Protein AF-0000000074481005 (afdb_homodimer)

Organism: Cyberlindnera jadinii (strain ATCC 18201 / CBS 1600 / BCRC 20928 / JCM 3617 / NBRC 0987 / NRRL Y-1542) (NCBI:txid983966)

Sequence (1136 aa):
MDEEALGSPLLGPAGFHESPSRRSLWDWLNGPPVPSDDPPRVTNTLLVPLELFPSQLKMRYPYRIRALFLCAYIVIWFMMNYAIMYPHLIRGPHLDDERIVTLSCTGDGYFWRGKNQACGLLGRDCVPERGEEVIIKCPALCDRGWSYAARPVGTEMVKYRQGDSYPCSSAVHGGVLSPFSGGCVKIKFTGVGLSFESKKGPHGTNWSVGFPSFFPSSFVFEPLNESISGCHDPRFIILILNILLGAPVMYLAGGLVGYWTSLVAGFWTILLVLDPPFIVNSDEDTAQLISNGFAKFLPLCFVLHVLWTAGCKRTLTDGSPLAKLLLWYPLFWVGSANVITFDRIPIDRMRIDDIKQMPGSVLAIIVVIPLIIACVALQAFQIWKAGKLIKYAKAYVTIIVGLAVLSTLPNLGLRIHHYMIGMLLVPGTGTRGITAYPLQGLLLGLLLSGVARWDFASVVETEVSLLRGEAGTSSAPPPGFQFNGTHVLWDVPEHPPSNLPGYSLIVNDVEFWVGEDTSFNVERFLKHADVVFFRVALSALHGDDRGDYTRAATIINGTWIPPEDGVSMDEEALGSPLLGPAGFHESPSRRSLWDWLNGPPVPSDDPPRVTNTLLVPLELFPSQLKMRYPYRIRALFLCAYIVIWFMMNYAIMYPHLIRGPHLDDERIVTLSCTGDGYFWRGKNQACGLLGRDCVPERGEEVIIKCPALCDRGWSYAARPVGTEMVKYRQGDSYPCSSAVHGGVLSPFSGGCVKIKFTGVGLSFESKKGPHGTNWSVGFPSFFPSSFVFEPLNESISGCHDPRFIILILNILLGAPVMYLAGGLVGYWTSLVAGFWTILLVLDPPFIVNSDEDTAQLISNGFAKFLPLCFVLHVLWTAGCKRTLTDGSPLAKLLLWYPLFWVGSANVITFDRIPIDRMRIDDIKQMPGSVLAIIVVIPLIIACVALQAFQIWKAGKLIKYAKAYVTIIVGLAVLSTLPNLGLRIHHYMIGMLLVPGTGTRGITAYPLQGLLLGLLLSGVARWDFASVVETEVSLLRGEAGTSSAPPPGFQFNGTHVLWDVPEHPPSNLPGYSLIVNDVEFWVGEDTSFNVERFLKHADVVFFRVALSALHGDDRGDYTRAATIINGTWIPPEDGVS

pLDDT: mean 86.88, std 14.2, range [22.5, 98.75]

Foldseek 3Di:
DPPPPPPPPDPPDDPPPPPPPPQPPVNLLLFDPDFDFDFDDDPDPVCVCLQCVLVVVPVVDDPVVVVVVVVVLVVVLVVVLCVVCCVPQPVHKDFPSHHAAEAELQRCCPQHPDFFCRCHAVSVNRADDAFDKGKYAYAAQQLFVAACAFGDFFQDGHGGQGADPHPQSVCQQQVVAPNHWTFMWMKGKHFKDAWADWDGGPPPRGIHDTHRGIDGIDIDTDDDPGDMPNRTQCLVVLLVSLLVSLLCCLQNPALVRSLVSLLVSLLCSLCSHQAHQDDHRDNVSSVVSVVLSVVQVVVVVVLSVVLCVLASVLAGGVHGSCLRNVAQSVLLSLQSNCVPHVVVQQADQPDPVSCVRTPCNVVSCVPVVVVVVVLLVVLLVSCSSNSCNVVLVVVVVVVVVVQVVVCPDPQKHFGQALLNVLSSCSSSLRGNYSSSRNSNSNSSSNNSNCCSRPNPDDRIHGPVVVSVPYADPFDDFFADFDDDQFKTFGDDDPDDDPQFQWKWKDKSRRTHDIDNDRMDGCVVRVVSGQKMWMKMWTHGNDDSDTHWIFRIWMHGNRDTDDRDDDTD/DDPPDDPPPPPPDDPPPPPPPPQPPVNLLLFDPDFDFDFDDDPDPVCVCLQCVLVVVPVVDDPVVVVVVVVVLVVVLVVVLCVVCCVPQPVHKDFPSHHAAEAELQRCCPQHPDFFCRCHAVSVNRADDAFDKGKYAYAAQSLFVAACAFGDFFQDGHRGQQADPHPQSVCQQQVVAHNHWTFMWMKGKHFKDAWADWDGGPPPRGIHDTHRGIDGIDIDTDDDPGDMPNRTQCLVVLLVSLLVSLLCCLQNPALVRSLVSLLVSLLCSLCSHQAHQDDHRHNVSSVVSVVLSVVQVVVVVVLSVVLCVLASVLAGGVHGSCLRNPAQSVLLSLQSNCVPHVVVQQADQPDPVSCVNTPNNVVSCVPVVVVVVVLLVVLLVSCSSNSCNVVLVVVVVVVVVVQVVVCPDPQKHFGQALLNVLSSCSSSLRGNYSSSRNSNSNSSSNNSNCCSRPNPDDRIDGPVVVSVPYADPFDDFFADFDDDQFKTFGDDDPDDDPQFQWKWKDKSRRTHDIDNDRMDGCVVRVVSGQKMWMKMWTHGNDDSDTHWIFRIWMHGNRDTRDRDDDTD

Structure (mmCIF, N/CA/C/O backbone):
data_AF-0000000074481005-model_v1
#
loop_
_entity.id
_entity.type
_entity.pdbx_description
1 polymer 'LCCL domain-containing protein'
#
loop_
_atom_site.group_PDB
_atom_site.id
_atom_site.type_symbol
_atom_site.label_atom_id
_atom_site.label_alt_id
_atom_site.label_comp_id
_atom_site.label_asym_id
_atom_site.label_entity_id
_atom_site.label_seq_id
_atom_site.pdbx_PDB_ins_code
_atom_site.Cartn_x
_atom_site.Cartn_y
_atom_site.Cartn_z
_atom_site.occupancy
_atom_site.B_iso_or_equiv
_atom_site.auth_seq_id
_atom_site.auth_comp_id
_atom_site.auth_asym_id
_atom_site.auth_atom_id
_atom_site.pdbx_PDB_model_num
ATOM 1 N N . MET A 1 1 ? 30.438 71.25 71.938 1 22.83 1 MET A N 1
ATOM 2 C CA . MET A 1 1 ? 30.578 69.812 72.25 1 22.83 1 MET A CA 1
ATOM 3 C C . MET A 1 1 ? 29.297 69.062 71.938 1 22.83 1 MET A C 1
ATOM 5 O O . MET A 1 1 ? 28.938 68.125 72.625 1 22.83 1 MET A O 1
ATOM 9 N N . ASP A 1 2 ? 28.453 69.625 71.125 1 22.5 2 ASP A N 1
ATOM 10 C CA . ASP A 1 2 ? 27.062 69.438 70.75 1 22.5 2 ASP A CA 1
ATOM 11 C C . ASP A 1 2 ? 26.891 68.125 70 1 22.5 2 ASP A C 1
ATOM 13 O O . ASP A 1 2 ? 27.281 67.938 68.875 1 22.5 2 ASP A O 1
ATOM 17 N N . GLU A 1 3 ? 27.203 66.938 70.75 1 24.73 3 GLU A N 1
ATOM 18 C CA . GLU A 1 3 ? 27.375 65.562 70.312 1 24.73 3 GLU A CA 1
ATOM 19 C C . GLU A 1 3 ? 26.062 64.938 69.875 1 24.73 3 GLU A C 1
ATOM 21 O O . GLU A 1 3 ? 25.297 64.375 70.625 1 24.73 3 GLU A O 1
ATOM 26 N N . GLU A 1 4 ? 25.141 65.812 69.312 1 26.94 4 GLU A N 1
ATOM 27 C CA . GLU A 1 4 ? 23.859 65.188 68.938 1 26.94 4 GLU A CA 1
ATOM 28 C C . GLU A 1 4 ? 24.047 64 68.062 1 26.94 4 GLU A C 1
ATOM 30 O O . GLU A 1 4 ? 24.641 64.062 67 1 26.94 4 GLU A O 1
ATOM 35 N N . ALA A 1 5 ? 24.156 62.812 68.75 1 30.05 5 ALA A N 1
ATOM 36 C CA . ALA A 1 5 ? 24.328 61.406 68.5 1 30.05 5 ALA A CA 1
ATOM 37 C C . ALA A 1 5 ? 23.25 60.875 67.562 1 30.05 5 ALA A C 1
ATOM 39 O O . ALA A 1 5 ? 22.078 60.875 67.875 1 30.05 5 ALA A O 1
ATOM 40 N N . LEU A 1 6 ? 23.359 61.375 66.25 1 30.19 6 LEU A N 1
ATOM 41 C CA . LEU A 1 6 ? 22.516 60.969 65.125 1 30.19 6 LEU A CA 1
ATOM 42 C C . LEU A 1 6 ? 22.297 59.469 65.125 1 30.19 6 LEU A C 1
ATOM 44 O O . LEU A 1 6 ? 23.25 58.688 65 1 30.19 6 LEU A O 1
ATOM 48 N N . GLY A 1 7 ? 21.438 58.969 66.062 1 26.94 7 GLY A N 1
ATOM 49 C CA . GLY A 1 7 ? 21.109 57.562 66.188 1 26.94 7 GLY A CA 1
ATOM 50 C C . GLY A 1 7 ? 20.781 56.906 64.812 1 26.94 7 GLY A C 1
ATOM 51 O O . GLY A 1 7 ? 19.922 57.375 64.062 1 26.94 7 GLY A O 1
ATOM 52 N N . SER A 1 8 ? 21.812 56.406 64.125 1 29.06 8 SER A N 1
ATOM 53 C CA . SER A 1 8 ? 21.688 55.719 62.844 1 29.06 8 SER A CA 1
ATOM 54 C C . SER A 1 8 ? 20.641 54.594 62.906 1 29.06 8 SER A C 1
ATOM 56 O O . SER A 1 8 ? 20.656 53.812 63.844 1 29.06 8 SER A O 1
ATOM 58 N N . PRO A 1 9 ? 19.391 54.938 62.469 1 31.3 9 PRO A N 1
ATOM 59 C CA . PRO A 1 9 ? 18.375 53.875 62.594 1 31.3 9 PRO A CA 1
ATOM 60 C C . PRO A 1 9 ? 18.906 52.5 62.125 1 31.3 9 PRO A C 1
ATOM 62 O O . PRO A 1 9 ? 19.766 52.438 61.25 1 31.3 9 PRO A O 1
ATOM 65 N N . LEU A 1 10 ? 19.156 51.594 63.094 1 28.83 10 LEU A N 1
ATOM 66 C CA . LEU A 1 10 ? 19.516 50.188 62.906 1 28.83 10 LEU A CA 1
ATOM 67 C C . LEU A 1 10 ? 18.719 49.562 61.781 1 28.83 10 LEU A C 1
ATOM 69 O O . LEU A 1 10 ? 17.5 49.688 61.719 1 28.83 10 LEU A O 1
ATOM 73 N N . LEU A 1 11 ? 19.297 49.562 60.562 1 30.3 11 LEU A N 1
ATOM 74 C CA . LEU A 1 11 ? 18.797 48.812 59.406 1 30.3 11 LEU A CA 1
ATOM 75 C C . LEU A 1 11 ? 18.25 47.438 59.875 1 30.3 11 LEU A C 1
ATOM 77 O O . LEU A 1 11 ? 18.922 46.688 60.562 1 30.3 11 LEU A O 1
ATOM 81 N N . GLY A 1 12 ? 16.953 47.375 60.25 1 31.55 12 GLY A N 1
ATOM 82 C CA . GLY A 1 12 ? 16.281 46.125 60.594 1 31.55 12 GLY A CA 1
ATOM 83 C C . GLY A 1 12 ? 16.766 44.938 59.781 1 31.55 12 GLY A C 1
ATOM 84 O O . GLY A 1 12 ? 17.375 45.125 58.719 1 31.55 12 GLY A O 1
ATOM 85 N N . PRO A 1 13 ? 16.969 43.781 60.531 1 30.89 13 PRO A N 1
ATOM 86 C CA . PRO A 1 13 ? 17.547 42.562 59.938 1 30.89 13 PRO A CA 1
ATOM 87 C C . PRO A 1 13 ? 17.031 42.281 58.531 1 30.89 13 PRO A C 1
ATOM 89 O O . PRO A 1 13 ? 15.953 42.75 58.156 1 30.89 13 PRO A O 1
ATOM 92 N N . ALA A 1 14 ? 17.953 42 57.625 1 33.97 14 ALA A N 1
ATOM 93 C CA . ALA A 1 14 ? 17.859 41.438 56.281 1 33.97 14 ALA A CA 1
ATOM 94 C C . ALA A 1 14 ? 16.734 40.406 56.188 1 33.97 14 ALA A C 1
ATOM 96 O O . ALA A 1 14 ? 16.5 39.656 57.125 1 33.97 14 ALA A O 1
ATOM 97 N N . GLY A 1 15 ? 15.648 40.781 55.5 1 31.42 15 GLY A N 1
ATOM 98 C CA . GLY A 1 15 ? 14.547 39.906 55.156 1 31.42 15 GLY A CA 1
ATOM 99 C C . GLY A 1 15 ? 14.961 38.469 55 1 31.42 15 GLY A C 1
ATOM 100 O O . GLY A 1 15 ? 16.094 38.188 54.594 1 31.42 15 GLY A O 1
ATOM 101 N N . PHE A 1 16 ? 14.523 37.562 55.938 1 31.83 16 PHE A N 1
ATOM 102 C CA . PHE A 1 16 ? 14.578 36.125 55.875 1 31.83 16 PHE A CA 1
ATOM 103 C C . PHE A 1 16 ? 14.531 35.625 54.438 1 31.83 16 PHE A C 1
ATOM 105 O O . PHE A 1 16 ? 13.734 36.094 53.625 1 31.83 16 PHE A O 1
ATOM 112 N N . HIS A 1 17 ? 15.719 35.312 53.906 1 34.19 17 HIS A N 1
ATOM 113 C CA . HIS A 1 17 ? 15.758 34.438 52.719 1 34.19 17 HIS A CA 1
ATOM 114 C C . HIS A 1 17 ? 14.594 33.438 52.75 1 34.19 17 HIS A C 1
ATOM 116 O O . HIS A 1 17 ? 14.391 32.719 53.719 1 34.19 17 HIS A O 1
ATOM 122 N N . GLU A 1 18 ? 13.398 33.875 52.312 1 35.38 18 GLU A N 1
ATOM 123 C CA . GLU A 1 18 ? 12.344 32.906 52.094 1 35.38 18 GLU A CA 1
ATOM 124 C C . GLU A 1 18 ? 12.93 31.516 51.75 1 35.38 18 GLU A C 1
ATOM 126 O O . GLU A 1 18 ? 13.836 31.422 50.938 1 35.38 18 GLU A O 1
ATOM 131 N N . SER A 1 19 ? 13.07 30.672 52.719 1 39.81 19 SER A N 1
ATOM 132 C CA . SER A 1 19 ? 13.391 29.266 52.531 1 39.81 19 SER A CA 1
ATOM 133 C C . SER A 1 19 ? 12.938 28.781 51.156 1 39.81 19 SER A C 1
ATOM 135 O O . SER A 1 19 ? 11.898 29.219 50.656 1 39.81 19 SER A O 1
ATOM 137 N N . PRO A 1 20 ? 13.891 28.406 50.281 1 43.69 20 PRO A N 1
ATOM 138 C CA . PRO A 1 20 ? 13.414 27.766 49.062 1 43.69 20 PRO A CA 1
ATOM 139 C C . PRO A 1 20 ? 12.172 26.891 49.312 1 43.69 20 PRO A C 1
ATOM 141 O O . PRO A 1 20 ? 12.227 25.938 50.062 1 43.69 20 PRO A O 1
ATOM 144 N N . SER A 1 21 ? 11.094 27.375 49.656 1 46.38 21 SER A N 1
ATOM 145 C CA . SER A 1 21 ? 9.828 26.656 49.781 1 46.38 21 SER A CA 1
ATOM 146 C C . SER A 1 21 ? 9.828 25.406 48.875 1 46.38 21 SER A C 1
ATOM 148 O O . SER A 1 21 ? 10.297 25.453 47.75 1 46.38 21 SER A O 1
ATOM 150 N N . ARG A 1 22 ? 9.867 24.25 49.438 1 52.44 22 ARG A N 1
ATOM 151 C CA . ARG A 1 22 ? 9.719 22.906 48.844 1 52.44 22 ARG A CA 1
ATOM 152 C C . ARG A 1 22 ? 8.727 22.922 47.688 1 52.44 22 ARG A C 1
ATOM 154 O O . ARG A 1 22 ? 7.52 23.016 47.906 1 52.44 22 ARG A O 1
ATOM 161 N N . ARG A 1 23 ? 9.133 23.344 46.656 1 63.97 23 ARG A N 1
ATOM 162 C CA . ARG A 1 23 ? 8.305 23.281 45.469 1 63.97 23 ARG A CA 1
ATOM 163 C C . ARG A 1 23 ? 7.637 21.906 45.344 1 63.97 23 ARG A C 1
ATOM 165 O O . ARG A 1 23 ? 8.281 20.875 45.531 1 63.97 23 ARG A O 1
ATOM 172 N N . SER A 1 24 ? 6.398 21.812 45.438 1 75.75 24 SER A N 1
ATOM 173 C CA . SER A 1 24 ? 5.629 20.594 45.219 1 75.75 24 SER A CA 1
ATOM 174 C C . SER A 1 24 ? 6.062 19.891 43.938 1 75.75 24 SER A C 1
ATOM 176 O O . SER A 1 24 ? 6.672 20.5 43.062 1 75.75 24 SER A O 1
ATOM 178 N N . LEU A 1 25 ? 6.238 18.656 43.938 1 76.44 25 LEU A N 1
ATOM 179 C CA . LEU A 1 25 ? 6.527 17.859 42.75 1 76.44 25 LEU A CA 1
ATOM 180 C C . LEU A 1 25 ? 5.82 18.406 41.531 1 76.44 25 LEU A C 1
ATOM 182 O O . LEU A 1 25 ? 6.383 18.422 40.438 1 76.44 25 LEU A O 1
ATOM 186 N N . TRP A 1 26 ? 4.688 18.906 41.781 1 78.12 26 TRP A N 1
ATOM 187 C CA . TRP A 1 26 ? 3.906 19.469 40.688 1 78.12 26 TRP A CA 1
ATOM 188 C C . TRP A 1 26 ? 4.531 20.75 40.156 1 78.12 26 TRP A C 1
ATOM 190 O O . TRP A 1 26 ? 4.582 20.984 38.969 1 78.12 26 TRP A O 1
ATOM 200 N N . ASP A 1 27 ? 5.016 21.547 41.094 1 81.19 27 ASP A N 1
ATOM 201 C CA . ASP A 1 27 ? 5.648 22.797 40.688 1 81.19 27 ASP A CA 1
ATOM 202 C C . ASP A 1 27 ? 6.965 22.547 39.969 1 81.19 27 ASP A C 1
ATOM 204 O O . ASP A 1 27 ? 7.309 23.281 39.031 1 81.19 27 ASP A O 1
ATOM 208 N N . TRP A 1 28 ? 7.523 21.5 40.438 1 83.31 28 TRP A N 1
ATOM 209 C CA . TRP A 1 28 ? 8.773 21.172 39.781 1 83.31 28 TRP A CA 1
ATOM 210 C C . TRP A 1 28 ? 8.508 20.656 38.344 1 83.31 28 TRP A C 1
ATOM 212 O O . TRP A 1 28 ? 9.234 21.016 37.406 1 83.31 28 TRP A O 1
ATOM 222 N N . LEU A 1 29 ? 7.523 19.922 38.188 1 83.62 29 LEU A N 1
ATOM 223 C CA . LEU A 1 29 ? 7.195 19.344 36.875 1 83.62 29 LEU A CA 1
ATOM 224 C C . LEU A 1 29 ? 6.777 20.438 35.906 1 83.62 29 LEU A C 1
ATOM 226 O O . LEU A 1 29 ? 6.922 20.281 34.688 1 83.62 29 LEU A O 1
ATOM 230 N N . ASN A 1 30 ? 6.34 21.5 36.438 1 84.38 30 ASN A N 1
ATOM 231 C CA . ASN A 1 30 ? 5.883 22.594 35.594 1 84.38 30 ASN A CA 1
ATOM 232 C C . ASN A 1 30 ? 7.051 23.422 35.062 1 84.38 30 ASN A C 1
ATOM 234 O O . ASN A 1 30 ? 6.871 24.266 34.156 1 84.38 30 ASN A O 1
ATOM 238 N N . GLY A 1 31 ? 8.188 23.219 35.469 1 83.44 31 GLY A N 1
ATOM 239 C CA . GLY A 1 31 ? 9.359 23.906 34.969 1 83.44 31 GLY A CA 1
ATOM 240 C C . GLY A 1 31 ? 9.992 24.859 35.969 1 83.44 31 GLY A C 1
ATOM 241 O O . GLY A 1 31 ? 9.5 25 37.094 1 83.44 31 GLY A O 1
ATOM 242 N N . PRO A 1 32 ? 11.062 25.406 35.625 1 87.5 32 PRO A N 1
ATOM 243 C CA . PRO A 1 32 ? 11.719 26.406 36.469 1 87.5 32 PRO A CA 1
ATOM 244 C C . PRO A 1 32 ? 10.906 27.688 36.625 1 87.5 32 PRO A C 1
ATOM 246 O O . PRO A 1 32 ? 10.016 27.953 35.812 1 87.5 32 PRO A O 1
ATOM 249 N N . PRO A 1 33 ? 11.094 28.375 37.594 1 86.06 33 PRO A N 1
ATOM 250 C CA . PRO A 1 33 ? 10.344 29.625 37.781 1 86.06 33 PRO A CA 1
ATOM 251 C C . PRO A 1 33 ? 10.461 30.578 36.594 1 86.06 33 PRO A C 1
ATOM 253 O O . PRO A 1 33 ? 9.492 31.266 36.25 1 86.06 33 PRO A O 1
ATOM 256 N N . VAL A 1 34 ? 11.625 30.547 35.906 1 91.25 34 VAL A N 1
ATOM 257 C CA . VAL A 1 34 ? 11.797 31.344 34.719 1 91.25 34 VAL A CA 1
ATOM 258 C C . VAL A 1 34 ? 12.164 30.453 33.531 1 91.25 34 VAL A C 1
ATOM 260 O O . VAL A 1 34 ? 13.32 30.078 33.375 1 91.25 34 VAL A O 1
ATOM 263 N N . PRO A 1 35 ? 11.18 30.125 32.781 1 91.31 35 PRO A N 1
ATOM 264 C CA . PRO A 1 35 ? 11.445 29.266 31.625 1 91.31 35 PRO A CA 1
ATOM 265 C C . PRO A 1 35 ? 12.383 29.922 30.609 1 91.31 35 PRO A C 1
ATOM 267 O O . PRO A 1 35 ? 12.336 31.141 30.406 1 91.31 35 PRO A O 1
ATOM 270 N N . SER A 1 36 ? 13.328 29.156 30.125 1 91.38 36 SER A N 1
ATOM 271 C CA . SER A 1 36 ? 14.289 29.641 29.141 1 91.38 36 SER A CA 1
ATOM 272 C C . SER A 1 36 ? 14.398 28.703 27.953 1 91.38 36 SER A C 1
ATOM 274 O O . SER A 1 36 ? 14.469 27.484 28.125 1 91.38 36 SER A O 1
ATOM 276 N N . ASP A 1 37 ? 14.234 29.141 26.75 1 92.56 37 ASP A N 1
ATOM 277 C CA . ASP A 1 37 ? 14.375 28.406 25.5 1 92.56 37 ASP A CA 1
ATOM 278 C C . ASP A 1 37 ? 15.156 29.219 24.469 1 92.56 37 ASP A C 1
ATOM 280 O O . ASP A 1 37 ? 14.578 29.734 23.516 1 92.56 37 ASP A O 1
ATOM 284 N N . ASP A 1 38 ? 16.469 29.203 24.641 1 90.19 38 ASP A N 1
ATOM 285 C CA . ASP A 1 38 ? 17.297 30.078 23.828 1 90.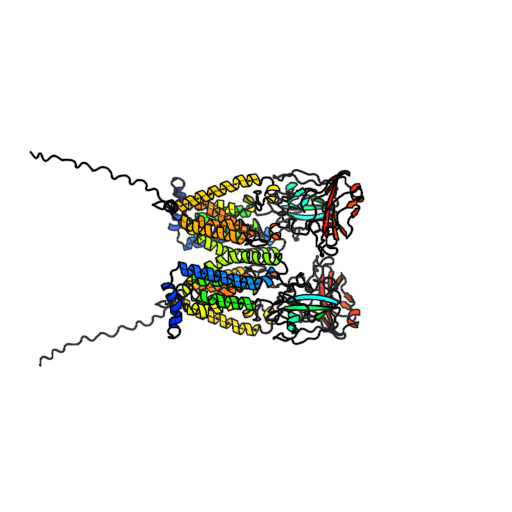19 38 ASP A CA 1
ATOM 286 C C . ASP A 1 38 ? 18.031 29.281 22.734 1 90.19 38 ASP A C 1
ATOM 288 O O . ASP A 1 38 ? 18.391 28.125 22.953 1 90.19 38 ASP A O 1
ATOM 292 N N . PRO A 1 39 ? 18.156 29.906 21.641 1 91.06 39 PRO A N 1
ATOM 293 C CA . PRO A 1 39 ? 18.938 29.266 20.578 1 91.06 39 PRO A CA 1
ATOM 294 C C . PRO A 1 39 ? 20.422 29.172 20.922 1 91.06 39 PRO A C 1
ATOM 296 O O . PRO A 1 39 ? 20.906 29.891 21.781 1 91.06 39 PRO A O 1
ATOM 299 N N . PRO A 1 40 ? 21 28.25 20.281 1 91 40 PRO A N 1
ATOM 300 C CA . PRO A 1 40 ? 22.438 28.125 20.547 1 91 40 PRO A CA 1
ATOM 301 C C . PRO A 1 40 ? 23.219 29.375 20.156 1 91 40 PRO A C 1
ATOM 303 O O . PRO A 1 40 ? 22.906 30.016 19.156 1 91 40 PRO A O 1
ATOM 306 N N . ARG A 1 41 ? 24.234 29.812 21.031 1 87.75 41 ARG A N 1
ATOM 307 C CA . ARG A 1 41 ? 25.078 30.984 20.781 1 87.75 41 ARG A CA 1
ATOM 308 C C . ARG A 1 41 ? 26.5 30.562 20.453 1 87.75 41 ARG A C 1
ATOM 310 O O . ARG A 1 41 ? 27.109 29.766 21.172 1 87.75 41 ARG A O 1
ATOM 317 N N . VAL A 1 42 ? 26.812 30.969 19.281 1 89.81 42 VAL A N 1
ATOM 318 C CA . VAL A 1 42 ? 28.188 30.688 18.859 1 89.81 42 VAL A CA 1
ATOM 319 C C . VAL A 1 42 ? 29.109 31.797 19.375 1 89.81 42 VAL A C 1
ATOM 321 O O . VAL A 1 42 ? 28.969 32.969 19.016 1 89.81 42 VAL A O 1
ATOM 324 N N . THR A 1 43 ? 30.016 31.422 20.359 1 88.62 43 THR A N 1
ATOM 325 C CA . THR A 1 43 ? 30.875 32.438 20.969 1 88.62 43 THR A CA 1
ATOM 326 C C . THR A 1 43 ? 32.281 32.344 20.391 1 88.62 43 THR A C 1
ATOM 328 O O . THR A 1 43 ? 33.062 33.281 20.516 1 88.62 43 THR A O 1
ATOM 331 N N . ASN A 1 44 ? 32.562 31.266 19.719 1 89.81 44 ASN A N 1
ATOM 332 C CA . ASN A 1 44 ? 33.906 31.125 19.156 1 89.81 44 ASN A CA 1
ATOM 333 C C . ASN A 1 44 ? 34.156 32.156 18.047 1 89.81 44 ASN A C 1
ATOM 335 O O . ASN A 1 44 ? 33.375 32.25 17.109 1 89.81 44 ASN A O 1
ATOM 339 N N . THR A 1 45 ? 35.219 32.875 18.109 1 91 45 THR A N 1
ATOM 340 C CA . THR A 1 45 ? 35.531 34 17.219 1 91 45 THR A CA 1
ATOM 341 C C . THR A 1 45 ? 35.719 33.5 15.789 1 91 45 THR A C 1
ATOM 343 O O . THR A 1 45 ? 35.406 34.219 14.836 1 91 45 THR A O 1
ATOM 346 N N . LEU A 1 46 ? 36.125 32.281 15.617 1 92.38 46 LEU A N 1
ATOM 347 C CA . LEU A 1 46 ? 36.344 31.75 14.281 1 92.38 46 LEU A CA 1
ATOM 348 C C . LEU A 1 46 ? 35.031 31.359 13.625 1 92.38 46 LEU A C 1
ATOM 350 O O . LEU A 1 46 ? 34.906 31.406 12.398 1 92.38 46 LEU A O 1
ATOM 354 N N . LEU A 1 47 ? 34.031 31.047 14.391 1 93.44 47 LEU A N 1
ATOM 355 C CA . LEU A 1 47 ? 32.781 30.516 13.859 1 93.44 47 LEU A CA 1
ATOM 356 C C . LEU A 1 47 ? 31.719 31.609 13.75 1 93.44 47 LEU A C 1
ATOM 358 O O . LEU A 1 47 ? 30.719 31.453 13.047 1 93.44 47 LEU A O 1
ATOM 362 N N . VAL A 1 48 ? 31.938 32.719 14.352 1 93.62 48 VAL A N 1
ATOM 363 C CA . VAL A 1 48 ? 30.953 33.781 14.398 1 93.62 48 VAL A CA 1
ATOM 364 C C . VAL A 1 48 ? 30.719 34.344 13 1 93.62 48 VAL A C 1
ATOM 366 O O . VAL A 1 48 ? 29.578 34.531 12.57 1 93.62 48 VAL A O 1
ATOM 369 N N . PRO A 1 49 ? 31.859 34.531 12.25 1 94.12 49 PRO A N 1
ATOM 370 C CA . PRO A 1 49 ? 31.609 35.031 10.891 1 94.12 49 PRO A CA 1
ATOM 371 C C . PRO A 1 49 ? 30.812 34.031 10.039 1 94.12 49 PRO A C 1
ATOM 373 O O . PRO A 1 49 ? 30.016 34.438 9.195 1 94.12 49 PRO A O 1
ATOM 376 N N . LEU A 1 50 ? 31.031 32.812 10.227 1 94.81 50 LEU A N 1
ATOM 377 C CA . LEU A 1 50 ? 30.297 31.797 9.492 1 94.81 50 LEU A CA 1
ATOM 378 C C . LEU A 1 50 ? 28.844 31.766 9.914 1 94.81 50 LEU A C 1
ATOM 380 O O . LEU A 1 50 ? 27.969 31.453 9.102 1 94.81 50 LEU A O 1
ATOM 384 N N . GLU A 1 51 ? 28.625 32.062 11.148 1 95.19 51 GLU A N 1
ATOM 385 C CA . GLU A 1 51 ? 27.266 32.094 11.688 1 95.19 51 GLU A CA 1
ATOM 386 C C . GLU A 1 51 ? 26.469 33.25 11.102 1 95.19 51 GLU A C 1
ATOM 388 O O . GLU A 1 51 ? 25.266 33.156 10.867 1 95.19 51 GLU A O 1
ATOM 393 N N . LEU A 1 52 ? 27.125 34.375 10.805 1 94.31 52 LEU A N 1
ATOM 394 C CA . LEU A 1 52 ? 26.453 35.594 10.383 1 94.31 52 LEU A CA 1
ATOM 395 C C . LEU A 1 52 ? 26.406 35.719 8.859 1 94.31 52 LEU A C 1
ATOM 397 O O . LEU A 1 52 ? 25.672 36.531 8.312 1 94.31 52 LEU A O 1
ATOM 401 N N . PHE A 1 53 ? 27.109 34.812 8.195 1 94.88 53 PHE A N 1
ATOM 402 C CA . PHE A 1 53 ? 27.281 34.906 6.746 1 94.88 53 PHE A CA 1
ATOM 403 C C . PHE A 1 53 ? 25.938 34.812 6.031 1 94.88 53 PHE A C 1
ATOM 405 O O . PHE A 1 53 ? 25.641 35.594 5.145 1 94.88 53 PHE A O 1
ATOM 412 N N . PRO A 1 54 ? 25.062 33.875 6.324 1 94.62 54 PRO A N 1
ATOM 413 C CA . PRO A 1 54 ? 23.781 33.781 5.629 1 94.62 54 PRO A CA 1
ATOM 414 C C . PRO A 1 54 ? 22.922 35.031 5.797 1 94.62 54 PRO A C 1
ATOM 416 O O . PRO A 1 54 ? 22.25 35.469 4.859 1 94.62 54 PRO A O 1
ATOM 419 N N . SER A 1 55 ? 23 35.594 7.008 1 93.06 55 SER A N 1
ATOM 420 C CA . SER A 1 55 ? 22.234 36.812 7.254 1 93.06 55 SER A CA 1
ATOM 421 C C . SER A 1 55 ? 22.797 38 6.445 1 93.06 55 SER A C 1
ATOM 423 O O . SER A 1 55 ? 22.047 38.844 5.984 1 93.06 55 SER A O 1
ATOM 425 N N . GLN A 1 56 ? 24.062 38 6.285 1 94.25 56 GLN A N 1
ATOM 426 C CA . GLN A 1 56 ? 24.703 39.062 5.484 1 94.25 56 GLN A CA 1
ATOM 427 C C . GLN A 1 56 ? 24.312 38.938 4.012 1 94.25 56 GLN A C 1
ATOM 429 O O . GLN A 1 56 ? 24.078 39.938 3.338 1 94.25 56 GLN A O 1
ATOM 434 N N . LEU A 1 57 ? 24.219 37.781 3.559 1 93.31 57 LEU A N 1
ATOM 435 C CA . LEU A 1 57 ? 23.812 37.531 2.174 1 93.31 57 LEU A CA 1
ATOM 436 C C . LEU A 1 57 ? 22.359 37.938 1.947 1 93.31 57 LEU A C 1
ATOM 438 O O . LEU A 1 57 ? 22.016 38.438 0.883 1 93.31 57 LEU A O 1
ATOM 442 N N . LYS A 1 58 ? 21.547 37.719 2.924 1 91.75 58 LYS A N 1
ATOM 443 C CA . LYS A 1 58 ? 20.141 38.094 2.846 1 91.75 58 LYS A CA 1
ATOM 444 C C . LYS A 1 58 ? 19.969 39.594 2.789 1 91.75 58 LYS A C 1
ATOM 446 O O . LYS A 1 58 ? 19.047 40.094 2.148 1 91.75 58 LYS A O 1
ATOM 451 N N . MET A 1 59 ? 20.891 40.25 3.465 1 92.81 59 MET A N 1
ATOM 452 C CA . MET A 1 59 ? 20.828 41.719 3.488 1 92.81 59 MET A CA 1
ATOM 453 C C . MET A 1 59 ? 21.391 42.312 2.205 1 92.81 59 MET A C 1
ATOM 455 O O . MET A 1 59 ? 20.953 43.375 1.754 1 92.81 59 MET A O 1
ATOM 459 N N . ARG A 1 60 ? 22.234 41.594 1.608 1 93.88 60 ARG A N 1
ATOM 460 C CA . ARG A 1 60 ? 22.938 42.125 0.435 1 93.88 60 ARG A CA 1
ATOM 461 C C . ARG A 1 60 ? 22.109 41.938 -0.827 1 93.88 60 ARG A C 1
ATOM 463 O O . ARG A 1 60 ? 22.125 42.781 -1.727 1 93.88 60 ARG A O 1
ATOM 470 N N . TYR A 1 61 ? 21.406 40.781 -0.971 1 94.81 61 TYR A N 1
ATOM 471 C CA . TYR A 1 61 ? 20.688 40.469 -2.193 1 94.81 61 TYR A CA 1
ATOM 472 C C . TYR A 1 61 ? 19.188 40.406 -1.931 1 94.81 61 TYR A C 1
ATOM 474 O O . TYR A 1 61 ? 18.734 39.812 -0.949 1 94.81 61 TYR A O 1
ATOM 482 N N . PRO A 1 62 ? 18.5 41 -2.852 1 94.94 62 PRO A N 1
ATOM 483 C CA . PRO A 1 62 ? 17.047 40.969 -2.682 1 94.94 62 PRO A CA 1
ATOM 484 C C . PRO A 1 62 ? 16.469 39.562 -2.85 1 94.94 62 PRO A C 1
ATOM 486 O O . PRO A 1 62 ? 17.125 38.688 -3.402 1 94.94 62 PRO A O 1
ATOM 489 N N . TYR A 1 63 ? 15.289 39.375 -2.375 1 92.69 63 TYR A N 1
ATOM 490 C CA . TYR A 1 63 ? 14.617 38.094 -2.32 1 92.69 63 TYR A CA 1
ATOM 491 C C . TYR A 1 63 ? 14.469 37.5 -3.715 1 92.69 63 TYR A C 1
ATOM 493 O O . TYR A 1 63 ? 14.648 36.281 -3.906 1 92.69 63 TYR A O 1
ATOM 501 N N . ARG A 1 64 ? 14.125 38.25 -4.781 1 94.5 64 ARG A N 1
ATOM 502 C CA . ARG A 1 64 ? 13.883 37.75 -6.133 1 94.5 64 ARG A CA 1
ATOM 503 C C . ARG A 1 64 ? 15.133 37.125 -6.723 1 94.5 64 ARG A C 1
ATOM 505 O O . ARG A 1 64 ? 15.062 36.062 -7.355 1 94.5 64 ARG A O 1
ATOM 512 N N . ILE A 1 65 ? 16.219 37.719 -6.461 1 95.5 65 ILE A N 1
ATOM 513 C CA . ILE A 1 65 ? 17.484 37.219 -6.988 1 95.5 65 ILE A CA 1
ATOM 514 C C . ILE A 1 65 ? 17.859 35.938 -6.25 1 95.5 65 ILE A C 1
ATOM 516 O O . ILE A 1 65 ? 18.297 34.969 -6.871 1 95.5 65 ILE A O 1
ATOM 520 N N . ARG A 1 66 ? 17.734 35.938 -4.98 1 94.69 66 ARG A N 1
ATOM 521 C CA . ARG A 1 66 ? 18.047 34.75 -4.191 1 94.69 66 ARG A CA 1
ATOM 522 C C . ARG A 1 66 ? 17.172 33.594 -4.602 1 94.69 66 ARG A C 1
ATOM 524 O O . ARG A 1 66 ? 17.656 32.469 -4.715 1 94.69 66 ARG A O 1
ATOM 531 N N . ALA A 1 67 ? 15.898 33.906 -4.832 1 95.06 67 ALA A N 1
ATOM 532 C CA . ALA A 1 67 ? 14.961 32.875 -5.234 1 95.06 67 ALA A CA 1
ATOM 533 C C . ALA A 1 67 ? 15.312 32.312 -6.609 1 95.06 67 ALA A C 1
ATOM 535 O O . ALA A 1 67 ? 15.242 31.109 -6.832 1 95.06 67 ALA A O 1
ATOM 536 N N . LEU A 1 68 ? 15.648 33.188 -7.543 1 96.44 68 LEU A N 1
ATOM 537 C CA . LEU A 1 68 ? 16.047 32.75 -8.883 1 96.44 68 LEU A CA 1
ATOM 538 C C . LEU A 1 68 ? 17.312 31.891 -8.828 1 96.44 68 LEU A C 1
ATOM 540 O O . LEU A 1 68 ? 17.406 30.891 -9.539 1 96.44 68 LEU A O 1
ATOM 544 N N . PHE A 1 69 ? 18.203 32.312 -8.031 1 96.12 69 PHE A N 1
ATOM 545 C CA . PHE A 1 69 ? 19.438 31.531 -7.875 1 96.12 69 PHE A CA 1
ATOM 546 C C . PHE A 1 69 ? 19.141 30.172 -7.277 1 96.12 69 PHE A C 1
ATOM 548 O O . PHE A 1 69 ? 19.719 29.156 -7.711 1 96.12 69 PHE A O 1
ATOM 555 N N . LEU A 1 70 ? 18.328 30.141 -6.246 1 96.62 70 LEU A N 1
ATOM 556 C CA . LEU A 1 70 ? 17.969 28.875 -5.633 1 96.62 70 LEU A CA 1
ATOM 557 C C . LEU A 1 70 ? 17.281 27.953 -6.645 1 96.62 70 LEU A C 1
ATOM 559 O O . LEU A 1 70 ? 17.594 26.766 -6.715 1 96.62 70 LEU A O 1
ATOM 563 N N . CYS A 1 71 ? 16.375 28.484 -7.445 1 96.25 71 CYS A N 1
ATOM 564 C CA . CYS A 1 71 ? 15.68 27.688 -8.461 1 96.25 71 CYS A CA 1
ATOM 565 C C . CYS A 1 71 ? 16.656 27.125 -9.477 1 96.25 71 CYS A C 1
ATOM 567 O O . CYS A 1 71 ? 16.609 25.938 -9.812 1 96.25 71 CYS A O 1
ATOM 569 N N . ALA A 1 72 ? 17.531 27.969 -9.953 1 97.62 72 ALA A N 1
ATOM 570 C CA . ALA A 1 72 ? 18.562 27.516 -10.898 1 97.62 72 ALA A CA 1
ATOM 571 C C . ALA A 1 72 ? 19.438 26.438 -10.281 1 97.62 72 ALA A C 1
ATOM 573 O O . ALA A 1 72 ? 19.766 25.453 -10.938 1 97.62 72 ALA A O 1
ATOM 574 N N . TYR A 1 73 ? 19.797 26.641 -9.008 1 97.81 73 TYR A N 1
ATOM 575 C CA . TYR A 1 73 ? 20.641 25.688 -8.289 1 97.81 73 TYR A CA 1
ATOM 576 C C . TYR A 1 73 ? 19.938 24.328 -8.18 1 97.81 73 TYR A C 1
ATOM 578 O O . TYR A 1 73 ? 20.547 23.281 -8.422 1 97.81 73 TYR A O 1
ATOM 586 N N . ILE A 1 74 ? 18.672 24.344 -7.855 1 97.19 74 ILE A N 1
ATOM 587 C CA . ILE A 1 74 ? 17.891 23.109 -7.688 1 97.19 74 ILE A CA 1
ATOM 588 C C . ILE A 1 74 ? 17.75 22.406 -9.031 1 97.19 74 ILE A C 1
ATOM 590 O O . ILE A 1 74 ? 17.812 21.172 -9.109 1 97.19 74 ILE A O 1
ATOM 594 N N . VAL A 1 75 ? 17.578 23.156 -10.094 1 97.06 75 VAL A N 1
ATOM 595 C CA . VAL A 1 75 ? 17.453 22.578 -11.43 1 97.06 75 VAL A CA 1
ATOM 596 C C . VAL A 1 75 ? 18.766 21.891 -11.828 1 97.06 75 VAL A C 1
ATOM 598 O O . VAL A 1 75 ? 18.766 20.781 -12.344 1 97.06 75 VAL A O 1
ATOM 601 N N . ILE A 1 76 ? 19.844 22.547 -11.539 1 98.06 76 ILE A N 1
ATOM 602 C CA . ILE A 1 76 ? 21.156 21.969 -11.836 1 98.06 76 ILE A CA 1
ATOM 603 C C . ILE A 1 76 ? 21.375 20.719 -11 1 98.06 76 ILE A C 1
ATOM 605 O O . ILE A 1 76 ? 21.859 19.703 -11.5 1 98.06 76 ILE A O 1
ATOM 609 N N . TRP A 1 77 ? 21.016 20.844 -9.703 1 98.12 77 TRP A N 1
ATOM 610 C CA . TRP A 1 77 ? 21.078 19.688 -8.805 1 98.12 77 TRP A CA 1
ATOM 611 C C . TRP A 1 77 ? 20.266 18.531 -9.352 1 98.12 77 TRP A C 1
ATOM 613 O O . TRP A 1 77 ? 20.75 17.391 -9.414 1 98.12 77 TRP A O 1
ATOM 623 N N . PHE A 1 78 ? 19.125 18.781 -9.875 1 96.44 78 PHE A N 1
ATOM 624 C CA . PHE A 1 78 ? 18.25 17.766 -10.438 1 96.44 78 PHE A CA 1
ATOM 625 C C . PHE A 1 78 ? 18.859 17.172 -11.711 1 96.44 78 PHE A C 1
ATOM 627 O O . PHE A 1 78 ? 18.844 15.961 -11.898 1 96.44 78 PHE A O 1
ATOM 634 N N . MET A 1 79 ? 19.422 18 -12.539 1 97.06 79 MET A N 1
ATOM 635 C CA . MET A 1 79 ? 19.984 17.562 -13.812 1 97.06 79 MET A CA 1
ATOM 636 C C . MET A 1 79 ? 21.219 16.688 -13.578 1 97.06 79 MET A C 1
ATOM 638 O O . MET A 1 79 ? 21.469 15.742 -14.32 1 97.06 79 MET A O 1
ATOM 642 N N . MET A 1 80 ? 21.938 17 -12.586 1 97.31 80 MET A N 1
ATOM 643 C CA . MET A 1 80 ? 23.109 16.188 -12.258 1 97.31 80 MET A CA 1
ATOM 644 C C . MET A 1 80 ? 22.703 14.789 -11.797 1 97.31 80 MET A C 1
ATOM 646 O O . MET A 1 80 ? 23.25 13.789 -12.25 1 97.31 80 MET A O 1
ATOM 650 N N . ASN A 1 81 ? 21.75 14.75 -10.906 1 96.75 81 ASN A N 1
ATOM 651 C CA . ASN A 1 81 ? 21.219 13.453 -10.484 1 96.75 81 ASN A CA 1
ATOM 652 C C . ASN A 1 81 ? 20.656 12.664 -11.656 1 96.75 81 ASN A C 1
ATOM 654 O O . ASN A 1 81 ? 20.891 11.461 -11.781 1 96.75 81 ASN A O 1
ATOM 658 N N . TYR A 1 82 ? 19.938 13.383 -12.562 1 94.25 82 TYR A N 1
ATOM 659 C CA . TYR A 1 82 ? 19.312 12.742 -13.719 1 94.25 82 TYR A CA 1
ATOM 660 C C . TYR A 1 82 ? 20.375 12.148 -14.648 1 94.25 82 TYR A C 1
ATOM 662 O O . TYR A 1 82 ? 20.219 11.023 -15.133 1 94.25 82 TYR A O 1
ATOM 670 N N . ALA A 1 83 ? 21.406 12.836 -14.812 1 94.94 83 ALA A N 1
ATOM 671 C CA . ALA A 1 83 ? 22.469 12.398 -15.711 1 94.94 83 ALA A CA 1
ATOM 672 C C . ALA A 1 83 ? 23.141 11.133 -15.188 1 94.94 83 ALA A C 1
ATOM 674 O O . ALA A 1 83 ? 23.484 10.234 -15.969 1 94.94 83 ALA A O 1
ATOM 675 N N . ILE A 1 84 ? 23.281 11.039 -13.945 1 93 84 ILE A N 1
ATOM 676 C CA . ILE A 1 84 ? 23.953 9.891 -13.344 1 93 84 ILE A CA 1
ATOM 677 C C . ILE A 1 84 ? 23 8.703 -13.297 1 93 84 ILE A C 1
ATOM 679 O O . ILE A 1 84 ? 23.406 7.559 -13.492 1 93 84 ILE A O 1
ATOM 683 N N . MET A 1 85 ? 21.75 8.953 -13.102 1 91.62 85 MET A N 1
ATOM 684 C CA . MET A 1 85 ? 20.781 7.891 -12.898 1 91.62 85 MET A CA 1
ATOM 685 C C . MET A 1 85 ? 20.266 7.355 -14.234 1 91.62 85 MET A C 1
ATOM 687 O O . MET A 1 85 ? 19.812 6.219 -14.32 1 91.62 85 MET A O 1
ATOM 691 N N . TYR A 1 86 ? 20.359 8.102 -15.281 1 89.5 86 TYR A N 1
ATOM 692 C CA . TYR A 1 86 ? 19.781 7.762 -16.578 1 89.5 86 TYR A CA 1
ATOM 693 C C . TYR A 1 86 ? 20.328 6.43 -17.078 1 89.5 86 TYR A C 1
ATOM 695 O O . TYR A 1 86 ? 19.547 5.516 -17.391 1 89.5 86 TYR A O 1
ATOM 703 N N . PRO A 1 87 ? 21.625 6.191 -17.094 1 86.06 87 PRO A N 1
ATOM 704 C CA . PRO A 1 87 ? 22.125 4.918 -17.625 1 86.06 87 PRO A CA 1
ATOM 705 C C . PRO A 1 87 ? 21.797 3.74 -16.703 1 86.06 87 PRO A C 1
ATOM 707 O O . PRO A 1 87 ? 21.75 2.594 -17.156 1 86.06 87 PRO A O 1
ATOM 710 N N . HIS A 1 88 ? 21.547 4.098 -15.5 1 83.19 88 HIS A N 1
ATOM 711 C CA . HIS A 1 88 ? 21.344 3.027 -14.531 1 83.19 88 HIS A CA 1
ATOM 712 C C . HIS A 1 88 ? 19.859 2.678 -14.406 1 83.19 88 HIS A C 1
ATOM 714 O O . HIS A 1 88 ? 19.5 1.499 -14.367 1 83.19 88 HIS A O 1
ATOM 720 N N . LEU A 1 89 ? 19.047 3.646 -14.336 1 84.31 89 LEU A N 1
ATOM 721 C CA . LEU A 1 89 ? 17.641 3.41 -14.023 1 84.31 89 LEU A CA 1
ATOM 722 C C . LEU A 1 89 ? 16.797 3.381 -15.297 1 84.31 89 LEU A C 1
ATOM 724 O O . LEU A 1 89 ? 15.883 2.564 -15.414 1 84.31 89 LEU A O 1
ATOM 728 N N . ILE A 1 90 ? 17.094 4.172 -16.281 1 84.75 90 ILE A N 1
ATOM 729 C CA . ILE A 1 90 ? 16.234 4.309 -17.453 1 84.75 90 ILE A CA 1
ATOM 730 C C . ILE A 1 90 ? 16.734 3.385 -18.562 1 84.75 90 ILE A C 1
ATOM 732 O O . ILE A 1 90 ? 15.984 2.529 -19.047 1 84.75 90 ILE A O 1
ATOM 736 N N . ARG A 1 91 ? 17.922 3.393 -18.906 1 85.69 91 ARG A N 1
ATOM 737 C CA . ARG A 1 91 ? 18.453 2.516 -19.938 1 85.69 91 ARG A CA 1
ATOM 738 C C . ARG A 1 91 ? 18.766 1.13 -19.391 1 85.69 91 ARG A C 1
ATOM 740 O O . ARG A 1 91 ? 18.438 0.117 -20.016 1 85.69 91 ARG A O 1
ATOM 747 N N . GLY A 1 92 ? 19.281 1.106 -18.188 1 85.06 92 GLY A N 1
ATOM 748 C CA . GLY A 1 92 ? 19.672 -0.151 -17.562 1 85.06 92 GLY A CA 1
ATOM 749 C C . GLY A 1 92 ? 20.906 -0.765 -18.172 1 85.06 92 GLY A C 1
ATOM 750 O O . GLY A 1 92 ? 21.406 -0.297 -19.203 1 85.06 92 GLY A O 1
ATOM 751 N N . PRO A 1 93 ? 21.344 -1.771 -17.516 1 88 93 PRO A N 1
ATOM 752 C CA . PRO A 1 93 ? 22.5 -2.48 -18.062 1 88 93 PRO A CA 1
ATOM 753 C C . PRO A 1 93 ? 22.172 -3.236 -19.344 1 88 93 PRO A C 1
ATOM 755 O O . PRO A 1 93 ? 21.109 -3.859 -19.453 1 88 93 PRO A O 1
ATOM 758 N N . HIS A 1 94 ? 23.078 -3.061 -20.328 1 88.44 94 HIS A N 1
ATOM 759 C CA . HIS A 1 94 ? 22.797 -3.727 -21.594 1 88.44 94 HIS A CA 1
ATOM 760 C C . HIS A 1 94 ? 24.078 -4.215 -22.25 1 88.44 94 HIS A C 1
ATOM 762 O O . HIS A 1 94 ? 25.141 -3.621 -22.078 1 88.44 94 HIS A O 1
ATOM 768 N N . LEU A 1 95 ? 23.953 -5.43 -22.828 1 86.81 95 LEU A N 1
ATOM 769 C CA . LEU A 1 95 ? 24.969 -6.023 -23.688 1 86.81 95 LEU A CA 1
ATOM 770 C C . LEU A 1 95 ? 24.484 -6.07 -25.141 1 86.81 95 LEU A C 1
ATOM 772 O O . LEU A 1 95 ? 23.516 -6.773 -25.453 1 86.81 95 LEU A O 1
ATOM 776 N N . ASP A 1 96 ? 25.141 -5.582 -26.078 1 81.88 96 ASP A N 1
ATOM 777 C CA . ASP A 1 96 ? 24.766 -5.594 -27.484 1 81.88 96 ASP A CA 1
ATOM 778 C C . ASP A 1 96 ? 23.281 -5.312 -27.656 1 81.88 96 ASP A C 1
ATOM 780 O O . ASP A 1 96 ? 22.578 -6.059 -28.344 1 81.88 96 ASP A O 1
ATOM 784 N N . ASP A 1 97 ? 22.625 -4.469 -26.922 1 78 97 ASP A N 1
ATOM 785 C CA . ASP A 1 97 ? 21.25 -3.967 -27.047 1 78 97 ASP A CA 1
ATOM 786 C C . ASP A 1 97 ? 20.281 -4.816 -26.219 1 78 97 ASP A C 1
ATOM 788 O O . ASP A 1 97 ? 19.078 -4.574 -26.234 1 78 97 ASP A O 1
ATOM 792 N N . GLU A 1 98 ? 20.766 -5.938 -25.656 1 81.19 98 GLU A N 1
ATOM 793 C CA . GLU A 1 98 ? 19.906 -6.73 -24.781 1 81.19 98 GLU A CA 1
ATOM 794 C C . GLU A 1 98 ? 20.109 -6.34 -23.328 1 81.19 98 GLU A C 1
ATOM 796 O O . GLU A 1 98 ? 21.25 -6.164 -22.875 1 81.19 98 GLU A O 1
ATOM 801 N N . ARG A 1 99 ? 19.062 -6.277 -22.703 1 84.5 99 ARG A N 1
ATOM 802 C CA . ARG A 1 99 ? 19.109 -5.859 -21.297 1 84.5 99 ARG A CA 1
ATOM 803 C C . ARG A 1 99 ? 19.516 -7.02 -20.406 1 84.5 99 ARG A C 1
ATOM 805 O O . ARG A 1 99 ? 19.094 -8.156 -20.609 1 84.5 99 ARG A O 1
ATOM 812 N N . ILE A 1 100 ? 20.391 -6.676 -19.5 1 89.94 100 ILE A N 1
ATOM 813 C CA . ILE A 1 100 ? 20.844 -7.641 -18.5 1 89.94 100 ILE A CA 1
ATOM 814 C C . ILE A 1 100 ? 19.953 -7.555 -17.266 1 89.94 100 ILE A C 1
ATOM 816 O O . ILE A 1 100 ? 19.562 -6.461 -16.844 1 89.94 100 ILE A O 1
ATOM 820 N N . VAL A 1 101 ? 19.672 -8.695 -16.656 1 89.62 101 VAL A N 1
ATOM 821 C CA . VAL A 1 101 ? 18.781 -8.75 -15.516 1 89.62 101 VAL A CA 1
ATOM 822 C C . VAL A 1 101 ? 19.516 -8.305 -14.258 1 89.62 101 VAL A C 1
ATOM 824 O O . VAL A 1 101 ? 20.656 -8.727 -14.016 1 89.62 101 VAL A O 1
ATOM 827 N N . THR A 1 102 ? 18.875 -7.402 -13.578 1 92 102 THR A N 1
ATOM 828 C CA . THR A 1 102 ? 19.391 -6.98 -12.281 1 92 102 THR A CA 1
ATOM 829 C C . THR A 1 102 ? 18.719 -7.754 -11.148 1 92 102 THR A C 1
ATOM 831 O O . THR A 1 102 ? 17.5 -7.875 -11.117 1 92 102 THR A O 1
ATOM 834 N N . LEU A 1 103 ? 19.547 -8.281 -10.234 1 89.94 103 LEU A N 1
ATOM 835 C CA . LEU A 1 103 ? 19.016 -9.047 -9.117 1 89.94 103 LEU A CA 1
ATOM 836 C C . LEU A 1 103 ? 19.219 -8.305 -7.801 1 89.94 103 LEU A C 1
ATOM 838 O O . LEU A 1 103 ? 20.078 -7.426 -7.711 1 89.94 103 LEU A O 1
ATOM 842 N N . SER A 1 104 ? 18.344 -8.664 -6.883 1 89 104 SER A N 1
ATOM 843 C CA . SER A 1 104 ? 18.562 -8.188 -5.52 1 89 104 SER A CA 1
ATOM 844 C C . SER A 1 104 ? 19.641 -9.023 -4.816 1 89 104 SER A C 1
ATOM 846 O O . SER A 1 104 ? 20.125 -10.008 -5.363 1 89 104 SER A O 1
ATOM 848 N N . CYS A 1 105 ? 19.938 -8.594 -3.641 1 85.25 105 CYS A N 1
ATOM 849 C CA . CYS A 1 105 ? 20.953 -9.305 -2.881 1 85.25 105 CYS A CA 1
ATOM 850 C C . CYS A 1 105 ? 20.484 -10.719 -2.537 1 85.25 105 CYS A C 1
ATOM 852 O O . CYS A 1 105 ? 21.297 -11.625 -2.355 1 85.25 105 CYS A O 1
ATOM 854 N N . THR A 1 106 ? 19.109 -10.898 -2.537 1 80.31 106 THR A N 1
ATOM 855 C CA . THR A 1 106 ? 18.562 -12.203 -2.199 1 80.31 106 THR A CA 1
ATOM 856 C C . THR A 1 106 ? 18.109 -12.938 -3.457 1 80.31 106 THR A C 1
ATOM 858 O O . THR A 1 106 ? 17.516 -14.023 -3.373 1 80.31 106 THR A O 1
ATOM 861 N N . GLY A 1 107 ? 18.438 -12.391 -4.578 1 76.81 107 GLY A N 1
ATOM 862 C CA . GLY A 1 107 ? 18.219 -13.062 -5.848 1 76.81 107 GLY A CA 1
ATOM 863 C C . GLY A 1 107 ? 16.766 -13.031 -6.293 1 76.81 107 GLY A C 1
ATOM 864 O O . GLY A 1 107 ? 16.453 -13.367 -7.434 1 76.81 107 GLY A O 1
ATOM 865 N N . ASP A 1 108 ? 15.734 -12.633 -5.586 1 71.81 108 ASP A N 1
ATOM 866 C CA . ASP A 1 108 ? 14.328 -12.445 -5.918 1 71.81 108 ASP A CA 1
ATOM 867 C C . ASP A 1 108 ? 13.719 -13.727 -6.48 1 71.81 108 ASP A C 1
ATOM 869 O O . ASP A 1 108 ? 12.852 -13.68 -7.352 1 71.81 108 ASP A O 1
ATOM 873 N N . GLY A 1 109 ? 14.336 -14.828 -6.16 1 75.75 109 GLY A N 1
ATOM 874 C CA . GLY A 1 109 ? 13.812 -16.094 -6.633 1 75.75 109 GLY A CA 1
ATOM 875 C C . GLY A 1 109 ? 14.016 -16.312 -8.125 1 75.75 109 GLY A C 1
ATOM 876 O O . GLY A 1 109 ? 13.289 -17.078 -8.75 1 75.75 109 GLY A O 1
ATOM 877 N N . TYR A 1 110 ? 14.961 -15.641 -8.688 1 79.5 110 TYR A N 1
ATOM 878 C CA . TYR A 1 110 ? 15.164 -15.711 -10.125 1 79.5 110 TYR A CA 1
ATOM 879 C C . TYR A 1 110 ? 15.672 -17.078 -10.539 1 79.5 110 TYR A C 1
ATOM 881 O O . TYR A 1 110 ? 15.156 -17.688 -11.492 1 79.5 110 TYR A O 1
ATOM 889 N N . PHE A 1 111 ? 16.578 -17.578 -9.852 1 80.5 111 PHE A N 1
ATOM 890 C CA . PHE A 1 111 ? 17.125 -18.891 -10.188 1 80.5 111 PHE A CA 1
ATOM 891 C C . PHE A 1 111 ? 16.5 -19.969 -9.297 1 80.5 111 PHE A C 1
ATOM 893 O O . PHE A 1 111 ? 16.234 -21.078 -9.758 1 80.5 111 PHE A O 1
ATOM 900 N N . TRP A 1 112 ? 16.328 -19.625 -8.109 1 81.38 112 TRP A N 1
ATOM 901 C CA . TRP A 1 112 ? 15.711 -20.5 -7.125 1 81.38 112 TRP A CA 1
ATOM 902 C C . TRP A 1 112 ? 14.555 -19.812 -6.418 1 81.38 112 TRP A C 1
ATOM 904 O O . TRP A 1 112 ? 14.766 -18.875 -5.637 1 81.38 112 TRP A O 1
ATOM 914 N N . ARG A 1 113 ? 13.383 -20.172 -6.605 1 79.25 113 ARG A N 1
ATOM 915 C CA . ARG A 1 113 ? 12.148 -19.453 -6.309 1 79.25 113 ARG A CA 1
ATOM 916 C C . ARG A 1 113 ? 11.938 -19.328 -4.805 1 79.25 113 ARG A C 1
ATOM 918 O O . ARG A 1 113 ? 11.305 -18.375 -4.344 1 79.25 113 ARG A O 1
ATOM 925 N N . GLY A 1 114 ? 12.453 -20.266 -3.984 1 78.94 114 GLY A N 1
ATOM 926 C CA . GLY A 1 114 ? 12.203 -20.172 -2.555 1 78.94 114 GLY A CA 1
ATOM 927 C C . GLY A 1 114 ? 12.68 -21.391 -1.779 1 78.94 114 GLY A C 1
ATOM 928 O O . GLY A 1 114 ? 13.594 -22.094 -2.215 1 78.94 114 GLY A O 1
ATOM 929 N N . LYS A 1 115 ? 11.992 -21.406 -0.58 1 81.44 115 LYS A N 1
ATOM 930 C CA . LYS A 1 115 ? 12.391 -22.516 0.285 1 81.44 115 LYS A CA 1
ATOM 931 C C . LYS A 1 115 ? 11.398 -23.656 0.196 1 81.44 115 LYS A C 1
ATOM 933 O O . LYS A 1 115 ? 10.289 -23.5 -0.321 1 81.44 115 LYS A O 1
ATOM 938 N N . ASN A 1 116 ? 11.828 -24.781 0.612 1 87.56 116 ASN A N 1
ATOM 939 C CA . ASN A 1 116 ? 10.992 -25.969 0.757 1 87.56 116 ASN A CA 1
ATOM 940 C C . ASN A 1 116 ? 10.375 -26.391 -0.573 1 87.56 116 ASN A C 1
ATOM 942 O O . ASN A 1 116 ? 11.086 -26.75 -1.511 1 87.56 116 ASN A O 1
ATOM 946 N N . GLN A 1 117 ? 9.062 -26.156 -0.739 1 85.5 117 GLN A N 1
ATOM 947 C CA . GLN A 1 117 ? 8.375 -26.703 -1.901 1 85.5 117 GLN A CA 1
ATOM 948 C C . GLN A 1 117 ? 8.289 -25.672 -3.029 1 85.5 117 GLN A C 1
ATOM 950 O O . GLN A 1 117 ? 7.723 -25.953 -4.086 1 85.5 117 GLN A O 1
ATOM 955 N N . ALA A 1 118 ? 8.906 -24.625 -2.91 1 83.5 118 ALA A N 1
ATOM 956 C CA . ALA A 1 118 ? 8.734 -23.516 -3.85 1 83.5 118 ALA A CA 1
ATOM 957 C C . ALA A 1 118 ? 9.25 -23.891 -5.238 1 83.5 118 ALA A C 1
ATOM 959 O O . ALA A 1 118 ? 8.758 -23.375 -6.246 1 83.5 118 ALA A O 1
ATOM 960 N N . CYS A 1 119 ? 10.219 -24.766 -5.305 1 86.06 119 CYS A N 1
ATOM 961 C CA . CYS A 1 119 ? 10.805 -25.141 -6.586 1 86.06 119 CYS A CA 1
ATOM 962 C C . CYS A 1 119 ? 10.172 -26.422 -7.121 1 86.06 119 CYS A C 1
ATOM 964 O O . CYS A 1 119 ? 10.68 -27.031 -8.062 1 86.06 119 CYS A O 1
ATOM 966 N N . GLY A 1 120 ? 9.156 -26.875 -6.492 1 85.94 120 GLY A N 1
ATOM 967 C CA . GLY A 1 120 ? 8.453 -28.062 -6.957 1 85.94 120 GLY A CA 1
ATOM 968 C C . GLY A 1 120 ? 9.188 -29.359 -6.629 1 85.94 120 GLY A C 1
ATOM 969 O O . GLY A 1 120 ? 10.273 -29.328 -6.055 1 85.94 120 GLY A O 1
ATOM 970 N N . LEU A 1 121 ? 8.539 -30.406 -7.086 1 88.5 121 LEU A N 1
ATOM 971 C CA . LEU A 1 121 ? 9.102 -31.734 -6.82 1 88.5 121 LEU A CA 1
ATOM 972 C C . LEU A 1 121 ? 10.438 -31.906 -7.527 1 88.5 121 LEU A C 1
ATOM 974 O O . LEU A 1 121 ? 10.57 -31.562 -8.703 1 88.5 121 LEU A O 1
ATOM 978 N N . LEU A 1 122 ? 11.398 -32.312 -6.738 1 87.69 122 LEU A N 1
ATOM 979 C CA . LEU A 1 122 ? 12.742 -32.562 -7.238 1 87.69 122 LEU A CA 1
ATOM 980 C C . LEU A 1 122 ? 13.398 -31.297 -7.742 1 87.69 122 LEU A C 1
ATOM 982 O O . LEU A 1 122 ? 14.359 -31.344 -8.516 1 87.69 122 LEU A O 1
ATOM 986 N N . GLY A 1 123 ? 12.766 -30.141 -7.414 1 86.44 123 GLY A N 1
ATOM 987 C CA . GLY A 1 123 ? 13.32 -28.875 -7.844 1 86.44 123 GLY A CA 1
ATOM 988 C C . GLY A 1 123 ? 13.164 -28.625 -9.328 1 86.44 123 GLY A C 1
ATOM 989 O O . GLY A 1 123 ? 13.945 -27.875 -9.922 1 86.44 123 GLY A O 1
ATOM 990 N N . ARG A 1 124 ? 12.234 -29.141 -9.883 1 82.81 124 ARG A N 1
ATOM 991 C CA . ARG A 1 124 ? 12.078 -29.125 -11.336 1 82.81 124 ARG A CA 1
ATOM 992 C C . ARG A 1 124 ? 11.859 -27.703 -11.844 1 82.81 124 ARG A C 1
ATOM 994 O O . ARG A 1 124 ? 12.242 -27.375 -12.969 1 82.81 124 ARG A O 1
ATOM 1001 N N . ASP A 1 125 ? 11.352 -26.938 -11.055 1 80.75 125 ASP A N 1
ATOM 1002 C CA . ASP A 1 125 ? 10.984 -25.594 -11.508 1 80.75 125 ASP A CA 1
ATOM 1003 C C . ASP A 1 125 ? 12.164 -24.625 -11.352 1 80.75 125 ASP A C 1
ATOM 1005 O O . ASP A 1 125 ? 12.109 -23.484 -11.836 1 80.75 125 ASP A O 1
ATOM 1009 N N . CYS A 1 126 ? 13.203 -25.047 -10.727 1 83.25 126 CYS A N 1
ATOM 1010 C CA . CYS A 1 126 ? 14.266 -24.109 -10.406 1 83.25 126 CYS A CA 1
ATOM 1011 C C . CYS A 1 126 ? 15.602 -24.594 -10.953 1 83.25 126 CYS A C 1
ATOM 1013 O O . CYS A 1 126 ? 16.594 -23.859 -10.922 1 83.25 126 CYS A O 1
ATOM 1015 N N . VAL A 1 127 ? 15.773 -25.719 -11.414 1 78.44 127 VAL A N 1
ATOM 1016 C CA . VAL A 1 127 ? 17.062 -26.281 -11.828 1 78.44 127 VAL A CA 1
ATOM 1017 C C . VAL A 1 127 ? 17.375 -25.828 -13.258 1 78.44 127 VAL A C 1
ATOM 1019 O O . VAL A 1 127 ? 16.703 -26.219 -14.203 1 78.44 127 VAL A O 1
ATOM 1022 N N . PRO A 1 128 ? 18.422 -25.016 -13.352 1 78.94 128 PRO A N 1
ATOM 1023 C CA . PRO A 1 128 ? 18.844 -24.609 -14.703 1 78.94 128 PRO A CA 1
ATOM 1024 C C . PRO A 1 128 ? 19.578 -25.719 -15.453 1 78.94 128 PRO A C 1
ATOM 1026 O O . PRO A 1 128 ? 20 -26.703 -14.844 1 78.94 128 PRO A O 1
ATOM 1029 N N . GLU A 1 129 ? 19.719 -25.516 -16.766 1 79.75 129 GLU A N 1
ATOM 1030 C CA . GLU A 1 129 ? 20.469 -26.469 -17.562 1 79.75 129 GLU A CA 1
ATOM 1031 C C . GLU A 1 129 ? 21.953 -26.391 -17.281 1 79.75 129 GLU A C 1
ATOM 1033 O O . GLU A 1 129 ? 22.5 -25.297 -17.109 1 79.75 129 GLU A O 1
ATOM 1038 N N . ARG A 1 130 ? 22.547 -27.562 -17.266 1 81.06 130 ARG A N 1
ATOM 1039 C CA . ARG A 1 130 ? 23.984 -27.609 -17.062 1 81.06 130 ARG A CA 1
ATOM 1040 C C . ARG A 1 130 ? 24.719 -26.875 -18.188 1 81.06 130 ARG A C 1
ATOM 1042 O O . ARG A 1 130 ? 24.422 -27.094 -19.359 1 81.06 130 ARG A O 1
ATOM 1049 N N . GLY A 1 131 ? 25.562 -25.953 -17.781 1 82.38 131 GLY A N 1
ATOM 1050 C CA . GLY A 1 131 ? 26.359 -25.234 -18.766 1 82.38 131 GLY A CA 1
ATOM 1051 C C . GLY A 1 131 ? 25.75 -23.906 -19.172 1 82.38 131 GLY A C 1
ATOM 1052 O O . GLY A 1 131 ? 26.391 -23.125 -19.875 1 82.38 131 GLY A O 1
ATOM 1053 N N . GLU A 1 132 ? 24.609 -23.688 -18.734 1 87.69 132 GLU A N 1
ATOM 1054 C CA . GLU A 1 132 ? 23.953 -22.422 -19.047 1 87.69 132 GLU A CA 1
ATOM 1055 C C . GLU A 1 132 ? 24.672 -21.25 -18.406 1 87.69 132 GLU A C 1
ATOM 1057 O O . GLU A 1 132 ? 25.094 -21.328 -17.25 1 87.69 132 GLU A O 1
ATOM 1062 N N . GLU A 1 133 ? 24.953 -20.234 -19.281 1 88.25 133 GLU A N 1
ATOM 1063 C CA . GLU A 1 133 ? 25.609 -19.031 -18.797 1 88.25 133 GLU A CA 1
ATOM 1064 C C . GLU A 1 133 ? 24.656 -17.844 -18.781 1 88.25 133 GLU A C 1
ATOM 1066 O O . GLU A 1 133 ? 23.891 -17.641 -19.734 1 88.25 133 GLU A O 1
ATOM 1071 N N . VAL A 1 134 ? 24.672 -17.125 -17.656 1 88.38 134 VAL A N 1
ATOM 1072 C CA . VAL A 1 134 ? 23.797 -15.969 -17.516 1 88.38 134 VAL A CA 1
ATOM 1073 C C . VAL A 1 134 ? 24.578 -14.805 -16.922 1 88.38 134 VAL A C 1
ATOM 1075 O O . VAL A 1 134 ? 25.391 -15 -16 1 88.38 134 VAL A O 1
ATOM 1078 N N . ILE A 1 135 ? 24.438 -13.656 -17.469 1 91.94 135 ILE A N 1
ATOM 1079 C CA . ILE A 1 135 ? 25.047 -12.445 -16.922 1 91.94 135 ILE A CA 1
ATOM 1080 C C . ILE A 1 135 ? 24 -11.68 -16.109 1 91.94 135 ILE A C 1
ATOM 1082 O O . ILE A 1 135 ? 22.891 -11.438 -16.578 1 91.94 135 ILE A O 1
ATOM 1086 N N . ILE A 1 136 ? 24.359 -11.359 -14.859 1 91.62 136 ILE A N 1
ATOM 1087 C CA . ILE A 1 136 ? 23.438 -10.633 -13.992 1 91.62 136 ILE A CA 1
ATOM 1088 C C . ILE A 1 136 ? 24.141 -9.406 -13.414 1 91.62 136 ILE A C 1
ATOM 1090 O O . ILE A 1 136 ? 25.375 -9.367 -13.328 1 91.62 136 ILE A O 1
ATOM 1094 N N . LYS A 1 137 ? 23.375 -8.43 -13.141 1 93.5 137 LYS A N 1
ATOM 1095 C CA . LYS A 1 137 ? 23.875 -7.266 -12.414 1 93.5 137 LYS A CA 1
ATOM 1096 C C . LYS A 1 137 ? 23.5 -7.34 -10.93 1 93.5 137 LYS A C 1
ATOM 1098 O O . LYS A 1 137 ? 22.359 -7.637 -10.594 1 93.5 137 LYS A O 1
ATOM 1103 N N . CYS A 1 138 ? 24.469 -7.102 -10.078 1 91.19 138 CYS A N 1
ATOM 1104 C CA . CYS A 1 138 ? 24.266 -7.125 -8.633 1 91.19 138 CYS A CA 1
ATOM 1105 C C . CYS A 1 138 ? 24.391 -5.73 -8.039 1 91.19 138 CYS A C 1
ATOM 1107 O O . CYS A 1 138 ? 25.281 -4.973 -8.414 1 91.19 138 CYS A O 1
ATOM 1109 N N . PRO A 1 139 ? 23.547 -5.395 -7.156 1 91.38 139 PRO A N 1
ATOM 1110 C CA . PRO A 1 139 ? 23.641 -4.09 -6.504 1 91.38 139 PRO A CA 1
ATOM 1111 C C . PRO A 1 139 ? 24.75 -4.027 -5.453 1 91.38 139 PRO A C 1
ATOM 1113 O O . PRO A 1 139 ? 25.359 -5.051 -5.129 1 91.38 139 PRO A O 1
ATOM 1116 N N . ALA A 1 140 ? 24.953 -2.824 -5.027 1 91.06 140 ALA A N 1
ATOM 1117 C CA . ALA A 1 140 ? 25.875 -2.617 -3.92 1 91.06 140 ALA A CA 1
ATOM 1118 C C . ALA A 1 140 ? 25.281 -3.09 -2.6 1 91.06 140 ALA A C 1
ATOM 1120 O O . ALA A 1 140 ? 24.062 -3.295 -2.502 1 91.06 140 ALA A O 1
ATOM 1121 N N . LEU A 1 141 ? 26.094 -3.354 -1.604 1 88.62 141 LEU A N 1
ATOM 1122 C CA . LEU A 1 141 ? 25.734 -3.635 -0.222 1 88.62 141 LEU A CA 1
ATOM 1123 C C . LEU A 1 141 ? 25.203 -5.062 -0.078 1 88.62 141 LEU A C 1
ATOM 1125 O O . LEU A 1 141 ? 24.328 -5.324 0.738 1 88.62 141 LEU A O 1
ATOM 1129 N N . CYS A 1 142 ? 25.625 -5.926 -0.937 1 85.88 142 CYS A N 1
ATOM 1130 C CA . CYS A 1 142 ? 25.234 -7.328 -0.825 1 85.88 142 CYS A CA 1
ATOM 1131 C C . CYS A 1 142 ? 26.203 -8.086 0.084 1 85.88 142 CYS A C 1
ATOM 1133 O O . CYS A 1 142 ? 26.281 -9.312 0.008 1 85.88 142 CYS A O 1
ATOM 1135 N N . ASP A 1 143 ? 26.938 -7.371 0.832 1 81.31 143 ASP A N 1
ATOM 1136 C CA . ASP A 1 143 ? 27.859 -7.996 1.78 1 81.31 143 ASP A CA 1
ATOM 1137 C C . ASP A 1 143 ? 27.094 -8.594 2.965 1 81.31 143 ASP A C 1
ATOM 1139 O O . ASP A 1 143 ? 27.625 -9.438 3.686 1 81.31 143 ASP A O 1
ATOM 1143 N N . ARG A 1 144 ? 25.922 -8.039 3.209 1 67.31 144 ARG A N 1
ATOM 1144 C CA . ARG A 1 144 ? 25.078 -8.609 4.262 1 67.31 144 ARG A CA 1
ATOM 1145 C C . ARG A 1 144 ? 23.859 -9.305 3.67 1 67.31 144 ARG A C 1
ATOM 1147 O O . ARG A 1 144 ? 23.172 -8.727 2.826 1 67.31 144 ARG A O 1
ATOM 1154 N N . GLY A 1 145 ? 23.969 -10.438 3.359 1 57.56 145 GLY A N 1
ATOM 1155 C CA . GLY A 1 145 ? 22.844 -11.125 2.725 1 57.56 145 GLY A CA 1
ATOM 1156 C C . GLY A 1 145 ? 21.703 -11.422 3.678 1 57.56 145 GLY A C 1
ATOM 1157 O O . GLY A 1 145 ? 21.641 -12.5 4.262 1 57.56 145 GLY A O 1
ATOM 1158 N N . TRP A 1 146 ? 20.906 -10.242 4.152 1 58.12 146 TRP A N 1
ATOM 1159 C CA . TRP A 1 146 ? 19.875 -10.391 5.16 1 58.12 146 TRP A CA 1
ATOM 1160 C C . TRP A 1 146 ? 18.594 -10.984 4.551 1 58.12 146 TRP A C 1
ATOM 1162 O O . TRP A 1 146 ? 18.141 -10.531 3.494 1 58.12 146 TRP A O 1
ATOM 1172 N N . SER A 1 147 ? 18.422 -12.328 4.848 1 60.34 147 SER A N 1
ATOM 1173 C CA . SER A 1 147 ? 17.031 -12.75 4.637 1 60.34 147 SER A CA 1
ATOM 1174 C C . SER A 1 147 ? 16.188 -12.492 5.879 1 60.34 147 SER A C 1
ATOM 1176 O O . SER A 1 147 ? 16.641 -12.688 7.004 1 60.34 147 SER A O 1
ATOM 1178 N N . TYR A 1 148 ? 15.195 -11.766 5.785 1 59.81 148 TYR A N 1
ATOM 1179 C CA . TYR A 1 148 ? 14.305 -11.477 6.902 1 59.81 148 TYR A CA 1
ATOM 1180 C C . TYR A 1 148 ? 13.742 -12.766 7.492 1 59.81 148 TYR A C 1
ATOM 1182 O O . TYR A 1 148 ? 13.492 -12.852 8.695 1 59.81 148 TYR A O 1
ATOM 1190 N N . ALA A 1 149 ? 13.594 -13.727 6.672 1 61.88 149 ALA A N 1
ATOM 1191 C CA . ALA A 1 149 ? 13.078 -15.016 7.125 1 61.88 149 ALA A CA 1
ATOM 1192 C C . ALA A 1 149 ? 14.195 -16.047 7.215 1 61.88 149 ALA A C 1
ATOM 1194 O O . ALA A 1 149 ? 15.039 -16.141 6.32 1 61.88 149 ALA A O 1
ATOM 1195 N N . ALA A 1 150 ? 14.141 -16.688 8.375 1 68 150 ALA A N 1
ATOM 1196 C CA . ALA A 1 150 ? 15.117 -17.766 8.531 1 68 150 ALA A CA 1
ATOM 1197 C C . ALA A 1 150 ? 14.891 -18.859 7.5 1 68 150 ALA A C 1
ATOM 1199 O O . ALA A 1 150 ? 13.742 -19.219 7.211 1 68 150 ALA A O 1
ATOM 1200 N N . ARG A 1 151 ? 15.93 -19.312 6.828 1 72.19 151 ARG A N 1
ATOM 1201 C CA . ARG A 1 151 ? 15.883 -20.406 5.867 1 72.19 151 ARG A CA 1
ATOM 1202 C C . ARG A 1 151 ? 16.672 -21.609 6.367 1 72.19 151 ARG A C 1
ATOM 1204 O O . ARG A 1 151 ? 17.75 -21.453 6.945 1 72.19 151 ARG A O 1
ATOM 1211 N N . PRO A 1 152 ? 16.094 -22.781 6.25 1 72.31 152 PRO A N 1
ATOM 1212 C CA . PRO A 1 152 ? 16.828 -23.984 6.66 1 72.31 152 PRO A CA 1
ATOM 1213 C C . PRO A 1 152 ? 17.922 -24.359 5.676 1 72.31 152 PRO A C 1
ATOM 1215 O O . PRO A 1 152 ? 17.703 -24.359 4.461 1 72.31 152 PRO A O 1
ATOM 1218 N N . VAL A 1 153 ? 19.031 -24.547 6.16 1 72.62 153 VAL A N 1
ATOM 1219 C CA . VAL A 1 153 ? 20.156 -25.109 5.445 1 72.62 153 VAL A CA 1
ATOM 1220 C C . VAL A 1 153 ? 20.766 -26.25 6.254 1 72.62 153 VAL A C 1
ATOM 1222 O O . VAL A 1 153 ? 21.484 -26.031 7.227 1 72.62 153 VAL A O 1
ATOM 1225 N N . GLY A 1 154 ? 20.344 -27.391 5.801 1 73.25 154 GLY A N 1
ATOM 1226 C CA . GLY A 1 154 ? 20.719 -28.516 6.641 1 73.25 154 GLY A CA 1
ATOM 1227 C C . GLY A 1 154 ? 20.094 -28.469 8.023 1 73.25 154 GLY A C 1
ATOM 1228 O O . GLY A 1 154 ? 18.859 -28.391 8.148 1 73.25 154 GLY A O 1
ATOM 1229 N N . THR A 1 155 ? 20.906 -28.453 8.938 1 74.62 155 THR A N 1
ATOM 1230 C CA . THR A 1 155 ? 20.391 -28.422 10.305 1 74.62 155 THR A CA 1
ATOM 1231 C C . THR A 1 155 ? 20.312 -27 10.82 1 74.62 155 THR A C 1
ATOM 1233 O O . THR A 1 155 ? 19.672 -26.734 11.844 1 74.62 155 THR A O 1
ATOM 1236 N N . GLU A 1 156 ? 20.844 -26.172 10.062 1 72.12 156 GLU A N 1
ATOM 1237 C CA . GLU A 1 156 ? 20.953 -24.797 10.539 1 72.12 156 GLU A CA 1
ATOM 1238 C C . GLU A 1 156 ? 19.797 -23.953 10.016 1 72.12 156 GLU A C 1
ATOM 1240 O O . GLU A 1 156 ? 19.312 -24.172 8.898 1 72.12 156 GLU A O 1
ATOM 1245 N N . MET A 1 157 ? 19.25 -23.125 11.016 1 70 157 MET A N 1
ATOM 1246 C CA . MET A 1 157 ? 18.312 -22.078 10.609 1 70 157 MET A CA 1
ATOM 1247 C C . MET A 1 157 ? 19.031 -20.75 10.391 1 70 157 MET A C 1
ATOM 1249 O O . MET A 1 157 ? 19.516 -20.141 11.352 1 70 157 MET A O 1
ATOM 1253 N N . VAL A 1 158 ? 19.141 -20.375 9.188 1 64.19 158 VAL A N 1
ATOM 1254 C CA . VAL A 1 158 ? 20 -19.234 8.844 1 64.19 158 VAL A CA 1
ATOM 1255 C C . VAL A 1 158 ? 19.141 -18.031 8.469 1 64.19 158 VAL A C 1
ATOM 1257 O O . VAL A 1 158 ? 18.281 -18.125 7.578 1 64.19 158 VAL A O 1
ATOM 1260 N N . LYS A 1 159 ? 18.938 -16.969 9.32 1 57.19 159 LYS A N 1
ATOM 1261 C CA . LYS A 1 159 ? 18.266 -15.727 8.945 1 57.19 159 LYS A CA 1
ATOM 1262 C C . LYS A 1 159 ? 19.203 -14.805 8.164 1 57.19 159 LYS A C 1
ATOM 1264 O O . LYS A 1 159 ? 18.781 -14.133 7.227 1 57.19 159 LYS A O 1
ATOM 1269 N N . TYR A 1 160 ? 20.266 -14.414 8.891 1 49.12 160 TYR A N 1
ATOM 1270 C CA . TYR A 1 160 ? 21.172 -13.383 8.414 1 49.12 160 TYR A CA 1
ATOM 1271 C C . TYR A 1 160 ? 22.312 -13.992 7.605 1 49.12 160 TYR A C 1
ATOM 1273 O O . TYR A 1 160 ? 23.266 -13.297 7.219 1 49.12 160 TYR A O 1
ATOM 1281 N N . ARG A 1 161 ? 22.031 -15.07 7.297 1 46 161 ARG A N 1
ATOM 1282 C CA . ARG A 1 161 ? 23.297 -15.492 6.711 1 46 161 ARG A CA 1
ATOM 1283 C C . ARG A 1 161 ? 23.438 -14.992 5.281 1 46 161 ARG A C 1
ATOM 1285 O O . ARG A 1 161 ? 22.484 -15.047 4.5 1 46 161 ARG A O 1
ATOM 1292 N N . GLN A 1 162 ? 24.391 -14.18 4.941 1 43.09 162 GLN A N 1
ATOM 1293 C CA . GLN A 1 162 ? 24.938 -13.703 3.68 1 43.09 162 GLN A CA 1
ATOM 1294 C C . GLN A 1 162 ? 24.562 -14.625 2.525 1 43.09 162 GLN A C 1
ATOM 1296 O O . GLN A 1 162 ? 23.578 -15.375 2.619 1 43.09 162 GLN A O 1
ATOM 1301 N N . GLY A 1 163 ? 25.859 -15.172 1.818 1 41.06 163 GLY A N 1
ATOM 1302 C CA . GLY A 1 163 ? 26.469 -15.375 0.517 1 41.06 163 GLY A CA 1
ATOM 1303 C C . GLY A 1 163 ? 26.031 -16.656 -0.164 1 41.06 163 GLY A C 1
ATOM 1304 O O . GLY A 1 163 ? 26.359 -16.891 -1.328 1 41.06 163 GLY A O 1
ATOM 1305 N N . ASP A 1 164 ? 25.875 -17.75 0.321 1 54.22 164 ASP A N 1
ATOM 1306 C CA . ASP A 1 164 ? 26.453 -18.719 -0.607 1 54.22 164 ASP A CA 1
ATOM 1307 C C . ASP A 1 164 ? 25.391 -19.281 -1.546 1 54.22 164 ASP A C 1
ATOM 1309 O O . ASP A 1 164 ? 25.719 -19.938 -2.53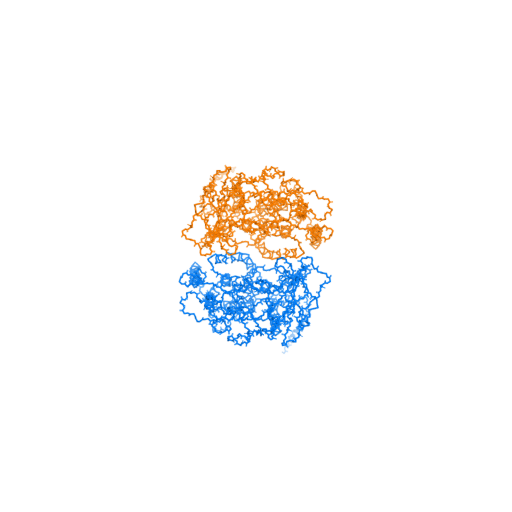5 1 54.22 164 ASP A O 1
ATOM 1313 N N . SER A 1 165 ? 24.047 -18.641 -1.026 1 71.44 165 SER A N 1
ATOM 1314 C CA . SER A 1 165 ? 23.188 -19.297 -1.994 1 71.44 165 SER A CA 1
ATOM 1315 C C . SER A 1 165 ? 22.547 -18.297 -2.947 1 71.44 165 SER A C 1
ATOM 1317 O O . SER A 1 165 ? 22.125 -18.656 -4.047 1 71.44 165 SER A O 1
ATOM 1319 N N . TYR A 1 166 ? 22.781 -17.016 -2.502 1 81.06 166 TYR A N 1
ATOM 1320 C CA . TYR A 1 166 ? 22.25 -16 -3.412 1 81.06 166 TYR A CA 1
ATOM 1321 C C . TYR A 1 166 ? 23.344 -15.5 -4.359 1 81.06 166 TYR A C 1
ATOM 1323 O O . TYR A 1 166 ? 24.453 -15.211 -3.934 1 81.06 166 TYR A O 1
ATOM 1331 N N . PRO A 1 167 ? 23.047 -15.414 -5.504 1 86 167 PRO A N 1
ATOM 1332 C CA . PRO A 1 167 ? 24.062 -15.133 -6.508 1 86 167 PRO A CA 1
ATOM 1333 C C . PRO A 1 167 ? 24.859 -13.859 -6.211 1 86 167 PRO A C 1
ATOM 1335 O O . PRO A 1 167 ? 26.078 -13.867 -6.238 1 86 167 PRO A O 1
ATOM 1338 N N . CYS A 1 168 ? 24.188 -12.789 -5.898 1 88.69 168 CYS A N 1
ATOM 1339 C CA . CYS A 1 168 ? 24.859 -11.516 -5.695 1 88.69 168 CYS A CA 1
ATOM 1340 C C . CYS A 1 168 ? 25.641 -11.516 -4.391 1 88.69 168 CYS A C 1
ATOM 1342 O O . CYS A 1 168 ? 26.766 -11.008 -4.332 1 88.69 168 CYS A O 1
ATOM 1344 N N . SER A 1 169 ? 25.094 -12.023 -3.34 1 86.88 169 SER A N 1
ATOM 1345 C CA . SER A 1 169 ? 25.812 -12.141 -2.076 1 86.88 169 SER A CA 1
ATOM 1346 C C . SER A 1 169 ? 27.016 -13.078 -2.209 1 86.88 169 SER A C 1
ATOM 1348 O O . SER A 1 169 ? 28.078 -12.828 -1.626 1 86.88 169 SER A O 1
ATOM 1350 N N . SER A 1 170 ? 26.828 -14.102 -2.977 1 85.38 170 SER A N 1
ATOM 1351 C CA . SER A 1 170 ? 27.906 -15.047 -3.215 1 85.38 170 SER A CA 1
ATOM 1352 C C . SER A 1 170 ? 29.047 -14.398 -4.004 1 85.38 170 SER A C 1
ATOM 1354 O O . SER A 1 170 ? 30.219 -14.719 -3.793 1 85.38 170 SER A O 1
ATOM 1356 N N . ALA A 1 171 ? 28.641 -13.594 -4.91 1 88.44 171 ALA A N 1
ATOM 1357 C CA . ALA A 1 171 ? 29.656 -12.914 -5.715 1 88.44 171 ALA A CA 1
ATOM 1358 C C . ALA A 1 171 ? 30.516 -12.008 -4.844 1 88.44 171 ALA A C 1
ATOM 1360 O O . ALA A 1 171 ? 31.734 -11.922 -5.051 1 88.44 171 ALA A O 1
ATOM 1361 N N . VAL A 1 172 ? 29.922 -11.344 -3.914 1 88.44 172 VAL A N 1
ATOM 1362 C CA . VAL A 1 172 ? 30.672 -10.484 -2.998 1 88.44 172 VAL A CA 1
ATOM 1363 C C . VAL A 1 172 ? 31.5 -11.344 -2.049 1 88.44 172 VAL A C 1
ATOM 1365 O O . VAL A 1 172 ? 32.688 -11.047 -1.806 1 88.44 172 VAL A O 1
ATOM 1368 N N . HIS A 1 173 ? 30.922 -12.375 -1.554 1 84.38 173 HIS A N 1
ATOM 1369 C CA . HIS A 1 173 ? 31.609 -13.297 -0.653 1 84.38 173 HIS A CA 1
ATOM 1370 C C . HIS A 1 173 ? 32.812 -13.953 -1.346 1 84.38 173 HIS A C 1
ATOM 1372 O O . HIS A 1 173 ? 33.844 -14.195 -0.718 1 84.38 173 HIS A O 1
ATOM 1378 N N . GLY A 1 174 ? 32.562 -14.266 -2.596 1 84.5 174 GLY A N 1
ATOM 1379 C CA . GLY A 1 174 ? 33.625 -14.898 -3.377 1 84.5 174 GLY A CA 1
ATOM 1380 C C . GLY A 1 174 ? 34.719 -13.922 -3.805 1 84.5 174 GLY A C 1
ATOM 1381 O O . GLY A 1 174 ? 35.75 -14.328 -4.355 1 84.5 174 GLY A O 1
ATOM 1382 N N . GLY A 1 175 ? 34.469 -12.656 -3.572 1 86.25 175 GLY A N 1
ATOM 1383 C CA . GLY A 1 175 ? 35.469 -11.648 -3.904 1 86.25 175 GLY A CA 1
ATOM 1384 C C . GLY A 1 175 ? 35.406 -11.211 -5.359 1 86.25 175 GLY A C 1
ATOM 1385 O O . GLY A 1 175 ? 36.312 -10.523 -5.84 1 86.25 175 GLY A O 1
ATOM 1386 N N . VAL A 1 176 ? 34.438 -11.648 -6.059 1 88.06 176 VAL A N 1
ATOM 1387 C CA . VAL A 1 176 ? 34.281 -11.32 -7.473 1 88.06 176 VAL A CA 1
ATOM 1388 C C . VAL A 1 176 ? 33.781 -9.891 -7.625 1 88.06 176 VAL A C 1
ATOM 1390 O O . VAL A 1 176 ? 34.156 -9.203 -8.586 1 88.06 176 VAL A O 1
ATOM 1393 N N . LEU A 1 177 ? 32.906 -9.477 -6.699 1 89.31 177 LEU A N 1
ATOM 1394 C CA . LEU A 1 177 ? 32.312 -8.148 -6.738 1 89.31 177 LEU A CA 1
ATOM 1395 C C . LEU A 1 177 ? 32.656 -7.371 -5.465 1 89.31 177 LEU A C 1
ATOM 1397 O O . LEU A 1 177 ? 32.812 -7.965 -4.398 1 89.31 177 LEU A O 1
ATOM 1401 N N . SER A 1 178 ? 32.719 -6.105 -5.664 1 89.56 178 SER A N 1
ATOM 1402 C CA . SER A 1 178 ? 32.844 -5.223 -4.512 1 89.56 178 SER A CA 1
ATOM 1403 C C . SER A 1 178 ? 31.484 -4.895 -3.914 1 89.56 178 SER A C 1
ATOM 1405 O O . SER A 1 178 ? 30.516 -4.652 -4.645 1 89.56 178 SER A O 1
ATOM 1407 N N . PRO A 1 179 ? 31.406 -4.949 -2.547 1 88.75 179 PRO A N 1
ATOM 1408 C CA . PRO A 1 179 ? 30.125 -4.578 -1.932 1 88.75 179 PRO A CA 1
ATOM 1409 C C . PRO A 1 179 ? 29.797 -3.098 -2.098 1 88.75 179 PRO A C 1
ATOM 1411 O O . PRO A 1 179 ? 28.656 -2.689 -1.898 1 88.75 179 PRO A O 1
ATOM 1414 N N . PHE A 1 180 ? 30.719 -2.238 -2.504 1 88.62 180 PHE A N 1
ATOM 1415 C CA . PHE A 1 180 ? 30.5 -0.799 -2.584 1 88.62 180 PHE A CA 1
ATOM 1416 C C . PHE A 1 180 ? 30.062 -0.394 -3.984 1 88.62 180 PHE A C 1
ATOM 1418 O O . PHE A 1 180 ? 29.266 0.537 -4.145 1 88.62 180 PHE A O 1
ATOM 1425 N N . SER A 1 181 ? 30.5 -1.139 -4.957 1 90.19 181 SER A N 1
ATOM 1426 C CA . SER A 1 181 ? 30.219 -0.715 -6.324 1 90.19 181 SER A CA 1
ATOM 1427 C C . SER A 1 181 ? 29.25 -1.677 -7.008 1 90.19 181 SER A C 1
ATOM 1429 O O . SER A 1 181 ? 28.672 -1.346 -8.039 1 90.19 181 SER A O 1
ATOM 1431 N N . GLY A 1 182 ? 29.062 -2.824 -6.371 1 90.75 182 GLY A N 1
ATOM 1432 C CA . GLY A 1 182 ? 28.312 -3.822 -7.113 1 90.75 182 GLY A CA 1
ATOM 1433 C C . GLY A 1 182 ? 28.938 -4.164 -8.453 1 90.75 182 GLY A C 1
ATOM 1434 O O . GLY A 1 182 ? 30.156 -4.152 -8.594 1 90.75 182 GLY A O 1
ATOM 1435 N N . GLY A 1 183 ? 28.109 -4.617 -9.43 1 92.25 183 GLY A N 1
ATOM 1436 C CA . GLY A 1 183 ? 28.656 -4.934 -10.734 1 92.25 183 GLY A CA 1
ATOM 1437 C C . GLY A 1 183 ? 27.953 -6.09 -11.422 1 92.25 183 GLY A C 1
ATOM 1438 O O . GLY A 1 183 ? 26.969 -6.617 -10.906 1 92.25 183 GLY A O 1
ATOM 1439 N N . CYS A 1 184 ? 28.484 -6.258 -12.68 1 93.12 184 CYS A N 1
ATOM 1440 C CA . CYS A 1 184 ? 27.953 -7.371 -13.461 1 93.12 184 CYS A CA 1
ATOM 1441 C C . CYS A 1 184 ? 28.859 -8.594 -13.328 1 93.12 184 CYS A C 1
ATOM 1443 O O . CYS A 1 184 ? 30.078 -8.469 -13.242 1 93.12 184 CYS A O 1
ATOM 1445 N N . VAL A 1 185 ? 28.219 -9.734 -13.219 1 92.38 185 VAL A N 1
ATOM 1446 C CA . VAL A 1 185 ? 28.969 -10.984 -13.117 1 92.38 185 VAL A CA 1
ATOM 1447 C C . VAL A 1 185 ? 28.359 -12.031 -14.047 1 92.38 185 VAL A C 1
ATOM 1449 O O . VAL A 1 185 ? 27.172 -11.977 -14.352 1 92.38 185 VAL A O 1
ATOM 1452 N N . LYS A 1 186 ? 29.188 -12.828 -14.484 1 92 186 LYS A N 1
ATOM 1453 C CA . LYS A 1 186 ? 28.766 -13.953 -15.312 1 92 186 LYS A CA 1
ATOM 1454 C C . LYS A 1 186 ? 28.734 -15.25 -14.508 1 92 186 LYS A C 1
ATOM 1456 O O . LYS A 1 186 ? 29.734 -15.625 -13.883 1 92 186 LYS A O 1
ATOM 1461 N N . ILE A 1 187 ? 27.578 -15.914 -14.492 1 90.31 187 ILE A N 1
ATOM 1462 C CA . ILE A 1 187 ? 27.375 -17.156 -13.758 1 90.31 187 ILE A CA 1
ATOM 1463 C C . ILE A 1 187 ? 27.25 -18.328 -14.734 1 90.31 187 ILE A C 1
ATOM 1465 O O . ILE A 1 187 ? 26.609 -18.203 -15.781 1 90.31 187 ILE A O 1
ATOM 1469 N N . LYS A 1 188 ? 27.953 -19.359 -14.414 1 88.75 188 LYS A N 1
ATOM 1470 C CA . LYS A 1 188 ? 27.844 -20.609 -15.156 1 88.75 188 LYS A CA 1
ATOM 1471 C C . LYS A 1 188 ? 27.328 -21.734 -14.258 1 88.75 188 LYS A C 1
ATOM 1473 O O . LYS A 1 188 ? 27.938 -22.047 -13.234 1 88.75 188 LYS A O 1
ATOM 1478 N N . PHE A 1 189 ? 26.266 -22.359 -14.664 1 88.12 189 PHE A N 1
ATOM 1479 C CA . PHE A 1 189 ? 25.703 -23.469 -13.891 1 88.12 189 PHE A CA 1
ATOM 1480 C C . PHE A 1 189 ? 26.438 -24.766 -14.195 1 88.12 189 PHE A C 1
ATOM 1482 O O . PHE A 1 189 ? 26.703 -25.078 -15.359 1 88.12 189 PHE A O 1
ATOM 1489 N N . THR A 1 190 ? 26.734 -25.516 -13.156 1 87.44 190 THR A N 1
ATOM 1490 C CA . THR A 1 190 ? 27.578 -26.703 -13.305 1 87.44 190 THR A CA 1
ATOM 1491 C C . THR A 1 190 ? 26.781 -27.969 -12.984 1 87.44 190 THR A C 1
ATOM 1493 O O . THR A 1 190 ? 27.328 -29.078 -13.047 1 87.44 190 THR A O 1
ATOM 1496 N N . GLY A 1 191 ? 25.531 -27.797 -12.633 1 84.44 191 GLY A N 1
ATOM 1497 C CA . GLY A 1 191 ? 24.719 -28.953 -12.352 1 84.44 191 GLY A CA 1
ATOM 1498 C C . GLY A 1 191 ? 24.781 -29.406 -10.906 1 84.44 191 GLY A C 1
ATOM 1499 O O . GLY A 1 191 ? 24.844 -28.578 -9.992 1 84.44 191 GLY A O 1
ATOM 1500 N N . VAL A 1 192 ? 24.812 -30.797 -10.664 1 85 192 VAL A N 1
ATOM 1501 C CA . VAL A 1 192 ? 24.719 -31.375 -9.328 1 85 192 VAL A CA 1
ATOM 1502 C C . VAL A 1 192 ? 26.047 -31.188 -8.602 1 85 192 VAL A C 1
ATOM 1504 O O . VAL A 1 192 ? 27.125 -31.406 -9.172 1 85 192 VAL A O 1
ATOM 1507 N N . GLY A 1 193 ? 25.953 -30.656 -7.391 1 84.62 193 GLY A N 1
ATOM 1508 C CA . GLY A 1 193 ? 27.094 -30.578 -6.492 1 84.62 193 GLY A CA 1
ATOM 1509 C C . GLY A 1 193 ? 27.047 -31.609 -5.383 1 84.62 193 GLY A C 1
ATOM 1510 O O . GLY A 1 193 ? 25.984 -31.906 -4.844 1 84.62 193 GLY A O 1
ATOM 1511 N N . LEU A 1 194 ? 28.188 -32.062 -5.012 1 84.62 194 LEU A N 1
ATOM 1512 C CA . LEU A 1 194 ? 28.234 -33.156 -4.047 1 84.62 194 LEU A CA 1
ATOM 1513 C C . LEU A 1 194 ? 28.562 -32.656 -2.648 1 84.62 194 LEU A C 1
ATOM 1515 O O . LEU A 1 194 ? 28.266 -33.312 -1.652 1 84.62 194 LEU A O 1
ATOM 1519 N N . SER A 1 195 ? 29.219 -31.641 -2.596 1 84.69 195 SER A N 1
ATOM 1520 C CA . SER A 1 195 ? 29.547 -31.016 -1.311 1 84.69 195 SER A CA 1
ATOM 1521 C C . SER A 1 195 ? 29.891 -29.547 -1.473 1 84.69 195 SER A C 1
ATOM 1523 O O . SER A 1 195 ? 30.453 -29.141 -2.494 1 84.69 195 SER A O 1
ATOM 1525 N N . PHE A 1 196 ? 29.562 -28.797 -0.427 1 83.5 196 PHE A N 1
ATOM 1526 C CA . PHE A 1 196 ? 29.844 -27.359 -0.4 1 83.5 196 PHE A CA 1
ATOM 1527 C C . PHE A 1 196 ? 30.562 -26.969 0.887 1 83.5 196 PHE A C 1
ATOM 1529 O O . PHE A 1 196 ? 29.938 -26.922 1.956 1 83.5 196 PHE A O 1
ATOM 1536 N N . GLU A 1 197 ? 31.688 -26.688 0.772 1 81.81 197 GLU A N 1
ATOM 1537 C CA . GLU A 1 197 ? 32.5 -26.391 1.949 1 81.81 197 GLU A CA 1
ATOM 1538 C C . GLU A 1 197 ? 32.344 -24.938 2.383 1 81.81 197 GLU A C 1
ATOM 1540 O O . GLU A 1 197 ? 32.156 -24.047 1.546 1 81.81 197 GLU A O 1
ATOM 1545 N N . SER A 1 198 ? 32.375 -24.766 3.715 1 82.31 198 SER A N 1
ATOM 1546 C CA . SER A 1 198 ? 32.344 -23.406 4.266 1 82.31 198 SER A CA 1
ATOM 1547 C C . SER A 1 198 ? 33.656 -22.656 3.996 1 82.31 198 SER A C 1
ATOM 1549 O O . SER A 1 198 ? 34.719 -23.219 4.141 1 82.31 198 SER A O 1
ATOM 1551 N N . LYS A 1 199 ? 33.5 -21.484 3.48 1 79.75 199 LYS A N 1
ATOM 1552 C CA . LYS A 1 199 ? 34.656 -20.625 3.203 1 79.75 199 LYS A CA 1
ATOM 1553 C C . LYS A 1 199 ? 34.438 -19.219 3.762 1 79.75 199 LYS A C 1
ATOM 1555 O O . LYS A 1 199 ? 33.312 -18.75 3.863 1 79.75 199 LYS A O 1
ATOM 1560 N N . LYS A 1 200 ? 35.5 -18.656 4.148 1 81.56 200 LYS A N 1
ATOM 1561 C CA . LYS A 1 200 ? 35.469 -17.266 4.598 1 81.56 200 LYS A CA 1
ATOM 1562 C C . LYS A 1 200 ? 35.594 -16.297 3.428 1 81.56 200 LYS A C 1
ATOM 1564 O O . LYS A 1 200 ? 36.469 -16.484 2.576 1 81.56 200 LYS A O 1
ATOM 1569 N N . GLY A 1 201 ? 34.75 -15.406 3.352 1 79.62 201 GLY A N 1
ATOM 1570 C CA . GLY A 1 201 ? 34.781 -14.453 2.256 1 79.62 201 GLY A CA 1
ATOM 1571 C C . GLY A 1 201 ? 35.469 -13.148 2.627 1 79.62 201 GLY A C 1
ATOM 1572 O O . GLY A 1 201 ? 35.719 -12.883 3.805 1 79.62 201 GLY A O 1
ATOM 1573 N N . PRO A 1 202 ? 35.812 -12.414 1.605 1 82.19 202 PRO A N 1
ATOM 1574 C CA . PRO A 1 202 ? 36.406 -11.094 1.834 1 82.19 202 PRO A CA 1
ATOM 1575 C C . PRO A 1 202 ? 35.344 -10.039 2.199 1 82.19 202 PRO A C 1
ATOM 1577 O O . PRO A 1 202 ? 34.156 -10.359 2.314 1 82.19 202 PRO A O 1
ATOM 1580 N N . HIS A 1 203 ? 35.812 -8.742 2.572 1 79.88 203 HIS A N 1
ATOM 1581 C CA . HIS A 1 203 ? 34.969 -7.57 2.783 1 79.88 203 HIS A CA 1
ATOM 1582 C C . HIS A 1 203 ? 34.094 -7.734 4.031 1 79.88 203 HIS A C 1
ATOM 1584 O O . HIS A 1 203 ? 32.938 -7.34 4.043 1 79.88 203 HIS A O 1
ATOM 1590 N N . GLY A 1 204 ? 34.594 -8.516 4.93 1 74.75 204 GLY A N 1
ATOM 1591 C CA . GLY A 1 204 ? 33.906 -8.648 6.191 1 74.75 204 GLY A CA 1
ATOM 1592 C C . GLY A 1 204 ? 32.719 -9.609 6.117 1 74.75 204 GLY A C 1
ATOM 1593 O O . GLY A 1 204 ? 31.844 -9.594 6.98 1 74.75 204 GLY A O 1
ATOM 1594 N N . THR A 1 205 ? 32.75 -10.312 4.906 1 77.12 205 THR A N 1
ATOM 1595 C CA . THR A 1 205 ? 31.703 -11.32 4.793 1 77.12 205 THR A CA 1
ATOM 1596 C C . THR A 1 205 ? 32.031 -12.555 5.621 1 77.12 205 THR A C 1
ATOM 1598 O O . THR A 1 205 ? 33.219 -12.891 5.785 1 77.12 205 THR A O 1
ATOM 1601 N N . ASN A 1 206 ? 31.5 -12.859 6.633 1 76.88 206 ASN A N 1
ATOM 1602 C CA . ASN A 1 206 ? 31.703 -13.969 7.555 1 76.88 206 ASN A CA 1
ATOM 1603 C C . ASN A 1 206 ? 31.75 -15.312 6.824 1 76.88 206 ASN A C 1
ATOM 1605 O O . ASN A 1 206 ? 31.984 -15.352 5.617 1 76.88 206 ASN A O 1
ATOM 1609 N N . TRP A 1 207 ? 31.766 -16.281 7.52 1 76.88 207 TRP A N 1
ATOM 1610 C CA . TRP A 1 207 ? 31.844 -17.641 6.98 1 76.88 207 TRP A CA 1
ATOM 1611 C C . TRP A 1 207 ? 30.516 -18.031 6.328 1 76.88 207 TRP A C 1
ATOM 1613 O O . TRP A 1 207 ? 29.453 -17.719 6.84 1 76.88 207 TRP A O 1
ATOM 1623 N N . SER A 1 208 ? 30.672 -18.672 5.172 1 78.81 208 SER A N 1
ATOM 1624 C CA . SER A 1 208 ? 29.5 -19.266 4.559 1 78.81 208 SER A CA 1
ATOM 1625 C C . SER A 1 208 ? 29.078 -20.547 5.285 1 78.81 208 SER A C 1
ATOM 1627 O O . SER A 1 208 ? 29.859 -21.109 6.062 1 78.81 208 SER A O 1
ATOM 1629 N N . VAL A 1 209 ? 27.828 -20.891 5.09 1 78.94 209 VAL A N 1
ATOM 1630 C CA . VAL A 1 209 ? 27.344 -22.109 5.711 1 78.94 209 VAL A CA 1
ATOM 1631 C C . VAL A 1 209 ? 27.672 -23.312 4.828 1 78.94 209 VAL A C 1
ATOM 1633 O O . VAL A 1 209 ? 27.344 -23.328 3.637 1 78.94 209 VAL A O 1
ATOM 1636 N N . GLY A 1 210 ? 28.344 -24.172 5.418 1 80.31 210 GLY A N 1
ATOM 1637 C CA . GLY A 1 210 ? 28.672 -25.391 4.691 1 80.31 210 GLY A CA 1
ATOM 1638 C C . GLY A 1 210 ? 27.484 -26.312 4.508 1 80.31 210 GLY A C 1
ATOM 1639 O O . GLY A 1 210 ? 26.578 -26.328 5.328 1 80.31 210 GLY A O 1
ATOM 1640 N N . PHE A 1 211 ? 27.547 -27.094 3.41 1 84.81 211 PHE A N 1
ATOM 1641 C CA . PHE A 1 211 ? 26.547 -28.109 3.105 1 84.81 211 PHE A CA 1
ATOM 1642 C C . PHE A 1 211 ? 27.219 -29.406 2.648 1 84.81 211 PHE A C 1
ATOM 1644 O O . PHE A 1 211 ? 27.516 -29.562 1.461 1 84.81 211 PHE A O 1
ATOM 1651 N N . PRO A 1 212 ? 27.344 -30.266 3.59 1 87.5 212 PRO A N 1
ATOM 1652 C CA . PRO A 1 212 ? 28.109 -31.484 3.307 1 87.5 212 PRO A CA 1
ATOM 1653 C C . PRO A 1 212 ? 27.266 -32.562 2.668 1 87.5 212 PRO A C 1
ATOM 1655 O O . PRO A 1 212 ? 27.312 -33.719 3.109 1 87.5 212 PRO A O 1
ATOM 1658 N N . SER A 1 213 ? 26.516 -32.25 1.678 1 90 213 SER A N 1
ATOM 1659 C CA . SER A 1 213 ? 25.688 -33.219 0.953 1 90 213 SER A CA 1
ATOM 1660 C C . SER A 1 213 ? 25.422 -32.75 -0.471 1 90 213 SER A C 1
ATOM 1662 O O . SER A 1 213 ? 25.906 -31.703 -0.891 1 90 213 SER A O 1
ATOM 1664 N N . PHE A 1 214 ? 24.734 -33.625 -1.226 1 87.56 214 PHE A N 1
ATOM 1665 C CA . PHE A 1 214 ? 24.5 -33.281 -2.625 1 87.56 214 PHE A CA 1
ATOM 1666 C C . PHE A 1 214 ? 23.359 -32.281 -2.754 1 87.56 214 PHE A C 1
ATOM 1668 O O . PHE A 1 214 ? 22.469 -32.219 -1.907 1 87.56 214 PHE A O 1
ATOM 1675 N N . PHE A 1 215 ? 23.453 -31.484 -3.707 1 87.56 215 PHE A N 1
ATOM 1676 C CA . PHE A 1 215 ? 22.422 -30.531 -4.105 1 87.56 215 PHE A CA 1
ATOM 1677 C C . PHE A 1 215 ? 22.312 -30.469 -5.621 1 87.56 215 PHE A C 1
ATOM 1679 O O . PHE A 1 215 ? 23.312 -30.5 -6.332 1 87.56 215 PHE A O 1
ATOM 1686 N N . PRO A 1 216 ? 21.172 -30.344 -6.137 1 85.5 216 PRO A N 1
ATOM 1687 C CA . PRO A 1 216 ? 20.938 -30.547 -7.57 1 85.5 216 PRO A CA 1
ATOM 1688 C C . PRO A 1 216 ? 21.453 -29.391 -8.422 1 85.5 216 PRO A C 1
ATOM 1690 O O . PRO A 1 216 ? 21.562 -29.516 -9.641 1 85.5 216 PRO A O 1
ATOM 1693 N N . SER A 1 217 ? 21.672 -28.328 -7.934 1 84.94 217 SER A N 1
ATOM 1694 C CA . SER A 1 217 ? 22.125 -27.188 -8.719 1 84.94 217 SER A CA 1
ATOM 1695 C C . SER A 1 217 ? 23.328 -26.516 -8.07 1 84.94 217 SER A C 1
ATOM 1697 O O . SER A 1 217 ? 23.391 -26.391 -6.848 1 84.94 217 SER A O 1
ATOM 1699 N N . SER A 1 218 ? 24.266 -26.188 -8.891 1 84.19 218 SER A N 1
ATOM 1700 C CA . SER A 1 218 ? 25.453 -25.453 -8.477 1 84.19 218 SER A CA 1
ATOM 1701 C C . SER A 1 218 ? 25.922 -24.5 -9.57 1 84.19 218 SER A C 1
ATOM 1703 O O . SER A 1 218 ? 25.531 -24.641 -10.734 1 84.19 218 SER A O 1
ATOM 1705 N N . PHE A 1 219 ? 26.609 -23.422 -9.141 1 85.81 219 PHE A N 1
ATOM 1706 C CA . PHE A 1 219 ? 27.094 -22.469 -10.141 1 85.81 219 PHE A CA 1
ATOM 1707 C C . PHE A 1 219 ? 28.469 -21.938 -9.758 1 85.81 219 PHE A C 1
ATOM 1709 O O . PHE A 1 219 ? 28.875 -22.031 -8.594 1 85.81 219 PHE A O 1
ATOM 1716 N N . VAL A 1 220 ? 29.172 -21.516 -10.781 1 86.69 220 VAL A N 1
ATOM 1717 C CA . VAL A 1 220 ? 30.484 -20.891 -10.609 1 86.69 220 VAL A CA 1
ATOM 1718 C C . VAL A 1 220 ? 30.516 -19.547 -11.336 1 86.69 220 VAL A C 1
ATOM 1720 O O . VAL A 1 220 ? 29.719 -19.297 -12.242 1 86.69 220 VAL A O 1
ATOM 1723 N N . PHE A 1 221 ? 31.453 -18.703 -10.812 1 89.75 221 PHE A N 1
ATOM 1724 C CA . PHE A 1 221 ? 31.594 -17.391 -11.453 1 89.75 221 PHE A CA 1
ATOM 1725 C C . PHE A 1 221 ? 32.688 -17.438 -12.523 1 89.75 221 PHE A C 1
ATOM 1727 O O . PHE A 1 221 ? 33.75 -18 -12.297 1 89.75 221 PHE A O 1
ATOM 1734 N N . GLU A 1 222 ? 32.281 -16.891 -13.656 1 88.81 222 GLU A N 1
ATOM 1735 C CA . GLU A 1 222 ? 33.219 -16.812 -14.758 1 88.81 222 GLU A CA 1
ATOM 1736 C C . GLU A 1 222 ? 33.656 -15.383 -15.016 1 88.81 222 GLU A C 1
ATOM 1738 O O . GLU A 1 222 ? 32.906 -14.438 -14.719 1 88.81 222 GLU A O 1
ATOM 1743 N N . PRO A 1 223 ? 34.938 -15.242 -15.516 1 85.75 223 PRO A N 1
ATOM 1744 C CA . PRO A 1 223 ? 35.375 -13.883 -15.852 1 85.75 223 PRO A CA 1
ATOM 1745 C C . PRO A 1 223 ? 34.531 -13.234 -16.938 1 85.75 223 PRO A C 1
ATOM 1747 O O . PRO A 1 223 ? 34.094 -13.906 -17.875 1 85.75 223 PRO A O 1
ATOM 1750 N N . LEU A 1 224 ? 34.156 -11.992 -16.641 1 86.69 224 LEU A N 1
ATOM 1751 C CA . LEU A 1 224 ? 33.344 -11.219 -17.578 1 86.69 224 LEU A CA 1
ATOM 1752 C C . LEU A 1 224 ? 34.25 -10.539 -18.609 1 86.69 224 LEU A C 1
ATOM 1754 O O . LEU A 1 224 ? 35.031 -9.664 -18.281 1 86.69 224 LEU A O 1
ATOM 1758 N N . ASN A 1 225 ? 34.281 -10.961 -19.953 1 80.5 225 ASN A N 1
ATOM 1759 C CA . ASN A 1 225 ? 35.094 -10.398 -21.016 1 80.5 225 ASN A CA 1
ATOM 1760 C C . ASN A 1 225 ? 34.312 -9.406 -21.859 1 80.5 225 ASN A C 1
ATOM 1762 O O . ASN A 1 225 ? 34.875 -8.633 -22.625 1 80.5 225 ASN A O 1
ATOM 1766 N N . GLU A 1 226 ? 33.062 -9.312 -21.656 1 78 226 GLU A N 1
ATOM 1767 C CA . GLU A 1 226 ? 32.188 -8.453 -22.453 1 78 226 GLU A CA 1
ATOM 1768 C C . GLU A 1 226 ? 32.125 -7.039 -21.875 1 78 226 GLU A C 1
ATOM 1770 O O . GLU A 1 226 ? 32.281 -6.852 -20.672 1 78 226 GLU A O 1
ATOM 1775 N N . SER A 1 227 ? 32.188 -6.125 -22.781 1 81.94 227 SER A N 1
ATOM 1776 C CA . SER A 1 227 ? 32 -4.738 -22.359 1 81.94 227 SER A CA 1
ATOM 1777 C C . SER A 1 227 ? 30.531 -4.422 -22.094 1 81.94 227 SER A C 1
ATOM 1779 O O . SER A 1 227 ? 29.734 -4.32 -23.031 1 81.94 227 SER A O 1
ATOM 1781 N N . ILE A 1 228 ? 30.188 -4.457 -20.844 1 85.5 228 ILE A N 1
ATOM 1782 C CA . ILE A 1 228 ? 28.812 -4.195 -20.453 1 85.5 228 ILE A CA 1
ATOM 1783 C C . ILE A 1 228 ? 28.688 -2.766 -19.938 1 85.5 228 ILE A C 1
ATOM 1785 O O . ILE A 1 228 ? 29.531 -2.291 -19.188 1 85.5 228 ILE A O 1
ATOM 1789 N N . SER A 1 229 ? 27.703 -2.111 -20.484 1 85.81 229 SER A N 1
ATOM 1790 C CA . SER A 1 229 ? 27.438 -0.758 -20 1 85.81 229 SER A CA 1
ATOM 1791 C C . SER A 1 229 ? 26.438 -0.768 -18.844 1 85.81 229 SER A C 1
ATOM 1793 O O . SER A 1 229 ? 25.531 -1.593 -18.812 1 85.81 229 SER A O 1
ATOM 1795 N N . GLY A 1 230 ? 26.641 0.138 -17.859 1 86.31 230 GLY A N 1
ATOM 1796 C CA . GLY A 1 230 ? 25.672 0.331 -16.781 1 86.31 230 GLY A CA 1
ATOM 1797 C C . GLY A 1 230 ? 25.797 -0.691 -15.672 1 86.31 230 GLY A C 1
ATOM 1798 O O . GLY A 1 230 ? 24.828 -0.999 -14.984 1 86.31 230 GLY A O 1
ATOM 1799 N N . CYS A 1 231 ? 26.938 -1.26 -15.438 1 88.25 231 CYS A N 1
ATOM 1800 C CA . CYS A 1 231 ? 27.109 -2.33 -14.461 1 88.25 231 CYS A CA 1
ATOM 1801 C C . CYS A 1 231 ? 27.344 -1.765 -13.07 1 88.25 231 CYS A C 1
ATOM 1803 O O . CYS A 1 231 ? 27.078 -2.43 -12.07 1 88.25 231 CYS A O 1
ATOM 1805 N N . HIS A 1 232 ? 27.812 -0.583 -13.031 1 87.5 232 HIS A N 1
ATOM 1806 C CA . HIS A 1 232 ? 28.125 -0.005 -11.734 1 87.5 232 HIS A CA 1
ATOM 1807 C C . HIS A 1 232 ? 26.875 0.514 -11.031 1 87.5 232 HIS A C 1
ATOM 1809 O O . HIS A 1 232 ? 26 1.083 -11.672 1 87.5 232 HIS A O 1
ATOM 1815 N N . ASP A 1 233 ? 26.844 0.25 -9.688 1 90.5 233 ASP A N 1
ATOM 1816 C CA . ASP A 1 233 ? 25.75 0.775 -8.875 1 90.5 233 ASP A CA 1
ATOM 1817 C C . ASP A 1 233 ? 26.047 2.201 -8.414 1 90.5 233 ASP A C 1
ATOM 1819 O O . ASP A 1 233 ? 27.047 2.443 -7.715 1 90.5 233 ASP A O 1
ATOM 1823 N N . PRO A 1 234 ? 25.234 3.141 -8.758 1 91.38 234 PRO A N 1
ATOM 1824 C CA . PRO A 1 234 ? 25.516 4.551 -8.484 1 91.38 234 PRO A CA 1
ATOM 1825 C C . PRO A 1 234 ? 25.062 4.984 -7.09 1 91.38 234 PRO A C 1
ATOM 1827 O O . PRO A 1 234 ? 25.078 6.176 -6.777 1 91.38 234 PRO A O 1
ATOM 1830 N N . ARG A 1 235 ? 24.703 4.16 -6.188 1 91.88 235 ARG A N 1
ATOM 1831 C CA . ARG A 1 235 ? 24.062 4.5 -4.918 1 91.88 235 ARG A CA 1
ATOM 1832 C C . ARG A 1 235 ? 24.953 5.422 -4.09 1 91.88 235 ARG A C 1
ATOM 1834 O O . ARG A 1 235 ? 24.5 6.449 -3.59 1 91.88 235 ARG A O 1
ATOM 1841 N N . PHE A 1 236 ? 26.266 5.18 -4.004 1 93.56 236 PHE A N 1
ATOM 1842 C CA . PHE A 1 236 ? 27.156 5.973 -3.152 1 93.56 236 PHE A CA 1
ATOM 1843 C C . PHE A 1 236 ? 27.5 7.301 -3.816 1 93.56 236 PHE A C 1
ATOM 1845 O O . PHE A 1 236 ? 27.656 8.32 -3.141 1 93.56 236 PHE A O 1
ATOM 1852 N N . ILE A 1 237 ? 27.562 7.285 -5.09 1 94.56 237 ILE A N 1
ATOM 1853 C CA . ILE A 1 237 ? 27.859 8.516 -5.82 1 94.56 237 ILE A CA 1
ATOM 1854 C C . ILE A 1 237 ? 26.688 9.492 -5.664 1 94.56 237 ILE A C 1
ATOM 1856 O O . ILE A 1 237 ? 26.906 10.672 -5.367 1 94.56 237 ILE A O 1
ATOM 1860 N N . ILE A 1 238 ? 25.531 8.992 -5.801 1 96.06 238 ILE A N 1
ATOM 1861 C CA . ILE A 1 238 ? 24.328 9.828 -5.691 1 96.06 238 ILE A CA 1
ATOM 1862 C C . ILE A 1 238 ? 24.172 10.297 -4.246 1 96.06 238 ILE A C 1
ATOM 1864 O O . ILE A 1 238 ? 23.812 11.453 -3.998 1 96.06 238 ILE A O 1
ATOM 1868 N N . LEU A 1 239 ? 24.391 9.414 -3.299 1 96.81 239 LEU A N 1
ATOM 1869 C CA . LEU A 1 239 ? 24.281 9.781 -1.89 1 96.81 239 LEU A CA 1
ATOM 1870 C C . LEU A 1 239 ? 25.25 10.906 -1.552 1 96.81 239 LEU A C 1
ATOM 1872 O O . LEU A 1 239 ? 24.844 11.93 -0.98 1 96.81 239 LEU A O 1
ATOM 1876 N N . ILE A 1 240 ? 26.531 10.773 -1.982 1 97.31 240 ILE A N 1
ATOM 1877 C CA . ILE A 1 240 ? 27.562 11.758 -1.685 1 97.31 240 ILE A CA 1
ATOM 1878 C C . ILE A 1 240 ? 27.234 13.07 -2.402 1 97.31 240 ILE A C 1
ATOM 1880 O O . ILE A 1 240 ? 27.359 14.148 -1.82 1 97.31 240 ILE A O 1
ATOM 1884 N N . LEU A 1 241 ? 26.781 12.945 -3.607 1 97.88 241 LEU A N 1
ATOM 1885 C CA . LEU A 1 241 ? 26.406 14.125 -4.383 1 97.88 241 LEU A CA 1
ATOM 1886 C C . LEU A 1 241 ? 25.297 14.898 -3.695 1 97.88 241 LEU A C 1
ATOM 1888 O O . LEU A 1 241 ? 25.375 16.125 -3.537 1 97.88 241 LEU A O 1
ATOM 1892 N N . ASN A 1 242 ? 24.266 14.219 -3.27 1 98.44 242 ASN A N 1
ATOM 1893 C CA . ASN A 1 242 ? 23.141 14.883 -2.639 1 98.44 242 ASN A CA 1
ATOM 1894 C C . ASN A 1 242 ? 23.5 15.438 -1.264 1 98.44 242 ASN A C 1
ATOM 1896 O O . ASN A 1 242 ? 22.969 16.469 -0.847 1 98.44 242 ASN A O 1
ATOM 1900 N N . ILE A 1 243 ? 24.406 14.773 -0.549 1 98.25 243 ILE A N 1
ATOM 1901 C CA . ILE A 1 243 ? 24.906 15.305 0.718 1 98.25 243 ILE A CA 1
ATOM 1902 C C . ILE A 1 243 ? 25.641 16.609 0.477 1 98.25 243 ILE A C 1
ATOM 1904 O O . ILE A 1 243 ? 25.391 17.609 1.159 1 98.25 243 ILE A O 1
ATOM 1908 N N . LEU A 1 244 ? 26.438 16.656 -0.535 1 98.44 244 LEU A N 1
ATOM 1909 C CA . LEU A 1 244 ? 27.281 17.812 -0.808 1 98.44 244 LEU A CA 1
ATOM 1910 C C . LEU A 1 244 ? 26.438 18.969 -1.353 1 98.44 244 LEU A C 1
ATOM 1912 O O . LEU A 1 244 ? 26.625 20.125 -0.953 1 98.44 244 LEU A O 1
ATOM 1916 N N . LEU A 1 245 ? 25.547 18.641 -2.184 1 98.38 245 LEU A N 1
ATOM 1917 C CA . LEU A 1 245 ? 24.781 19.703 -2.842 1 98.38 245 LEU A CA 1
ATOM 1918 C C . LEU A 1 245 ? 23.656 20.203 -1.943 1 98.38 245 LEU A C 1
ATOM 1920 O O . LEU A 1 245 ? 23.156 21.312 -2.127 1 98.38 245 LEU A O 1
ATOM 1924 N N . GLY A 1 246 ? 23.219 19.438 -0.978 1 98.44 246 GLY A N 1
ATOM 1925 C CA . GLY A 1 246 ? 22.188 19.891 -0.054 1 98.44 246 GLY A CA 1
ATOM 1926 C C . GLY A 1 246 ? 22.734 20.766 1.058 1 98.44 246 GLY A C 1
ATOM 1927 O O . GLY A 1 246 ? 22 21.562 1.638 1 98.44 246 GLY A O 1
ATOM 1928 N N . ALA A 1 247 ? 24 20.734 1.313 1 98.31 247 ALA A N 1
ATOM 1929 C CA . ALA A 1 247 ? 24.641 21.438 2.422 1 98.31 247 ALA A CA 1
ATOM 1930 C C . ALA A 1 247 ? 24.516 22.953 2.248 1 98.31 247 ALA A C 1
ATOM 1932 O O . ALA A 1 247 ? 24.109 23.656 3.172 1 98.31 247 ALA A O 1
ATOM 1933 N N . PRO A 1 248 ? 24.75 23.469 1.053 1 97.38 248 PRO A N 1
ATOM 1934 C CA . PRO A 1 248 ? 24.641 24.922 0.889 1 97.38 248 PRO A CA 1
ATOM 1935 C C . PRO A 1 248 ? 23.203 25.422 1.075 1 97.38 248 PRO A C 1
ATOM 1937 O O . PRO A 1 248 ? 22.984 26.531 1.573 1 97.38 248 PRO A O 1
ATOM 1940 N N . VAL A 1 249 ? 22.25 24.625 0.728 1 97.38 249 VAL A N 1
ATOM 1941 C CA . VAL A 1 249 ? 20.859 25.031 0.885 1 97.38 249 VAL A CA 1
ATOM 1942 C C . VAL A 1 249 ? 20.5 25.062 2.367 1 97.38 249 VAL A C 1
ATOM 1944 O O . VAL A 1 249 ? 19.875 26.016 2.84 1 97.38 249 VAL A O 1
ATOM 1947 N N . MET A 1 250 ? 20.953 24.078 3.102 1 97 250 MET A N 1
ATOM 1948 C CA . MET A 1 250 ? 20.672 24 4.535 1 97 250 MET A CA 1
ATOM 1949 C C . MET A 1 250 ? 21.375 25.141 5.273 1 97 250 MET A C 1
ATOM 1951 O O . MET A 1 250 ? 20.844 25.656 6.262 1 97 250 MET A O 1
ATOM 1955 N N . TYR A 1 251 ? 22.484 25.594 4.758 1 97.25 251 TYR A N 1
ATOM 1956 C CA . TYR A 1 251 ? 23.297 26.625 5.402 1 97.25 251 TYR A CA 1
ATOM 1957 C C . TYR A 1 251 ? 22.797 28.016 5.035 1 97.25 251 TYR A C 1
ATOM 1959 O O . TYR A 1 251 ? 22.594 28.859 5.914 1 97.25 251 TYR A O 1
ATOM 1967 N N . LEU A 1 252 ? 22.5 28.25 3.773 1 95.81 252 LEU A N 1
ATOM 1968 C CA . LEU A 1 252 ? 22.266 29.609 3.273 1 95.81 252 LEU A CA 1
ATOM 1969 C C . LEU A 1 252 ? 20.781 29.938 3.27 1 95.81 252 LEU A C 1
ATOM 1971 O O . LEU A 1 252 ? 20.406 31.109 3.395 1 95.81 252 LEU A O 1
ATOM 1975 N N . ALA A 1 253 ? 19.969 28.938 3.084 1 94 253 ALA A N 1
ATOM 1976 C CA . ALA A 1 253 ? 18.531 29.203 2.988 1 94 253 ALA A CA 1
ATOM 1977 C C . ALA A 1 253 ? 17.891 29.234 4.371 1 94 253 ALA A C 1
ATOM 1979 O O . ALA A 1 253 ? 18.531 28.875 5.367 1 94 253 ALA A O 1
ATOM 1980 N N . GLY A 1 254 ? 16.734 29.734 4.465 1 92.12 254 GLY A N 1
ATOM 1981 C CA . GLY A 1 254 ? 15.969 29.75 5.699 1 92.12 254 GLY A CA 1
ATOM 1982 C C . GLY A 1 254 ? 15.57 28.359 6.164 1 92.12 254 GLY A C 1
ATOM 1983 O O . GLY A 1 254 ? 15.734 27.375 5.43 1 92.12 254 GLY A O 1
ATOM 1984 N N . GLY A 1 255 ? 15.086 28.312 7.414 1 94.81 255 GLY A N 1
ATOM 1985 C CA . GLY A 1 255 ? 14.727 27.031 8.008 1 94.81 255 GLY A CA 1
ATOM 1986 C C . GLY A 1 255 ? 13.672 26.281 7.219 1 94.81 255 GLY A C 1
ATOM 1987 O O . GLY A 1 255 ? 13.773 25.062 7.035 1 94.81 255 GLY A O 1
ATOM 1988 N N . LEU A 1 256 ? 12.703 27.031 6.723 1 96.62 256 LEU A N 1
ATOM 1989 C CA . LEU A 1 256 ? 11.594 26.406 5.992 1 96.62 256 LEU A CA 1
ATOM 1990 C C . LEU A 1 256 ? 12.086 25.797 4.688 1 96.62 256 LEU A C 1
ATOM 1992 O O . LEU A 1 256 ? 11.766 24.641 4.379 1 96.62 256 LEU A O 1
ATOM 1996 N N . VAL A 1 257 ? 12.859 26.516 3.924 1 96.75 257 VAL A N 1
ATOM 1997 C CA . VAL A 1 257 ? 13.367 26.062 2.633 1 96.75 257 VAL A CA 1
ATOM 1998 C C . VAL A 1 257 ? 14.336 24.906 2.834 1 96.75 257 VAL A C 1
ATOM 2000 O O . VAL A 1 257 ? 14.297 23.906 2.102 1 96.75 257 VAL A O 1
ATOM 2003 N N . GLY A 1 258 ? 15.211 25.031 3.816 1 97.31 258 GLY A N 1
ATOM 2004 C CA . GLY A 1 258 ? 16.125 23.938 4.125 1 97.31 258 GLY A CA 1
ATOM 2005 C C . GLY A 1 258 ? 15.43 22.656 4.52 1 97.31 258 GLY A C 1
ATOM 2006 O O . GLY A 1 258 ? 15.82 21.578 4.094 1 97.31 258 GLY A O 1
ATOM 2007 N N . TYR A 1 259 ? 14.422 22.828 5.344 1 98.19 259 TYR A N 1
ATOM 2008 C CA . TYR A 1 259 ? 13.625 21.688 5.805 1 98.19 259 TYR A CA 1
ATOM 2009 C C . TYR A 1 259 ? 13.031 20.938 4.629 1 98.19 259 TYR A C 1
ATOM 2011 O O . TYR A 1 259 ? 13.266 19.734 4.469 1 98.19 259 TYR A O 1
ATOM 2019 N N . TRP A 1 260 ? 12.359 21.594 3.748 1 98.19 260 TRP A N 1
ATOM 2020 C CA . TRP A 1 260 ? 11.625 20.938 2.666 1 98.19 260 TRP A CA 1
ATOM 2021 C C . TRP A 1 260 ? 12.578 20.438 1.585 1 98.19 260 TRP A C 1
ATOM 2023 O O . TRP A 1 260 ? 12.383 19.359 1.034 1 98.19 260 TRP A O 1
ATOM 2033 N N . THR A 1 261 ? 13.594 21.156 1.26 1 98.06 261 THR A N 1
ATOM 2034 C CA . THR A 1 261 ? 14.547 20.719 0.241 1 98.06 261 THR A CA 1
ATOM 2035 C C . THR A 1 261 ? 15.266 19.453 0.681 1 98.06 261 THR A C 1
ATOM 2037 O O . THR A 1 261 ? 15.43 18.516 -0.108 1 98.06 261 THR A O 1
ATOM 2040 N N . SER A 1 262 ? 15.648 19.406 1.965 1 98.31 262 SER A N 1
ATOM 2041 C CA . SER A 1 262 ? 16.328 18.219 2.484 1 98.31 262 SER A CA 1
ATOM 2042 C C . SER A 1 262 ? 15.398 17.016 2.479 1 98.31 262 SER A C 1
ATOM 2044 O O . SER A 1 262 ? 15.82 15.914 2.117 1 98.31 262 SER A O 1
ATOM 2046 N N . LEU A 1 263 ? 14.195 17.25 2.844 1 98.69 263 LEU A N 1
ATOM 2047 C CA . LEU A 1 263 ? 13.25 16.156 2.947 1 98.69 263 LEU A CA 1
ATOM 2048 C C . LEU A 1 263 ? 12.906 15.602 1.566 1 98.69 263 LEU A C 1
ATOM 2050 O O . LEU A 1 263 ? 12.805 14.383 1.386 1 98.69 263 LEU A O 1
ATOM 2054 N N . VAL A 1 264 ? 12.727 16.5 0.555 1 98.19 264 VAL A N 1
ATOM 2055 C CA . VAL A 1 264 ? 12.422 16.062 -0.805 1 98.19 264 VAL A CA 1
ATOM 2056 C C . VAL A 1 264 ? 13.609 15.32 -1.394 1 98.19 264 VAL A C 1
ATOM 2058 O O . VAL A 1 264 ? 13.461 14.234 -1.952 1 98.19 264 VAL A O 1
ATOM 2061 N N . ALA A 1 265 ? 14.789 15.859 -1.204 1 98.19 265 ALA A N 1
ATOM 2062 C CA . ALA A 1 265 ? 16 15.211 -1.704 1 98.19 265 ALA A CA 1
ATOM 2063 C C . ALA A 1 265 ? 16.234 13.875 -1.007 1 98.19 265 ALA A C 1
ATOM 2065 O O . ALA A 1 265 ? 16.594 12.891 -1.65 1 98.19 265 ALA A O 1
ATOM 2066 N N . GLY A 1 266 ? 16.047 13.883 0.288 1 98.44 266 GLY A N 1
ATOM 2067 C CA . GLY A 1 266 ? 16.25 12.656 1.048 1 98.44 266 GLY A CA 1
ATOM 2068 C C . GLY A 1 266 ? 15.305 11.539 0.645 1 98.44 266 GLY A C 1
ATOM 2069 O O . GLY A 1 266 ? 15.734 10.406 0.429 1 98.44 266 GLY A O 1
ATOM 2070 N N . PHE A 1 267 ? 14.031 11.859 0.48 1 98.56 267 PHE A N 1
ATOM 2071 C CA . PHE A 1 267 ? 13.023 10.859 0.154 1 98.56 267 PHE A CA 1
ATOM 2072 C C . PHE A 1 267 ? 13.32 10.211 -1.193 1 98.56 267 PHE A C 1
ATOM 2074 O O . PHE A 1 267 ? 13.336 8.984 -1.307 1 98.56 267 PHE A O 1
ATOM 2081 N N . TRP A 1 268 ? 13.57 11.008 -2.17 1 97.94 268 TRP A N 1
ATOM 2082 C CA . TRP A 1 268 ? 13.758 10.484 -3.52 1 97.94 268 TRP A CA 1
ATOM 2083 C C . TRP A 1 268 ? 15.109 9.797 -3.652 1 97.94 268 TRP A C 1
ATOM 2085 O O . TRP A 1 268 ? 15.266 8.867 -4.453 1 97.94 268 TRP A O 1
ATOM 2095 N N . THR A 1 269 ? 16.109 10.234 -2.836 1 97.75 269 THR A N 1
ATOM 2096 C CA . THR A 1 269 ? 17.375 9.516 -2.805 1 97.75 269 THR A CA 1
ATOM 2097 C C . THR A 1 269 ? 17.188 8.102 -2.264 1 97.75 269 THR A C 1
ATOM 2099 O O . THR A 1 269 ? 17.75 7.145 -2.805 1 97.75 269 THR A O 1
ATOM 2102 N N . ILE A 1 270 ? 16.422 7.988 -1.227 1 97.69 270 ILE A N 1
ATOM 2103 C CA . ILE A 1 270 ? 16.188 6.684 -0.621 1 97.69 270 ILE A CA 1
ATOM 2104 C C . ILE A 1 270 ? 15.391 5.801 -1.587 1 97.69 270 ILE A C 1
ATOM 2106 O O . ILE A 1 270 ? 15.789 4.668 -1.864 1 97.69 270 ILE A O 1
ATOM 2110 N N . LEU A 1 271 ? 14.336 6.293 -2.16 1 97.44 271 LEU A N 1
ATOM 2111 C CA . LEU A 1 271 ? 13.391 5.512 -2.951 1 97.44 271 LEU A CA 1
ATOM 2112 C C . LEU A 1 271 ? 14.023 5.051 -4.258 1 97.44 271 LEU A C 1
ATOM 2114 O O . LEU A 1 271 ? 13.836 3.906 -4.676 1 97.44 271 LEU A O 1
ATOM 2118 N N . LEU A 1 272 ? 14.789 5.902 -4.867 1 95.31 272 LEU A N 1
ATOM 2119 C CA . LEU A 1 272 ? 15.258 5.598 -6.211 1 95.31 272 LEU A CA 1
ATOM 2120 C C . LEU A 1 272 ? 16.609 4.875 -6.164 1 95.31 272 LEU A C 1
ATOM 2122 O O . LEU A 1 272 ? 16.938 4.125 -7.082 1 95.31 272 LEU A O 1
ATOM 2126 N N . VAL A 1 273 ? 17.359 5.121 -5.055 1 93.06 273 VAL A N 1
ATOM 2127 C CA . VAL A 1 273 ? 18.734 4.695 -5.188 1 93.06 273 VAL A CA 1
ATOM 2128 C C . VAL A 1 273 ? 19.156 3.9 -3.953 1 93.06 273 VAL A C 1
ATOM 2130 O O . VAL A 1 273 ? 19.625 2.764 -4.066 1 93.06 273 VAL A O 1
ATOM 2133 N N . LEU A 1 274 ? 18.906 4.391 -2.781 1 94.06 274 LEU A N 1
ATOM 2134 C CA . LEU A 1 274 ? 19.5 3.854 -1.564 1 94.06 274 LEU A CA 1
ATOM 2135 C C . LEU A 1 274 ? 18.812 2.568 -1.135 1 94.06 274 LEU A C 1
ATOM 2137 O O . LEU A 1 274 ? 19.469 1.586 -0.782 1 94.06 274 LEU A O 1
ATOM 2141 N N . ASP A 1 275 ? 17.531 2.609 -1.159 1 93.75 275 ASP A N 1
ATOM 2142 C CA . ASP A 1 275 ? 16.75 1.463 -0.688 1 93.75 275 ASP A CA 1
ATOM 2143 C C . ASP A 1 275 ? 15.422 1.363 -1.421 1 93.75 275 ASP A C 1
ATOM 2145 O O . ASP A 1 275 ? 14.359 1.493 -0.808 1 93.75 275 ASP A O 1
ATOM 2149 N N . PRO A 1 276 ? 15.539 1.061 -2.703 1 93.75 276 PRO A N 1
ATOM 2150 C CA . PRO A 1 276 ? 14.289 0.944 -3.463 1 93.75 276 PRO A CA 1
ATOM 2151 C C . PRO A 1 276 ? 13.422 -0.218 -2.994 1 93.75 276 PRO A C 1
ATOM 2153 O O . PRO A 1 276 ? 13.938 -1.256 -2.576 1 93.75 276 PRO A O 1
ATOM 2156 N N . PRO A 1 277 ? 12.156 -0.063 -3.059 1 93.88 277 PRO A N 1
ATOM 2157 C CA . PRO A 1 277 ? 11.258 -1.114 -2.584 1 93.88 277 PRO A CA 1
ATOM 2158 C C . PRO A 1 277 ? 11.297 -2.367 -3.455 1 93.88 277 PRO A C 1
ATOM 2160 O O . PRO A 1 277 ? 10.961 -3.459 -2.988 1 93.88 277 PRO A O 1
ATOM 2163 N N . PHE A 1 278 ? 11.609 -2.215 -4.73 1 91 278 PHE A N 1
ATOM 2164 C CA . PHE A 1 278 ? 11.766 -3.363 -5.613 1 91 278 PHE A CA 1
ATOM 2165 C C . PHE A 1 278 ? 12.797 -3.078 -6.695 1 91 278 PHE A C 1
ATOM 2167 O O . PHE A 1 278 ? 13.18 -1.926 -6.91 1 91 278 PHE A O 1
ATOM 2174 N N . ILE A 1 279 ? 13.195 -4.117 -7.316 1 89.38 279 ILE A N 1
ATOM 2175 C CA . ILE A 1 279 ? 14.25 -4.012 -8.32 1 89.38 279 ILE A CA 1
ATOM 2176 C C . ILE A 1 279 ? 13.641 -3.674 -9.672 1 89.38 279 ILE A C 1
ATOM 2178 O O . ILE A 1 279 ? 12.547 -4.125 -10 1 89.38 279 ILE A O 1
ATOM 2182 N N . VAL A 1 280 ? 14.375 -2.887 -10.43 1 90.69 280 VAL A N 1
ATOM 2183 C CA . VAL A 1 280 ? 13.914 -2.422 -11.734 1 90.69 280 VAL A CA 1
ATOM 2184 C C . VAL A 1 280 ? 14.648 -3.17 -12.844 1 90.69 280 VAL A C 1
ATOM 2186 O O . VAL A 1 280 ? 15.883 -3.201 -12.867 1 90.69 280 VAL A O 1
ATOM 2189 N N . ASN A 1 281 ? 13.93 -3.793 -13.797 1 90.19 281 ASN A N 1
ATOM 2190 C CA . ASN A 1 281 ? 14.539 -4.527 -14.898 1 90.19 281 ASN A CA 1
ATOM 2191 C C . ASN A 1 281 ? 13.945 -4.109 -16.25 1 90.19 281 ASN A C 1
ATOM 2193 O O . ASN A 1 281 ? 14.391 -4.586 -17.297 1 90.19 281 ASN A O 1
ATOM 2197 N N . SER A 1 282 ? 12.945 -3.23 -16.219 1 88.12 282 SER A N 1
ATOM 2198 C CA . SER A 1 282 ? 12.281 -2.77 -17.438 1 88.12 282 SER A CA 1
ATOM 2199 C C . SER A 1 282 ? 11.828 -1.319 -17.312 1 88.12 282 SER A C 1
ATOM 2201 O O . SER A 1 282 ? 11.875 -0.747 -16.219 1 88.12 282 SER A O 1
ATOM 2203 N N . ASP A 1 283 ? 11.484 -0.773 -18.406 1 87.5 283 ASP A N 1
ATOM 2204 C CA . ASP A 1 283 ? 10.961 0.589 -18.375 1 87.5 283 ASP A CA 1
ATOM 2205 C C . ASP A 1 283 ? 9.656 0.667 -17.578 1 87.5 283 ASP A C 1
ATOM 2207 O O . ASP A 1 283 ? 9.375 1.682 -16.938 1 87.5 283 ASP A O 1
ATOM 2211 N N . GLU A 1 284 ? 8.953 -0.384 -17.656 1 88.25 284 GLU A N 1
ATOM 2212 C CA . GLU A 1 284 ? 7.715 -0.432 -16.891 1 88.25 284 GLU A CA 1
ATOM 2213 C C . GLU A 1 284 ? 7.992 -0.47 -15.398 1 88.25 284 GLU A C 1
ATOM 2215 O O . GLU A 1 284 ? 7.262 0.136 -14.609 1 88.25 284 GLU A O 1
ATOM 2220 N N . ASP A 1 285 ? 9.023 -1.141 -15.047 1 91.75 285 ASP A N 1
ATOM 2221 C CA . ASP A 1 285 ? 9.406 -1.193 -13.641 1 91.75 285 ASP A CA 1
ATOM 2222 C C . ASP A 1 285 ? 9.844 0.183 -13.141 1 91.75 285 ASP A C 1
ATOM 2224 O O . ASP A 1 285 ? 9.555 0.551 -12 1 91.75 285 ASP A O 1
ATOM 2228 N N . THR A 1 286 ? 10.555 0.814 -14.031 1 93.12 286 THR A N 1
ATOM 2229 C CA . THR A 1 286 ? 10.984 2.156 -13.664 1 93.12 286 THR A CA 1
ATOM 2230 C C . THR A 1 286 ? 9.789 3.07 -13.438 1 93.12 286 THR A C 1
ATOM 2232 O O . THR A 1 286 ? 9.734 3.803 -12.453 1 93.12 286 THR A O 1
ATOM 2235 N N . ALA A 1 287 ? 8.852 3.027 -14.367 1 94.12 287 ALA A N 1
ATOM 2236 C CA . ALA A 1 287 ? 7.633 3.818 -14.227 1 94.12 287 ALA A CA 1
ATOM 2237 C C . ALA A 1 287 ? 6.875 3.432 -12.961 1 94.12 287 ALA A C 1
ATOM 2239 O O . ALA A 1 287 ? 6.328 4.293 -12.273 1 94.12 287 ALA A O 1
ATOM 2240 N N . GLN A 1 288 ? 6.875 2.184 -12.711 1 95.19 288 GLN A N 1
ATOM 2241 C CA . GLN A 1 288 ? 6.195 1.707 -11.508 1 95.19 288 GLN A CA 1
ATOM 2242 C C . GLN A 1 288 ? 6.883 2.225 -10.25 1 95.19 288 GLN A C 1
ATOM 2244 O O . GLN A 1 288 ? 6.215 2.557 -9.266 1 95.19 288 GLN A O 1
ATOM 2249 N N . LEU A 1 289 ? 8.156 2.219 -10.234 1 96.06 289 LEU A N 1
ATOM 2250 C CA . LEU A 1 289 ? 8.906 2.732 -9.094 1 96.06 289 LEU A CA 1
ATOM 2251 C C . LEU A 1 289 ? 8.586 4.203 -8.852 1 96.06 289 LEU A C 1
ATOM 2253 O O . LEU A 1 289 ? 8.367 4.617 -7.707 1 96.06 289 LEU A O 1
ATOM 2257 N N . ILE A 1 290 ? 8.531 4.969 -9.906 1 95.81 290 ILE A N 1
ATOM 2258 C CA . ILE A 1 290 ? 8.211 6.391 -9.797 1 95.81 290 ILE A CA 1
ATOM 2259 C C . ILE A 1 290 ? 6.773 6.562 -9.32 1 95.81 290 ILE A C 1
ATOM 2261 O O . ILE A 1 290 ? 6.5 7.395 -8.453 1 95.81 290 ILE A O 1
ATOM 2265 N N . SER A 1 291 ? 5.867 5.77 -9.891 1 96.69 291 SER A N 1
ATOM 2266 C CA . SER A 1 291 ? 4.473 5.805 -9.453 1 96.69 291 SER A CA 1
ATOM 2267 C C . SER A 1 291 ? 4.355 5.473 -7.969 1 96.69 291 SER A C 1
ATOM 2269 O O . SER A 1 291 ? 3.658 6.168 -7.227 1 96.69 291 SER A O 1
ATOM 2271 N N . ASN A 1 292 ? 5.051 4.457 -7.594 1 96.81 292 ASN A N 1
ATOM 2272 C CA . ASN A 1 292 ? 5.082 4.062 -6.188 1 96.81 292 ASN A CA 1
ATOM 2273 C C . ASN A 1 292 ? 5.617 5.188 -5.305 1 96.81 292 ASN A C 1
ATOM 2275 O O . ASN A 1 292 ? 5.117 5.398 -4.195 1 96.81 292 ASN A O 1
ATOM 2279 N N . GLY A 1 293 ? 6.609 5.84 -5.754 1 97.69 293 GLY A N 1
ATOM 2280 C CA . GLY A 1 293 ? 7.172 6.969 -5.027 1 97.69 293 GLY A CA 1
ATOM 2281 C C . GLY A 1 293 ? 6.172 8.086 -4.797 1 97.69 293 GLY A C 1
ATOM 2282 O O . GLY A 1 293 ? 6.055 8.602 -3.684 1 97.69 293 GLY A O 1
ATOM 2283 N N . PHE A 1 294 ? 5.434 8.445 -5.797 1 97.25 294 PHE A N 1
ATOM 2284 C CA . PHE A 1 294 ? 4.477 9.539 -5.668 1 97.25 294 PHE A CA 1
ATOM 2285 C C . PHE A 1 294 ? 3.305 9.133 -4.781 1 97.25 294 PHE A C 1
ATOM 2287 O O . PHE A 1 294 ? 2.738 9.969 -4.074 1 97.25 294 PHE A O 1
ATOM 2294 N N . ALA A 1 295 ? 2.963 7.875 -4.797 1 97.38 295 ALA A N 1
ATOM 2295 C CA . ALA A 1 295 ? 1.898 7.379 -3.93 1 97.38 295 ALA A CA 1
ATOM 2296 C C . ALA A 1 295 ? 2.26 7.562 -2.459 1 97.38 295 ALA A C 1
ATOM 2298 O O . ALA A 1 295 ? 1.412 7.949 -1.648 1 97.38 295 ALA A O 1
ATOM 2299 N N . LYS A 1 296 ? 3.502 7.355 -2.117 1 98 296 LYS A N 1
ATOM 2300 C CA . LYS A 1 296 ? 3.977 7.461 -0.741 1 98 296 LYS A CA 1
ATOM 2301 C C . LYS A 1 296 ? 4.27 8.914 -0.37 1 98 296 LYS A C 1
ATOM 2303 O O . LYS A 1 296 ? 4.109 9.305 0.787 1 98 296 LYS A O 1
ATOM 2308 N N . PHE A 1 297 ? 4.719 9.602 -1.347 1 98.06 297 PHE A N 1
ATOM 2309 C CA . PHE A 1 297 ? 5.219 10.945 -1.111 1 98.06 297 PHE A CA 1
ATOM 2310 C C . PHE A 1 297 ? 4.078 11.891 -0.735 1 98.06 297 PHE A C 1
ATOM 2312 O O . PHE A 1 297 ? 4.242 12.758 0.125 1 98.06 297 PHE A O 1
ATOM 2319 N N . LEU A 1 298 ? 2.928 11.703 -1.318 1 97.44 298 LEU A N 1
ATOM 2320 C CA . LEU A 1 298 ? 1.81 12.609 -1.101 1 97.44 298 LEU A CA 1
ATOM 2321 C C . LEU A 1 298 ? 1.378 12.602 0.362 1 97.44 298 LEU A C 1
ATOM 2323 O O . LEU A 1 298 ? 1.421 13.633 1.033 1 97.44 298 LEU A O 1
ATOM 2327 N N . PRO A 1 299 ? 0.966 11.508 0.939 1 97.81 299 PRO A N 1
ATOM 2328 C CA . PRO A 1 299 ? 0.609 11.531 2.359 1 97.81 299 PRO A CA 1
ATOM 2329 C C . PRO A 1 299 ? 1.79 11.883 3.26 1 97.81 299 PRO A C 1
ATOM 2331 O O . PRO A 1 299 ? 1.605 12.5 4.312 1 97.81 299 PRO A O 1
ATOM 2334 N N . LEU A 1 300 ? 2.982 11.523 2.867 1 98.62 300 LEU A N 1
ATOM 2335 C CA . LEU A 1 300 ? 4.172 11.859 3.643 1 98.62 300 LEU A CA 1
ATOM 2336 C C . LEU A 1 300 ? 4.328 13.367 3.775 1 98.62 300 LEU A C 1
ATOM 2338 O O . LEU A 1 300 ? 4.703 13.867 4.836 1 98.62 300 LEU A O 1
ATOM 2342 N N . CYS A 1 301 ? 4.043 14.109 2.711 1 98.19 301 CYS A N 1
ATOM 2343 C CA . CYS A 1 301 ? 4.164 15.562 2.744 1 98.19 301 CYS A CA 1
ATOM 2344 C C . CYS A 1 301 ? 3.246 16.172 3.803 1 98.19 301 CYS A C 1
ATOM 2346 O O . CYS A 1 301 ? 3.607 17.141 4.461 1 98.19 301 CYS A O 1
ATOM 2348 N N . PHE A 1 302 ? 2.127 15.609 3.973 1 98.31 302 PHE A N 1
ATOM 2349 C CA . PHE A 1 302 ? 1.214 16.109 4.996 1 98.31 302 PHE A CA 1
ATOM 2350 C C . PHE A 1 302 ? 1.74 15.789 6.391 1 98.31 302 PHE A C 1
ATOM 2352 O O . PHE A 1 302 ? 1.625 16.609 7.305 1 98.31 302 PHE A O 1
ATOM 2359 N N . VAL A 1 303 ? 2.299 14.594 6.535 1 98.56 303 VAL A N 1
ATOM 2360 C CA . VAL A 1 303 ? 2.912 14.227 7.809 1 98.56 303 VAL A CA 1
ATOM 2361 C C . VAL A 1 303 ? 4.047 15.195 8.133 1 98.56 303 VAL A C 1
ATOM 2363 O O . VAL A 1 303 ? 4.121 15.719 9.242 1 98.56 303 VAL A O 1
ATOM 2366 N N . LEU A 1 304 ? 4.863 15.438 7.152 1 98.62 304 LEU A N 1
ATOM 2367 C CA . LEU A 1 304 ? 6.023 16.297 7.344 1 98.62 304 LEU A CA 1
ATOM 2368 C C . LEU A 1 304 ? 5.594 17.734 7.641 1 98.62 304 LEU A C 1
ATOM 2370 O O . LEU A 1 304 ? 6.258 18.438 8.398 1 98.62 304 LEU A O 1
ATOM 2374 N N . HIS A 1 305 ? 4.5 18.156 7.043 1 98.31 305 HIS A N 1
ATOM 2375 C CA . HIS A 1 305 ? 3.984 19.484 7.332 1 98.31 305 HIS A CA 1
ATOM 2376 C C . HIS A 1 305 ? 3.533 19.594 8.789 1 98.31 305 HIS A C 1
ATOM 2378 O O . HIS A 1 305 ? 3.801 20.609 9.445 1 98.31 305 HIS A O 1
ATOM 2384 N N . VAL A 1 306 ? 2.877 18.594 9.242 1 98.12 306 VAL A N 1
ATOM 2385 C CA . VAL A 1 306 ? 2.424 18.609 10.633 1 98.12 306 VAL A CA 1
ATOM 2386 C C . VAL A 1 306 ? 3.629 18.578 11.57 1 98.12 306 VAL A C 1
ATOM 2388 O O . VAL A 1 306 ? 3.643 19.281 12.586 1 98.12 306 VAL A O 1
ATOM 2391 N N . LEU A 1 307 ? 4.641 17.859 11.234 1 98.25 307 LEU A N 1
ATOM 2392 C CA . LEU A 1 307 ? 5.848 17.797 12.055 1 98.25 307 LEU A CA 1
ATOM 2393 C C . LEU A 1 307 ? 6.586 19.125 12.031 1 98.25 307 LEU A C 1
ATOM 2395 O O . LEU A 1 307 ? 7.195 19.531 13.031 1 98.25 307 LEU A O 1
ATOM 2399 N N . TRP A 1 308 ? 6.512 19.781 10.883 1 98.06 308 TRP A N 1
ATOM 2400 C CA . TRP A 1 308 ? 7.078 21.125 10.797 1 98.06 308 TRP A CA 1
ATOM 2401 C C . TRP A 1 308 ? 6.422 22.062 11.812 1 98.06 308 TRP A C 1
ATOM 2403 O O . TRP A 1 308 ? 7.109 22.719 12.586 1 98.06 308 TRP A O 1
ATOM 2413 N N . THR A 1 309 ? 5.078 22.047 11.867 1 96.69 309 THR A N 1
ATOM 2414 C CA . THR A 1 309 ? 4.332 22.969 12.719 1 96.69 309 THR A CA 1
ATOM 2415 C C . THR A 1 309 ? 4.406 22.547 14.18 1 96.69 309 THR A C 1
ATOM 2417 O O . THR A 1 309 ? 4.379 23.375 15.078 1 96.69 309 THR A O 1
ATOM 2420 N N . ALA A 1 310 ? 4.582 21.281 14.43 1 94.75 310 ALA A N 1
ATOM 2421 C CA . ALA A 1 310 ? 4.523 20.75 15.789 1 94.75 310 ALA A CA 1
ATOM 2422 C C . ALA A 1 310 ? 5.867 20.906 16.5 1 94.75 310 ALA A C 1
ATOM 2424 O O . ALA A 1 310 ? 5.926 20.953 17.719 1 94.75 310 ALA A O 1
ATOM 2425 N N . GLY A 1 311 ? 6.926 20.984 15.703 1 94.38 311 GLY A N 1
ATOM 2426 C CA . GLY A 1 311 ? 8.195 21.047 16.406 1 94.38 311 GLY A CA 1
ATOM 2427 C C . GLY A 1 311 ? 9.305 21.688 15.602 1 94.38 311 GLY A C 1
ATOM 2428 O O . GLY A 1 311 ? 9.953 22.641 16.078 1 94.38 311 GLY A O 1
ATOM 2429 N N . CYS A 1 312 ? 9.453 21.406 14.414 1 97.5 312 CYS A N 1
ATOM 2430 C CA . CYS A 1 312 ? 10.617 21.797 13.617 1 97.5 312 CYS A CA 1
ATOM 2431 C C . CYS A 1 312 ? 10.617 23.297 13.344 1 97.5 312 CYS A C 1
ATOM 2433 O O . CYS A 1 312 ? 11.68 23.906 13.211 1 97.5 312 CYS A O 1
ATOM 2435 N N . LYS A 1 313 ? 9.477 23.891 13.258 1 97.44 313 LYS A N 1
ATOM 2436 C CA . LYS A 1 313 ? 9.375 25.328 12.992 1 97.44 313 LYS A CA 1
ATOM 2437 C C . LYS A 1 313 ? 10.055 26.141 14.094 1 97.44 313 LYS A C 1
ATOM 2439 O O . LYS A 1 313 ? 10.805 27.062 13.805 1 97.44 313 LYS A O 1
ATOM 2444 N N . ARG A 1 314 ? 9.828 25.797 15.32 1 95.25 314 ARG A N 1
ATOM 2445 C CA . ARG A 1 314 ? 10.391 26.5 16.469 1 95.25 314 ARG A CA 1
ATOM 2446 C C . ARG A 1 314 ? 11.914 26.406 16.469 1 95.25 314 ARG A C 1
ATOM 2448 O O . ARG A 1 314 ? 12.602 27.375 16.828 1 95.25 314 ARG A O 1
ATOM 2455 N N . THR A 1 315 ? 12.398 25.266 16.078 1 96.5 315 THR A N 1
ATOM 2456 C CA . THR A 1 315 ? 13.828 25.016 16.109 1 96.5 315 THR A CA 1
ATOM 2457 C C . THR A 1 315 ? 14.539 25.688 14.945 1 96.5 315 THR A C 1
ATOM 2459 O O . THR A 1 315 ? 15.562 26.344 15.117 1 96.5 315 THR A O 1
ATOM 2462 N N . LEU A 1 316 ? 13.945 25.625 13.758 1 96.88 316 LEU A N 1
ATOM 2463 C CA . LEU A 1 316 ? 14.688 25.953 12.547 1 96.88 316 LEU A CA 1
ATOM 2464 C C . LEU A 1 316 ? 14.414 27.391 12.117 1 96.88 316 LEU A C 1
ATOM 2466 O O . LEU A 1 316 ? 15.18 27.969 11.344 1 96.88 316 LEU A O 1
ATOM 2470 N N . THR A 1 317 ? 13.281 27.938 12.555 1 94.62 317 THR A N 1
ATOM 2471 C CA . THR A 1 317 ? 13.016 29.328 12.211 1 94.62 317 THR A CA 1
ATOM 2472 C C . THR A 1 317 ? 13.93 30.25 13.008 1 94.62 317 THR A C 1
ATOM 2474 O O . THR A 1 317 ? 13.945 30.219 14.242 1 94.62 317 THR A O 1
ATOM 2477 N N . ASP A 1 318 ? 14.719 31.031 12.352 1 90.94 318 ASP A N 1
ATOM 2478 C CA . ASP A 1 318 ? 15.68 31.953 12.953 1 90.94 318 ASP A CA 1
ATOM 2479 C C . ASP A 1 318 ? 16.672 31.219 13.852 1 90.94 318 ASP A C 1
ATOM 2481 O O . ASP A 1 318 ? 17.031 31.703 14.914 1 90.94 318 ASP A O 1
ATOM 2485 N N . GLY A 1 319 ? 16.891 29.984 13.547 1 92.44 319 GLY A N 1
ATOM 2486 C CA . GLY A 1 319 ? 17.859 29.172 14.266 1 92.44 319 GLY A CA 1
ATOM 2487 C C . GLY A 1 319 ? 19.281 29.391 13.789 1 92.44 319 GLY A C 1
ATOM 2488 O O . GLY A 1 319 ? 19.516 30.125 12.828 1 92.44 319 GLY A O 1
ATOM 2489 N N . SER A 1 320 ? 20.25 28.766 14.445 1 94.69 320 SER A N 1
ATOM 2490 C CA . SER A 1 320 ? 21.656 28.875 14.109 1 94.69 320 SER A CA 1
ATOM 2491 C C . SER A 1 320 ? 21.984 28.156 12.797 1 94.69 320 SER A C 1
ATOM 2493 O O . SER A 1 320 ? 21.781 26.938 12.688 1 94.69 320 SER A O 1
ATOM 2495 N N . PRO A 1 321 ? 22.484 28.859 11.773 1 95.69 321 PRO A N 1
ATOM 2496 C CA . PRO A 1 321 ? 22.859 28.219 10.516 1 95.69 321 PRO A CA 1
ATOM 2497 C C . PRO A 1 321 ? 23.938 27.156 10.688 1 95.69 321 PRO A C 1
ATOM 2499 O O . PRO A 1 321 ? 23.906 26.125 10.008 1 95.69 321 PRO A O 1
ATOM 2502 N N . LEU A 1 322 ? 24.797 27.391 11.578 1 96.12 322 LEU A N 1
ATOM 2503 C CA . LEU A 1 322 ? 25.875 26.422 11.805 1 96.12 322 LEU A CA 1
ATOM 2504 C C . LEU A 1 322 ? 25.328 25.156 12.469 1 96.12 322 LEU A C 1
ATOM 2506 O O . LEU A 1 322 ? 25.766 24.047 12.148 1 96.12 322 LEU A O 1
ATOM 2510 N N . ALA A 1 323 ? 24.406 25.312 13.445 1 96.12 323 ALA A N 1
ATOM 2511 C CA . ALA A 1 323 ? 23.797 24.141 14.07 1 96.12 323 ALA A CA 1
ATOM 2512 C C . ALA A 1 323 ? 23 23.328 13.055 1 96.12 323 ALA A C 1
ATOM 2514 O O . ALA A 1 323 ? 22.984 22.094 13.109 1 96.12 323 ALA A O 1
ATOM 2515 N N . LYS A 1 324 ? 22.375 24.031 12.141 1 96.88 324 LYS A N 1
ATOM 2516 C CA . LYS A 1 324 ? 21.656 23.359 11.062 1 96.88 324 LYS A CA 1
ATOM 2517 C C . LYS A 1 324 ? 22.594 22.547 10.188 1 96.88 324 LYS A C 1
ATOM 2519 O O . LYS A 1 324 ? 22.328 21.375 9.898 1 96.88 324 LYS A O 1
ATOM 2524 N N . LEU A 1 325 ? 23.672 23.094 9.852 1 97.38 325 LEU A N 1
ATOM 2525 C CA . LEU A 1 325 ? 24.594 22.5 8.898 1 97.38 325 LEU A CA 1
ATOM 2526 C C . LEU A 1 325 ? 25.422 21.391 9.562 1 97.38 325 LEU A C 1
ATOM 2528 O O . LEU A 1 325 ? 25.641 20.328 8.969 1 97.38 325 LEU A O 1
ATOM 2532 N N . LEU A 1 326 ? 25.859 21.609 10.781 1 96.94 326 LEU A N 1
ATOM 2533 C CA . LEU A 1 326 ? 26.844 20.734 11.391 1 96.94 326 LEU A CA 1
ATOM 2534 C C . LEU A 1 326 ? 26.156 19.672 12.25 1 96.94 326 LEU A C 1
ATOM 2536 O O . LEU A 1 326 ? 26.734 18.609 12.508 1 96.94 326 LEU A O 1
ATOM 2540 N N . LEU A 1 327 ? 24.938 19.922 12.695 1 97.44 327 LEU A N 1
ATOM 2541 C CA . LEU A 1 327 ? 24.281 18.984 13.594 1 97.44 327 LEU A CA 1
ATOM 2542 C C . LEU A 1 327 ? 23.047 18.391 12.938 1 97.44 327 LEU A C 1
ATOM 2544 O O . LEU A 1 327 ? 22.953 17.172 12.734 1 97.44 327 LEU A O 1
ATOM 2548 N N . TRP A 1 328 ? 22.109 19.219 12.508 1 98.31 328 TRP A N 1
ATOM 2549 C CA . TRP A 1 328 ? 20.844 18.75 11.953 1 98.31 328 TRP A CA 1
ATOM 2550 C C . TRP A 1 328 ? 21.062 18 10.648 1 98.31 328 TRP A C 1
ATOM 2552 O O . TRP A 1 328 ? 20.562 16.875 10.477 1 98.31 328 TRP A O 1
ATOM 2562 N N . TYR A 1 329 ? 21.859 18.516 9.758 1 98.56 329 TYR A N 1
ATOM 2563 C CA . TYR A 1 329 ? 22 18.062 8.383 1 98.56 329 TYR A CA 1
ATOM 2564 C C . TYR A 1 329 ? 22.75 16.734 8.32 1 98.56 329 TYR A C 1
ATOM 2566 O O . TYR A 1 329 ? 22.281 15.773 7.707 1 98.56 329 TYR A O 1
ATOM 2574 N N . PRO A 1 330 ? 23.891 16.562 8.992 1 98.19 330 PRO A N 1
ATOM 2575 C CA . PRO A 1 330 ? 24.578 15.273 8.938 1 98.19 330 PRO A CA 1
ATOM 2576 C C . PRO A 1 330 ? 23.75 14.148 9.57 1 98.19 330 PRO A C 1
ATOM 2578 O O . PRO A 1 330 ? 23.734 13.031 9.047 1 98.19 330 PRO A O 1
ATOM 2581 N N . LEU A 1 331 ? 23.125 14.461 10.648 1 98.12 331 LEU A N 1
ATOM 2582 C CA . LEU A 1 331 ? 22.344 13.414 11.312 1 98.12 331 LEU A CA 1
ATOM 2583 C C . LEU A 1 331 ? 21.094 13.078 10.516 1 98.12 331 LEU A C 1
ATOM 2585 O O . LEU A 1 331 ? 20.609 11.945 10.562 1 98.12 331 LEU A O 1
ATOM 2589 N N . PHE A 1 332 ? 20.625 14.102 9.758 1 98.62 332 PHE A N 1
ATOM 2590 C CA . PHE A 1 332 ? 19.531 13.828 8.828 1 98.62 332 PHE A CA 1
ATOM 2591 C C . PHE A 1 332 ? 19.938 12.758 7.82 1 98.62 332 PHE A C 1
ATOM 2593 O O . PHE A 1 332 ? 19.172 11.82 7.566 1 98.62 332 PHE A O 1
ATOM 2600 N N . TRP A 1 333 ? 21.047 12.805 7.289 1 98.56 333 TRP A N 1
ATOM 2601 C CA . TRP A 1 333 ? 21.484 11.859 6.277 1 98.56 333 TRP A CA 1
ATOM 2602 C C . TRP A 1 333 ? 21.859 10.516 6.91 1 98.56 333 TRP A C 1
ATOM 2604 O O . TRP A 1 333 ? 21.703 9.469 6.289 1 98.56 333 TRP A O 1
ATOM 2614 N N . VAL A 1 334 ? 22.328 10.578 8.188 1 97.44 334 VAL A N 1
ATOM 2615 C CA . VAL A 1 334 ? 22.562 9.328 8.906 1 97.44 334 VAL A CA 1
ATOM 2616 C C . VAL A 1 334 ? 21.266 8.555 9.07 1 97.44 334 VAL A C 1
ATOM 2618 O O . VAL A 1 334 ? 21.219 7.34 8.875 1 97.44 334 VAL A O 1
ATOM 2621 N N . GLY A 1 335 ? 20.234 9.289 9.375 1 97.31 335 GLY A N 1
ATOM 2622 C CA . GLY A 1 335 ? 18.922 8.672 9.477 1 97.31 335 GLY A CA 1
ATOM 2623 C C . GLY A 1 335 ? 18.359 8.219 8.141 1 97.31 335 GLY A C 1
ATOM 2624 O O . GLY A 1 335 ? 17.75 7.156 8.039 1 97.31 335 GLY A O 1
ATOM 2625 N N . SER A 1 336 ? 18.609 9.016 7.129 1 97.88 336 SER A N 1
ATOM 2626 C CA . SER A 1 336 ? 18.109 8.703 5.789 1 97.88 336 SER A CA 1
ATOM 2627 C C . SER A 1 336 ? 18.812 7.48 5.211 1 97.88 336 SER A C 1
ATOM 2629 O O . SER A 1 336 ? 18.219 6.699 4.477 1 97.88 336 SER A O 1
ATOM 2631 N N . ALA A 1 337 ? 20.109 7.32 5.539 1 97.19 337 ALA A N 1
ATOM 2632 C CA . ALA A 1 337 ? 20.875 6.18 5.055 1 97.19 337 ALA A CA 1
ATOM 2633 C C . ALA A 1 337 ? 20.812 5.016 6.035 1 97.19 337 ALA A C 1
ATOM 2635 O O . ALA A 1 337 ? 21.828 4.398 6.355 1 97.19 337 ALA A O 1
ATOM 2636 N N . ASN A 1 338 ? 19.641 4.766 6.453 1 94.19 338 ASN A N 1
ATOM 2637 C CA . ASN A 1 338 ? 19.406 3.721 7.445 1 94.19 338 ASN A CA 1
ATOM 2638 C C . ASN A 1 338 ? 19.938 2.371 6.977 1 94.19 338 ASN A C 1
ATOM 2640 O O . ASN A 1 338 ? 20.438 1.579 7.781 1 94.19 338 ASN A O 1
ATOM 2644 N N . VAL A 1 339 ? 19.922 2.105 5.691 1 90.56 339 VAL A N 1
ATOM 2645 C CA . VAL A 1 339 ? 20.344 0.831 5.109 1 90.56 339 VAL A CA 1
ATOM 2646 C C . VAL A 1 339 ? 21.828 0.613 5.34 1 90.56 339 VAL A C 1
ATOM 2648 O O . VAL A 1 339 ? 22.281 -0.526 5.465 1 90.56 339 VAL A O 1
ATOM 2651 N N . ILE A 1 340 ? 22.578 1.738 5.473 1 90.75 340 ILE A N 1
ATOM 2652 C CA . ILE A 1 340 ? 24.016 1.674 5.641 1 90.75 340 ILE A CA 1
ATOM 2653 C C . ILE A 1 340 ? 24.375 1.851 7.113 1 90.75 340 ILE A C 1
ATOM 2655 O O . ILE A 1 340 ? 25.438 1.417 7.555 1 90.75 340 ILE A O 1
ATOM 2659 N N . THR A 1 341 ? 23.406 2.383 7.883 1 91.5 341 THR A N 1
ATOM 2660 C CA . THR A 1 341 ? 23.75 2.732 9.258 1 91.5 341 THR A CA 1
ATOM 2661 C C . THR A 1 341 ? 23.078 1.78 10.242 1 91.5 341 THR A C 1
ATOM 2663 O O . THR A 1 341 ? 23.625 0.717 10.555 1 91.5 341 THR A O 1
ATOM 2666 N N . PHE A 1 342 ? 21.812 1.98 10.531 1 88.19 342 PHE A N 1
ATOM 2667 C CA . PHE A 1 342 ? 21.172 1.307 11.648 1 88.19 342 PHE A CA 1
ATOM 2668 C C . PHE A 1 342 ? 20.688 -0.086 11.25 1 88.19 342 PHE A C 1
ATOM 2670 O O . PHE A 1 342 ? 20.578 -0.977 12.094 1 88.19 342 PHE A O 1
ATOM 2677 N N . ASP A 1 343 ? 20.406 -0.303 10.047 1 83.75 343 ASP A N 1
ATOM 2678 C CA . ASP A 1 343 ? 20 -1.621 9.578 1 83.75 343 ASP A CA 1
ATOM 2679 C C . ASP A 1 343 ? 21.125 -2.635 9.711 1 83.75 343 ASP A C 1
ATOM 2681 O O . ASP A 1 343 ? 20.891 -3.846 9.672 1 83.75 343 ASP A O 1
ATOM 2685 N N . ARG A 1 344 ? 22.234 -2.137 9.844 1 82.31 344 ARG A N 1
ATOM 2686 C CA . ARG A 1 344 ? 23.391 -3.027 9.938 1 82.31 344 ARG A CA 1
ATOM 2687 C C . ARG A 1 344 ? 23.625 -3.477 11.375 1 82.31 344 ARG A C 1
ATOM 2689 O O . ARG A 1 344 ? 24.438 -4.355 11.633 1 82.31 344 ARG A O 1
ATOM 2696 N N . ILE A 1 345 ? 22.828 -2.869 12.258 1 80.19 345 ILE A N 1
ATOM 2697 C CA . ILE A 1 345 ? 22.844 -3.312 13.641 1 80.19 345 ILE A CA 1
ATOM 2698 C C . ILE A 1 345 ? 21.922 -4.516 13.812 1 80.19 345 ILE A C 1
ATOM 2700 O O . ILE A 1 345 ? 20.781 -4.516 13.328 1 80.19 345 ILE A O 1
ATOM 2704 N N . PRO A 1 346 ? 22.391 -5.562 14.414 1 77.06 346 PRO A N 1
ATOM 2705 C CA . PRO A 1 346 ? 21.625 -6.805 14.5 1 77.06 346 PRO A CA 1
ATOM 2706 C C . PRO A 1 346 ? 20.422 -6.695 15.438 1 77.06 346 PRO A C 1
ATOM 2708 O O . PRO A 1 346 ? 20.359 -7.41 16.438 1 77.06 346 PRO A O 1
ATOM 2711 N N . ILE A 1 347 ? 19.609 -5.801 15.266 1 74.19 347 ILE A N 1
ATOM 2712 C CA . ILE A 1 347 ? 18.344 -5.656 15.977 1 74.19 347 ILE A CA 1
ATOM 2713 C C . ILE A 1 347 ? 17.188 -5.738 14.977 1 74.19 347 ILE A C 1
ATOM 2715 O O . ILE A 1 347 ? 17.094 -4.922 14.062 1 74.19 347 ILE A O 1
ATOM 2719 N N . ASP A 1 348 ? 16.438 -6.793 15.047 1 68.06 348 ASP A N 1
ATOM 2720 C CA . ASP A 1 348 ? 15.344 -6.992 14.109 1 68.06 348 ASP A CA 1
ATOM 2721 C C . ASP A 1 348 ? 14.008 -6.566 14.727 1 68.06 348 ASP A C 1
ATOM 2723 O O . ASP A 1 348 ? 13.781 -5.379 14.953 1 68.06 348 ASP A O 1
ATOM 2727 N N . ARG A 1 349 ? 13.18 -7.504 15.18 1 63.88 349 ARG A N 1
ATOM 2728 C CA . ARG A 1 349 ? 11.852 -7.211 15.703 1 63.88 349 ARG A CA 1
ATOM 2729 C C . ARG A 1 349 ? 11.867 -7.141 17.219 1 63.88 349 ARG A C 1
ATOM 2731 O O . ARG A 1 349 ? 10.82 -6.98 17.859 1 63.88 349 ARG A O 1
ATOM 2738 N N . MET A 1 350 ? 13.078 -7.148 17.734 1 63.78 350 MET A N 1
ATOM 2739 C CA . MET A 1 350 ? 13.266 -7.164 19.188 1 63.78 350 MET A CA 1
ATOM 2740 C C . MET A 1 350 ? 12.445 -8.281 19.828 1 63.78 350 MET A C 1
ATOM 2742 O O . MET A 1 350 ? 11.867 -8.102 20.891 1 63.78 350 MET A O 1
ATOM 2746 N N . ARG A 1 351 ? 12.242 -9.188 19.062 1 69.94 351 ARG A N 1
ATOM 2747 C CA . ARG A 1 351 ? 11.633 -10.391 19.625 1 69.94 351 ARG A CA 1
ATOM 2748 C C . ARG A 1 351 ? 12.695 -11.32 20.203 1 69.94 351 ARG A C 1
ATOM 2750 O O . ARG A 1 351 ? 13.836 -11.336 19.734 1 69.94 351 ARG A O 1
ATOM 2757 N N . ILE A 1 352 ? 12.164 -11.969 21.172 1 71.62 352 ILE A N 1
ATOM 2758 C CA . ILE A 1 352 ? 13.094 -12.82 21.906 1 71.62 352 ILE A CA 1
ATOM 2759 C C . ILE A 1 352 ? 13.688 -13.859 20.953 1 71.62 352 ILE A C 1
ATOM 2761 O O . ILE A 1 352 ? 14.891 -14.133 21 1 71.62 352 ILE A O 1
ATOM 2765 N N . ASP A 1 353 ? 12.883 -14.367 20.078 1 67.62 353 ASP A N 1
ATOM 2766 C CA . ASP A 1 353 ? 13.367 -15.398 19.156 1 67.62 353 ASP A CA 1
ATOM 2767 C C . ASP A 1 353 ? 14.391 -14.828 18.172 1 67.62 353 ASP A C 1
ATOM 2769 O O . ASP A 1 353 ? 15.359 -15.5 17.812 1 67.62 353 ASP A O 1
ATOM 2773 N N . ASP A 1 354 ? 14.219 -13.586 17.844 1 70.62 354 ASP A N 1
ATOM 2774 C CA . ASP A 1 354 ? 15.156 -12.93 16.938 1 70.62 354 ASP A CA 1
ATOM 2775 C C . ASP A 1 354 ? 16.484 -12.648 17.641 1 70.62 354 ASP A C 1
ATOM 2777 O O . ASP A 1 354 ? 17.547 -12.773 17.047 1 70.62 354 ASP A O 1
ATOM 2781 N N . ILE A 1 355 ? 16.406 -12.328 18.922 1 72 355 ILE A N 1
ATOM 2782 C CA . ILE A 1 355 ? 17.578 -11.961 19.688 1 72 355 ILE A CA 1
ATOM 2783 C C . ILE A 1 355 ? 18.469 -13.188 19.891 1 72 355 ILE A C 1
ATOM 2785 O O . ILE A 1 355 ? 19.703 -13.086 19.844 1 72 355 ILE A O 1
ATOM 2789 N N . LYS A 1 356 ? 17.797 -14.297 19.906 1 69.75 356 LYS A N 1
ATOM 2790 C CA . LYS A 1 356 ? 18.531 -15.531 20.109 1 69.75 356 LYS A CA 1
ATOM 2791 C C . LYS A 1 356 ? 19.188 -16.016 18.828 1 69.75 356 LYS A C 1
ATOM 2793 O O . LYS A 1 356 ? 20.25 -16.641 18.844 1 69.75 356 LYS A O 1
ATOM 2798 N N . GLN A 1 357 ? 18.594 -15.625 17.781 1 67.12 357 GLN A N 1
ATOM 2799 C CA . GLN A 1 357 ? 19.047 -16.188 16.5 1 67.12 357 GLN A CA 1
ATOM 2800 C C . GLN A 1 357 ? 20.109 -15.297 15.859 1 67.12 357 GLN A C 1
ATOM 2802 O O . GLN A 1 357 ? 20.828 -15.75 14.977 1 67.12 357 GLN A O 1
ATOM 2807 N N . MET A 1 358 ? 20.172 -14.086 16.312 1 68.25 358 MET A N 1
ATOM 2808 C CA . MET A 1 358 ? 21.109 -13.156 15.68 1 68.25 358 MET A CA 1
ATOM 2809 C C . MET A 1 358 ? 22.297 -12.867 16.594 1 68.25 358 MET A C 1
ATOM 2811 O O . MET A 1 358 ? 22.141 -12.25 17.641 1 68.25 358 MET A O 1
ATOM 2815 N N . PRO A 1 359 ? 23.406 -13.297 16.234 1 71.19 359 PRO A N 1
ATOM 2816 C CA . PRO A 1 359 ? 24.578 -12.992 17.062 1 71.19 359 PRO A CA 1
ATOM 2817 C C . PRO A 1 359 ? 24.844 -11.492 17.188 1 71.19 359 PRO A C 1
ATOM 2819 O O . PRO A 1 359 ? 24.688 -10.758 16.203 1 71.19 359 PRO A O 1
ATOM 2822 N N . GLY A 1 360 ? 25.062 -10.984 18.328 1 76 360 GLY A N 1
ATOM 2823 C CA . GLY A 1 360 ? 25.391 -9.586 18.562 1 76 360 GLY A CA 1
ATOM 2824 C C . GLY A 1 360 ? 24.172 -8.75 18.938 1 76 360 GLY A C 1
ATOM 2825 O O . GLY A 1 360 ? 24.297 -7.566 19.234 1 76 360 GLY A O 1
ATOM 2826 N N . SER A 1 361 ? 23.109 -9.367 18.875 1 77.88 361 SER A N 1
ATOM 2827 C CA . SER A 1 361 ? 21.859 -8.648 19.141 1 77.88 361 SER A CA 1
ATOM 2828 C C . SER A 1 361 ? 21.828 -8.117 20.562 1 77.88 361 SER A C 1
ATOM 2830 O O . SER A 1 361 ? 21.406 -6.98 20.797 1 77.88 361 SER A O 1
ATOM 2832 N N . VAL A 1 362 ? 22.375 -8.898 21.469 1 83.19 362 VAL A N 1
ATOM 2833 C CA . VAL A 1 362 ? 22.344 -8.5 22.875 1 83.19 362 VAL A CA 1
ATOM 2834 C C . VAL A 1 362 ? 23.25 -7.285 23.094 1 83.19 362 VAL A C 1
ATOM 2836 O O . VAL A 1 362 ? 22.859 -6.32 23.734 1 83.19 362 VAL A O 1
ATOM 2839 N N . LEU A 1 363 ? 24.375 -7.34 22.469 1 83.69 363 LEU A N 1
ATOM 2840 C CA . LEU A 1 363 ? 25.297 -6.211 22.562 1 83.69 363 LEU A CA 1
ATOM 2841 C C . LEU A 1 363 ? 24.688 -4.957 21.953 1 83.69 363 LEU A C 1
ATOM 2843 O O . LEU A 1 363 ? 24.812 -3.865 22.516 1 83.69 363 LEU A O 1
ATOM 2847 N N . ALA A 1 364 ? 24.125 -5.16 20.844 1 85.06 364 ALA A N 1
ATOM 2848 C CA . ALA A 1 364 ? 23.484 -4.031 20.172 1 85.06 364 ALA A CA 1
ATOM 2849 C C . ALA A 1 364 ? 22.391 -3.418 21.047 1 85.06 364 ALA A C 1
ATOM 2851 O O . ALA A 1 364 ? 22.297 -2.193 21.156 1 85.06 364 ALA A O 1
ATOM 2852 N N . ILE A 1 365 ? 21.75 -4.18 21.734 1 85.5 365 ILE A N 1
ATOM 2853 C CA . ILE A 1 365 ? 20.641 -3.719 22.578 1 85.5 365 ILE A CA 1
ATOM 2854 C C . ILE A 1 365 ? 21.188 -3 23.797 1 85.5 365 ILE A C 1
ATOM 2856 O O . ILE A 1 365 ? 20.672 -1.953 24.203 1 85.5 365 ILE A O 1
ATOM 2860 N N . ILE A 1 366 ? 22.234 -3.477 24.359 1 87.69 366 ILE A N 1
ATOM 2861 C CA . ILE A 1 366 ? 22.828 -2.924 25.578 1 87.69 366 ILE A CA 1
ATOM 2862 C C . ILE A 1 366 ? 23.406 -1.54 25.281 1 87.69 366 ILE A C 1
ATOM 2864 O O . ILE A 1 366 ? 23.422 -0.666 26.156 1 87.69 366 ILE A O 1
ATOM 2868 N N . VAL A 1 367 ? 23.672 -1.353 24.062 1 87.81 367 VAL A N 1
ATOM 2869 C CA . VAL A 1 367 ? 24.297 -0.081 23.703 1 87.81 367 VAL A CA 1
ATOM 2870 C C . VAL A 1 367 ? 23.219 0.893 23.203 1 87.81 367 VAL A C 1
ATOM 2872 O O . VAL A 1 367 ? 23.188 2.053 23.625 1 87.81 367 VAL A O 1
ATOM 2875 N N . VAL A 1 368 ? 22.391 0.439 22.438 1 85.75 368 VAL A N 1
ATOM 2876 C CA . VAL A 1 368 ? 21.453 1.307 21.75 1 85.75 368 VAL A CA 1
ATOM 2877 C C . VAL A 1 368 ? 20.375 1.785 22.719 1 85.75 368 VAL A C 1
ATOM 2879 O O . VAL A 1 368 ? 20.016 2.963 22.719 1 85.75 368 VAL A O 1
ATOM 2882 N N . ILE A 1 369 ? 19.969 1.017 23.594 1 86.5 369 ILE A N 1
ATOM 2883 C CA . ILE A 1 369 ? 18.859 1.36 24.469 1 86.5 369 ILE A CA 1
ATOM 2884 C C . ILE A 1 369 ? 19.281 2.447 25.453 1 86.5 369 ILE A C 1
ATOM 2886 O O . ILE A 1 369 ? 18.609 3.471 25.594 1 86.5 369 ILE A O 1
ATOM 2890 N N . PRO A 1 370 ? 20.406 2.301 26.094 1 91.06 370 PRO A N 1
ATOM 2891 C CA . PRO A 1 370 ? 20.828 3.385 26.984 1 91.06 370 PRO A CA 1
ATOM 2892 C C . PRO A 1 370 ? 21.094 4.691 26.234 1 91.06 370 PRO A C 1
ATOM 2894 O O . PRO A 1 370 ? 20.844 5.773 26.766 1 91.06 370 PRO A O 1
ATOM 2897 N N . LEU A 1 371 ? 21.516 4.555 25.031 1 90.12 371 LEU A N 1
ATOM 2898 C CA . LEU A 1 371 ? 21.734 5.754 24.234 1 90.12 371 LEU A CA 1
ATOM 2899 C C . LEU A 1 371 ? 20.406 6.465 23.938 1 90.12 371 LEU A C 1
ATOM 2901 O O . LEU A 1 371 ? 20.328 7.688 24.047 1 90.12 371 LEU A O 1
ATOM 2905 N N . ILE A 1 372 ? 19.453 5.77 23.672 1 88.44 372 ILE A N 1
ATOM 2906 C CA . ILE A 1 372 ? 18.125 6.332 23.406 1 88.44 372 ILE A CA 1
ATOM 2907 C C . ILE A 1 372 ? 17.578 6.965 24.672 1 88.44 372 ILE A C 1
ATOM 2909 O O . ILE A 1 372 ? 17.062 8.086 24.641 1 88.44 372 ILE A O 1
ATOM 2913 N N . ILE A 1 373 ? 17.781 6.328 25.781 1 91.31 373 ILE A N 1
ATOM 2914 C CA . ILE A 1 373 ? 17.281 6.824 27.062 1 91.31 373 ILE A CA 1
ATOM 2915 C C . ILE A 1 373 ? 18 8.125 27.422 1 91.31 373 ILE A C 1
ATOM 2917 O O . ILE A 1 373 ? 17.375 9.078 27.891 1 91.31 373 ILE A O 1
ATOM 2921 N N . ALA A 1 374 ? 19.234 8.086 27.109 1 93.81 374 ALA A N 1
ATOM 2922 C CA . ALA A 1 374 ? 20.016 9.289 27.391 1 93.81 374 ALA A CA 1
ATOM 2923 C C . ALA A 1 374 ? 19.547 10.461 26.531 1 93.81 374 ALA A C 1
ATOM 2925 O O . ALA A 1 374 ? 19.406 11.578 27.016 1 93.81 374 ALA A O 1
ATOM 2926 N N . CYS A 1 375 ? 19.281 10.219 25.281 1 92.75 375 CYS A N 1
ATOM 2927 C CA . CYS A 1 375 ? 18.812 11.266 24.375 1 92.75 375 CYS A CA 1
ATOM 2928 C C . CYS A 1 375 ? 17.438 11.773 24.797 1 92.75 375 CYS A C 1
ATOM 2930 O O . CYS A 1 375 ? 17.188 12.977 24.797 1 92.75 375 CYS A O 1
ATOM 2932 N N . VAL A 1 376 ? 16.609 10.922 25.234 1 91.81 376 VAL A N 1
ATOM 2933 C CA . VAL A 1 376 ? 15.258 11.281 25.672 1 91.81 376 VAL A CA 1
ATOM 2934 C C . VAL A 1 376 ? 15.328 12.086 26.969 1 91.81 376 VAL A C 1
ATOM 2936 O O . VAL A 1 376 ? 14.617 13.086 27.125 1 91.81 376 VAL A O 1
ATOM 2939 N N . ALA A 1 377 ? 16.219 11.727 27.844 1 93.31 377 ALA A N 1
ATOM 2940 C CA . ALA A 1 377 ? 16.375 12.43 29.109 1 93.31 377 ALA A CA 1
ATOM 2941 C C . ALA A 1 377 ? 16.906 13.844 28.891 1 93.31 377 ALA A C 1
ATOM 2943 O O . ALA A 1 377 ? 16.438 14.797 29.5 1 93.31 377 ALA A O 1
ATOM 2944 N N . LEU A 1 378 ? 17.828 13.875 28 1 93.69 378 LEU A N 1
ATOM 2945 C CA . LEU A 1 378 ? 18.406 15.18 27.688 1 93.69 378 LEU A CA 1
ATOM 2946 C C . LEU A 1 378 ? 17.359 16.109 27.078 1 93.69 378 LEU A C 1
ATOM 2948 O O . LEU A 1 378 ? 17.25 17.281 27.469 1 93.69 378 LEU A O 1
ATOM 2952 N N . GLN A 1 379 ? 16.609 15.602 26.188 1 93.62 379 GLN A N 1
ATOM 2953 C CA . GLN A 1 379 ? 15.586 16.422 25.531 1 93.62 379 GLN A CA 1
ATOM 2954 C C . GLN A 1 379 ? 14.445 16.75 26.5 1 93.62 379 GLN A C 1
ATOM 2956 O O . GLN A 1 379 ? 13.883 17.844 26.453 1 93.62 379 GLN A O 1
ATOM 2961 N N . ALA A 1 380 ? 14.148 15.844 27.359 1 93 380 ALA A N 1
ATOM 2962 C CA . ALA A 1 380 ? 13.133 16.078 28.391 1 93 380 ALA A CA 1
ATOM 2963 C C . ALA A 1 380 ? 13.555 17.203 29.328 1 93 380 ALA A C 1
ATOM 2965 O O . ALA A 1 380 ? 12.727 18.016 29.75 1 93 380 ALA A O 1
ATOM 2966 N N . PHE A 1 381 ? 14.789 17.234 29.562 1 93.25 381 PHE A N 1
ATOM 2967 C CA . PHE A 1 381 ? 15.32 18.281 30.406 1 93.25 381 PHE A CA 1
ATOM 2968 C C . PHE A 1 381 ? 15.195 19.641 29.734 1 93.25 381 PHE A C 1
ATOM 2970 O O . PHE A 1 381 ? 14.875 20.641 30.375 1 93.25 381 PHE A O 1
ATOM 2977 N N . GLN A 1 382 ? 15.422 19.672 28.469 1 93.5 382 GLN A N 1
ATOM 2978 C CA . GLN A 1 382 ? 15.281 20.922 27.734 1 93.5 382 GLN A CA 1
ATOM 2979 C C . GLN A 1 382 ? 13.828 21.375 27.672 1 93.5 382 GLN A C 1
ATOM 2981 O O . GLN A 1 382 ? 13.547 22.578 27.766 1 93.5 382 GLN A O 1
ATOM 2986 N N . ILE A 1 383 ? 12.945 20.516 27.547 1 93.94 383 ILE A N 1
ATOM 2987 C CA . ILE A 1 383 ? 11.523 20.828 27.516 1 93.94 383 ILE A CA 1
ATOM 2988 C C . ILE A 1 383 ? 11.078 21.312 28.906 1 93.94 383 ILE A C 1
ATOM 2990 O O . ILE A 1 383 ? 10.258 22.234 29.016 1 93.94 383 ILE A O 1
ATOM 2994 N N . TRP A 1 384 ? 11.656 20.688 29.922 1 93.69 384 TRP A N 1
ATOM 2995 C CA . TRP A 1 384 ? 11.391 21.125 31.297 1 93.69 384 TRP A CA 1
ATOM 2996 C C . TRP A 1 384 ? 11.875 22.547 31.516 1 93.69 384 TRP A C 1
ATOM 2998 O O . TRP A 1 384 ? 11.172 23.375 32.125 1 93.69 384 TRP A O 1
ATOM 3008 N N . LYS A 1 385 ? 13.047 22.828 31 1 93.06 385 LYS A N 1
ATOM 3009 C CA . LYS A 1 385 ? 13.609 24.172 31.109 1 93.06 385 LYS A CA 1
ATOM 3010 C C . LYS A 1 385 ? 12.734 25.203 30.406 1 93.06 385 LYS A C 1
ATOM 3012 O O . LYS A 1 385 ? 12.648 26.359 30.828 1 93.06 385 LYS A O 1
ATOM 3017 N N . ALA A 1 386 ? 12.07 24.766 29.359 1 92.44 386 ALA A N 1
ATOM 3018 C CA . ALA A 1 386 ? 11.203 25.641 28.594 1 92.44 386 ALA A CA 1
ATOM 3019 C C . ALA A 1 386 ? 9.828 25.766 29.25 1 92.44 386 ALA A C 1
ATOM 3021 O O . ALA A 1 386 ? 9.016 26.594 28.828 1 92.44 386 ALA A O 1
ATOM 3022 N N . GLY A 1 387 ? 9.484 24.953 30.219 1 90.38 387 GLY A N 1
ATOM 3023 C CA . GLY A 1 387 ? 8.227 25.016 30.953 1 90.38 387 GLY A CA 1
ATOM 3024 C C . GLY A 1 387 ? 7.082 24.328 30.234 1 90.38 387 GLY A C 1
ATOM 3025 O O . GLY A 1 387 ? 5.922 24.719 30.391 1 90.38 387 GLY A O 1
ATOM 3026 N N . LYS A 1 388 ? 7.402 23.469 29.406 1 91 388 LYS A N 1
ATOM 3027 C CA . LYS A 1 388 ? 6.367 22.828 28.594 1 91 388 LYS A CA 1
ATOM 3028 C C . LYS A 1 388 ? 6.277 21.344 28.891 1 91 388 LYS A C 1
ATOM 3030 O O . LYS A 1 388 ? 5.648 20.594 28.141 1 91 388 LYS A O 1
ATOM 3035 N N . LEU A 1 389 ? 6.793 20.875 29.906 1 92 389 LEU A N 1
ATOM 3036 C CA . LEU A 1 389 ? 6.938 19.438 30.188 1 92 389 LEU A CA 1
ATOM 3037 C C . LEU A 1 389 ? 5.578 18.797 30.406 1 92 389 LEU A C 1
ATOM 3039 O O . LEU A 1 389 ? 5.316 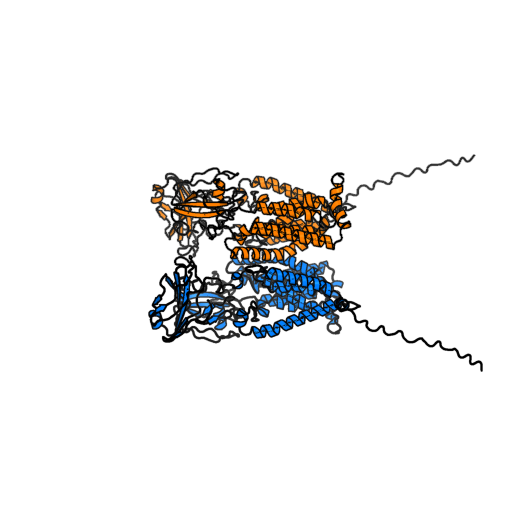17.703 29.906 1 92 389 LEU A O 1
ATOM 3043 N N . ILE A 1 390 ? 4.719 19.406 31.094 1 91.12 390 ILE A N 1
ATOM 3044 C CA . ILE A 1 390 ? 3.424 18.828 31.438 1 91.12 390 ILE A CA 1
ATOM 3045 C C . ILE A 1 390 ? 2.578 18.672 30.172 1 91.12 390 ILE A C 1
ATOM 3047 O O . ILE A 1 390 ? 1.907 17.641 30 1 91.12 390 ILE A O 1
ATOM 3051 N N . LYS A 1 391 ? 2.59 19.609 29.375 1 90.25 391 LYS A N 1
ATOM 3052 C CA . LYS A 1 391 ? 1.841 19.531 28.125 1 90.25 391 LYS A CA 1
ATOM 3053 C C . LYS A 1 391 ? 2.303 18.359 27.281 1 90.25 391 LYS A C 1
ATOM 3055 O O . LYS A 1 391 ? 1.48 17.594 26.766 1 90.25 391 LYS A O 1
ATOM 3060 N N . TYR A 1 392 ? 3.549 18.172 27.188 1 92.31 392 TYR A N 1
ATOM 3061 C CA . TYR A 1 392 ? 4.098 17.078 26.391 1 92.31 392 TYR A CA 1
ATOM 3062 C C . TYR A 1 392 ? 3.852 15.742 27.078 1 92.31 392 TYR A C 1
ATOM 3064 O O . TYR A 1 392 ? 3.564 14.742 26.422 1 92.31 392 TYR A O 1
ATOM 3072 N N . ALA A 1 393 ? 3.963 15.742 28.375 1 92.56 393 ALA A N 1
ATOM 3073 C CA . ALA A 1 393 ? 3.73 14.508 29.125 1 92.56 393 ALA A CA 1
ATOM 3074 C C . ALA A 1 393 ? 2.301 14.016 28.938 1 92.56 393 ALA A C 1
ATOM 3076 O O . ALA A 1 393 ? 2.074 12.812 28.75 1 92.56 393 ALA A O 1
ATOM 3077 N N . LYS A 1 394 ? 1.427 14.898 28.969 1 92.81 394 LYS A N 1
ATOM 3078 C CA . LYS A 1 394 ? 0.033 14.523 28.75 1 92.81 394 LYS A CA 1
ATOM 3079 C C . LYS A 1 394 ? -0.164 13.922 27.359 1 92.81 394 LYS A C 1
ATOM 3081 O O . LYS A 1 394 ? -0.853 12.914 27.203 1 92.81 394 LYS A O 1
ATOM 3086 N N . ALA A 1 395 ? 0.434 14.5 26.406 1 93.31 395 ALA A N 1
ATOM 3087 C CA . ALA A 1 395 ? 0.316 14.016 25.031 1 93.31 395 ALA A CA 1
ATOM 3088 C C . ALA A 1 395 ? 0.926 12.625 24.875 1 93.31 395 ALA A C 1
ATOM 3090 O O . ALA A 1 395 ? 0.309 11.727 24.297 1 93.31 395 ALA A O 1
ATOM 3091 N N . TYR A 1 396 ? 2.072 12.398 25.453 1 94.38 396 TYR A N 1
ATOM 3092 C CA . TYR A 1 396 ? 2.773 11.133 25.266 1 94.38 396 TYR A CA 1
ATOM 3093 C C . TYR A 1 396 ? 2.125 10.031 26.094 1 94.38 396 TYR A C 1
ATOM 3095 O O . TYR A 1 396 ? 2.111 8.867 25.688 1 94.38 396 TYR A O 1
ATOM 3103 N N . VAL A 1 397 ? 1.597 10.398 27.234 1 95.06 397 VAL A N 1
ATOM 3104 C CA . VAL A 1 397 ? 0.868 9.406 28.031 1 95.06 397 VAL A CA 1
ATOM 3105 C C . VAL A 1 397 ? -0.366 8.945 27.25 1 95.06 397 VAL A C 1
ATOM 3107 O O . VAL A 1 397 ? -0.683 7.75 27.234 1 95.06 397 VAL A O 1
ATOM 3110 N N . THR A 1 398 ? -1.031 9.891 26.625 1 94.31 398 THR A N 1
ATOM 3111 C CA . THR A 1 398 ? -2.193 9.539 25.812 1 94.31 398 THR A CA 1
ATOM 3112 C C . THR A 1 398 ? -1.8 8.609 24.688 1 94.31 398 THR A C 1
ATOM 3114 O O . THR A 1 398 ? -2.512 7.645 24.391 1 94.31 398 THR A O 1
ATOM 3117 N N . ILE A 1 399 ? -0.693 8.836 24.062 1 94.88 399 ILE A N 1
ATOM 3118 C CA . ILE A 1 399 ? -0.215 8.008 22.969 1 94.88 399 ILE A CA 1
ATOM 3119 C C . ILE A 1 399 ? 0.13 6.613 23.5 1 94.88 399 ILE A C 1
ATOM 3121 O O . ILE A 1 399 ? -0.22 5.605 22.875 1 94.88 399 ILE A O 1
ATOM 3125 N N . ILE A 1 400 ? 0.758 6.59 24.672 1 95.06 400 ILE A N 1
ATOM 3126 C CA . ILE A 1 400 ? 1.16 5.32 25.266 1 95.06 400 ILE A CA 1
ATOM 3127 C C . ILE A 1 400 ? -0.078 4.496 25.609 1 95.06 400 ILE A C 1
ATOM 3129 O O . ILE A 1 400 ? -0.124 3.293 25.344 1 95.06 400 ILE A O 1
ATOM 3133 N N . VAL A 1 401 ? -1.042 5.117 26.141 1 95.25 401 VAL A N 1
ATOM 3134 C CA . VAL A 1 401 ? -2.287 4.434 26.469 1 95.25 401 VAL A CA 1
ATOM 3135 C C . VAL A 1 401 ? -2.957 3.932 25.188 1 95.25 401 VAL A C 1
ATOM 3137 O O . VAL A 1 401 ? -3.457 2.805 25.141 1 95.25 401 VAL A O 1
ATOM 3140 N N . GLY A 1 402 ? -2.947 4.762 24.172 1 94.19 402 GLY A N 1
ATOM 3141 C CA . GLY A 1 402 ? -3.486 4.336 22.891 1 94.19 402 GLY A CA 1
ATOM 3142 C C . GLY A 1 402 ? -2.785 3.117 22.328 1 94.19 402 GLY A C 1
ATOM 3143 O O . GLY A 1 402 ? -3.434 2.193 21.844 1 94.19 402 GLY A O 1
ATOM 3144 N N . LEU A 1 403 ? -1.507 3.051 22.391 1 94.81 403 LEU A N 1
ATOM 3145 C CA . LEU A 1 403 ? -0.722 1.925 21.906 1 94.81 403 LEU A CA 1
ATOM 3146 C C . LEU A 1 403 ? -0.986 0.674 22.734 1 94.81 403 LEU A C 1
ATOM 3148 O O . LEU A 1 403 ? -1.021 -0.437 22.203 1 94.81 403 LEU A O 1
ATOM 3152 N N . ALA A 1 404 ? -1.203 0.884 24.031 1 95.44 404 ALA A N 1
ATOM 3153 C CA . ALA A 1 404 ? -1.514 -0.243 24.906 1 95.44 404 ALA A CA 1
ATOM 3154 C C . ALA A 1 404 ? -2.855 -0.87 24.531 1 95.44 404 ALA A C 1
ATOM 3156 O O . ALA A 1 404 ? -2.992 -2.096 24.516 1 95.44 404 ALA A O 1
ATOM 3157 N N . VAL A 1 405 ? -3.736 -0.021 24.188 1 93.75 405 VAL A N 1
ATOM 3158 C CA . VAL A 1 405 ? -5.051 -0.514 23.781 1 93.75 405 VAL A CA 1
ATOM 3159 C C . VAL A 1 405 ? -4.93 -1.288 22.469 1 93.75 405 VAL A C 1
ATOM 3161 O O . VAL A 1 405 ? -5.512 -2.365 22.328 1 93.75 405 VAL A O 1
ATOM 3164 N N . LEU A 1 406 ? -4.172 -0.8 21.562 1 94.25 406 LEU A N 1
ATOM 3165 C CA . LEU A 1 406 ? -3.986 -1.455 20.281 1 94.25 406 LEU A CA 1
ATOM 3166 C C . LEU A 1 406 ? -3.297 -2.805 20.438 1 94.25 406 LEU A C 1
ATOM 3168 O O . LEU A 1 406 ? -3.537 -3.732 19.672 1 94.25 406 LEU A O 1
ATOM 3172 N N . SER A 1 407 ? -2.488 -2.949 21.484 1 93.19 407 SER A N 1
ATOM 3173 C CA . SER A 1 407 ? -1.742 -4.18 21.719 1 93.19 407 SER A CA 1
ATOM 3174 C C . SER A 1 407 ? -2.664 -5.305 22.188 1 93.19 407 SER A C 1
ATOM 3176 O O . SER A 1 407 ? -2.283 -6.477 22.172 1 93.19 407 SER A O 1
ATOM 3178 N N . THR A 1 408 ? -3.932 -4.961 22.578 1 93.44 408 THR A N 1
ATOM 3179 C CA . THR A 1 408 ? -4.848 -5.961 23.109 1 93.44 408 THR A CA 1
ATOM 3180 C C . THR A 1 408 ? -5.73 -6.531 22 1 93.44 408 THR A C 1
ATOM 3182 O O . THR A 1 408 ? -6.492 -7.473 22.219 1 93.44 408 THR A O 1
ATOM 3185 N N . LEU A 1 409 ? -5.605 -6.055 20.828 1 91.62 409 LEU A N 1
ATOM 3186 C CA . LEU A 1 409 ? -6.434 -6.543 19.734 1 91.62 409 LEU A CA 1
ATOM 3187 C C . LEU A 1 409 ? -6.117 -7.996 19.406 1 91.62 409 LEU A C 1
ATOM 3189 O O . LEU A 1 409 ? -4.945 -8.375 19.328 1 91.62 409 LEU A O 1
ATOM 3193 N N . PRO A 1 410 ? -7.129 -8.719 19.219 1 89.69 410 PRO A N 1
ATOM 3194 C CA . PRO A 1 410 ? -6.902 -10.148 18.984 1 89.69 410 PRO A CA 1
ATOM 3195 C C . PRO A 1 410 ? -6.238 -10.43 17.641 1 89.69 410 PRO A C 1
ATOM 3197 O O . PRO A 1 410 ? -6.535 -9.766 16.656 1 89.69 410 PRO A O 1
ATOM 3200 N N . ASN A 1 411 ? -5.383 -11.359 17.625 1 89.25 411 ASN A N 1
ATOM 3201 C CA . ASN A 1 411 ? -4.707 -11.867 16.438 1 89.25 411 ASN A CA 1
ATOM 3202 C C . ASN A 1 411 ? -3.828 -10.797 15.789 1 89.25 411 ASN A C 1
ATOM 3204 O O . ASN A 1 411 ? -3.557 -10.852 14.586 1 89.25 411 ASN A O 1
ATOM 3208 N N . LEU A 1 412 ? -3.582 -9.75 16.531 1 93.12 412 LEU A N 1
ATOM 3209 C CA . LEU A 1 412 ? -2.717 -8.688 16.031 1 93.12 412 LEU A CA 1
ATOM 3210 C C . LEU A 1 412 ? -1.605 -8.383 17.031 1 93.12 412 LEU A C 1
ATOM 3212 O O . LEU A 1 412 ? -1.792 -8.547 18.25 1 93.12 412 LEU A O 1
ATOM 3216 N N . GLY A 1 413 ? -0.472 -8.086 16.531 1 90.56 413 GLY A N 1
ATOM 3217 C CA . GLY A 1 413 ? 0.662 -7.676 17.344 1 90.56 413 GLY A CA 1
ATOM 3218 C C . GLY A 1 413 ? 1.105 -6.25 17.062 1 90.56 413 GLY A C 1
ATOM 3219 O O . GLY A 1 413 ? 1.01 -5.766 15.938 1 90.56 413 GLY A O 1
ATOM 3220 N N . LEU A 1 414 ? 1.57 -5.699 18.109 1 90.94 414 LEU A N 1
ATOM 3221 C CA . LEU A 1 414 ? 2.047 -4.328 17.984 1 90.94 414 LEU A CA 1
ATOM 3222 C C . LEU A 1 414 ? 3.471 -4.289 17.438 1 90.94 414 LEU A C 1
ATOM 3224 O O . LEU A 1 414 ? 4.348 -5.008 17.922 1 90.94 414 LEU A O 1
ATOM 3228 N N . ARG A 1 415 ? 3.695 -3.57 16.391 1 88.19 415 ARG A N 1
ATOM 3229 C CA . ARG A 1 415 ? 5.02 -3.355 15.82 1 88.19 415 ARG A CA 1
ATOM 3230 C C . ARG A 1 415 ? 5.27 -1.873 15.555 1 88.19 415 ARG A C 1
ATOM 3232 O O . ARG A 1 415 ? 4.621 -1.273 14.695 1 88.19 415 ARG A O 1
ATOM 3239 N N . ILE A 1 416 ? 6.18 -1.383 16.25 1 89 416 ILE A N 1
ATOM 3240 C CA . ILE A 1 416 ? 6.523 0.024 16.078 1 89 416 ILE A CA 1
ATOM 3241 C C . ILE A 1 416 ? 7.68 0.157 15.094 1 89 416 ILE A C 1
ATOM 3243 O O . ILE A 1 416 ? 8.844 0.013 15.477 1 89 416 ILE A O 1
ATOM 3247 N N . HIS A 1 417 ? 7.43 0.444 13.93 1 90.88 417 HIS A N 1
ATOM 3248 C CA . HIS A 1 417 ? 8.43 0.646 12.883 1 90.88 417 HIS A CA 1
ATOM 3249 C C . HIS A 1 417 ? 9.234 1.918 13.133 1 90.88 417 HIS A C 1
ATOM 3251 O O . HIS A 1 417 ? 8.781 2.82 13.836 1 90.88 417 HIS A O 1
ATOM 3257 N N . HIS A 1 418 ? 10.367 2.027 12.625 1 90.94 418 HIS A N 1
ATOM 3258 C CA . HIS A 1 418 ? 11.25 3.158 12.891 1 90.94 418 HIS A CA 1
ATOM 3259 C C . HIS A 1 418 ? 10.664 4.453 12.344 1 90.94 418 HIS A C 1
ATOM 3261 O O . HIS A 1 418 ? 10.891 5.531 12.898 1 90.94 418 HIS A O 1
ATOM 3267 N N . TYR A 1 419 ? 9.898 4.438 11.25 1 95.69 419 TYR A N 1
ATOM 3268 C CA . TYR A 1 419 ? 9.297 5.676 10.766 1 95.69 419 TYR A CA 1
ATOM 3269 C C . TYR A 1 419 ? 8.305 6.234 11.789 1 95.69 419 TYR A C 1
ATOM 3271 O O . TYR A 1 419 ? 8.133 7.449 11.891 1 95.69 419 TYR A O 1
ATOM 3279 N N . MET A 1 420 ? 7.695 5.336 12.57 1 95.19 420 MET A N 1
ATOM 3280 C CA . MET A 1 420 ? 6.754 5.762 13.602 1 95.19 420 MET A CA 1
ATOM 3281 C C . MET A 1 420 ? 7.484 6.387 14.781 1 95.19 420 MET A C 1
ATOM 3283 O O . MET A 1 420 ? 6.98 7.32 15.406 1 95.19 420 MET A O 1
ATOM 3287 N N . ILE A 1 421 ? 8.672 5.855 15.047 1 92.19 421 ILE A N 1
ATOM 3288 C CA . ILE A 1 421 ? 9.492 6.445 16.094 1 92.19 421 ILE A CA 1
ATOM 3289 C C . ILE A 1 421 ? 9.828 7.891 15.742 1 92.19 421 ILE A C 1
ATOM 3291 O O . ILE A 1 421 ? 9.719 8.789 16.578 1 92.19 421 ILE A O 1
ATOM 3295 N N . GLY A 1 422 ? 10.18 8.039 14.492 1 94.62 422 GLY A N 1
ATOM 3296 C CA . GLY A 1 422 ? 10.43 9.398 14.031 1 94.62 422 GLY A CA 1
ATOM 3297 C C . GLY A 1 422 ? 9.219 10.305 14.148 1 94.62 422 GLY A C 1
ATOM 3298 O O . GLY A 1 422 ? 9.32 11.422 14.648 1 94.62 422 GLY A O 1
ATOM 3299 N N . MET A 1 423 ? 8.07 9.828 13.797 1 95.69 423 MET A N 1
ATOM 3300 C CA . MET A 1 423 ? 6.84 10.602 13.836 1 95.69 423 MET A CA 1
ATOM 3301 C C . MET A 1 423 ? 6.441 10.93 15.273 1 95.69 423 MET A C 1
ATOM 3303 O O . MET A 1 423 ? 5.953 12.023 15.555 1 95.69 423 MET A O 1
ATOM 3307 N N . LEU A 1 424 ? 6.688 10.039 16.188 1 94.44 424 LEU A N 1
ATOM 3308 C CA . LEU A 1 424 ? 6.262 10.172 17.578 1 94.44 424 LEU A CA 1
ATOM 3309 C C . LEU A 1 424 ? 7.191 11.109 18.344 1 94.44 424 LEU A C 1
ATOM 3311 O O . LEU A 1 424 ? 6.738 11.883 19.203 1 94.44 424 LEU A O 1
ATOM 3315 N N . LEU A 1 425 ? 8.461 11.117 17.984 1 95.06 425 LEU A N 1
ATOM 3316 C CA . LEU A 1 425 ? 9.422 11.781 18.859 1 95.06 425 LEU A CA 1
ATOM 3317 C C . LEU A 1 425 ? 9.789 13.156 18.328 1 95.06 425 LEU A C 1
ATOM 3319 O O . LEU A 1 425 ? 10.25 14.023 19.078 1 95.06 425 LEU A O 1
ATOM 3323 N N . VAL A 1 426 ? 9.555 13.453 17.078 1 97 426 VAL A N 1
ATOM 3324 C CA . VAL A 1 426 ? 9.945 14.734 16.484 1 97 426 VAL A CA 1
ATOM 3325 C C . VAL A 1 426 ? 9.203 15.867 17.188 1 97 426 VAL A C 1
ATOM 3327 O O . VAL A 1 426 ? 9.812 16.891 17.547 1 97 426 VAL A O 1
ATOM 3330 N N . PRO A 1 427 ? 7.902 15.82 17.422 1 95.5 427 PRO A N 1
ATOM 3331 C CA . PRO A 1 427 ? 7.227 16.906 18.141 1 95.5 427 PRO A CA 1
ATOM 3332 C C . PRO A 1 427 ? 7.844 17.203 19.5 1 95.5 427 PRO A C 1
ATOM 3334 O O . PRO A 1 427 ? 7.816 18.344 19.969 1 95.5 427 PRO A O 1
ATOM 3337 N N . GLY A 1 428 ? 8.414 16.219 20.141 1 94.31 428 GLY A N 1
ATOM 3338 C CA . GLY A 1 428 ? 9.055 16.375 21.438 1 94.31 428 GLY A CA 1
ATOM 3339 C C . GLY A 1 428 ? 10.367 17.125 21.359 1 94.31 428 GLY A C 1
ATOM 3340 O O . GLY A 1 428 ? 10.945 17.5 22.391 1 94.31 428 GLY A O 1
ATOM 3341 N N . THR A 1 429 ? 10.812 17.391 20.188 1 95.06 429 THR A N 1
ATOM 3342 C CA . THR A 1 429 ? 12.062 18.125 20 1 95.06 429 THR A CA 1
ATOM 3343 C C . THR A 1 429 ? 11.789 19.594 19.688 1 95.06 429 THR A C 1
ATOM 3345 O O . THR A 1 429 ? 12.688 20.312 19.219 1 95.06 429 THR A O 1
ATOM 3348 N N . GLY A 1 430 ? 10.609 20.094 19.906 1 94.19 430 GLY A N 1
ATOM 3349 C CA . GLY A 1 430 ? 10.211 21.438 19.547 1 94.19 430 GLY A CA 1
ATOM 3350 C C . GLY A 1 430 ? 10.766 22.5 20.469 1 94.19 430 GLY A C 1
ATOM 3351 O O . GLY A 1 430 ? 10 23.25 21.094 1 94.19 430 GLY A O 1
ATOM 3352 N N . THR A 1 431 ? 12.086 22.578 20.703 1 94.75 431 THR A N 1
ATOM 3353 C CA . THR A 1 431 ? 12.805 23.594 21.469 1 94.75 431 THR A CA 1
ATOM 3354 C C . THR A 1 431 ? 13.852 24.297 20.609 1 94.75 431 THR A C 1
ATOM 3356 O O . THR A 1 431 ? 14.109 23.875 19.469 1 94.75 431 THR A O 1
ATOM 3359 N N . ARG A 1 432 ? 14.391 25.359 21.078 1 95.19 432 ARG A N 1
ATOM 3360 C CA . ARG A 1 432 ? 15.367 26.141 20.312 1 95.19 432 ARG A CA 1
ATOM 3361 C C . ARG A 1 432 ? 16.797 25.734 20.688 1 95.19 432 ARG A C 1
ATOM 3363 O O . ARG A 1 432 ? 17.75 26.156 20.031 1 95.19 432 ARG A O 1
ATOM 3370 N N . GLY A 1 433 ? 16.891 24.828 21.609 1 93.12 433 GLY A N 1
ATOM 3371 C CA . GLY A 1 433 ? 18.188 24.438 22.125 1 93.12 433 GLY A CA 1
ATOM 3372 C C . GLY A 1 433 ? 18.984 23.578 21.141 1 93.12 433 GLY A C 1
ATOM 3373 O O . GLY A 1 433 ? 18.422 23.062 20.172 1 93.12 433 GLY A O 1
ATOM 3374 N N . ILE A 1 434 ? 20.234 23.344 21.453 1 94.12 434 ILE A N 1
ATOM 3375 C CA . ILE A 1 434 ? 21.172 22.688 20.562 1 94.12 434 ILE A CA 1
ATOM 3376 C C . ILE A 1 434 ? 20.828 21.219 20.438 1 94.12 434 ILE A C 1
ATOM 3378 O O . ILE A 1 434 ? 21.094 20.594 19.391 1 94.12 434 ILE A O 1
ATOM 3382 N N . THR A 1 435 ? 20.234 20.625 21.422 1 94.56 435 THR A N 1
ATOM 3383 C CA . THR A 1 435 ? 19.953 19.203 21.406 1 94.56 435 THR A CA 1
ATOM 3384 C C . THR A 1 435 ? 18.844 18.875 20.406 1 94.56 435 THR A C 1
ATOM 3386 O O . THR A 1 435 ? 18.766 17.75 19.906 1 94.56 435 THR A O 1
ATOM 3389 N N . ALA A 1 436 ? 18.047 19.812 20.031 1 96.75 436 ALA A N 1
ATOM 3390 C CA . ALA A 1 436 ? 16.938 19.594 19.125 1 96.75 436 ALA A CA 1
ATOM 3391 C C . ALA A 1 436 ? 17.422 19.359 17.703 1 96.75 436 ALA A C 1
ATOM 3393 O O . ALA A 1 436 ? 16.828 18.578 16.953 1 96.75 436 ALA A O 1
ATOM 3394 N N . TYR A 1 437 ? 18.562 19.938 17.344 1 97.31 437 TYR A N 1
ATOM 3395 C CA . TYR A 1 437 ? 19.047 19.906 15.977 1 97.31 437 TYR A CA 1
ATOM 3396 C C . TYR A 1 437 ? 19.453 18.484 15.562 1 97.31 437 TYR A C 1
ATOM 3398 O O . TYR A 1 437 ? 18.906 17.938 14.602 1 97.31 437 TYR A O 1
ATOM 3406 N N . PRO A 1 438 ? 20.297 17.797 16.328 1 97.12 438 PRO A N 1
ATOM 3407 C CA . PRO A 1 438 ? 20.672 16.453 15.922 1 97.12 438 PRO A CA 1
ATOM 3408 C C . PRO A 1 438 ? 19.516 15.461 16.031 1 97.12 438 PRO A C 1
ATOM 3410 O O . PRO A 1 438 ? 19.375 14.578 15.18 1 97.12 438 PRO A O 1
ATOM 3413 N N . LEU A 1 439 ? 18.688 15.648 17 1 97.44 439 LEU A N 1
ATOM 3414 C CA . LEU A 1 439 ? 17.578 14.711 17.188 1 97.44 439 LEU A CA 1
ATOM 3415 C C . LEU A 1 439 ? 16.547 14.844 16.078 1 97.44 439 LEU A C 1
ATOM 3417 O O . LEU A 1 439 ? 16.078 13.836 15.547 1 97.44 439 LEU A O 1
ATOM 3421 N N . GLN A 1 440 ? 16.234 16.047 15.727 1 97.88 440 GLN A N 1
ATOM 3422 C CA . GLN A 1 440 ? 15.273 16.266 14.641 1 97.88 440 GLN A CA 1
ATOM 3423 C C . GLN A 1 440 ? 15.797 15.688 13.328 1 97.88 440 GLN A C 1
ATOM 3425 O O . GLN A 1 440 ? 15.07 14.984 12.625 1 97.88 440 GLN A O 1
ATOM 3430 N N . GLY A 1 441 ? 17.031 16.016 13.023 1 98.38 441 GLY A N 1
ATOM 3431 C CA . GLY A 1 441 ? 17.609 15.508 11.789 1 98.38 441 GLY A CA 1
ATOM 3432 C C . GLY A 1 441 ? 17.578 13.992 11.703 1 98.38 441 GLY A C 1
ATOM 3433 O O . GLY A 1 441 ? 17.125 13.43 10.711 1 98.38 441 GLY A O 1
ATOM 3434 N N . LEU A 1 442 ? 18.016 13.375 12.75 1 97.88 442 LEU A N 1
ATOM 3435 C CA . LEU A 1 442 ? 18.094 11.922 12.789 1 97.88 442 LEU A CA 1
ATOM 3436 C C . LEU A 1 442 ? 16.703 11.297 12.664 1 97.88 442 LEU A C 1
ATOM 3438 O O . LEU A 1 442 ? 16.5 10.375 11.875 1 97.88 442 LEU A O 1
ATOM 3442 N N . LEU A 1 443 ? 15.781 11.805 13.398 1 98 443 LEU A N 1
ATOM 3443 C CA . LEU A 1 443 ? 14.438 11.242 13.453 1 98 443 LEU A CA 1
ATOM 3444 C C . LEU A 1 443 ? 13.711 11.438 12.133 1 98 443 LEU A C 1
ATOM 3446 O O . LEU A 1 443 ? 12.984 10.547 11.68 1 98 443 LEU A O 1
ATOM 3450 N N . LEU A 1 444 ? 13.875 12.586 11.5 1 98.75 444 LEU A N 1
ATOM 3451 C CA . LEU A 1 444 ? 13.25 12.836 10.203 1 98.75 444 LEU A CA 1
ATOM 3452 C C . LEU A 1 444 ? 13.844 11.922 9.133 1 98.75 444 LEU A C 1
ATOM 3454 O O . LEU A 1 444 ? 13.125 11.43 8.266 1 98.75 444 LEU A O 1
ATOM 3458 N N . GLY A 1 445 ? 15.164 11.734 9.227 1 98.62 445 GLY A N 1
ATOM 3459 C CA . GLY A 1 445 ? 15.781 10.789 8.312 1 98.62 445 GLY A CA 1
ATOM 3460 C C . GLY A 1 445 ? 15.234 9.383 8.445 1 98.62 445 GLY A C 1
ATOM 3461 O O . GLY A 1 445 ? 14.945 8.719 7.445 1 98.62 445 GLY A O 1
ATOM 3462 N N . LEU A 1 446 ? 15.055 8.977 9.656 1 97.38 446 LEU A N 1
ATOM 3463 C CA . LEU A 1 44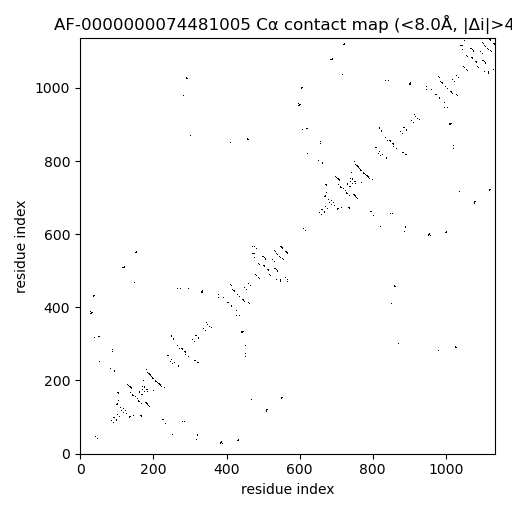6 ? 14.516 7.648 9.922 1 97.38 446 LEU A CA 1
ATOM 3464 C C . LEU A 1 446 ? 13.078 7.535 9.422 1 97.38 446 LEU A C 1
ATOM 3466 O O . LEU A 1 446 ? 12.672 6.488 8.914 1 97.38 446 LEU A O 1
ATOM 3470 N N . LEU A 1 447 ? 12.359 8.578 9.617 1 98.31 447 LEU A N 1
ATOM 3471 C CA . LEU A 1 447 ? 10.984 8.625 9.133 1 98.31 447 LEU A CA 1
ATOM 3472 C C . LEU A 1 447 ? 10.938 8.445 7.617 1 98.31 447 LEU A C 1
ATOM 3474 O O . LEU A 1 447 ? 10.164 7.637 7.102 1 98.31 447 LEU A O 1
ATOM 3478 N N . LEU A 1 448 ? 11.797 9.148 6.938 1 98.62 448 LEU A N 1
ATOM 3479 C CA . LEU A 1 448 ? 11.828 9.07 5.48 1 98.62 448 LEU A CA 1
ATOM 3480 C C . LEU A 1 448 ? 12.234 7.68 5.016 1 98.62 448 LEU A C 1
ATOM 3482 O O . LEU A 1 448 ? 11.648 7.137 4.074 1 98.62 448 LEU A O 1
ATOM 3486 N N . SER A 1 449 ? 13.234 7.137 5.648 1 97.88 449 SER A N 1
ATOM 3487 C CA . SER A 1 449 ? 13.734 5.828 5.254 1 97.88 449 SER A CA 1
ATOM 3488 C C . SER A 1 449 ? 12.656 4.758 5.391 1 97.88 449 SER A C 1
ATOM 3490 O O . SER A 1 449 ? 12.508 3.902 4.516 1 97.88 449 SER A O 1
ATOM 3492 N N . GLY A 1 450 ? 11.93 4.848 6.457 1 97 450 GLY A N 1
ATOM 3493 C CA . GLY A 1 450 ? 10.867 3.879 6.684 1 97 450 GLY A CA 1
ATOM 3494 C C . GLY A 1 450 ? 9.742 3.98 5.672 1 97 450 GLY A C 1
ATOM 3495 O O . GLY A 1 450 ? 9.312 2.971 5.109 1 97 450 GLY A O 1
ATOM 3496 N N . VAL A 1 451 ? 9.281 5.148 5.398 1 98.06 451 VAL A N 1
ATOM 3497 C CA . VAL A 1 451 ? 8.141 5.348 4.508 1 98.06 451 VAL A CA 1
ATOM 3498 C C . VAL A 1 451 ? 8.555 5.055 3.068 1 98.06 451 VAL A C 1
ATOM 3500 O O . VAL A 1 451 ? 7.801 4.445 2.309 1 98.06 451 VAL A O 1
ATOM 3503 N N . ALA A 1 452 ? 9.766 5.422 2.711 1 98.06 452 ALA A N 1
ATOM 3504 C CA . ALA A 1 452 ? 10.227 5.23 1.34 1 98.06 452 ALA A CA 1
ATOM 3505 C C . ALA A 1 452 ? 10.367 3.744 1.012 1 98.06 452 ALA A C 1
ATOM 3507 O O . ALA A 1 452 ? 10.008 3.311 -0.087 1 98.06 452 ALA A O 1
ATOM 3508 N N . ARG A 1 453 ? 10.797 2.994 1.936 1 95.25 453 ARG A N 1
ATOM 3509 C CA . ARG A 1 453 ? 11.039 1.578 1.682 1 95.25 453 ARG A CA 1
ATOM 3510 C C . ARG A 1 453 ? 9.781 0.753 1.916 1 95.25 453 ARG A C 1
ATOM 3512 O O . ARG A 1 453 ? 9.43 -0.105 1.103 1 95.25 453 ARG A O 1
ATOM 3519 N N . TRP A 1 454 ? 9.078 1.063 2.986 1 93.38 454 TRP A N 1
ATOM 3520 C CA . TRP A 1 454 ? 8.047 0.128 3.43 1 93.38 454 TRP A CA 1
ATOM 3521 C C . TRP A 1 454 ? 6.672 0.787 3.422 1 93.38 454 TRP A C 1
ATOM 3523 O O . TRP A 1 454 ? 5.695 0.202 3.893 1 93.38 454 TRP A O 1
ATOM 3533 N N . ASP A 1 455 ? 6.57 2.006 2.92 1 96.38 455 ASP A N 1
ATOM 3534 C CA . ASP A 1 455 ? 5.297 2.721 2.955 1 96.38 455 ASP A CA 1
ATOM 3535 C C . ASP A 1 455 ? 4.793 2.875 4.387 1 96.38 455 ASP A C 1
ATOM 3537 O O . ASP A 1 455 ? 5.566 2.74 5.34 1 96.38 455 ASP A O 1
ATOM 3541 N N . PHE A 1 456 ? 3.633 3.311 4.562 1 97.06 456 PHE A N 1
ATOM 3542 C CA . PHE A 1 456 ? 3.049 3.463 5.891 1 97.06 456 PHE A CA 1
ATOM 3543 C C . PHE A 1 456 ? 2.553 2.123 6.422 1 97.06 456 PHE A C 1
ATOM 3545 O O . PHE A 1 456 ? 1.349 1.922 6.586 1 97.06 456 PHE A O 1
ATOM 3552 N N . ALA A 1 457 ? 3.541 1.293 6.797 1 94.56 457 ALA A N 1
ATOM 3553 C CA . ALA A 1 457 ? 3.205 -0.015 7.355 1 94.56 457 ALA A CA 1
ATOM 3554 C C . ALA A 1 457 ? 2.361 0.128 8.617 1 94.56 457 ALA A C 1
ATOM 3556 O O . ALA A 1 457 ? 2.531 1.08 9.383 1 94.56 457 ALA A O 1
ATOM 3557 N N . SER A 1 458 ? 1.549 -0.836 8.867 1 95.75 458 SER A N 1
ATOM 3558 C CA . SER A 1 458 ? 0.581 -0.76 9.961 1 95.75 458 SER A CA 1
ATOM 3559 C C . SER A 1 458 ? 1.268 -0.863 11.32 1 95.75 458 SER A C 1
ATOM 3561 O O . SER A 1 458 ? 2.293 -1.535 11.453 1 95.75 458 SER A O 1
ATOM 3563 N N . VAL A 1 459 ? 0.68 -0.215 12.312 1 94.94 459 VAL A N 1
ATOM 3564 C CA . VAL A 1 459 ? 1.173 -0.26 13.68 1 94.94 459 VAL A CA 1
ATOM 3565 C C . VAL A 1 459 ? 0.825 -1.606 14.312 1 94.94 459 VAL A C 1
ATOM 3567 O O . VAL A 1 459 ? 1.49 -2.051 15.25 1 94.94 459 VAL A O 1
ATOM 3570 N N . VAL A 1 460 ? -0.235 -2.213 13.766 1 95.19 460 VAL A N 1
ATOM 3571 C CA . VAL A 1 460 ? -0.645 -3.539 14.211 1 95.19 460 VAL A CA 1
ATOM 3572 C C . VAL A 1 460 ? -0.573 -4.52 13.039 1 95.19 460 VAL A C 1
ATOM 3574 O O . VAL A 1 460 ? -1.123 -4.262 11.969 1 95.19 460 VAL A O 1
ATOM 3577 N N . GLU A 1 461 ? 0.137 -5.566 13.195 1 92.06 461 GLU A N 1
ATOM 3578 C CA . GLU A 1 461 ? 0.323 -6.535 12.117 1 92.06 461 GLU A CA 1
ATOM 3579 C C . GLU A 1 461 ? -0.114 -7.934 12.547 1 92.06 461 GLU A C 1
ATOM 3581 O O . GLU A 1 461 ? -0.118 -8.25 13.742 1 92.06 461 GLU A O 1
ATOM 3586 N N . THR A 1 462 ? -0.494 -8.719 11.617 1 90.81 462 THR A N 1
ATOM 3587 C CA . THR A 1 462 ? -0.885 -10.102 11.867 1 90.81 462 THR A CA 1
ATOM 3588 C C . THR A 1 462 ? 0.335 -10.953 12.203 1 90.81 462 THR A C 1
ATOM 3590 O O . THR A 1 462 ? 1.47 -10.555 11.922 1 90.81 462 THR A O 1
ATOM 3593 N N . GLU A 1 463 ? 0.104 -12.031 12.703 1 82.81 463 GLU A N 1
ATOM 3594 C CA . GLU A 1 463 ? 1.189 -12.945 13.047 1 82.81 463 GLU A CA 1
ATOM 3595 C C . GLU A 1 463 ? 1.92 -13.43 11.797 1 82.81 463 GLU A C 1
ATOM 3597 O O . GLU A 1 463 ? 3.143 -13.586 11.805 1 82.81 463 GLU A O 1
ATOM 3602 N N . VAL A 1 464 ? 1.134 -13.633 10.75 1 80.19 464 VAL A N 1
ATOM 3603 C CA . VAL A 1 464 ? 1.73 -14.094 9.5 1 80.19 464 VAL A CA 1
ATOM 3604 C C . VAL A 1 464 ? 2.662 -13.016 8.945 1 80.19 464 VAL A C 1
ATOM 3606 O O . VAL A 1 464 ? 3.762 -13.32 8.477 1 80.19 464 VAL A O 1
ATOM 3609 N N . SER A 1 465 ? 2.238 -11.852 9.055 1 78.62 465 SER A N 1
ATOM 3610 C CA . SER A 1 465 ? 3.055 -10.742 8.57 1 78.62 465 SER A CA 1
ATOM 3611 C C . SER A 1 465 ? 4.285 -10.539 9.445 1 78.62 465 SER A C 1
ATOM 3613 O O . SER A 1 465 ? 5.352 -10.172 8.945 1 78.62 465 SER A O 1
ATOM 3615 N N . LEU A 1 466 ? 4.121 -10.852 10.68 1 75.88 466 LEU A N 1
ATOM 3616 C CA . LEU A 1 466 ? 5.227 -10.664 11.617 1 75.88 466 LEU A CA 1
ATOM 3617 C C . LEU A 1 466 ? 6.312 -11.711 11.391 1 75.88 466 LEU A C 1
ATOM 3619 O O . LEU A 1 466 ? 7.496 -11.438 11.617 1 75.88 466 LEU A O 1
ATOM 3623 N N . LEU A 1 467 ? 5.844 -12.812 10.914 1 73.25 467 LEU A N 1
ATOM 3624 C CA . LEU A 1 467 ? 6.797 -13.891 10.68 1 73.25 467 LEU A CA 1
ATOM 3625 C C . LEU A 1 467 ? 7.539 -13.688 9.367 1 73.25 467 LEU A C 1
ATOM 3627 O O . LEU A 1 467 ? 8.625 -14.242 9.172 1 73.25 467 LEU A O 1
ATOM 3631 N N . ARG A 1 468 ? 7.105 -12.797 8.531 1 68.88 468 ARG A N 1
ATOM 3632 C CA . ARG A 1 468 ? 7.75 -12.438 7.273 1 68.88 468 ARG A CA 1
ATOM 3633 C C . ARG A 1 468 ? 8.203 -13.68 6.516 1 68.88 468 ARG A C 1
ATOM 3635 O O . ARG A 1 468 ? 9.344 -13.758 6.059 1 68.88 468 ARG A O 1
ATOM 3642 N N . GLY A 1 469 ? 7.367 -14.75 6.492 1 67.88 469 GLY A N 1
ATOM 3643 C CA . GLY A 1 469 ? 7.688 -15.945 5.734 1 67.88 469 GLY A CA 1
ATOM 3644 C C . GLY A 1 469 ? 8.32 -17.031 6.578 1 67.88 469 GLY A C 1
ATOM 3645 O O . GLY A 1 469 ? 8.594 -18.125 6.086 1 67.88 469 GLY A O 1
ATOM 3646 N N . GLU A 1 470 ? 8.609 -16.703 7.805 1 76.38 470 GLU A N 1
ATOM 3647 C CA . GLU A 1 470 ? 9.125 -17.734 8.703 1 76.38 470 GLU A CA 1
ATOM 3648 C C . GLU A 1 470 ? 8.055 -18.766 9.039 1 76.38 470 GLU A C 1
ATOM 3650 O O . GLU A 1 470 ? 6.859 -18.484 8.922 1 76.38 470 GLU A O 1
ATOM 3655 N N . ALA A 1 471 ? 8.555 -19.906 9.352 1 79.12 471 ALA A N 1
ATOM 3656 C CA . ALA A 1 471 ? 7.633 -21 9.688 1 79.12 471 ALA A CA 1
ATOM 3657 C C . ALA A 1 471 ? 6.953 -20.734 11.031 1 79.12 471 ALA A C 1
ATOM 3659 O O . ALA A 1 471 ? 7.438 -19.938 11.836 1 79.12 471 ALA A O 1
ATOM 3660 N N . GLY A 1 472 ? 5.758 -21.375 11.227 1 77.06 472 GLY A N 1
ATOM 3661 C CA . GLY A 1 472 ? 5.129 -21.312 12.531 1 77.06 472 GLY A CA 1
ATOM 3662 C C . GLY A 1 472 ? 3.637 -21.031 12.461 1 77.06 472 GLY A C 1
ATOM 3663 O O . GLY A 1 472 ? 2.936 -21.125 13.477 1 77.06 472 GLY A O 1
ATOM 3664 N N . THR A 1 473 ? 3.203 -20.734 11.305 1 78.25 473 THR A N 1
ATOM 3665 C CA . THR A 1 473 ? 1.793 -20.375 11.227 1 78.25 473 THR A CA 1
ATOM 3666 C C . THR A 1 473 ? 0.99 -21.469 10.539 1 78.25 473 THR A C 1
ATOM 3668 O O . THR A 1 473 ? -0.242 -21.453 10.547 1 78.25 473 THR A O 1
ATOM 3671 N N . SER A 1 474 ? 1.687 -22.406 9.945 1 84.38 474 SER A N 1
ATOM 3672 C CA . SER A 1 474 ? 1.001 -23.484 9.25 1 84.38 474 SER A CA 1
ATOM 3673 C C . SER A 1 474 ? 0.829 -24.703 10.156 1 84.38 474 SER A C 1
ATOM 3675 O O . SER A 1 474 ? 1.171 -24.656 11.344 1 84.38 474 SER A O 1
ATOM 3677 N N . SER A 1 475 ? 0.216 -25.719 9.641 1 89.06 475 SER A N 1
ATOM 3678 C CA . SER A 1 475 ? -0.013 -26.938 10.414 1 89.06 475 SER A CA 1
ATOM 3679 C C . SER A 1 475 ? 1.303 -27.562 10.875 1 89.06 475 SER A C 1
ATOM 3681 O O . SER A 1 475 ? 2.289 -27.562 10.141 1 89.06 475 SER A O 1
ATOM 3683 N N . ALA A 1 476 ? 1.22 -28.031 12.125 1 92.19 476 ALA A N 1
ATOM 3684 C CA . ALA A 1 476 ? 2.408 -28.641 12.719 1 92.19 476 ALA A CA 1
ATOM 3685 C C . ALA A 1 476 ? 2.812 -29.906 11.961 1 92.19 476 ALA A C 1
ATOM 3687 O O . ALA A 1 476 ? 1.96 -30.609 11.422 1 92.19 476 ALA A O 1
ATOM 3688 N N . PRO A 1 477 ? 4.125 -30.109 11.969 1 94.56 477 PRO A N 1
ATOM 3689 C CA . PRO A 1 477 ? 4.602 -31.312 11.305 1 94.56 477 PRO A CA 1
ATOM 3690 C C . PRO A 1 477 ? 4.172 -32.594 12.016 1 94.56 477 PRO A C 1
ATOM 3692 O O . PRO A 1 477 ? 3.752 -32.562 13.18 1 94.56 477 PRO A O 1
ATOM 3695 N N . PRO A 1 478 ? 4.223 -33.719 11.297 1 93.56 478 PRO A N 1
ATOM 3696 C CA . PRO A 1 478 ? 3.871 -35 11.938 1 93.56 478 PRO A CA 1
ATOM 3697 C C . PRO A 1 478 ? 4.828 -35.375 13.07 1 93.56 478 PRO A C 1
ATOM 3699 O O . PRO A 1 478 ? 6.035 -35.125 12.969 1 93.56 478 PRO A O 1
ATOM 3702 N N . PRO A 1 479 ? 4.184 -36 14.086 1 91.88 479 PRO A N 1
ATOM 3703 C CA . PRO A 1 479 ? 5.031 -36.406 15.211 1 91.88 479 PRO A CA 1
ATOM 3704 C C . PRO A 1 479 ? 5.777 -37.719 14.945 1 91.88 479 PRO A C 1
ATOM 3706 O O . PRO A 1 479 ? 5.465 -38.438 13.992 1 91.88 479 PRO A O 1
ATOM 3709 N N . GLY A 1 480 ? 6.836 -37.938 15.695 1 90.56 480 GLY A N 1
ATOM 3710 C CA . GLY A 1 480 ? 7.516 -39.25 15.727 1 90.56 480 GLY A CA 1
ATOM 3711 C C . GLY A 1 480 ? 8.414 -39.469 14.531 1 90.56 480 GLY A C 1
ATOM 3712 O O . GLY A 1 480 ? 8.43 -40.562 13.953 1 90.56 480 GLY A O 1
ATOM 3713 N N . PHE A 1 481 ? 9.117 -38.5 14.055 1 93.19 481 PHE A N 1
ATOM 3714 C CA . PHE A 1 481 ? 10.047 -38.625 12.938 1 93.19 481 PHE A CA 1
ATOM 3715 C C . PHE A 1 481 ? 11.242 -39.469 13.336 1 93.19 481 PHE A C 1
ATOM 3717 O O . PHE A 1 481 ? 12.039 -39.062 14.188 1 93.19 481 PHE A O 1
ATOM 3724 N N . GLN A 1 482 ? 11.336 -40.75 12.727 1 94.75 482 GLN A N 1
ATOM 3725 C CA . GLN A 1 482 ? 12.352 -41.688 13.125 1 94.75 482 GLN A CA 1
ATOM 3726 C C . GLN A 1 482 ? 12.961 -42.406 11.914 1 94.75 482 GLN A C 1
ATOM 3728 O O . GLN A 1 482 ? 12.523 -42.188 10.781 1 94.75 482 GLN A O 1
ATOM 3733 N N . PHE A 1 483 ? 14.07 -43.125 12.18 1 94.75 483 PHE A N 1
ATOM 3734 C CA . PHE A 1 483 ? 14.805 -43.875 11.164 1 94.75 483 PHE A CA 1
ATOM 3735 C C . PHE A 1 483 ? 15.031 -45.312 11.602 1 94.75 483 PHE A C 1
ATOM 3737 O O . PHE A 1 483 ? 15.469 -45.562 12.727 1 94.75 483 PHE A O 1
ATOM 3744 N N . ASN A 1 484 ? 14.656 -46.281 10.703 1 92.06 484 ASN A N 1
ATOM 3745 C CA . ASN A 1 484 ? 14.805 -47.688 11.062 1 92.06 484 ASN A CA 1
ATOM 3746 C C . ASN A 1 484 ? 15.938 -48.344 10.281 1 92.06 484 ASN A C 1
ATOM 3748 O O . ASN A 1 484 ? 15.977 -49.594 10.148 1 92.06 484 ASN A O 1
ATOM 3752 N N . GLY A 1 485 ? 16.781 -47.656 9.602 1 89.56 485 GLY A N 1
ATOM 3753 C CA . GLY A 1 485 ? 17.922 -48.219 8.883 1 89.56 485 GLY A CA 1
ATOM 3754 C C . GLY A 1 485 ? 17.812 -48.062 7.375 1 89.56 485 GLY A C 1
ATOM 3755 O O . GLY A 1 485 ? 18.812 -47.781 6.707 1 89.56 485 GLY A O 1
ATOM 3756 N N . THR A 1 486 ? 16.547 -48.281 6.938 1 91.38 486 THR A N 1
ATOM 3757 C CA . THR A 1 486 ? 16.359 -48.156 5.5 1 91.38 486 THR A CA 1
ATOM 3758 C C . THR A 1 486 ? 15.281 -47.125 5.184 1 91.38 486 THR A C 1
ATOM 3760 O O . THR A 1 486 ? 15.289 -46.5 4.113 1 91.38 486 THR A O 1
ATOM 3763 N N . HIS A 1 487 ? 14.406 -47.031 6.176 1 94.88 487 HIS A N 1
ATOM 3764 C CA . HIS A 1 487 ? 13.273 -46.125 5.953 1 94.88 487 HIS A CA 1
ATOM 3765 C C . HIS A 1 487 ? 13.211 -45.031 7.023 1 94.88 487 HIS A C 1
ATOM 3767 O O . HIS A 1 487 ? 13.57 -45.281 8.18 1 94.88 487 HIS A O 1
ATOM 3773 N N . VAL A 1 488 ? 12.883 -43.844 6.543 1 95.31 488 VAL A N 1
ATOM 3774 C CA . VAL A 1 488 ? 12.445 -42.844 7.496 1 95.31 488 VAL A CA 1
ATOM 3775 C C . VAL A 1 488 ? 10.938 -42.938 7.711 1 95.31 488 VAL A C 1
ATOM 3777 O O . VAL A 1 488 ? 10.188 -43.188 6.762 1 95.31 488 VAL A O 1
ATOM 3780 N N . LEU A 1 489 ? 10.516 -42.812 8.992 1 96.12 489 LEU A N 1
ATOM 3781 C CA . LEU A 1 489 ? 9.109 -43 9.352 1 96.12 489 LEU A CA 1
ATOM 3782 C C . LEU A 1 489 ? 8.609 -41.844 10.211 1 96.12 489 LEU A C 1
ATOM 3784 O O . LEU A 1 489 ? 9.398 -41.188 10.898 1 96.12 489 LEU A O 1
ATOM 3788 N N . TRP A 1 490 ? 7.328 -41.531 10.148 1 95.62 490 TRP A N 1
ATOM 3789 C CA . TRP A 1 490 ? 6.652 -40.562 10.984 1 95.62 490 TRP A CA 1
ATOM 3790 C C . TRP A 1 490 ? 5.266 -41.062 11.391 1 95.62 490 TRP A C 1
ATOM 3792 O O . TRP A 1 490 ? 4.727 -41.969 10.781 1 95.62 490 TRP A O 1
ATOM 3802 N N . ASP A 1 491 ? 4.73 -40.438 12.406 1 94 491 ASP A N 1
ATOM 3803 C CA . ASP A 1 491 ? 3.436 -40.844 12.938 1 94 491 ASP A CA 1
ATOM 3804 C C . ASP A 1 491 ? 2.305 -40 12.344 1 94 491 ASP A C 1
ATOM 3806 O O . ASP A 1 491 ? 2.518 -38.875 11.93 1 94 491 ASP A O 1
ATOM 3810 N N . VAL A 1 492 ? 1.164 -40.688 12.273 1 92.62 492 VAL A N 1
ATOM 3811 C CA . VAL A 1 492 ? -0.039 -39.969 11.867 1 92.62 492 VAL A CA 1
ATOM 3812 C C . VAL A 1 492 ? -0.5 -39.062 13 1 92.62 492 VAL A C 1
ATOM 3814 O O . VAL A 1 492 ? -0.605 -39.469 14.148 1 92.62 492 VAL A O 1
ATOM 3817 N N . PRO A 1 493 ? -0.66 -37.844 12.648 1 91.69 493 PRO A N 1
ATOM 3818 C CA . PRO A 1 493 ? -1.145 -36.938 13.688 1 91.69 493 PRO A CA 1
ATOM 3819 C C . PRO A 1 493 ? -2.516 -37.344 14.227 1 91.69 493 PRO A C 1
ATOM 3821 O O . PRO A 1 493 ? -3.322 -37.938 13.5 1 91.69 493 PRO A O 1
ATOM 3824 N N . GLU A 1 494 ? -2.801 -36.938 15.367 1 86.69 494 GLU A N 1
ATOM 3825 C CA . GLU A 1 494 ? -4.066 -37.25 16.016 1 86.69 494 GLU A CA 1
ATOM 3826 C C . GLU A 1 494 ? -5.242 -36.594 15.312 1 86.69 494 GLU A C 1
ATOM 3828 O O . GLU A 1 494 ? -6.289 -37.219 15.109 1 86.69 494 GLU A O 1
ATOM 3833 N N . HIS A 1 495 ? -5.086 -35.375 14.906 1 84.56 495 HIS A N 1
ATOM 3834 C CA . HIS A 1 495 ? -6.121 -34.594 14.219 1 84.56 495 HIS A CA 1
ATOM 3835 C C . HIS A 1 495 ? -5.59 -34 12.93 1 84.56 495 HIS A C 1
ATOM 3837 O O . HIS A 1 495 ? -5.254 -32.812 12.883 1 84.56 495 HIS A O 1
ATOM 3843 N N . PRO A 1 496 ? -5.566 -34.812 11.945 1 82.62 496 PRO A N 1
ATOM 3844 C CA . PRO A 1 496 ? -5.07 -34.25 10.688 1 82.62 496 PRO A CA 1
ATOM 3845 C C . PRO A 1 496 ? -6.043 -33.281 10.055 1 82.62 496 PRO A C 1
ATOM 3847 O O . PRO A 1 496 ? -7.254 -33.531 10.031 1 82.62 496 PRO A O 1
ATOM 3850 N N . PRO A 1 497 ? -5.461 -32.156 9.711 1 84.62 497 PRO A N 1
ATOM 3851 C CA . PRO A 1 497 ? -6.34 -31.234 9 1 84.62 497 PRO A CA 1
ATOM 3852 C C . PRO A 1 497 ? -6.922 -31.828 7.723 1 84.62 497 PRO A C 1
ATOM 3854 O O . PRO A 1 497 ? -6.227 -32.562 7.004 1 84.62 497 PRO A O 1
ATOM 3857 N N . SER A 1 498 ? -8.156 -31.5 7.418 1 79.19 498 SER A N 1
ATOM 3858 C CA . SER A 1 498 ? -8.867 -32.062 6.277 1 79.19 498 SER A CA 1
ATOM 3859 C C . SER A 1 498 ? -8.25 -31.625 4.957 1 79.19 498 SER A C 1
ATOM 3861 O O . SER A 1 498 ? -8.305 -32.344 3.965 1 79.19 498 SER A O 1
ATOM 3863 N N . ASN A 1 499 ? -7.543 -30.531 4.992 1 80.81 499 ASN A N 1
ATOM 3864 C CA . ASN A 1 499 ? -6.992 -29.984 3.75 1 80.81 499 ASN A CA 1
ATOM 3865 C C . ASN A 1 499 ? -5.59 -30.531 3.482 1 80.81 499 ASN A C 1
ATOM 3867 O O . ASN A 1 499 ? -5.027 -30.297 2.412 1 80.81 499 ASN A O 1
ATOM 3871 N N . LEU A 1 500 ? -5.004 -31.266 4.469 1 91.31 500 LEU A N 1
ATOM 3872 C CA . LEU A 1 500 ? -3.652 -31.797 4.324 1 91.31 500 LEU A CA 1
ATOM 3873 C C . LEU A 1 500 ? -3.611 -33.281 4.684 1 91.31 500 LEU A C 1
ATOM 3875 O O . LEU A 1 500 ? -2.971 -33.656 5.664 1 91.31 500 LEU A O 1
ATOM 3879 N N . PRO A 1 501 ? -4.109 -34.031 3.805 1 88.75 501 PRO A N 1
ATOM 3880 C CA . PRO A 1 501 ? -4.188 -35.469 4.113 1 88.75 501 PRO A CA 1
ATOM 3881 C C . PRO A 1 501 ? -2.871 -36.188 3.852 1 88.75 501 PRO A C 1
ATOM 3883 O O . PRO A 1 501 ? -2.674 -37.312 4.332 1 88.75 501 PRO A O 1
ATOM 3886 N N . GLY A 1 502 ? -2.014 -35.531 3.127 1 94.5 502 GLY A N 1
ATOM 3887 C CA . GLY A 1 502 ? -0.781 -36.219 2.76 1 94.5 502 GLY A CA 1
ATOM 3888 C C . GLY A 1 502 ? 0.436 -35.688 3.492 1 94.5 502 GLY A C 1
ATOM 3889 O O . GLY A 1 502 ? 0.304 -35 4.516 1 94.5 502 GLY A O 1
ATOM 3890 N N . TYR A 1 503 ? 1.626 -36.25 2.965 1 95.56 503 TYR A N 1
ATOM 3891 C CA . TYR A 1 503 ? 2.906 -35.875 3.549 1 95.56 503 TYR A CA 1
ATOM 3892 C C . TYR A 1 503 ? 3.895 -35.438 2.467 1 95.56 503 TYR A C 1
ATOM 3894 O O . TYR A 1 503 ? 3.807 -35.906 1.326 1 95.56 503 TYR A O 1
ATOM 3902 N N . SER A 1 504 ? 4.742 -34.5 2.846 1 96.06 504 SER A N 1
ATOM 3903 C CA . SER A 1 504 ? 5.828 -34.031 1.982 1 96.06 504 SER A CA 1
ATOM 3904 C C . SER A 1 504 ? 7.188 -34.281 2.631 1 96.06 504 SER A C 1
ATOM 3906 O O . SER A 1 504 ? 7.383 -33.969 3.809 1 96.06 504 SER A O 1
ATOM 3908 N N . LEU A 1 505 ? 8.055 -34.844 1.867 1 96.25 505 LEU A N 1
ATOM 3909 C CA . LEU A 1 505 ? 9.391 -35.156 2.369 1 96.25 505 LEU A CA 1
ATOM 3910 C C . LEU A 1 505 ? 10.445 -34.312 1.634 1 96.25 505 LEU A C 1
ATOM 3912 O O . LEU A 1 505 ? 10.492 -34.312 0.401 1 96.25 505 LEU A O 1
ATOM 3916 N N . ILE A 1 506 ? 11.211 -33.625 2.412 1 95.06 506 ILE A N 1
ATOM 3917 C CA . ILE A 1 506 ? 12.328 -32.875 1.878 1 95.06 506 ILE A CA 1
ATOM 3918 C C . ILE A 1 506 ? 13.641 -33.562 2.182 1 95.06 506 ILE A C 1
ATOM 3920 O O . ILE A 1 506 ? 13.875 -34 3.312 1 95.06 506 ILE A O 1
ATOM 3924 N N . VAL A 1 507 ? 14.367 -33.781 1.129 1 93.06 507 VAL A N 1
ATOM 3925 C CA . VAL A 1 507 ? 15.703 -34.344 1.244 1 93.06 507 VAL A CA 1
ATOM 3926 C C . VAL A 1 507 ? 16.75 -33.312 0.802 1 93.06 507 VAL A C 1
ATOM 3928 O O . VAL A 1 507 ? 16.734 -32.875 -0.341 1 93.06 507 VAL A O 1
ATOM 3931 N N . ASN A 1 508 ? 17.625 -33.062 1.662 1 90.31 508 ASN A N 1
ATOM 3932 C CA . ASN A 1 508 ? 18.672 -32.062 1.382 1 90.31 508 ASN A CA 1
ATOM 3933 C C . ASN A 1 508 ? 18.078 -30.766 0.831 1 90.31 508 ASN A C 1
ATOM 3935 O O . ASN A 1 508 ? 18.5 -30.297 -0.223 1 90.31 508 ASN A O 1
ATOM 3939 N N . ASP A 1 509 ? 17.031 -30.312 1.479 1 88.88 509 ASP A N 1
ATOM 3940 C CA . ASP A 1 509 ? 16.391 -29.016 1.287 1 88.88 509 ASP A CA 1
ATOM 3941 C C . ASP A 1 509 ? 15.672 -28.938 -0.057 1 88.88 509 ASP A C 1
ATOM 3943 O O . ASP A 1 509 ? 15.352 -27.859 -0.541 1 88.88 509 ASP A O 1
ATOM 3947 N N . VAL A 1 510 ? 15.453 -30.062 -0.704 1 90.44 510 VAL A N 1
ATOM 3948 C CA . VAL A 1 510 ? 14.656 -30.172 -1.919 1 90.44 510 VAL A CA 1
ATOM 3949 C C . VAL A 1 510 ? 13.492 -31.125 -1.689 1 90.44 510 VAL A C 1
ATOM 3951 O O . VAL A 1 510 ? 13.672 -32.219 -1.14 1 90.44 510 VAL A O 1
ATOM 3954 N N . GLU A 1 511 ? 12.312 -30.688 -2.1 1 93.06 511 GLU A N 1
ATOM 3955 C CA . GLU A 1 511 ? 11.156 -31.578 -1.959 1 93.06 511 GLU A CA 1
ATOM 3956 C C . GLU A 1 511 ? 11.258 -32.781 -2.898 1 93.06 511 GLU A C 1
ATOM 3958 O O . GLU A 1 511 ? 11.289 -32.594 -4.121 1 93.06 511 GLU A O 1
ATOM 3963 N N . PHE A 1 512 ? 11.242 -33.969 -2.307 1 93.12 512 PHE A N 1
ATOM 3964 C CA . PHE A 1 512 ? 11.523 -35.125 -3.113 1 93.12 512 PHE A CA 1
ATOM 3965 C C . PHE A 1 512 ? 10.266 -35.969 -3.301 1 93.12 512 PHE A C 1
ATOM 3967 O O . PHE A 1 512 ? 10.125 -36.688 -4.301 1 93.12 512 PHE A O 1
ATOM 3974 N N . TRP A 1 513 ? 9.422 -35.875 -2.287 1 94.69 513 TRP A N 1
ATOM 3975 C CA . TRP A 1 513 ? 8.297 -36.812 -2.342 1 94.69 513 TRP A CA 1
ATOM 3976 C C . TRP A 1 513 ? 7.066 -36.219 -1.677 1 94.69 513 TRP A C 1
ATOM 3978 O O . TRP A 1 513 ? 7.168 -35.562 -0.642 1 94.69 513 TRP A O 1
ATOM 3988 N N . VAL A 1 514 ? 5.902 -36.438 -2.316 1 95 514 VAL A N 1
ATOM 3989 C CA . VAL A 1 514 ? 4.578 -36.125 -1.78 1 95 514 VAL A CA 1
ATOM 3990 C C . VAL A 1 514 ? 3.67 -37.344 -1.909 1 95 514 VAL A C 1
ATOM 3992 O O . VAL A 1 514 ? 3.586 -37.969 -2.979 1 95 514 VAL A O 1
ATOM 3995 N N . GLY A 1 515 ? 3.078 -37.719 -0.811 1 93.94 515 GLY A N 1
ATOM 3996 C CA . GLY A 1 515 ? 2.215 -38.906 -0.854 1 93.94 515 GLY A CA 1
ATOM 3997 C C . GLY A 1 515 ? 1.489 -39.156 0.454 1 93.94 515 GLY A C 1
ATOM 3998 O O . GLY A 1 515 ? 1.552 -38.312 1.374 1 93.94 515 GLY A O 1
ATOM 3999 N N . GLU A 1 516 ? 0.817 -40.312 0.523 1 94.12 516 GLU A N 1
ATOM 4000 C CA . GLU A 1 516 ? 0.004 -40.656 1.688 1 94.12 516 GLU A CA 1
ATOM 4001 C C . GLU A 1 516 ? 0.73 -41.625 2.607 1 94.12 516 GLU A C 1
ATOM 4003 O O . GLU A 1 516 ? 0.324 -41.844 3.754 1 94.12 516 GLU A O 1
ATOM 4008 N N . ASP A 1 517 ? 1.82 -42.125 2.168 1 94.12 517 ASP A N 1
ATOM 4009 C CA . ASP A 1 517 ? 2.543 -43.125 2.949 1 94.12 517 ASP A CA 1
ATOM 4010 C C . ASP A 1 517 ? 3.219 -42.469 4.16 1 94.12 517 ASP A C 1
ATOM 4012 O O . ASP A 1 517 ? 3.623 -41.312 4.113 1 94.12 517 ASP A O 1
ATOM 4016 N N . THR A 1 518 ? 3.34 -43.312 5.195 1 95.06 518 THR A N 1
ATOM 4017 C CA . THR A 1 518 ? 3.941 -42.781 6.422 1 95.06 518 THR A CA 1
ATOM 4018 C C . THR A 1 518 ? 5.406 -43.219 6.523 1 95.06 518 THR A C 1
ATOM 4020 O O . THR A 1 518 ? 6.012 -43.094 7.59 1 95.06 518 THR A O 1
ATOM 4023 N N . SER A 1 519 ? 5.945 -43.75 5.438 1 94.69 519 SER A N 1
ATOM 4024 C CA . SER A 1 519 ? 7.352 -44.125 5.391 1 94.69 519 SER A CA 1
ATOM 4025 C C . SER A 1 519 ? 7.926 -43.969 3.986 1 94.69 519 SER A C 1
ATOM 4027 O O . SER A 1 519 ? 7.18 -43.969 3.004 1 94.69 519 SER A O 1
ATOM 4029 N N . PHE A 1 520 ? 9.195 -43.75 3.949 1 95.56 520 PHE A N 1
ATOM 4030 C CA . PHE A 1 520 ? 9.867 -43.562 2.668 1 95.56 520 PHE A CA 1
ATOM 4031 C C . PHE A 1 520 ? 11.242 -44.219 2.691 1 95.56 520 PHE A C 1
ATOM 4033 O O . PHE A 1 520 ? 11.992 -44.094 3.662 1 95.56 520 PHE A O 1
ATOM 4040 N N . ASN A 1 521 ? 11.516 -44.938 1.618 1 95.25 521 ASN A N 1
ATOM 4041 C CA . ASN A 1 521 ? 12.812 -45.625 1.486 1 95.25 521 ASN A CA 1
ATOM 4042 C C . ASN A 1 521 ? 13.914 -44.625 1.108 1 95.25 521 ASN A C 1
ATOM 4044 O O . ASN A 1 521 ? 13.844 -43.969 0.064 1 95.25 521 ASN A O 1
ATOM 4048 N N . VAL A 1 522 ? 14.961 -44.562 1.92 1 93.81 522 VAL A N 1
ATOM 4049 C CA . VAL A 1 522 ? 15.977 -43.562 1.697 1 93.81 522 VAL A CA 1
ATOM 4050 C C . VAL A 1 522 ? 17.312 -44.219 1.38 1 93.81 522 VAL A C 1
ATOM 4052 O O . VAL A 1 522 ? 18.359 -43.562 1.412 1 93.81 522 VAL A O 1
ATOM 4055 N N . GLU A 1 523 ? 17.422 -45.469 1.051 1 91.69 523 GLU A N 1
ATOM 4056 C CA . GLU A 1 523 ? 18.656 -46.188 0.799 1 91.69 523 GLU A CA 1
ATOM 4057 C C . GLU A 1 523 ? 19.438 -45.594 -0.365 1 91.69 523 GLU A C 1
ATOM 4059 O O . GLU A 1 523 ? 20.672 -45.531 -0.346 1 91.69 523 GLU A O 1
ATOM 4064 N N . ARG A 1 524 ? 18.75 -45.156 -1.298 1 90.69 524 ARG A N 1
ATOM 4065 C CA . ARG A 1 524 ? 19.391 -44.594 -2.484 1 90.69 524 ARG A CA 1
ATOM 4066 C C . ARG A 1 524 ? 20.203 -43.344 -2.135 1 90.69 524 ARG A C 1
ATOM 4068 O O . ARG A 1 524 ? 21.234 -43.094 -2.744 1 90.69 524 ARG A O 1
ATOM 4075 N N . PHE A 1 525 ? 19.766 -42.656 -1.203 1 91.31 525 PHE A N 1
ATOM 4076 C CA . PHE A 1 525 ? 20.453 -41.406 -0.824 1 91.31 525 PHE A CA 1
ATOM 4077 C C . PHE A 1 525 ? 21.672 -41.719 0.031 1 91.31 525 PHE A C 1
ATOM 4079 O O . PHE A 1 525 ? 22.703 -41.031 -0.09 1 91.31 525 PHE A O 1
ATOM 4086 N N . LEU A 1 526 ? 21.516 -42.719 0.804 1 90.19 526 LEU A N 1
ATOM 4087 C CA . LEU A 1 526 ? 22.594 -43.094 1.728 1 90.19 526 LEU A CA 1
ATOM 4088 C C . LEU A 1 526 ? 23.766 -43.688 0.979 1 90.19 526 LEU A C 1
ATOM 4090 O O . LEU A 1 526 ? 24.906 -43.625 1.462 1 90.19 526 LEU A O 1
ATOM 4094 N N . LYS A 1 527 ? 23.531 -44.188 -0.162 1 87.31 527 LYS A N 1
ATOM 4095 C CA . LYS A 1 527 ? 24.594 -44.75 -0.98 1 87.31 527 LYS A CA 1
ATOM 4096 C C . LYS A 1 527 ? 25.438 -43.656 -1.637 1 87.31 527 LYS A C 1
ATOM 4098 O O . LYS A 1 527 ? 26.609 -43.875 -1.92 1 87.31 527 LYS A O 1
ATOM 4103 N N . HIS A 1 528 ? 24.891 -42.562 -1.799 1 85.44 528 HIS A N 1
ATOM 4104 C CA . HIS A 1 528 ? 25.547 -41.531 -2.602 1 85.44 528 HIS A CA 1
ATOM 4105 C C . HIS A 1 528 ? 26.094 -40.406 -1.725 1 85.44 528 HIS A C 1
ATOM 4107 O O . HIS A 1 528 ? 26.859 -39.562 -2.191 1 85.44 528 HIS A O 1
ATOM 4113 N N . ALA A 1 529 ? 25.703 -40.312 -0.485 1 90.38 529 ALA A N 1
ATOM 4114 C CA . ALA A 1 529 ? 26.156 -39.25 0.394 1 90.38 529 ALA A CA 1
ATOM 4115 C C . ALA A 1 529 ? 26.297 -39.75 1.831 1 90.38 529 ALA A C 1
ATOM 4117 O O . ALA A 1 529 ? 25.5 -40.531 2.309 1 90.38 529 ALA A O 1
ATOM 4118 N N . ASP A 1 530 ? 27.312 -39.188 2.482 1 91.25 530 ASP A N 1
ATOM 4119 C CA . ASP A 1 530 ? 27.562 -39.594 3.869 1 91.25 530 ASP A CA 1
ATOM 4120 C C . ASP A 1 530 ? 26.625 -38.844 4.82 1 91.25 530 ASP A C 1
ATOM 4122 O O . ASP A 1 530 ? 26.328 -39.344 5.906 1 91.25 530 ASP A O 1
ATOM 4126 N N . VAL A 1 531 ? 26.297 -37.719 4.449 1 93.56 531 VAL A N 1
ATOM 4127 C CA . VAL A 1 531 ? 25.391 -36.906 5.262 1 93.56 531 VAL A CA 1
ATOM 4128 C C . VAL A 1 531 ? 24.141 -36.562 4.453 1 93.56 531 VAL A C 1
ATOM 4130 O O . VAL A 1 531 ? 24.234 -36.094 3.316 1 93.56 531 VAL A O 1
ATOM 4133 N N . VAL A 1 532 ? 23 -36.812 4.977 1 94.06 532 VAL A N 1
ATOM 4134 C CA . VAL A 1 532 ? 21.734 -36.5 4.316 1 94.06 532 VAL A CA 1
ATOM 4135 C C . VAL A 1 532 ? 20.766 -35.875 5.32 1 94.06 532 VAL A C 1
ATOM 4137 O O . VAL A 1 532 ? 20.672 -36.312 6.465 1 94.06 532 VAL A O 1
ATOM 4140 N N . PHE A 1 533 ? 20.141 -34.844 4.93 1 94.06 533 PHE A N 1
ATOM 4141 C CA . PHE A 1 533 ? 19.188 -34.125 5.77 1 94.06 533 PHE A CA 1
ATOM 4142 C C . PHE A 1 533 ? 17.766 -34.438 5.352 1 94.06 533 PHE A C 1
ATOM 4144 O O . PHE A 1 533 ? 17.453 -34.469 4.16 1 94.06 533 PHE A O 1
ATOM 4151 N N . PHE A 1 534 ? 16.891 -34.625 6.328 1 95.19 534 PHE A N 1
ATOM 4152 C CA . PHE A 1 534 ? 15.492 -34.938 6.051 1 95.19 534 PHE A CA 1
ATOM 4153 C C . PHE A 1 534 ? 14.57 -34 6.824 1 95.19 534 PHE A C 1
ATOM 4155 O O . PHE A 1 534 ? 14.82 -33.688 7.988 1 95.19 534 PHE A O 1
ATOM 4162 N N . ARG A 1 535 ? 13.562 -33.562 6.234 1 95.94 535 ARG A N 1
ATOM 4163 C CA . ARG A 1 535 ? 12.469 -32.812 6.855 1 95.94 535 ARG A CA 1
ATOM 4164 C C . ARG A 1 535 ? 11.117 -33.312 6.34 1 95.94 535 ARG A C 1
ATOM 4166 O O . ARG A 1 535 ? 10.992 -33.688 5.176 1 95.94 535 ARG A O 1
ATOM 4173 N N . VAL A 1 536 ? 10.117 -33.281 7.129 1 96.19 536 VAL A N 1
ATOM 4174 C CA . VAL A 1 536 ? 8.812 -33.781 6.734 1 96.19 536 VAL A CA 1
ATOM 4175 C C . VAL A 1 536 ? 7.719 -32.812 7.176 1 96.19 536 VAL A C 1
ATOM 4177 O O . VAL A 1 536 ? 7.879 -32.094 8.18 1 96.19 536 VAL A O 1
ATOM 4180 N N . ALA A 1 537 ? 6.688 -32.688 6.438 1 96.38 537 ALA A N 1
ATOM 4181 C CA . ALA A 1 537 ? 5.531 -31.828 6.719 1 96.38 537 ALA A CA 1
ATOM 4182 C C . ALA A 1 537 ? 4.242 -32.469 6.23 1 96.38 537 ALA A C 1
ATOM 4184 O O . ALA A 1 537 ? 4.277 -33.469 5.492 1 96.38 537 ALA A O 1
ATOM 4185 N N . LEU A 1 538 ? 3.133 -32 6.727 1 95.5 538 LEU A N 1
ATOM 4186 C CA . LEU A 1 538 ? 1.84 -32.375 6.152 1 95.5 538 LEU A CA 1
ATOM 4187 C C . LEU A 1 538 ? 1.633 -31.688 4.805 1 95.5 538 LEU A C 1
ATOM 4189 O O . LEU A 1 538 ? 2.15 -30.594 4.566 1 95.5 538 LEU A O 1
ATOM 4193 N N . SER A 1 539 ? 0.965 -32.406 3.904 1 94.44 539 SER A N 1
ATOM 4194 C CA . SER A 1 539 ? 0.826 -31.828 2.564 1 94.44 539 SER A CA 1
ATOM 4195 C C . SER A 1 539 ? -0.536 -32.156 1.964 1 94.44 539 SER A C 1
ATOM 4197 O O . SER A 1 539 ? -1.151 -33.156 2.326 1 94.44 539 SER A O 1
ATOM 4199 N N . ALA A 1 540 ? -0.949 -31.312 1.154 1 90.06 540 ALA A N 1
ATOM 4200 C CA . ALA A 1 540 ? -2.057 -31.656 0.267 1 90.06 540 ALA A CA 1
ATOM 4201 C C . ALA A 1 540 ? -1.608 -32.625 -0.818 1 90.06 540 ALA A C 1
ATOM 4203 O O . ALA A 1 540 ? -0.428 -32.688 -1.175 1 90.06 540 ALA A O 1
ATOM 4204 N N . LEU A 1 541 ? -2.535 -33.406 -1.166 1 84.12 541 LEU A N 1
ATOM 4205 C CA . LEU A 1 541 ? -2.176 -34.406 -2.188 1 84.12 541 LEU A CA 1
ATOM 4206 C C . LEU A 1 541 ? -2.125 -33.75 -3.566 1 84.12 541 LEU A C 1
ATOM 4208 O O . LEU A 1 541 ? -1.329 -34.156 -4.418 1 84.12 541 LEU A O 1
ATOM 4212 N N . HIS A 1 542 ? -3.045 -32.812 -3.672 1 77.31 542 HIS A N 1
ATOM 4213 C CA . HIS A 1 542 ? -3.076 -32.062 -4.914 1 77.31 542 HIS A CA 1
ATOM 4214 C C . HIS A 1 542 ? -2.938 -30.547 -4.641 1 77.31 542 HIS A C 1
ATOM 4216 O O . HIS A 1 542 ? -3.525 -30.031 -3.688 1 77.31 542 HIS A O 1
ATOM 4222 N N . GLY A 1 543 ? -1.878 -30 -5.254 1 75.19 543 GLY A N 1
ATOM 4223 C CA . GLY A 1 543 ? -1.667 -28.578 -5.043 1 75.19 543 GLY A CA 1
ATOM 4224 C C . GLY A 1 543 ? -0.355 -28.25 -4.352 1 75.19 543 GLY A C 1
ATOM 4225 O O . GLY A 1 543 ? 0.483 -29.141 -4.168 1 75.19 543 GLY A O 1
ATOM 4226 N N . ASP A 1 544 ? -0.19 -26.969 -3.957 1 80.44 544 ASP A N 1
ATOM 4227 C CA . ASP A 1 544 ? 1.101 -26.547 -3.43 1 80.44 544 ASP A CA 1
ATOM 4228 C C . ASP A 1 544 ? 1.003 -26.203 -1.942 1 80.44 544 ASP A C 1
ATOM 4230 O O . ASP A 1 544 ? 1.954 -25.688 -1.352 1 80.44 544 ASP A O 1
ATOM 4234 N N . ASP A 1 545 ? -0.087 -26.656 -1.324 1 86.5 545 ASP A N 1
ATOM 4235 C CA . ASP A 1 545 ? -0.262 -26.328 0.086 1 86.5 545 ASP A CA 1
ATOM 4236 C C . ASP A 1 545 ? 0.512 -27.297 0.978 1 86.5 545 ASP A C 1
ATOM 4238 O O . ASP A 1 545 ? 0.427 -28.516 0.802 1 86.5 545 ASP A O 1
ATOM 4242 N N . ARG A 1 546 ? 1.362 -26.734 1.818 1 92.31 546 ARG A N 1
ATOM 4243 C CA . ARG A 1 546 ? 2.141 -27.531 2.766 1 92.31 546 ARG A CA 1
ATOM 4244 C C . ARG A 1 546 ? 2.033 -26.953 4.176 1 92.31 546 ARG A C 1
ATOM 4246 O O . ARG A 1 546 ? 1.804 -25.766 4.348 1 92.31 546 ARG A O 1
ATOM 4253 N N . GLY A 1 547 ? 2.143 -27.844 5.086 1 91.88 547 GLY A N 1
ATOM 4254 C CA . GLY A 1 547 ? 2.312 -27.391 6.457 1 91.88 547 GLY A CA 1
ATOM 4255 C C . GLY A 1 547 ? 3.75 -27.031 6.797 1 91.88 547 GLY A C 1
ATOM 4256 O O . GLY A 1 547 ? 4.602 -26.953 5.91 1 91.88 547 GLY A O 1
ATOM 4257 N N . ASP A 1 548 ? 3.975 -26.812 8.086 1 92.38 548 ASP A N 1
ATOM 4258 C CA . ASP A 1 548 ? 5.336 -26.562 8.547 1 92.38 548 ASP A CA 1
ATOM 4259 C C . ASP A 1 548 ? 6.168 -27.844 8.547 1 92.38 548 ASP A C 1
ATOM 4261 O O . ASP A 1 548 ? 5.664 -28.906 8.891 1 92.38 548 ASP A O 1
ATOM 4265 N N . TYR A 1 549 ? 7.348 -27.656 8.211 1 93.75 549 TYR A N 1
ATOM 4266 C CA . TYR A 1 549 ? 8.25 -28.797 8.227 1 93.75 549 TYR A CA 1
ATOM 4267 C C . TYR A 1 549 ? 8.953 -28.922 9.578 1 93.75 549 TYR A C 1
ATOM 4269 O O . TYR A 1 549 ? 9.086 -27.938 10.305 1 93.75 549 TYR A O 1
ATOM 4277 N N . THR A 1 550 ? 9.352 -30.109 9.828 1 94.12 550 THR A N 1
ATOM 4278 C CA . THR A 1 550 ? 10.227 -30.312 10.977 1 94.12 550 THR A CA 1
ATOM 4279 C C . THR A 1 550 ? 11.586 -29.656 10.75 1 94.12 550 THR A C 1
ATOM 4281 O O . THR A 1 550 ? 11.93 -29.328 9.617 1 94.12 550 THR A O 1
ATOM 4284 N N . ARG A 1 551 ? 12.281 -29.516 11.875 1 92.94 551 ARG A N 1
ATOM 4285 C CA . ARG A 1 551 ? 13.695 -29.234 11.688 1 92.94 551 ARG A CA 1
ATOM 4286 C C . ARG A 1 551 ? 14.422 -30.406 11.055 1 92.94 551 ARG A C 1
ATOM 4288 O O . ARG A 1 551 ? 13.852 -31.5 10.922 1 92.94 551 ARG A O 1
ATOM 4295 N N . ALA A 1 552 ? 15.609 -30.125 10.625 1 93.12 552 ALA A N 1
ATOM 4296 C CA . ALA A 1 552 ? 16.312 -31.141 9.836 1 93.12 552 ALA A CA 1
ATOM 4297 C C . ALA A 1 552 ? 16.781 -32.281 10.711 1 93.12 552 ALA A C 1
ATOM 4299 O O . ALA A 1 552 ? 17.484 -32.094 11.703 1 93.12 552 ALA A O 1
ATOM 4300 N N . ALA A 1 553 ? 16.266 -33.469 10.359 1 95.56 553 ALA A N 1
ATOM 4301 C CA . ALA A 1 553 ? 16.891 -34.688 10.844 1 95.56 553 ALA A CA 1
ATOM 4302 C C . ALA A 1 553 ? 18.078 -35.062 9.977 1 95.56 553 ALA A C 1
ATOM 4304 O O . ALA A 1 553 ? 18.062 -34.875 8.758 1 95.56 553 ALA A O 1
ATOM 4305 N N . THR A 1 554 ? 19.109 -35.625 10.609 1 95.12 554 THR A N 1
ATOM 4306 C CA . THR A 1 554 ? 20.344 -35.875 9.859 1 95.12 554 THR A CA 1
ATOM 4307 C C . THR A 1 554 ? 20.797 -37.344 10.023 1 95.12 554 THR A C 1
ATOM 4309 O O . THR A 1 554 ? 20.703 -37.906 11.117 1 95.12 554 THR A O 1
ATOM 4312 N N . ILE A 1 555 ? 21.156 -37.906 8.93 1 94.75 555 ILE A N 1
ATOM 4313 C CA . ILE A 1 555 ? 21.859 -39.188 8.961 1 94.75 555 ILE A CA 1
ATOM 4314 C C . ILE A 1 555 ? 23.312 -38.969 8.578 1 94.75 555 ILE A C 1
ATOM 4316 O O . ILE A 1 555 ? 23.625 -38.5 7.484 1 94.75 555 ILE A O 1
ATOM 4320 N N . ILE A 1 556 ? 24.156 -39.25 9.523 1 93.94 556 ILE A N 1
ATOM 4321 C CA . ILE A 1 556 ? 25.594 -39.156 9.297 1 93.94 556 ILE A CA 1
ATOM 4322 C C . ILE A 1 556 ? 26.234 -40.531 9.32 1 93.94 556 ILE A C 1
ATOM 4324 O O . ILE A 1 556 ? 26.312 -41.156 10.375 1 93.94 556 ILE A O 1
ATOM 4328 N N . ASN A 1 557 ? 26.734 -40.938 8.234 1 91.38 557 ASN A N 1
ATOM 4329 C CA . ASN A 1 557 ? 27.375 -42.25 8.141 1 91.38 557 ASN A CA 1
ATOM 4330 C C . ASN A 1 557 ? 26.5 -43.344 8.742 1 91.38 557 ASN A C 1
ATOM 4332 O O . ASN A 1 557 ? 26.969 -44.156 9.547 1 91.38 557 ASN A O 1
ATOM 4336 N N . GLY A 1 558 ? 25.281 -43.188 8.516 1 87.56 558 GLY A N 1
ATOM 4337 C CA . GLY A 1 558 ? 24.344 -44.219 8.938 1 87.56 558 GLY A CA 1
ATOM 4338 C C . GLY A 1 558 ? 23.734 -43.938 10.305 1 87.56 558 GLY A C 1
ATOM 4339 O O . GLY A 1 558 ? 22.812 -44.625 10.727 1 87.56 558 GLY A O 1
ATOM 4340 N N . THR A 1 559 ? 24.172 -43 10.984 1 93.12 559 THR A N 1
ATOM 4341 C CA . THR A 1 559 ? 23.656 -42.688 12.312 1 93.12 559 THR A CA 1
ATOM 4342 C C . THR A 1 559 ? 22.578 -41.594 12.219 1 93.12 559 THR A C 1
ATOM 4344 O O . THR A 1 559 ? 22.766 -40.562 11.57 1 93.12 559 THR A O 1
ATOM 4347 N N . TRP A 1 560 ? 21.516 -41.938 12.938 1 94.75 560 TRP A N 1
ATOM 4348 C CA . TRP A 1 560 ? 20.359 -41.031 12.898 1 94.75 560 TRP A CA 1
ATOM 4349 C C . TRP A 1 560 ? 20.438 -39.969 14 1 94.75 560 TRP A C 1
ATOM 4351 O O . TRP A 1 560 ? 20.625 -40.312 15.172 1 94.75 560 TRP A O 1
ATOM 4361 N N . ILE A 1 561 ? 20.344 -38.719 13.711 1 94.88 561 ILE A N 1
ATOM 4362 C CA . ILE A 1 561 ? 20.203 -37.594 14.641 1 94.88 561 ILE A CA 1
ATOM 4363 C C . ILE A 1 561 ? 18.812 -37 14.508 1 94.88 561 ILE A C 1
ATOM 4365 O O . ILE A 1 561 ? 18.484 -36.375 13.484 1 94.88 561 ILE A O 1
ATOM 4369 N N . PRO A 1 562 ? 17.984 -37.125 15.484 1 93.75 562 PRO A N 1
ATOM 4370 C CA . PRO A 1 562 ? 16.625 -36.594 15.414 1 93.75 562 PRO A CA 1
ATOM 4371 C C . PRO A 1 562 ? 16.578 -35.062 15.25 1 93.75 562 PRO A C 1
ATOM 4373 O O . PRO A 1 562 ? 17.562 -34.406 15.578 1 93.75 562 PRO A O 1
ATOM 4376 N N . PRO A 1 563 ? 15.5 -34.594 14.656 1 93.69 563 PRO A N 1
ATOM 4377 C CA . PRO A 1 563 ? 15.383 -33.156 14.477 1 93.69 563 PRO A CA 1
ATOM 4378 C C . PRO A 1 563 ? 15.289 -32.375 15.797 1 93.69 563 PRO A C 1
ATOM 4380 O O . PRO A 1 563 ? 14.695 -32.875 16.75 1 93.69 563 PRO A O 1
ATOM 4383 N N . GLU A 1 564 ? 15.883 -31.188 15.883 1 89.88 564 GLU A N 1
ATOM 4384 C CA . GLU A 1 564 ? 15.734 -30.297 17.031 1 89.88 564 GLU A CA 1
ATOM 4385 C C . GLU A 1 564 ? 14.297 -29.781 17.156 1 89.88 564 GLU A C 1
ATOM 4387 O O . GLU A 1 564 ? 13.516 -29.891 16.203 1 89.88 564 GLU A O 1
ATOM 4392 N N . ASP A 1 565 ? 14.039 -29.25 18.25 1 87.44 565 ASP A N 1
ATOM 4393 C CA . ASP A 1 565 ? 12.703 -28.672 18.453 1 87.44 565 ASP A CA 1
ATOM 4394 C C . ASP A 1 565 ? 12.5 -27.453 17.562 1 87.44 565 ASP A C 1
ATOM 4396 O O . ASP A 1 565 ? 13.445 -26.703 17.297 1 87.44 565 ASP A O 1
ATOM 4400 N N . GLY A 1 566 ? 11.273 -27.328 17.094 1 87 566 GLY A N 1
ATOM 4401 C CA . GLY A 1 566 ? 10.945 -26.203 16.25 1 87 566 GLY A CA 1
ATOM 4402 C C . GLY A 1 566 ? 10.445 -26.594 14.875 1 87 566 GLY A C 1
ATOM 4403 O O . GLY A 1 566 ? 10.266 -27.781 14.594 1 87 566 GLY A O 1
ATOM 4404 N N . VAL A 1 567 ? 10.125 -25.562 14.102 1 90 567 VAL A N 1
ATOM 4405 C CA . VAL A 1 567 ? 9.578 -25.812 12.773 1 90 567 VAL A CA 1
ATOM 4406 C C . VAL A 1 567 ? 10.367 -25.016 11.734 1 90 567 VAL A C 1
ATOM 4408 O O . VAL A 1 567 ? 11.117 -24.094 12.078 1 90 567 VAL A O 1
ATOM 4411 N N . SER A 1 568 ? 10.242 -25.5 10.609 1 87.38 568 SER A N 1
ATOM 4412 C CA . SER A 1 568 ? 10.922 -24.828 9.508 1 87.38 568 SER A CA 1
ATOM 4413 C C . SER A 1 568 ? 10.008 -24.688 8.297 1 87.38 568 SER A C 1
ATOM 4415 O O . SER A 1 568 ? 9.047 -25.453 8.148 1 87.38 568 SER A O 1
ATOM 4417 N N . MET B 1 1 ? -36.344 96.75 14.75 1 25.45 1 MET B N 1
ATOM 4418 C CA . MET B 1 1 ? -36.781 95.438 14.266 1 25.45 1 MET B CA 1
ATOM 4419 C C . MET B 1 1 ? -35.844 94.875 13.211 1 25.45 1 MET B C 1
ATOM 4421 O O . MET B 1 1 ? -35.469 95.625 12.273 1 25.45 1 MET B O 1
ATOM 4425 N N . ASP B 1 2 ? -35 93.875 13.648 1 23.36 2 ASP B N 1
ATOM 4426 C CA . ASP B 1 2 ? -33.75 93.188 13.328 1 23.36 2 ASP B CA 1
ATOM 4427 C C . ASP B 1 2 ? -33.844 92.438 12 1 23.36 2 ASP B C 1
ATOM 4429 O O . ASP B 1 2 ? -34.656 91.562 11.852 1 23.36 2 ASP B O 1
ATOM 4433 N N . GLU B 1 3 ? -33.781 93.125 10.945 1 24.61 3 GLU B N 1
ATOM 4434 C CA . GLU B 1 3 ? -33.906 92.688 9.555 1 24.61 3 GLU B CA 1
ATOM 4435 C C . GLU B 1 3 ? -32.938 91.562 9.219 1 24.61 3 GLU B C 1
ATOM 4437 O O . GLU B 1 3 ? -32.781 91.188 8.055 1 24.61 3 GLU B O 1
ATOM 4442 N N . GLU B 1 4 ? -31.891 91.375 10.039 1 27.61 4 GLU B N 1
ATOM 4443 C CA . GLU B 1 4 ? -30.812 90.562 9.484 1 27.61 4 GLU B CA 1
ATOM 4444 C C . GLU B 1 4 ? -31.297 89.188 9.078 1 27.61 4 GLU B C 1
ATOM 4446 O O . GLU B 1 4 ? -31.609 88.375 9.93 1 27.61 4 GLU B O 1
ATOM 4451 N N . ALA B 1 5 ? -32.062 89.125 8.094 1 28.8 5 ALA B N 1
ATOM 4452 C CA . ALA B 1 5 ? -32.594 87.938 7.488 1 28.8 5 ALA B CA 1
ATOM 4453 C C . ALA B 1 5 ? -31.531 86.875 7.277 1 28.8 5 ALA B C 1
ATOM 4455 O O . ALA B 1 5 ? -30.344 87.188 7.121 1 28.8 5 ALA B O 1
ATOM 4456 N N . LEU B 1 6 ? -31.891 85.562 7.406 1 27.8 6 LEU B N 1
ATOM 4457 C CA . LEU B 1 6 ? -31.594 84.125 7.461 1 27.8 6 LEU B CA 1
ATOM 4458 C C . LEU B 1 6 ? -30.953 83.625 6.16 1 27.8 6 LEU B C 1
ATOM 4460 O O . LEU B 1 6 ? -31.656 83.375 5.184 1 27.8 6 LEU B O 1
ATOM 4464 N N . GLY B 1 7 ? -30.156 84.438 5.5 1 26.45 7 GLY B N 1
ATOM 4465 C CA . GLY B 1 7 ? -29.75 83.875 4.227 1 26.45 7 GLY B CA 1
ATOM 4466 C C . GLY B 1 7 ? -29.266 82.438 4.34 1 26.45 7 GLY B C 1
ATOM 4467 O O . GLY B 1 7 ? -28.375 82.125 5.145 1 26.45 7 GLY B O 1
ATOM 4468 N N . SER B 1 8 ? -30.172 81.5 4.172 1 28.08 8 SER B N 1
ATOM 4469 C CA . SER B 1 8 ? -29.875 80.062 4.215 1 28.08 8 SER B CA 1
ATOM 4470 C C . SER B 1 8 ? -28.719 79.688 3.289 1 28.08 8 SER B C 1
ATOM 4472 O O . SER B 1 8 ? -28.703 80.125 2.127 1 28.08 8 SER B O 1
ATOM 4474 N N . PRO B 1 9 ? -27.516 79.625 3.822 1 30.03 9 PRO B N 1
ATOM 4475 C CA . PRO B 1 9 ? -26.391 79.312 2.953 1 30.03 9 PRO B CA 1
ATOM 4476 C C . PRO B 1 9 ? -26.719 78.125 2.02 1 30.03 9 PRO B C 1
ATOM 4478 O O . PRO B 1 9 ? -27.484 77.25 2.391 1 30.03 9 PRO B O 1
ATOM 4481 N N . LEU B 1 10 ? -26.969 78.375 0.711 1 29.19 10 LEU B N 1
ATOM 4482 C CA . LEU B 1 10 ? -27.094 77.438 -0.377 1 29.19 10 LEU B CA 1
ATOM 4483 C C . LEU B 1 10 ? -2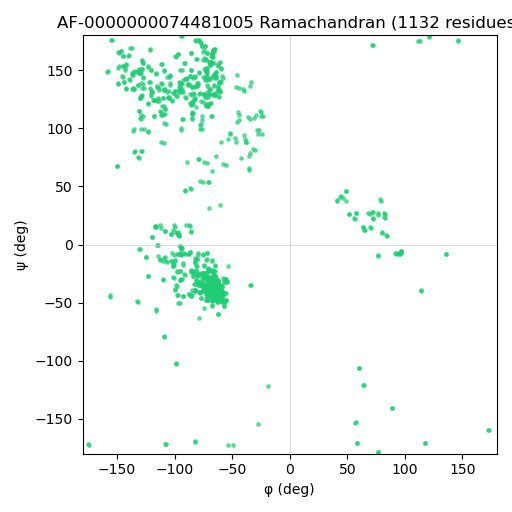6.078 76.312 -0.221 1 29.19 10 LEU B C 1
ATOM 4485 O O . LEU B 1 10 ? -24.875 76.562 -0.059 1 29.19 10 LEU B O 1
ATOM 4489 N N . LEU B 1 11 ? -26.516 75.25 0.473 1 29.78 11 LEU B N 1
ATOM 4490 C CA . LEU B 1 11 ? -25.75 74 0.516 1 29.78 11 LEU B CA 1
ATOM 4491 C C . LEU B 1 11 ? -25.109 73.688 -0.837 1 29.78 11 LEU B C 1
ATOM 4493 O O . LEU B 1 11 ? -25.797 73.75 -1.868 1 29.78 11 LEU B O 1
ATOM 4497 N N . GLY B 1 12 ? -23.906 74.188 -1.091 1 30.81 12 GLY B N 1
ATOM 4498 C CA . GLY B 1 12 ? -23.172 73.875 -2.297 1 30.81 12 GLY B CA 1
ATOM 4499 C C . GLY B 1 12 ? -23.438 72.438 -2.793 1 30.81 12 GLY B C 1
ATOM 4500 O O . GLY B 1 12 ? -23.953 71.625 -2.047 1 30.81 12 GLY B O 1
ATOM 4501 N N . PRO B 1 13 ? -23.562 72.375 -4.18 1 30.58 13 PRO B N 1
ATOM 4502 C CA . PRO B 1 13 ? -23.938 71.125 -4.832 1 30.58 13 PRO B CA 1
ATOM 4503 C C . PR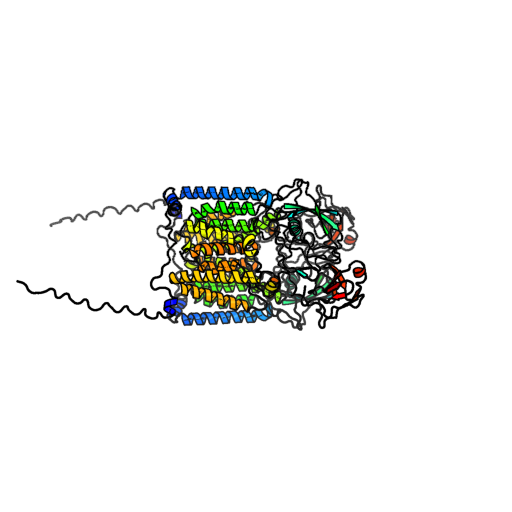O B 1 13 ? -23.25 69.938 -4.191 1 30.58 13 PRO B C 1
ATOM 4505 O O . PRO B 1 13 ? -22.219 70.062 -3.551 1 30.58 13 PRO B O 1
ATOM 4508 N N . ALA B 1 14 ? -24.062 68.875 -3.926 1 32.91 14 ALA B N 1
ATOM 4509 C CA . ALA B 1 14 ? -23.781 67.5 -3.541 1 32.91 14 ALA B CA 1
ATOM 4510 C C . ALA B 1 14 ? -22.516 67 -4.234 1 32.91 14 ALA B C 1
ATOM 4512 O O . ALA B 1 14 ? -22.25 67.312 -5.391 1 32.91 14 ALA B O 1
ATOM 4513 N N . GLY B 1 15 ? -21.438 66.812 -3.451 1 30.73 15 GLY B N 1
ATOM 4514 C CA . GLY B 1 15 ? -20.219 66.188 -3.883 1 30.73 15 GLY B CA 1
ATOM 4515 C C . GLY B 1 15 ? -20.453 65.125 -4.973 1 30.73 15 GLY B C 1
ATOM 4516 O O . GLY B 1 15 ? -21.484 64.5 -5.004 1 30.73 15 GLY B O 1
ATOM 4517 N N . PHE B 1 16 ? -20.031 65.438 -6.215 1 31.33 16 PHE B N 1
ATOM 4518 C CA . PHE B 1 16 ? -19.906 64.5 -7.324 1 31.33 16 PHE B CA 1
ATOM 4519 C C . PHE B 1 16 ? -19.672 63.094 -6.816 1 31.33 16 PHE B C 1
ATOM 4521 O O . PHE B 1 16 ? -18.859 62.875 -5.918 1 31.33 16 PHE B O 1
ATOM 4528 N N . HIS B 1 17 ? -20.781 62.312 -6.777 1 33.25 17 HIS B N 1
ATOM 4529 C CA . HIS B 1 17 ? -20.609 60.844 -6.75 1 33.25 17 HIS B CA 1
ATOM 4530 C C . HIS B 1 17 ? -19.344 60.438 -7.488 1 33.25 17 HIS B C 1
ATOM 4532 O O . HIS B 1 17 ? -19.141 60.812 -8.641 1 33.25 17 HIS B O 1
ATOM 4538 N N . GLU B 1 18 ? -18.172 60.531 -6.848 1 35.41 18 GLU B N 1
ATOM 4539 C CA . GLU B 1 18 ? -17 59.875 -7.434 1 35.41 18 GLU B CA 1
ATOM 4540 C C . GLU B 1 18 ? -17.406 58.719 -8.344 1 35.41 18 GLU B C 1
ATOM 4542 O O . GLU B 1 18 ? -18.266 57.906 -7.98 1 35.41 18 GLU B O 1
ATOM 4547 N N . SER B 1 19 ? -17.5 59 -9.602 1 39.41 19 SER B N 1
ATOM 4548 C CA . SER B 1 19 ? -17.641 57.938 -10.617 1 39.41 19 SER B CA 1
ATOM 4549 C C . SER B 1 19 ? -17.078 56.625 -10.133 1 39.41 19 SER B C 1
ATOM 4551 O O . SER B 1 19 ? -16.078 56.594 -9.414 1 39.41 19 SER B O 1
ATOM 4553 N N . PRO B 1 20 ? -17.953 55.625 -9.953 1 43.44 20 PRO B N 1
ATOM 4554 C CA . PRO B 1 20 ? -17.359 54.312 -9.68 1 43.44 20 PRO B CA 1
ATOM 4555 C C . PRO B 1 20 ? -16.047 54.094 -10.445 1 43.44 20 PRO B C 1
ATOM 4557 O O . PRO B 1 20 ? -16.031 54.094 -11.672 1 43.44 20 PRO B O 1
ATOM 4560 N N . SER B 1 21 ? -15.031 54.781 -10.234 1 45.94 21 SER B N 1
ATOM 4561 C CA . SER B 1 21 ? -13.711 54.562 -10.805 1 45.94 21 SER B CA 1
ATOM 4562 C C . SER B 1 21 ? -13.555 53.094 -11.242 1 45.94 21 SER B C 1
ATOM 4564 O O . SER B 1 21 ? -13.992 52.188 -10.555 1 45.94 21 SER B O 1
ATOM 4566 N N . ARG B 1 22 ? -13.492 52.812 -12.5 1 52.28 22 ARG B N 1
ATOM 4567 C CA . ARG B 1 22 ? -13.203 51.562 -13.195 1 52.28 22 ARG B CA 1
ATOM 4568 C C . ARG B 1 22 ? -12.172 50.75 -12.422 1 52.28 22 ARG B C 1
ATOM 4570 O O . ARG B 1 22 ? -10.977 51.094 -12.43 1 52.28 22 ARG B O 1
ATOM 4577 N N . ARG B 1 23 ? -12.555 50.188 -11.469 1 63.66 23 ARG B N 1
ATOM 4578 C CA . ARG B 1 23 ? -11.68 49.281 -10.742 1 63.66 23 ARG B CA 1
ATOM 4579 C C . ARG B 1 23 ? -10.898 48.375 -11.711 1 63.66 23 ARG B C 1
ATOM 4581 O O . ARG B 1 23 ? -11.461 47.875 -12.672 1 63.66 23 ARG B O 1
ATOM 4588 N N . SER B 1 24 ? -9.656 48.531 -11.828 1 75.5 24 SER B N 1
ATOM 4589 C CA . SER B 1 24 ? -8.781 47.656 -12.609 1 75.5 24 SER B CA 1
ATOM 4590 C C . SER B 1 24 ? -9.102 46.188 -12.375 1 75.5 24 SER B C 1
ATOM 4592 O O . SER B 1 24 ? -9.734 45.844 -11.375 1 75.5 24 SER B O 1
ATOM 4594 N N . LEU B 1 25 ? -9.188 45.406 -13.336 1 76.25 25 LEU B N 1
ATOM 4595 C CA . LEU B 1 25 ? -9.367 43.969 -13.234 1 76.25 25 LEU B CA 1
ATOM 4596 C C . LEU B 1 25 ? -8.656 43.406 -12 1 76.25 25 LEU B C 1
ATOM 4598 O O . LEU B 1 25 ? -9.18 42.531 -11.328 1 76.25 25 LEU B O 1
ATOM 4602 N N . TRP B 1 26 ? -7.59 44 -11.734 1 77.88 26 TRP B N 1
ATOM 4603 C CA . TRP B 1 26 ? -6.816 43.562 -10.578 1 77.88 26 TRP B CA 1
ATOM 4604 C C . TRP B 1 26 ? -7.527 43.906 -9.273 1 77.88 26 TRP B C 1
ATOM 4606 O O . TRP B 1 26 ? -7.551 43.125 -8.336 1 77.88 26 TRP B O 1
ATOM 4616 N N . ASP B 1 27 ? -8.109 45.094 -9.258 1 80.94 27 ASP B N 1
ATOM 4617 C CA . ASP B 1 27 ? -8.828 45.531 -8.062 1 80.94 27 ASP B CA 1
ATOM 4618 C C . ASP B 1 27 ? -10.086 44.688 -7.848 1 80.94 27 ASP B C 1
ATOM 4620 O O . ASP B 1 27 ? -10.461 44.375 -6.707 1 80.94 27 ASP B O 1
ATOM 4624 N N . TRP B 1 28 ? -10.578 44.344 -8.992 1 82.88 28 TRP B N 1
ATOM 4625 C CA . TRP B 1 28 ? -11.766 43.531 -8.883 1 82.88 28 TRP B CA 1
ATOM 4626 C C . TRP B 1 28 ? -11.414 42.125 -8.375 1 82.88 28 TRP B C 1
ATOM 4628 O O . TRP B 1 28 ? -12.125 41.562 -7.547 1 82.88 28 TRP B O 1
ATOM 4638 N N . LEU B 1 29 ? -10.359 41.625 -8.82 1 83.19 29 LEU B N 1
ATOM 4639 C CA . LEU B 1 29 ? -9.93 40.281 -8.438 1 83.19 29 LEU B CA 1
ATOM 4640 C C . LEU B 1 29 ? -9.562 40.25 -6.953 1 83.19 29 LEU B C 1
ATOM 4642 O O . LEU B 1 29 ? -9.648 39.188 -6.324 1 83.19 29 LEU B O 1
ATOM 4646 N N . ASN B 1 30 ? -9.242 41.312 -6.438 1 84.12 30 ASN B N 1
ATOM 4647 C CA . ASN B 1 30 ? -8.844 41.375 -5.039 1 84.12 30 ASN B CA 1
ATOM 4648 C C . ASN B 1 30 ? -10.055 41.375 -4.109 1 84.12 30 ASN B C 1
ATOM 4650 O O . ASN B 1 30 ? -9.906 41.219 -2.895 1 84.12 30 ASN B O 1
ATOM 4654 N N . GLY B 1 31 ? -11.188 41.5 -4.578 1 83.31 31 GLY B N 1
ATOM 4655 C CA . GLY B 1 31 ? -12.383 41.438 -3.762 1 83.31 31 GLY B CA 1
ATOM 4656 C C . GLY B 1 31 ? -13.125 42.75 -3.676 1 83.31 31 GLY B C 1
ATOM 4657 O O . GLY B 1 31 ? -12.695 43.75 -4.254 1 83.31 31 GLY B O 1
ATOM 4658 N N . PRO B 1 32 ? -14.227 42.75 -3.066 1 87.19 32 PRO B N 1
ATOM 4659 C CA . PRO B 1 32 ? -14.992 43.969 -2.863 1 87.19 32 PRO B CA 1
ATOM 4660 C C . PRO B 1 32 ? -14.297 44.938 -1.916 1 87.19 32 PRO B C 1
ATOM 4662 O O . PRO B 1 32 ? -13.391 44.562 -1.175 1 87.19 32 PRO B O 1
ATOM 4665 N N . PRO B 1 33 ? -14.578 46.125 -1.992 1 85.81 33 PRO B N 1
ATOM 4666 C CA . PRO B 1 33 ? -13.945 47.125 -1.125 1 85.81 33 PRO B CA 1
ATOM 4667 C C . PRO B 1 33 ? -14.086 46.781 0.358 1 85.81 33 PRO B C 1
ATOM 4669 O O . PRO B 1 33 ? -13.156 47.031 1.138 1 85.81 33 PRO B O 1
ATOM 4672 N N . VAL B 1 34 ? -15.211 46.125 0.712 1 91.06 34 VAL B N 1
ATOM 4673 C CA . VAL B 1 34 ? -15.391 45.688 2.09 1 91.06 34 VAL B CA 1
ATOM 4674 C C . VAL B 1 34 ? -15.633 44.188 2.119 1 91.06 34 VAL B C 1
ATOM 4676 O O . VAL B 1 34 ? -16.75 43.719 1.899 1 91.06 34 VAL B O 1
ATOM 4679 N N . PRO B 1 35 ? -14.586 43.469 2.373 1 91.19 35 PRO B N 1
ATOM 4680 C CA . PRO B 1 35 ? -14.734 42 2.424 1 91.19 35 PRO B CA 1
ATOM 4681 C C . PRO B 1 35 ? -15.68 41.531 3.533 1 91.19 35 PRO B C 1
ATOM 4683 O O . PRO B 1 35 ? -15.719 42.156 4.605 1 91.19 35 PRO B O 1
ATOM 4686 N N . SER B 1 36 ? -16.547 40.625 3.219 1 91.25 36 SER B N 1
ATOM 4687 C CA . SER B 1 36 ? -17.5 40.094 4.184 1 91.25 36 SER B CA 1
ATOM 4688 C C . SER B 1 36 ? -17.5 38.562 4.18 1 91.25 36 SER B C 1
ATOM 4690 O O . SER B 1 36 ? -17.484 37.938 3.119 1 91.25 36 SER B O 1
ATOM 4692 N N . ASP B 1 37 ? -17.312 37.906 5.281 1 92.5 37 ASP B N 1
ATOM 4693 C CA . ASP B 1 37 ? -17.344 36.469 5.488 1 92.5 37 ASP B CA 1
ATOM 4694 C C . ASP B 1 37 ? -18.156 36.125 6.738 1 92.5 37 ASP B C 1
ATOM 4696 O O . ASP B 1 37 ? -17.578 35.75 7.762 1 92.5 37 ASP B O 1
ATOM 4700 N N . ASP B 1 38 ? -19.469 36.125 6.566 1 90.06 38 ASP B N 1
ATOM 4701 C CA . ASP B 1 38 ? -20.328 35.969 7.73 1 90.06 38 ASP B CA 1
ATOM 4702 C C . ASP B 1 38 ? -20.953 34.562 7.758 1 90.06 38 ASP B C 1
ATOM 4704 O O . ASP B 1 38 ? -21.234 34 6.707 1 90.06 38 ASP B O 1
ATOM 4708 N N . PRO B 1 39 ? -21.078 34.094 8.945 1 91.06 39 PRO B N 1
ATOM 4709 C CA . PRO B 1 39 ? -21.766 32.812 9.078 1 91.06 39 PRO B CA 1
ATOM 4710 C C . PRO B 1 39 ? -23.25 32.906 8.742 1 91.06 39 PRO B C 1
ATOM 4712 O O . PRO B 1 39 ? -23.828 34 8.742 1 91.06 39 PRO B O 1
ATOM 4715 N N . PRO B 1 40 ? -23.734 31.781 8.398 1 91.06 40 PRO B N 1
ATOM 4716 C CA . PRO B 1 40 ? -25.156 31.797 8.078 1 91.06 40 PRO B CA 1
ATOM 4717 C C . PRO B 1 40 ? -26.031 32.219 9.266 1 91.06 40 PRO B C 1
ATOM 4719 O O . PRO B 1 40 ? -25.734 31.859 10.406 1 91.06 40 PRO B O 1
ATOM 4722 N N . ARG B 1 41 ? -27.109 33.062 9.023 1 87.94 41 ARG B N 1
ATOM 4723 C CA . ARG B 1 41 ? -28.031 33.531 10.055 1 87.94 41 ARG B CA 1
ATOM 4724 C C . ARG B 1 41 ? -29.406 32.906 9.875 1 87.94 41 ARG B C 1
ATOM 4726 O O . ARG B 1 41 ? -29.969 32.906 8.773 1 87.94 41 ARG B O 1
ATOM 4733 N N . VAL B 1 42 ? -29.719 32.219 10.914 1 89.88 42 VAL B N 1
ATOM 4734 C CA . VAL B 1 42 ? -31.047 31.609 10.898 1 89.88 42 VAL B CA 1
ATOM 4735 C C . VAL B 1 42 ? -32.062 32.625 11.398 1 89.88 42 VAL B C 1
ATOM 4737 O O . VAL B 1 42 ? -32 33.094 12.539 1 89.88 42 VAL B O 1
ATOM 4740 N N . THR B 1 43 ? -32.969 33.094 10.453 1 88.5 43 THR B N 1
ATOM 4741 C CA . THR B 1 43 ? -33.938 34.125 10.82 1 88.5 43 THR B CA 1
ATOM 4742 C C . THR B 1 43 ? -35.312 33.5 11.055 1 88.5 43 THR B C 1
ATOM 4744 O O . THR B 1 43 ? -36.156 34.125 11.688 1 88.5 43 THR B O 1
ATOM 4747 N N . ASN B 1 44 ? -35.5 32.281 10.633 1 89.81 44 ASN B N 1
ATOM 4748 C CA . ASN B 1 44 ? -36.781 31.656 10.836 1 89.81 44 ASN B CA 1
ATOM 4749 C C . ASN B 1 44 ? -37.062 31.422 12.312 1 89.81 44 ASN B C 1
ATOM 4751 O O . ASN B 1 44 ? -36.25 30.797 13.008 1 89.81 44 ASN B O 1
ATOM 4755 N N . THR B 1 45 ? -38.188 31.812 12.797 1 90.94 45 THR B N 1
ATOM 4756 C CA . THR B 1 45 ? -38.562 31.797 14.211 1 90.94 45 THR B CA 1
ATOM 4757 C C . THR B 1 45 ? -38.625 30.359 14.727 1 90.94 45 THR B C 1
ATOM 4759 O O . THR B 1 45 ? -38.375 30.094 15.898 1 90.94 45 THR B O 1
ATOM 4762 N N . LEU B 1 46 ? -38.938 29.438 13.875 1 92.38 46 LEU B N 1
ATOM 4763 C CA . LEU B 1 46 ? -39.062 28.047 14.289 1 92.38 46 LEU B CA 1
ATOM 4764 C C . LEU B 1 46 ? -37.719 27.391 14.438 1 92.38 46 LEU B C 1
ATOM 4766 O O . LEU B 1 46 ? -37.531 26.469 15.25 1 92.38 46 LEU B O 1
ATOM 4770 N N . LEU B 1 47 ? -36.719 27.891 13.758 1 93.44 47 LEU B N 1
ATOM 4771 C CA . LEU B 1 47 ? -35.406 27.25 13.727 1 93.44 47 LEU B CA 1
ATOM 4772 C C . LEU B 1 47 ? -34.438 27.922 14.688 1 93.44 47 LEU B C 1
ATOM 4774 O O . LEU B 1 47 ? -33.406 27.359 15.039 1 93.44 47 LEU B O 1
ATOM 4778 N N . VAL B 1 48 ? -34.75 29.062 15.164 1 93.56 48 VAL B N 1
ATOM 4779 C CA . VAL B 1 48 ? -33.844 29.844 16 1 93.56 48 VAL B CA 1
ATOM 4780 C C . VAL B 1 48 ? -33.625 29.125 17.328 1 93.56 48 VAL B C 1
ATOM 4782 O O . VAL B 1 48 ? -32.469 28.984 17.766 1 93.56 48 VAL B O 1
ATOM 4785 N N . PRO B 1 49 ? -34.719 28.562 17.891 1 94.12 49 PRO B N 1
ATOM 4786 C CA . PRO B 1 49 ? -34.469 27.812 19.125 1 94.12 49 PRO B CA 1
ATOM 4787 C C . PRO B 1 49 ? -33.562 26.609 18.922 1 94.12 49 PRO B C 1
ATOM 4789 O O . PRO B 1 49 ? -32.781 26.266 19.797 1 94.12 49 PRO B O 1
ATOM 4792 N N . LEU B 1 50 ? -33.688 25.984 17.859 1 94.88 50 LEU B N 1
ATOM 4793 C CA . LEU B 1 50 ? -32.875 24.828 17.547 1 94.88 50 LEU B CA 1
ATOM 4794 C C . LEU B 1 50 ? -31.422 25.25 17.312 1 94.88 50 LEU B C 1
ATOM 4796 O O . LEU B 1 50 ? -30.484 24.5 17.609 1 94.88 50 LEU B O 1
ATOM 4800 N N . GLU B 1 51 ? -31.281 26.422 16.766 1 95.19 51 GLU B N 1
ATOM 4801 C CA . GLU B 1 51 ? -29.953 26.969 16.516 1 95.19 51 GLU B CA 1
ATOM 4802 C C . GLU B 1 51 ? -29.234 27.312 17.812 1 95.19 51 GLU B C 1
ATOM 4804 O O . GLU B 1 51 ? -28.016 27.156 17.922 1 95.19 51 GLU B O 1
ATOM 4809 N N . LEU B 1 52 ? -29.969 27.719 18.844 1 94.25 52 LEU B N 1
ATOM 4810 C CA . LEU B 1 52 ? -29.375 28.203 20.094 1 94.25 52 LEU B CA 1
ATOM 4811 C C . LEU B 1 52 ? -29.281 27.078 21.125 1 94.25 52 LEU B C 1
ATOM 4813 O O . LEU B 1 52 ? -28.594 27.219 22.125 1 94.25 52 LEU B O 1
ATOM 4817 N N . PHE B 1 53 ? -29.875 25.938 20.828 1 94.88 53 PHE B N 1
ATOM 4818 C CA . PHE B 1 53 ? -30 24.859 21.797 1 94.88 53 PHE B CA 1
ATOM 4819 C C . PHE B 1 53 ? -28.625 24.344 22.203 1 94.88 53 PHE B C 1
ATOM 4821 O O . PHE B 1 53 ? -28.344 24.188 23.391 1 94.88 53 PHE B O 1
ATOM 4828 N N . PRO B 1 54 ? -27.703 24.078 21.328 1 94.56 54 PRO B N 1
ATOM 4829 C CA . PRO B 1 54 ? -26.375 23.578 21.75 1 94.56 54 PRO B CA 1
ATOM 4830 C C . PRO B 1 54 ? -25.641 24.562 22.656 1 94.56 54 PRO B C 1
ATOM 4832 O O . PRO B 1 54 ? -24.953 24.141 23.594 1 94.56 54 PRO B O 1
ATOM 4835 N N . SER B 1 55 ? -25.797 25.844 22.328 1 93.12 55 SER B N 1
ATOM 4836 C CA . SER B 1 55 ? -25.156 26.859 23.156 1 93.12 55 SER B CA 1
ATOM 4837 C C . SER B 1 55 ? -25.766 26.922 24.547 1 93.12 55 SER B C 1
ATOM 4839 O O . SER B 1 55 ? -25.078 27.156 25.547 1 93.12 55 SER B O 1
ATOM 4841 N N . GLN B 1 56 ? -27.031 26.703 24.609 1 94.25 56 GLN B N 1
ATOM 4842 C CA . GLN B 1 56 ? -27.719 26.672 25.906 1 94.25 56 GLN B CA 1
ATOM 4843 C C . GLN B 1 56 ? -27.266 25.484 26.734 1 94.25 56 GLN B C 1
ATOM 4845 O O . GLN B 1 56 ? -27.094 25.594 27.953 1 94.25 56 GLN B O 1
ATOM 4850 N N . LEU B 1 57 ? -27.062 24.422 26.125 1 93.31 57 LEU B N 1
ATOM 4851 C CA . LEU B 1 57 ? -26.609 23.219 26.828 1 93.31 57 LEU B CA 1
ATOM 4852 C C . LEU B 1 57 ? -25.172 23.406 27.344 1 93.31 57 LEU B C 1
ATOM 4854 O O . LEU B 1 57 ? -24.844 22.938 28.422 1 93.31 57 LEU B O 1
ATOM 4858 N N . LYS B 1 58 ? -24.375 24.094 26.594 1 91.81 58 LYS B N 1
ATOM 4859 C CA . LYS B 1 58 ? -23 24.375 26.969 1 91.81 58 LYS B CA 1
ATOM 4860 C C . LYS B 1 58 ? -22.938 25.281 28.203 1 91.81 58 LYS B C 1
ATOM 4862 O O . LYS B 1 58 ? -22.031 25.172 29.031 1 91.81 58 LYS B O 1
ATOM 4867 N N . MET B 1 59 ? -23.938 26.156 28.25 1 92.75 59 MET B N 1
ATOM 4868 C CA . MET B 1 59 ? -23.984 27.094 29.375 1 92.75 59 MET B CA 1
ATOM 4869 C C . MET B 1 59 ? -24.547 26.406 30.609 1 92.75 59 MET B C 1
ATOM 4871 O O . MET B 1 59 ? -24.188 26.766 31.734 1 92.75 59 MET B O 1
ATOM 4875 N N . ARG B 1 60 ? -25.328 25.438 30.406 1 93.88 60 ARG B N 1
ATOM 4876 C CA . ARG B 1 60 ? -26.016 24.781 31.516 1 93.88 60 ARG B CA 1
ATOM 4877 C C . ARG B 1 60 ? -25.125 23.75 32.188 1 93.88 60 ARG B C 1
ATOM 4879 O O . ARG B 1 60 ? -25.188 23.562 33.406 1 93.88 60 ARG B O 1
ATOM 4886 N N . TYR B 1 61 ? -24.344 23 31.422 1 94.81 61 TYR B N 1
ATOM 4887 C CA . TYR B 1 61 ? -23.547 21.891 31.953 1 94.81 61 TYR B CA 1
ATOM 4888 C C . TYR B 1 61 ? -22.047 22.188 31.797 1 94.81 61 TYR B C 1
ATOM 4890 O O . TYR B 1 61 ? -21.594 22.609 30.734 1 94.81 61 TYR B O 1
ATOM 4898 N N . PRO B 1 62 ? -21.375 21.891 32.875 1 94.88 62 PRO B N 1
ATOM 4899 C CA . PRO B 1 62 ? -19.938 22.125 32.812 1 94.88 62 PRO B CA 1
ATOM 4900 C C . PRO B 1 62 ? -19.234 21.172 31.828 1 94.88 62 PRO B C 1
ATOM 4902 O O . PRO B 1 62 ? -19.797 20.125 31.469 1 94.88 62 PRO B O 1
ATOM 4905 N N . TYR B 1 63 ? -18.078 21.516 31.438 1 92.62 63 TYR B N 1
ATOM 4906 C CA . TYR B 1 63 ? -17.297 20.812 30.422 1 92.62 63 TYR B CA 1
ATOM 4907 C C . TYR B 1 63 ? -17.047 19.359 30.828 1 92.62 63 TYR B C 1
ATOM 4909 O O . TYR B 1 63 ? -17.125 18.453 30 1 92.62 63 TYR B O 1
ATOM 4917 N N . ARG B 1 64 ? -16.734 19.031 32.094 1 94.5 64 ARG B N 1
ATOM 4918 C CA . ARG B 1 64 ? -16.391 17.688 32.562 1 94.5 64 ARG B CA 1
ATOM 4919 C C . ARG B 1 64 ? -17.562 16.734 32.406 1 94.5 64 ARG B C 1
ATOM 4921 O O . ARG B 1 64 ? -17.375 15.586 31.984 1 94.5 64 ARG B O 1
ATOM 4928 N N . ILE B 1 65 ? -18.703 17.203 32.656 1 95.5 65 ILE B N 1
ATOM 4929 C CA . ILE B 1 65 ? -19.906 16.375 32.531 1 95.5 65 ILE B CA 1
ATOM 4930 C C . ILE B 1 65 ? -20.203 16.125 31.078 1 95.5 65 ILE B C 1
ATOM 4932 O O . ILE B 1 65 ? -20.531 15 30.688 1 95.5 65 ILE B O 1
ATOM 4936 N N . ARG B 1 66 ? -20.125 17.141 30.297 1 94.62 66 ARG B N 1
ATOM 4937 C CA . ARG B 1 66 ? -20.375 17 28.875 1 94.62 66 ARG B CA 1
ATOM 4938 C C . ARG B 1 66 ? -19.391 16.016 28.25 1 94.62 66 ARG B C 1
ATOM 4940 O O . ARG B 1 66 ? -19.781 15.188 27.406 1 94.62 66 ARG B O 1
ATOM 4947 N N . ALA B 1 67 ? -18.141 16.141 28.688 1 95.06 67 ALA B N 1
ATOM 4948 C CA . ALA B 1 67 ? -17.109 15.258 28.172 1 95.06 67 ALA B CA 1
ATOM 4949 C C . ALA B 1 67 ? -17.359 13.812 28.594 1 95.06 67 ALA B C 1
ATOM 4951 O O . ALA B 1 67 ? -17.188 12.891 27.781 1 95.06 67 ALA B O 1
ATOM 4952 N N . LEU B 1 68 ? -17.734 13.586 29.828 1 96.44 68 LEU B N 1
ATOM 4953 C CA . LEU B 1 68 ? -18.031 12.242 30.312 1 96.44 68 LEU B CA 1
ATOM 4954 C C . LEU B 1 68 ? -19.234 11.656 29.578 1 96.44 68 LEU B C 1
ATOM 4956 O O . LEU B 1 68 ? -19.219 10.469 29.234 1 96.44 68 LEU B O 1
ATOM 4960 N N . PHE B 1 69 ? -20.172 12.469 29.359 1 96.19 69 PHE B N 1
ATOM 4961 C CA . PHE B 1 69 ? -21.344 12.016 28.609 1 96.19 69 PHE B CA 1
ATOM 4962 C C . PHE B 1 69 ? -20.969 11.648 27.188 1 96.19 69 PHE B C 1
ATOM 4964 O O . PHE B 1 69 ? -21.438 10.641 26.656 1 96.19 69 PHE B O 1
ATOM 4971 N N . LEU B 1 70 ? -20.203 12.5 26.547 1 96.62 70 LEU B N 1
ATOM 4972 C CA . LEU B 1 70 ? -19.75 12.219 25.188 1 96.62 70 LEU B CA 1
ATOM 4973 C C . LEU B 1 70 ? -18.969 10.914 25.125 1 96.62 70 LEU B C 1
ATOM 4975 O O . LEU B 1 70 ? -19.188 10.094 24.234 1 96.62 70 LEU B O 1
ATOM 4979 N N . CYS B 1 71 ? -18.062 10.688 26.078 1 96.25 71 CYS B N 1
ATOM 4980 C CA . CYS B 1 71 ? -17.266 9.461 26.125 1 96.25 71 CYS B CA 1
ATOM 4981 C C . CYS B 1 71 ? -18.172 8.242 26.297 1 96.25 71 CYS B C 1
ATOM 4983 O O . CYS B 1 71 ? -18 7.246 25.578 1 96.25 71 CYS B O 1
ATOM 4985 N N . ALA B 1 72 ? -19.094 8.328 27.203 1 97.56 72 ALA B N 1
ATOM 4986 C CA . ALA B 1 72 ? -20.031 7.234 27.406 1 97.56 72 ALA B CA 1
ATOM 4987 C C . ALA B 1 72 ? -20.844 6.973 26.141 1 97.56 72 ALA B C 1
ATOM 4989 O O . ALA B 1 72 ? -21.078 5.816 25.766 1 97.56 72 ALA B O 1
ATOM 4990 N N . TYR B 1 73 ? -21.266 8.055 25.5 1 97.81 73 TYR B N 1
ATOM 4991 C CA . TYR B 1 73 ? -22.047 7.949 24.266 1 97.81 73 TYR B CA 1
ATOM 4992 C C . TYR B 1 73 ? -21.25 7.254 23.172 1 97.81 73 TYR B C 1
ATOM 4994 O O . TYR B 1 73 ? -21.766 6.363 22.484 1 97.81 73 TYR B O 1
ATOM 5002 N N . ILE B 1 74 ? -20 7.609 23.031 1 97.25 74 ILE B N 1
ATOM 5003 C CA . ILE B 1 74 ? -19.141 7.039 22 1 97.25 74 ILE B CA 1
ATOM 5004 C C . ILE B 1 74 ? -18.891 5.562 22.297 1 97.25 74 ILE B C 1
ATOM 5006 O O . ILE B 1 74 ? -18.859 4.734 21.375 1 97.25 74 ILE B O 1
ATOM 5010 N N . VAL B 1 75 ? -18.75 5.215 23.547 1 97.06 75 VAL B N 1
ATOM 5011 C CA . VAL B 1 75 ? -18.531 3.828 23.938 1 97.06 75 VAL B CA 1
ATOM 5012 C C . VAL B 1 75 ? -19.766 2.994 23.594 1 97.06 75 VAL B C 1
ATOM 5014 O O . VAL B 1 75 ? -19.656 1.894 23.062 1 97.06 75 VAL B O 1
ATOM 5017 N N . ILE B 1 76 ? -20.906 3.537 23.891 1 98.06 76 ILE B N 1
ATOM 5018 C CA . ILE B 1 76 ? -22.156 2.844 23.578 1 98.06 76 ILE B CA 1
ATOM 5019 C C . ILE B 1 76 ? -22.297 2.693 22.062 1 98.06 76 ILE B C 1
ATOM 5021 O O . ILE B 1 76 ? -22.688 1.634 21.578 1 98.06 76 ILE B O 1
ATOM 5025 N N . TRP B 1 77 ? -21.984 3.809 21.375 1 98.12 77 TRP B N 1
ATOM 5026 C CA . TRP B 1 77 ? -22 3.791 19.906 1 98.12 77 TRP B CA 1
ATOM 5027 C C . TRP B 1 77 ? -21.078 2.699 19.375 1 98.12 77 TRP B C 1
ATOM 5029 O O . TRP B 1 77 ? -21.469 1.914 18.5 1 98.12 77 TRP B O 1
ATOM 5039 N N . PHE B 1 78 ? -19.953 2.551 19.938 1 96.44 78 PHE B N 1
ATOM 5040 C CA . PHE B 1 78 ? -18.969 1.546 19.531 1 96.44 78 PHE B CA 1
ATOM 5041 C C . PHE B 1 78 ? -19.484 0.143 19.844 1 96.44 78 PHE B C 1
ATOM 5043 O O . PHE B 1 78 ? -19.359 -0.763 19.016 1 96.44 78 PHE B O 1
ATOM 5050 N N . MET B 1 79 ? -20.078 -0.035 21 1 97 79 MET B N 1
ATOM 5051 C CA . MET B 1 79 ? -20.562 -1.346 21.422 1 97 79 MET B CA 1
ATOM 5052 C C . MET B 1 79 ? -21.734 -1.8 20.547 1 97 79 MET B C 1
ATOM 5054 O O . MET B 1 79 ? -21.875 -2.99 20.266 1 97 79 MET B O 1
ATOM 5058 N N . MET B 1 80 ? -22.5 -0.91 20.141 1 97.31 80 MET B N 1
ATOM 5059 C CA . MET B 1 80 ? -23.625 -1.25 19.266 1 97.31 80 MET B CA 1
ATOM 5060 C C . MET B 1 80 ? -23.109 -1.726 17.906 1 97.31 80 MET B C 1
ATOM 5062 O O . MET B 1 80 ? -23.578 -2.742 17.391 1 97.31 80 MET B O 1
ATOM 5066 N N . ASN B 1 81 ? -22.203 -0.983 17.344 1 96.69 81 ASN B N 1
ATOM 5067 C CA . ASN B 1 81 ? -21.594 -1.413 16.094 1 96.69 81 ASN B CA 1
ATOM 5068 C C . ASN B 1 81 ? -20.906 -2.773 16.234 1 96.69 81 ASN B C 1
ATOM 5070 O O . ASN B 1 81 ? -21.047 -3.635 15.367 1 96.69 81 ASN B O 1
ATOM 5074 N N . TYR B 1 82 ? -20.219 -2.973 17.375 1 94.19 82 TYR B N 1
ATOM 5075 C CA . TYR B 1 82 ? -19.5 -4.219 17.625 1 94.19 82 TYR B CA 1
ATOM 5076 C C . TYR B 1 82 ? -20.469 -5.395 17.719 1 94.19 82 TYR B C 1
ATOM 5078 O O . TYR B 1 82 ? -20.219 -6.461 17.141 1 94.19 82 TYR B O 1
ATOM 5086 N N . ALA B 1 83 ? -21.562 -5.188 18.312 1 94.94 83 ALA B N 1
ATOM 5087 C CA . ALA B 1 83 ? -22.547 -6.246 18.5 1 94.94 83 ALA B CA 1
ATOM 5088 C C . ALA B 1 83 ? -23.141 -6.68 17.156 1 94.94 83 ALA B C 1
ATOM 5090 O O . ALA B 1 83 ? -23.375 -7.871 16.938 1 94.94 83 ALA B O 1
ATOM 5091 N N . ILE B 1 84 ? -23.312 -5.781 16.312 1 93 84 ILE B N 1
ATOM 5092 C CA . ILE B 1 84 ? -23.906 -6.086 15.016 1 93 84 ILE B CA 1
ATOM 5093 C C . ILE B 1 84 ? -22.859 -6.711 14.094 1 93 84 ILE B C 1
ATOM 5095 O O . ILE B 1 84 ? -23.172 -7.609 13.312 1 93 84 ILE B O 1
ATOM 5099 N N . MET B 1 85 ? -21.656 -6.293 14.203 1 91.5 85 MET B N 1
ATOM 5100 C CA . MET B 1 85 ? -20.609 -6.723 13.281 1 91.5 85 MET B CA 1
ATOM 5101 C C . MET B 1 85 ? -20.016 -8.055 13.727 1 91.5 85 MET B C 1
ATOM 5103 O O . MET B 1 85 ? -19.453 -8.789 12.906 1 91.5 85 MET B O 1
ATOM 5107 N N . TYR B 1 86 ? -20.125 -8.406 14.953 1 89.44 86 TYR B N 1
ATOM 5108 C CA . TYR B 1 86 ? -19.453 -9.578 15.523 1 89.44 86 TYR B CA 1
ATOM 5109 C C . TYR B 1 86 ? -19.875 -10.844 14.789 1 89.44 86 TYR B C 1
ATOM 5111 O O . TYR B 1 86 ? -19.016 -11.586 14.289 1 89.44 86 TYR B O 1
ATOM 5119 N N . PRO B 1 87 ? -21.141 -11.109 14.57 1 85.94 87 PRO B N 1
ATOM 5120 C CA . PRO B 1 87 ? -21.516 -12.352 13.883 1 85.94 87 PRO B CA 1
ATOM 5121 C C . PRO B 1 87 ? -21.141 -12.344 12.406 1 85.94 87 PRO B C 1
ATOM 5123 O O . PRO B 1 87 ? -21 -13.406 11.797 1 85.94 87 PRO B O 1
ATOM 5126 N N . HIS B 1 88 ? -20.969 -11.156 11.93 1 83.12 88 HIS B N 1
ATOM 5127 C CA . HIS B 1 88 ? -20.719 -11.047 10.5 1 83.12 88 HIS B CA 1
ATOM 5128 C C . HIS B 1 88 ? -19.219 -11.055 10.203 1 83.12 88 HIS B C 1
ATOM 5130 O O . HIS B 1 88 ? -18.766 -11.727 9.273 1 83.12 88 HIS B O 1
ATOM 5136 N N . LEU B 1 89 ? -18.484 -10.336 10.953 1 84.19 89 LEU B N 1
ATOM 5137 C CA . LEU B 1 89 ? -17.078 -10.125 10.625 1 84.19 89 LEU B CA 1
ATOM 5138 C C . LEU B 1 89 ? -16.188 -11.062 11.43 1 84.19 89 LEU B C 1
ATOM 5140 O O . LEU B 1 89 ? -15.203 -11.594 10.906 1 84.19 89 LEU B O 1
ATOM 5144 N N . ILE B 1 90 ? -16.516 -11.375 12.648 1 84.69 90 ILE B N 1
ATOM 5145 C CA . ILE B 1 90 ? -15.617 -12.133 13.516 1 84.69 90 ILE B CA 1
ATOM 5146 C C . ILE B 1 90 ? -15.992 -13.617 13.477 1 84.69 90 ILE B C 1
ATOM 5148 O O . ILE B 1 90 ? -15.172 -14.461 13.133 1 84.69 90 ILE B O 1
ATOM 5152 N N . ARG B 1 91 ? -17.172 -13.969 13.656 1 85.56 91 ARG B N 1
ATOM 5153 C CA . ARG B 1 91 ? -17.594 -15.367 13.602 1 85.56 91 ARG B CA 1
ATOM 5154 C C . ARG B 1 91 ? -17.812 -15.812 12.164 1 85.56 91 ARG B C 1
ATOM 5156 O O . ARG B 1 91 ? -17.391 -16.906 11.773 1 85.56 91 ARG B O 1
ATOM 5163 N N . GLY B 1 92 ? -18.375 -14.93 11.375 1 85 92 GLY B N 1
ATOM 5164 C CA . GLY B 1 92 ? -18.688 -15.258 9.992 1 85 92 GLY B CA 1
ATOM 5165 C C . GLY B 1 92 ? -19.844 -16.203 9.844 1 85 92 GLY B C 1
ATOM 5166 O O . GLY B 1 92 ? -20.344 -16.75 10.836 1 85 92 GLY B O 1
ATOM 5167 N N . PRO B 1 93 ? -20.219 -16.359 8.633 1 87.88 93 PRO B N 1
ATOM 5168 C CA . PRO B 1 93 ? -21.297 -17.312 8.383 1 87.88 93 PRO B CA 1
ATOM 5169 C C . PRO B 1 93 ? -20.875 -18.766 8.609 1 87.88 93 PRO B C 1
ATOM 5171 O O . PRO B 1 93 ? -19.766 -19.141 8.219 1 87.88 93 PRO B O 1
ATOM 5174 N N . HIS B 1 94 ? -21.75 -19.484 9.328 1 88.38 94 HIS B N 1
ATOM 5175 C CA . HIS B 1 94 ? -21.375 -20.859 9.609 1 88.38 94 HIS B CA 1
ATOM 5176 C C . HIS B 1 94 ? -22.594 -21.781 9.594 1 88.38 94 HIS B C 1
ATOM 5178 O O . HIS B 1 94 ? -23.703 -21.344 9.898 1 88.38 94 HIS B O 1
ATOM 5184 N N . LEU B 1 95 ? -22.344 -22.969 9.008 1 86.62 95 LEU B N 1
ATOM 5185 C CA . LEU B 1 95 ? -23.281 -24.094 9.047 1 86.62 95 LEU B CA 1
ATOM 5186 C C . LEU B 1 95 ? -22.734 -25.203 9.93 1 86.62 95 LEU B C 1
ATOM 5188 O O . LEU B 1 95 ? -21.719 -25.812 9.617 1 86.62 95 LEU B O 1
ATOM 5192 N N . ASP B 1 96 ? -23.406 -25.688 10.883 1 81.69 96 ASP B N 1
ATOM 5193 C CA . ASP B 1 96 ? -22.984 -26.766 11.773 1 81.69 96 ASP B CA 1
ATOM 5194 C C . ASP B 1 96 ? -21.5 -26.609 12.156 1 81.69 96 ASP B C 1
ATOM 5196 O O . ASP B 1 96 ? -20.719 -27.562 12.023 1 81.69 96 ASP B O 1
ATOM 5200 N N . ASP B 1 97 ? -20.953 -25.469 12.383 1 77.94 97 ASP B N 1
ATOM 5201 C CA . ASP B 1 97 ? -19.625 -25.141 12.898 1 77.94 97 ASP B CA 1
ATOM 5202 C C . ASP B 1 97 ? -18.609 -24.953 11.758 1 77.94 97 ASP B C 1
ATOM 5204 O O . ASP B 1 97 ? -17.438 -24.719 12 1 77.94 97 ASP B O 1
ATOM 5208 N N . GLU B 1 98 ? -19.031 -25.25 10.508 1 81.19 98 GLU B N 1
ATOM 5209 C CA . GLU B 1 98 ? -18.156 -24.984 9.367 1 81.19 98 GLU B CA 1
ATOM 5210 C C . GLU B 1 98 ? -18.438 -23.625 8.758 1 81.19 98 GLU B C 1
ATOM 5212 O O . GLU B 1 98 ? -19.594 -23.25 8.57 1 81.19 98 GLU B O 1
ATOM 5217 N N . ARG B 1 99 ? -17.422 -23.016 8.461 1 84.56 99 ARG B N 1
ATOM 5218 C CA . ARG B 1 99 ? -17.547 -21.672 7.91 1 84.56 99 ARG B CA 1
ATOM 5219 C C . ARG B 1 99 ? -17.906 -21.734 6.426 1 84.56 99 ARG B C 1
ATOM 5221 O O . ARG B 1 99 ? -17.375 -22.562 5.684 1 84.56 99 ARG B O 1
ATOM 5228 N N . ILE B 1 100 ? -18.812 -20.875 6.09 1 89.94 100 ILE B N 1
ATOM 5229 C CA . ILE B 1 100 ? -19.234 -20.734 4.695 1 89.94 100 ILE B CA 1
ATOM 5230 C C . ILE B 1 100 ? -18.391 -19.641 4.023 1 89.94 100 ILE B C 1
ATOM 5232 O O . ILE B 1 100 ? -18.109 -18.609 4.633 1 89.94 100 ILE B O 1
ATOM 5236 N N . VAL B 1 101 ? -18.047 -19.875 2.771 1 89.56 101 VAL B N 1
ATOM 5237 C CA . VAL B 1 101 ? -17.203 -18.938 2.047 1 89.56 101 VAL B CA 1
ATOM 5238 C C . VAL B 1 101 ? -18.016 -17.734 1.575 1 89.56 101 VAL B C 1
ATOM 5240 O O . VAL B 1 101 ? -19.125 -17.906 1.049 1 89.56 101 VAL B O 1
ATOM 5243 N N . THR B 1 102 ? -17.469 -16.609 1.871 1 91.94 102 THR B N 1
ATOM 5244 C CA . THR B 1 102 ? -18.078 -15.375 1.371 1 91.94 102 THR B CA 1
ATOM 5245 C C . THR B 1 102 ? -17.391 -14.922 0.084 1 91.94 102 THR B C 1
ATOM 5247 O O . THR B 1 102 ? -16.172 -14.867 0.011 1 91.94 102 THR B O 1
ATOM 5250 N N . LEU B 1 103 ? -18.219 -14.609 -0.923 1 90.06 103 LEU B N 1
ATOM 5251 C CA . LEU B 1 103 ? -17.672 -14.164 -2.199 1 90.06 103 LEU B CA 1
ATOM 5252 C C . LEU B 1 103 ? -17.984 -12.695 -2.447 1 90.06 103 LEU B C 1
ATOM 5254 O O . LEU B 1 103 ? -18.906 -12.148 -1.846 1 90.06 103 LEU B O 1
ATOM 5258 N N . SER B 1 104 ? -17.125 -12.133 -3.271 1 88.94 104 SER B N 1
ATOM 5259 C CA . SER B 1 104 ? -17.438 -10.797 -3.762 1 88.94 104 SER B CA 1
ATOM 5260 C C . SER B 1 104 ? -18.453 -10.844 -4.895 1 88.94 104 SER B C 1
ATOM 5262 O O . SER B 1 104 ? -18.844 -11.93 -5.34 1 88.94 104 SER B O 1
ATOM 5264 N N . CYS B 1 105 ? -18.828 -9.688 -5.309 1 85.25 105 CYS B N 1
ATOM 5265 C CA . CYS B 1 105 ? -19.812 -9.625 -6.383 1 85.25 105 CYS B CA 1
ATOM 5266 C C . CYS B 1 105 ? -19.25 -10.195 -7.68 1 85.25 105 CYS B C 1
ATOM 5268 O O . CYS B 1 105 ? -20 -10.672 -8.531 1 85.25 105 CYS B O 1
ATOM 5270 N N . THR B 1 106 ? -17.875 -10.195 -7.77 1 80.44 106 THR B N 1
ATOM 5271 C CA . THR B 1 106 ? -17.234 -10.703 -8.977 1 80.44 106 THR B CA 1
ATOM 5272 C C . THR B 1 106 ? -16.672 -12.102 -8.75 1 80.44 106 THR B C 1
ATOM 5274 O O . THR B 1 106 ? -16 -12.664 -9.625 1 80.44 106 THR B O 1
ATOM 5277 N N . GLY B 1 107 ? -17 -12.664 -7.629 1 77.25 107 GLY B N 1
ATOM 5278 C CA . GLY B 1 107 ? -16.672 -14.055 -7.355 1 77.25 107 GLY B CA 1
ATOM 5279 C C . GLY B 1 107 ? -15.219 -14.266 -6.988 1 77.25 107 GLY B C 1
ATOM 5280 O O . GLY B 1 107 ? -14.836 -15.336 -6.52 1 77.25 107 GLY B O 1
ATOM 5281 N N . ASP B 1 108 ? -14.266 -13.383 -7.086 1 72.19 108 ASP B N 1
ATOM 5282 C CA . ASP B 1 108 ? -12.867 -13.414 -6.672 1 72.19 108 ASP B CA 1
ATOM 5283 C C . ASP B 1 108 ? -12.141 -14.602 -7.297 1 72.19 108 ASP B C 1
ATOM 5285 O O . ASP B 1 108 ? -11.25 -15.188 -6.676 1 72.19 108 ASP B O 1
ATOM 5289 N N . GLY B 1 109 ? -12.68 -15.094 -8.375 1 76.06 109 GLY B N 1
ATOM 5290 C CA . GLY B 1 109 ? -12.031 -16.219 -9.047 1 76.06 109 GLY B CA 1
ATOM 5291 C C . GLY B 1 109 ? -12.164 -17.516 -8.289 1 76.06 109 GLY B C 1
ATOM 5292 O O . GLY B 1 109 ? -11.359 -18.438 -8.477 1 76.06 109 GLY B O 1
ATOM 5293 N N . TYR B 1 110 ? -13.125 -17.609 -7.457 1 79.56 110 TYR B N 1
ATOM 5294 C CA . TYR B 1 110 ? -13.273 -18.797 -6.613 1 79.56 110 TYR B CA 1
ATOM 5295 C C . TYR B 1 110 ? -13.656 -20.016 -7.445 1 79.56 110 TYR B C 1
ATOM 5297 O O . TYR B 1 110 ? -13.062 -21.078 -7.301 1 79.56 110 TYR B O 1
ATOM 5305 N N . PHE B 1 111 ? -14.539 -19.859 -8.297 1 80.69 111 PHE B N 1
ATOM 5306 C CA . PHE B 1 111 ? -14.953 -20.969 -9.133 1 80.69 111 PHE B CA 1
ATOM 5307 C C . PHE B 1 111 ? -14.289 -20.906 -10.508 1 80.69 111 PHE B C 1
ATOM 5309 O O . PHE B 1 111 ? -13.922 -21.922 -11.078 1 80.69 111 PHE B O 1
ATOM 5316 N N . TRP B 1 112 ? -14.18 -19.75 -10.969 1 81.56 112 TRP B N 1
ATOM 5317 C CA . TRP B 1 112 ? -13.531 -19.484 -12.25 1 81.56 112 TRP B CA 1
ATOM 5318 C C . TRP B 1 112 ? -12.469 -18.391 -12.102 1 81.56 112 TRP B C 1
ATOM 5320 O O . TRP B 1 112 ? -12.789 -17.234 -11.875 1 81.56 112 TRP B O 1
ATOM 5330 N N . ARG B 1 113 ? -11.266 -18.688 -12.227 1 79.44 113 ARG B N 1
ATOM 5331 C CA . ARG B 1 113 ? -10.102 -17.906 -11.812 1 79.44 113 ARG B CA 1
ATOM 5332 C C . ARG B 1 113 ? -9.969 -16.641 -12.641 1 79.44 113 ARG B C 1
ATOM 5334 O O . ARG B 1 113 ? -9.438 -15.633 -12.164 1 79.44 113 ARG B O 1
ATOM 5341 N N . GLY B 1 114 ? -10.43 -16.625 -13.922 1 78.81 114 GLY B N 1
ATOM 5342 C CA . GLY B 1 114 ? -10.25 -15.43 -14.727 1 78.81 114 GLY B CA 1
ATOM 5343 C C . GLY B 1 114 ? -10.656 -15.625 -16.172 1 78.81 114 GLY B C 1
ATOM 5344 O O . GLY B 1 114 ? -11.484 -16.484 -16.484 1 78.81 114 GLY B O 1
ATOM 5345 N N . LYS B 1 115 ? -10.016 -14.633 -16.922 1 81.19 115 LYS B N 1
ATOM 5346 C CA . LYS B 1 115 ? -10.359 -14.68 -18.328 1 81.19 115 LYS B CA 1
ATOM 5347 C C . LYS B 1 115 ? -9.281 -15.391 -19.141 1 81.19 115 LYS B C 1
ATOM 5349 O O . LYS B 1 115 ? -8.172 -15.609 -18.641 1 81.19 115 LYS B O 1
ATOM 5354 N N . ASN B 1 116 ? -9.633 -15.797 -20.281 1 87.5 116 ASN B N 1
ATOM 5355 C CA . ASN B 1 116 ? -8.719 -16.359 -21.266 1 87.5 116 ASN B CA 1
ATOM 5356 C C . ASN B 1 116 ? -8.023 -17.609 -20.734 1 87.5 116 ASN B C 1
ATOM 5358 O O . ASN B 1 116 ? -8.672 -18.609 -20.453 1 87.5 116 ASN B O 1
ATOM 5362 N N . GLN B 1 117 ? -6.727 -17.484 -20.391 1 85.44 117 GLN B N 1
ATOM 5363 C CA . GLN B 1 117 ? -5.957 -18.688 -20.078 1 85.44 117 GLN B CA 1
ATOM 5364 C C . GLN B 1 117 ? -5.91 -18.922 -18.562 1 85.44 117 GLN B C 1
ATOM 5366 O O . GLN B 1 117 ? -5.273 -19.859 -18.109 1 85.44 117 GLN B O 1
ATOM 5371 N N . ALA B 1 118 ? -6.609 -18.219 -17.844 1 83.5 118 ALA B N 1
ATOM 5372 C CA . ALA B 1 118 ? -6.484 -18.25 -16.391 1 83.5 118 ALA B CA 1
ATOM 5373 C C . ALA B 1 118 ? -6.918 -19.609 -15.828 1 83.5 118 ALA B C 1
ATOM 5375 O O . ALA B 1 118 ? -6.434 -20.031 -14.781 1 83.5 118 ALA B O 1
ATOM 5376 N N . CYS B 1 119 ? -7.801 -20.281 -16.516 1 86.19 119 CYS B N 1
ATOM 5377 C CA . CYS B 1 119 ? -8.312 -21.562 -16.031 1 86.19 119 CYS B CA 1
ATOM 5378 C C . CYS B 1 119 ? -7.559 -22.719 -16.656 1 86.19 119 CYS B C 1
ATOM 5380 O O . CYS B 1 119 ? -7.988 -23.875 -16.562 1 86.19 119 CYS B O 1
ATOM 5382 N N . GLY B 1 120 ? -6.531 -22.438 -17.375 1 85.94 120 GLY B N 1
ATOM 5383 C CA . GLY B 1 120 ? -5.727 -23.469 -17.984 1 85.94 120 GLY B CA 1
ATOM 5384 C C . GLY B 1 120 ? -6.367 -24.078 -19.219 1 85.94 120 GLY B C 1
ATOM 5385 O O . GLY B 1 120 ? -7.477 -23.688 -19.594 1 85.94 120 GLY B O 1
ATOM 5386 N N . LEU B 1 121 ? -5.625 -25.047 -19.734 1 88.56 121 LEU B N 1
ATOM 5387 C CA . LEU B 1 121 ? -6.094 -25.703 -20.953 1 88.56 121 LEU B CA 1
ATOM 5388 C C . LEU B 1 121 ? -7.387 -26.453 -20.688 1 88.56 121 LEU B C 1
ATOM 5390 O O . LEU B 1 121 ? -7.5 -27.188 -19.703 1 88.56 121 LEU B O 1
ATOM 5394 N N . LEU B 1 122 ? -8.336 -26.172 -21.531 1 87.69 122 LEU B N 1
ATOM 5395 C CA . LEU B 1 122 ? -9.633 -26.844 -21.484 1 87.69 122 LEU B CA 1
ATOM 5396 C C . LEU B 1 122 ? -10.375 -26.484 -20.188 1 87.69 122 LEU B C 1
ATOM 5398 O O . LEU B 1 122 ? -11.297 -27.203 -19.781 1 87.69 122 LEU B O 1
ATOM 5402 N N . GLY B 1 123 ? -9.852 -25.453 -19.484 1 86.44 123 GLY B N 1
ATOM 5403 C CA . GLY B 1 123 ? -10.484 -25.047 -18.234 1 86.44 123 GLY B CA 1
ATOM 5404 C C . GLY B 1 123 ? -10.297 -26.031 -17.109 1 86.44 123 GLY B C 1
ATOM 5405 O O . GLY B 1 123 ? -11.102 -26.094 -16.188 1 86.44 123 GLY B O 1
ATOM 5406 N N . ARG B 1 124 ? -9.312 -26.719 -17.125 1 82.94 124 ARG B N 1
ATOM 5407 C CA . ARG B 1 124 ? -9.102 -27.828 -16.203 1 82.94 124 ARG B CA 1
ATOM 5408 C C . ARG B 1 124 ? -8.977 -27.328 -14.773 1 82.94 124 ARG B C 1
ATOM 5410 O O . ARG B 1 124 ? -9.344 -28.047 -13.828 1 82.94 124 ARG B O 1
ATOM 5417 N N . ASP B 1 125 ? -8.555 -26.203 -14.648 1 80.75 125 ASP B N 1
ATOM 5418 C CA . ASP B 1 125 ? -8.281 -25.688 -13.305 1 80.75 125 ASP B CA 1
ATOM 5419 C C . ASP B 1 125 ? -9.531 -25.062 -12.695 1 80.75 125 ASP B C 1
ATOM 5421 O O . ASP B 1 125 ? -9.547 -24.719 -11.508 1 80.75 125 ASP B O 1
ATOM 5425 N N . CYS B 1 126 ? -10.555 -24.922 -13.461 1 83.25 126 CYS B N 1
ATOM 5426 C CA . CYS B 1 126 ? -11.703 -24.156 -12.969 1 83.25 126 CYS B CA 1
ATOM 5427 C C . CYS B 1 126 ? -12.977 -25 -13.055 1 83.25 126 CYS B C 1
ATOM 5429 O O . CYS B 1 126 ? -14.023 -24.594 -12.555 1 83.25 126 CYS B O 1
ATOM 5431 N N . VAL B 1 127 ? -13.047 -26.078 -13.648 1 78.5 127 VAL B N 1
ATOM 5432 C CA . VAL B 1 127 ? -14.273 -26.828 -13.867 1 78.5 127 VAL B CA 1
ATOM 5433 C C . VAL B 1 127 ? -14.562 -27.688 -12.641 1 78.5 127 VAL B C 1
ATOM 5435 O O . VAL B 1 127 ? -13.82 -28.625 -12.336 1 78.5 127 VAL B O 1
ATOM 5438 N N . PRO B 1 128 ? -15.656 -27.344 -11.977 1 79.06 128 PRO B N 1
ATOM 5439 C CA . PRO B 1 128 ? -16.047 -28.172 -10.836 1 79.06 128 PRO B CA 1
ATOM 5440 C C . PRO B 1 128 ? -16.656 -29.516 -11.266 1 79.06 128 PRO B C 1
ATOM 5442 O O . PRO B 1 128 ? -17.031 -29.672 -12.438 1 79.06 128 PRO B O 1
ATOM 5445 N N . GLU B 1 129 ? -16.781 -30.406 -10.281 1 79.62 129 GLU B N 1
ATOM 5446 C CA . GLU B 1 129 ? -17.406 -31.703 -10.562 1 79.62 129 GLU B CA 1
ATOM 5447 C C . GLU B 1 129 ? -18.922 -31.547 -10.727 1 79.62 129 GLU B C 1
ATOM 5449 O O . GLU B 1 129 ? -19.547 -30.766 -10.008 1 79.62 129 GLU B O 1
ATOM 5454 N N . ARG B 1 130 ? -19.406 -32.312 -11.68 1 80.69 130 ARG B N 1
ATOM 5455 C CA . ARG B 1 130 ? -20.844 -32.281 -11.891 1 80.69 130 ARG B CA 1
ATOM 5456 C C . ARG B 1 130 ? -21.594 -32.781 -10.648 1 80.69 130 ARG B C 1
ATOM 5458 O O . ARG B 1 130 ? -21.219 -33.812 -10.07 1 80.69 130 ARG B O 1
ATOM 5465 N N . GLY B 1 131 ? -22.531 -31.953 -10.219 1 82.06 131 GLY B N 1
ATOM 5466 C CA . GLY B 1 131 ? -23.344 -32.344 -9.078 1 82.06 131 GLY B CA 1
ATOM 5467 C C . GLY B 1 131 ? -22.828 -31.781 -7.766 1 82.06 131 GLY B C 1
ATOM 5468 O O . GLY B 1 131 ? -23.484 -31.891 -6.734 1 82.06 131 GLY B O 1
ATOM 5469 N N . GLU B 1 132 ? -21.719 -31.203 -7.816 1 87.5 132 GLU B N 1
ATOM 5470 C CA . GLU B 1 132 ? -21.141 -30.609 -6.609 1 87.5 132 GLU B CA 1
ATOM 5471 C C . GLU B 1 132 ? -21.984 -29.438 -6.117 1 87.5 132 GLU B C 1
ATOM 5473 O O . GLU B 1 132 ? -22.453 -28.625 -6.918 1 87.5 132 GLU B O 1
ATOM 5478 N N . GLU B 1 133 ? -22.297 -29.5 -4.801 1 88.19 133 GLU B N 1
ATOM 5479 C CA . GLU B 1 133 ? -23.078 -28.438 -4.184 1 88.19 133 GLU B CA 1
ATOM 5480 C C . GLU B 1 133 ? -22.219 -27.609 -3.23 1 88.19 133 GLU B C 1
ATOM 5482 O O . GLU B 1 133 ? -21.422 -28.172 -2.461 1 88.19 133 GLU B O 1
ATOM 5487 N N . VAL B 1 134 ? -22.344 -26.297 -3.375 1 88.38 134 VAL B N 1
ATOM 5488 C CA . VAL B 1 134 ? -21.562 -25.391 -2.525 1 88.38 134 VAL B CA 1
ATOM 5489 C C . VAL B 1 134 ? -22.453 -24.266 -2.025 1 88.38 134 VAL B C 1
ATOM 5491 O O . VAL B 1 134 ? -23.281 -23.734 -2.775 1 88.38 134 VAL B O 1
ATOM 5494 N N . ILE B 1 135 ? -22.391 -23.969 -0.781 1 91.88 135 ILE B N 1
ATOM 5495 C CA . ILE B 1 135 ? -23.109 -22.828 -0.214 1 91.88 135 ILE B CA 1
ATOM 5496 C C . ILE B 1 135 ? -22.172 -21.641 -0.08 1 91.88 135 ILE B C 1
ATOM 5498 O O . ILE B 1 135 ? -21.062 -21.766 0.442 1 91.88 135 ILE B O 1
ATOM 5502 N N . ILE B 1 136 ? -22.594 -20.5 -0.62 1 91.62 136 ILE B N 1
ATOM 5503 C CA . ILE B 1 136 ? -21.766 -19.312 -0.559 1 91.62 136 ILE B CA 1
ATOM 5504 C C . ILE B 1 136 ? -22.578 -18.141 0.007 1 91.62 136 ILE B C 1
ATOM 5506 O O . ILE B 1 136 ? -23.812 -18.156 -0.067 1 91.62 136 ILE B O 1
ATOM 5510 N N . LYS B 1 137 ? -21.906 -17.266 0.624 1 93.38 137 LYS B N 1
ATOM 5511 C CA . LYS B 1 137 ? -22.531 -16.016 1.057 1 93.38 137 LYS B CA 1
ATOM 5512 C C . LYS B 1 137 ? -22.203 -14.875 0.089 1 93.38 137 LYS B C 1
ATOM 5514 O O . LYS B 1 137 ? -21.047 -14.703 -0.309 1 93.38 137 LYS B O 1
ATOM 5519 N N . CYS B 1 138 ? -23.219 -14.148 -0.292 1 91.31 138 CYS B N 1
ATOM 5520 C CA . CYS B 1 138 ? -23.062 -13.023 -1.207 1 91.31 138 CYS B CA 1
ATOM 5521 C C . CYS B 1 138 ? -23.328 -11.703 -0.492 1 91.31 138 CYS B C 1
ATOM 5523 O O . CYS B 1 138 ? -24.266 -11.602 0.302 1 91.31 138 CYS B O 1
ATOM 5525 N N . PRO B 1 139 ? -22.562 -10.734 -0.756 1 91.5 139 PRO B N 1
ATOM 5526 C CA . PRO B 1 139 ? -22.766 -9.422 -0.151 1 91.5 139 PRO B CA 1
ATOM 5527 C C . PRO B 1 139 ? -23.922 -8.656 -0.799 1 91.5 139 PRO B C 1
ATOM 5529 O O . PRO B 1 139 ? -24.469 -9.094 -1.818 1 91.5 139 PRO B O 1
ATOM 5532 N N . ALA B 1 140 ? -24.219 -7.586 -0.137 1 91.12 140 ALA B N 1
ATOM 5533 C CA . ALA B 1 140 ? -25.219 -6.672 -0.703 1 91.12 140 ALA B CA 1
ATOM 5534 C C . ALA B 1 140 ? -24.625 -5.891 -1.875 1 91.12 140 ALA B C 1
ATOM 5536 O O . ALA B 1 140 ? -23.406 -5.844 -2.053 1 91.12 140 ALA B O 1
ATOM 5537 N N . LEU B 1 141 ? -25.469 -5.34 -2.734 1 88.69 141 LEU B N 1
ATOM 5538 C CA . LEU B 1 141 ? -25.125 -4.406 -3.805 1 88.69 141 LEU B CA 1
ATOM 5539 C C . LEU B 1 141 ? -24.5 -5.141 -4.988 1 88.69 141 LEU B C 1
ATOM 5541 O O . LEU B 1 141 ? -23.625 -4.602 -5.668 1 88.69 141 LEU B O 1
ATOM 5545 N N . CYS B 1 142 ? -24.812 -6.379 -5.133 1 85.88 142 CYS B N 1
ATOM 5546 C CA . CYS B 1 142 ? -24.312 -7.133 -6.277 1 85.88 142 CYS B CA 1
ATOM 5547 C C . CYS B 1 142 ? -25.234 -6.973 -7.477 1 85.88 142 CYS B C 1
ATOM 5549 O O . CYS B 1 142 ? -25.234 -7.801 -8.391 1 85.88 142 CYS B O 1
ATOM 5551 N N . ASP B 1 143 ? -26.078 -6.004 -7.418 1 81.31 143 ASP B N 1
ATOM 5552 C CA . ASP B 1 143 ? -26.969 -5.723 -8.539 1 81.31 143 ASP B CA 1
ATOM 5553 C C . ASP B 1 143 ? -26.203 -5.109 -9.711 1 81.31 143 ASP B C 1
ATOM 5555 O O . ASP B 1 143 ? -26.688 -5.129 -10.844 1 81.31 143 ASP B O 1
ATOM 5559 N N . ARG B 1 144 ? -25.094 -4.473 -9.383 1 67.06 144 ARG B N 1
ATOM 5560 C CA . ARG B 1 144 ? -24.25 -3.947 -10.453 1 67.06 144 ARG B CA 1
ATOM 5561 C C . ARG B 1 144 ? -22.922 -4.711 -10.531 1 67.06 144 ARG B C 1
ATOM 5563 O O . ARG B 1 144 ? -22.281 -4.938 -9.508 1 67.06 144 ARG B O 1
ATOM 5570 N N . GLY B 1 145 ? -22.906 -5.684 -11.211 1 57.47 145 GLY B N 1
ATOM 5571 C CA . GLY B 1 145 ? -21.688 -6.473 -11.25 1 57.47 145 GLY B CA 1
ATOM 5572 C C . GLY B 1 145 ? -20.578 -5.832 -12.078 1 57.47 145 GLY B C 1
ATOM 5573 O O . GLY B 1 145 ? -20.469 -6.109 -13.273 1 57.47 145 GLY B O 1
ATOM 5574 N N . TRP B 1 146 ? -19.938 -4.621 -11.508 1 57.72 146 TRP B N 1
ATOM 5575 C CA . TRP B 1 146 ? -18.953 -3.873 -12.273 1 57.72 146 TRP B CA 1
ATOM 5576 C C . TRP B 1 146 ? -17.609 -4.59 -12.273 1 57.72 146 TRP B C 1
ATOM 5578 O O . TRP B 1 146 ? -17.125 -5.023 -11.227 1 57.72 146 TRP B O 1
ATOM 5588 N N . SER B 1 147 ? -17.328 -5.238 -13.469 1 59.75 147 SER B N 1
ATOM 5589 C CA . SER B 1 147 ? -15.914 -5.547 -13.609 1 59.75 147 SER B CA 1
ATOM 5590 C C . SER B 1 147 ? -15.141 -4.352 -14.172 1 59.75 147 SER B C 1
ATOM 5592 O O . SER B 1 147 ? -15.656 -3.617 -15.016 1 59.75 147 SER B O 1
ATOM 5594 N N . TYR B 1 148 ? -14.203 -3.895 -13.523 1 59.12 148 TYR B N 1
ATOM 5595 C CA . TYR B 1 148 ? -13.383 -2.777 -13.977 1 59.12 148 TYR B CA 1
ATOM 5596 C C . TYR B 1 148 ? -12.742 -3.084 -15.328 1 59.12 148 TYR B C 1
ATOM 5598 O O . TYR B 1 148 ? -12.5 -2.18 -16.125 1 59.12 148 TYR B O 1
ATOM 5606 N N . ALA B 1 149 ? -12.516 -4.328 -15.555 1 60.91 149 ALA B N 1
ATOM 5607 C CA . ALA B 1 149 ? -11.906 -4.746 -16.812 1 60.91 149 ALA B CA 1
ATOM 5608 C C . ALA B 1 149 ? -12.938 -5.41 -17.734 1 60.91 149 ALA B C 1
ATOM 5610 O O . ALA B 1 149 ? -13.734 -6.234 -17.266 1 60.91 149 ALA B O 1
ATOM 5611 N N . ALA B 1 150 ? -12.875 -4.895 -18.938 1 66.69 150 ALA B N 1
ATOM 5612 C CA . ALA B 1 150 ? -13.766 -5.52 -19.906 1 66.69 150 ALA B CA 1
ATOM 5613 C C . ALA B 1 150 ? -13.406 -6.988 -20.125 1 66.69 150 ALA B C 1
ATOM 5615 O O . ALA B 1 150 ? -12.227 -7.344 -20.172 1 66.69 150 ALA B O 1
ATOM 5616 N N . ARG B 1 151 ? -14.375 -7.891 -20.094 1 71.12 151 ARG B N 1
ATOM 5617 C CA . ARG B 1 151 ? -14.203 -9.312 -20.344 1 71.12 151 ARG B CA 1
ATOM 5618 C C . ARG B 1 151 ? -14.922 -9.734 -21.625 1 71.12 151 ARG B C 1
ATOM 5620 O O . ARG B 1 151 ? -16.031 -9.273 -21.906 1 71.12 151 ARG B O 1
ATOM 5627 N N . PRO B 1 152 ? -14.227 -10.484 -22.469 1 70.56 152 PRO B N 1
ATOM 5628 C CA . PRO B 1 152 ? -14.883 -10.977 -23.688 1 70.56 152 PRO B CA 1
ATOM 5629 C C . PRO B 1 152 ? -15.914 -12.062 -23.406 1 70.56 152 PRO B C 1
ATOM 5631 O O . PRO B 1 152 ? -15.648 -12.992 -22.641 1 70.56 152 PRO B O 1
ATOM 5634 N N . VAL B 1 153 ? -17.016 -11.875 -23.859 1 71.38 153 VAL B N 1
ATOM 5635 C CA . VAL B 1 153 ? -18.078 -12.875 -23.906 1 71.38 153 VAL B CA 1
ATOM 5636 C C . VAL B 1 153 ? -18.609 -13.008 -25.328 1 71.38 153 VAL B C 1
ATOM 5638 O O . VAL B 1 153 ? -19.391 -12.164 -25.781 1 71.38 153 VAL B O 1
ATOM 5641 N N . GLY B 1 154 ? -18.094 -14.031 -25.922 1 72.44 154 GLY B N 1
ATOM 5642 C CA . GLY B 1 154 ? -18.406 -14.109 -27.328 1 72.44 154 GLY B CA 1
ATOM 5643 C C . GLY B 1 154 ? -17.828 -12.945 -28.125 1 72.44 154 GLY B C 1
ATOM 5644 O O . GLY B 1 154 ? -16.625 -12.703 -28.109 1 72.44 154 GLY B O 1
ATOM 5645 N N . THR B 1 155 ? -18.688 -12.289 -28.719 1 74.94 155 THR B N 1
ATOM 5646 C CA . THR B 1 155 ? -18.234 -11.164 -29.531 1 74.94 155 THR B CA 1
ATOM 5647 C C . THR B 1 155 ? -18.281 -9.867 -28.734 1 74.94 155 THR B C 1
ATOM 5649 O O . THR B 1 155 ? -17.719 -8.852 -29.156 1 74.94 155 THR B O 1
ATOM 5652 N N . GLU B 1 156 ? -18.859 -9.984 -27.641 1 71.19 156 GLU B N 1
ATOM 5653 C CA . GLU B 1 156 ? -19.078 -8.766 -26.875 1 71.19 156 GLU B CA 1
ATOM 5654 C C . GLU B 1 156 ? -17.984 -8.555 -25.844 1 71.19 156 GLU B C 1
ATOM 5656 O O . GLU B 1 156 ? -17.422 -9.523 -25.312 1 71.19 156 GLU B O 1
ATOM 5661 N N . MET B 1 157 ? -17.531 -7.234 -25.812 1 69.12 157 MET B N 1
ATOM 5662 C CA . MET B 1 157 ? -16.672 -6.828 -24.703 1 69.12 157 MET B CA 1
ATOM 5663 C C . MET B 1 157 ? -17.484 -6.234 -23.562 1 69.12 157 MET B C 1
ATOM 5665 O O . MET B 1 157 ? -18.062 -5.148 -23.703 1 69.12 157 MET B O 1
ATOM 5669 N N . VAL B 1 158 ? -17.562 -6.98 -22.531 1 64.06 158 VAL B N 1
ATOM 5670 C CA . VAL B 1 158 ? -18.484 -6.598 -21.484 1 64.06 158 VAL B CA 1
ATOM 5671 C C . VAL B 1 158 ? -17.719 -6.113 -20.266 1 64.06 158 VAL B C 1
ATOM 5673 O O . VAL B 1 158 ? -16.844 -6.824 -19.75 1 64.06 158 VAL B O 1
ATOM 5676 N N . LYS B 1 159 ? -17.641 -4.777 -19.969 1 57.16 159 LYS B N 1
ATOM 5677 C CA . LYS B 1 159 ? -17.078 -4.277 -18.719 1 57.16 159 LYS B CA 1
ATOM 5678 C C . LYS B 1 159 ? -18.031 -4.492 -17.562 1 57.16 159 LYS B C 1
ATOM 5680 O O . LYS B 1 159 ? -17.609 -4.77 -16.438 1 57.16 159 LYS B O 1
ATOM 5685 N N . TYR B 1 160 ? -19.141 -3.996 -17.781 1 48.47 160 TYR B N 1
ATOM 5686 C CA . TYR B 1 160 ? -20.156 -4.039 -16.734 1 48.47 160 TYR B CA 1
ATOM 5687 C C . TYR B 1 160 ? -20.984 -5.316 -16.844 1 48.47 160 TYR B C 1
ATOM 5689 O O . TYR B 1 160 ? -21.609 -5.578 -17.875 1 48.47 160 TYR B O 1
ATOM 5697 N N . ARG B 1 161 ? -20.094 -6.336 -16.438 1 45.44 161 ARG B N 1
ATOM 5698 C CA . ARG B 1 161 ? -20.906 -7.547 -16.5 1 45.44 161 ARG B CA 1
ATOM 5699 C C . ARG B 1 161 ? -22.109 -7.445 -15.586 1 45.44 161 ARG B C 1
ATOM 5701 O O . ARG B 1 161 ? -21.969 -7.266 -14.375 1 45.44 161 ARG B O 1
ATOM 5708 N N . GLN B 1 162 ? -22.984 -7.051 -15.859 1 43.31 162 GLN B N 1
ATOM 5709 C CA . GLN B 1 162 ? -24.047 -7.578 -15 1 43.31 162 GLN B CA 1
ATOM 5710 C C . GLN B 1 162 ? -23.672 -8.961 -14.477 1 43.31 162 GLN B C 1
ATOM 5712 O O . GLN B 1 162 ? -22.75 -9.602 -14.977 1 43.31 162 GLN B O 1
ATOM 5717 N N . GLY B 1 163 ? -24.562 -9.969 -14.078 1 40.5 163 GLY B N 1
ATOM 5718 C CA . GLY B 1 163 ? -24.922 -11.133 -13.281 1 40.5 163 GLY B CA 1
ATOM 5719 C C . GLY B 1 163 ? -24.391 -12.43 -13.844 1 40.5 163 GLY B C 1
ATOM 5720 O O . GLY B 1 163 ? -24.562 -13.492 -13.25 1 40.5 163 GLY B O 1
ATOM 5721 N N . ASP B 1 164 ? -24.312 -12.828 -14.977 1 53.41 164 ASP B N 1
ATOM 5722 C CA . ASP B 1 164 ? -24.781 -14.211 -15.102 1 53.41 164 ASP B CA 1
ATOM 5723 C C . ASP B 1 164 ? -23.609 -15.188 -15.023 1 53.41 164 ASP B C 1
ATOM 5725 O O . ASP B 1 164 ? -23.797 -16.406 -14.977 1 53.41 164 ASP B O 1
ATOM 5729 N N . SER B 1 165 ? -22.328 -14.273 -14.867 1 71 165 SER B N 1
ATOM 5730 C CA . SER B 1 165 ? -21.328 -15.328 -14.789 1 71 165 SER B CA 1
ATOM 5731 C C . SER B 1 165 ? -20.734 -15.414 -13.391 1 71 165 SER B C 1
ATOM 5733 O O . SER B 1 165 ? -20.25 -16.484 -12.977 1 71 165 SER B O 1
ATOM 5735 N N . TYR B 1 166 ? -21.062 -14.273 -12.68 1 80.81 166 TYR B N 1
ATOM 5736 C CA . TYR B 1 166 ? -20.562 -14.32 -11.312 1 80.81 166 TYR B CA 1
ATOM 5737 C C . TYR B 1 166 ? -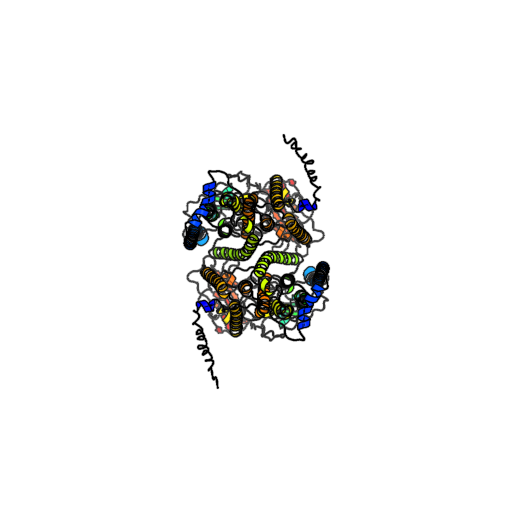21.641 -14.836 -10.359 1 80.81 166 TYR B C 1
ATOM 5739 O O . TYR B 1 166 ? -22.812 -14.422 -10.453 1 80.81 166 TYR B O 1
ATOM 5747 N N . PRO B 1 167 ? -21.312 -15.641 -9.578 1 85.81 167 PRO B N 1
ATOM 5748 C CA . PRO B 1 167 ? -22.312 -16.328 -8.766 1 85.81 167 PRO B CA 1
ATOM 5749 C C . PRO B 1 167 ? -23.203 -15.367 -7.988 1 85.81 167 PRO B C 1
ATOM 5751 O O . PRO B 1 167 ? -24.438 -15.492 -8.023 1 85.81 167 PRO B O 1
ATOM 5754 N N . CYS B 1 168 ? -22.641 -14.398 -7.328 1 88.75 168 CYS B N 1
ATOM 5755 C CA . CYS B 1 168 ? -23.438 -13.5 -6.488 1 88.75 168 CYS B CA 1
ATOM 5756 C C . CYS B 1 168 ? -24.266 -12.547 -7.34 1 88.75 168 CYS B C 1
ATOM 5758 O O . CYS B 1 168 ? -25.422 -12.273 -7.02 1 88.75 168 CYS B O 1
ATOM 5760 N N . SER B 1 169 ? -23.719 -12.008 -8.375 1 86.62 169 SER B N 1
ATOM 5761 C CA . SER B 1 169 ? -24.469 -11.156 -9.289 1 86.62 169 SER B CA 1
ATOM 5762 C C . SER B 1 169 ? -25.578 -11.93 -9.977 1 86.62 169 SER B C 1
ATOM 5764 O O . SER B 1 169 ? -26.672 -11.406 -10.188 1 86.62 169 SER B O 1
ATOM 5766 N N . SER B 1 170 ? -25.281 -13.156 -10.289 1 85.12 170 SER B N 1
ATOM 5767 C CA . SER B 1 170 ? -26.281 -14.016 -10.914 1 85.12 170 SER B CA 1
ATOM 5768 C C . SER B 1 170 ? -27.438 -14.312 -9.961 1 85.12 170 SER B C 1
ATOM 5770 O O . SER B 1 170 ? -28.594 -14.438 -10.383 1 85.12 170 SER B O 1
ATOM 5772 N N . ALA B 1 171 ? -27.062 -14.492 -8.742 1 88.31 171 ALA B N 1
ATOM 5773 C CA . ALA B 1 171 ? -28.094 -14.766 -7.742 1 88.31 171 ALA B CA 1
ATOM 5774 C C . ALA B 1 171 ? -29.062 -13.594 -7.613 1 88.31 171 ALA B C 1
ATOM 5776 O O . ALA B 1 171 ? -30.266 -13.797 -7.461 1 88.31 171 ALA B O 1
ATOM 5777 N N . VAL B 1 172 ? -28.562 -12.406 -7.66 1 88.31 172 VAL B N 1
ATOM 5778 C CA . VAL B 1 172 ? -29.406 -11.219 -7.59 1 88.31 172 VAL B CA 1
ATOM 5779 C C . VAL B 1 172 ? -30.203 -11.078 -8.883 1 88.31 172 VAL B C 1
ATOM 5781 O O . VAL B 1 172 ? -31.406 -10.797 -8.852 1 88.31 172 VAL B O 1
ATOM 5784 N N . HIS B 1 173 ? -29.547 -11.289 -9.977 1 84.19 173 HIS B N 1
ATOM 5785 C CA . HIS B 1 173 ? -30.203 -11.211 -11.281 1 84.19 173 HIS B CA 1
ATOM 5786 C C . HIS B 1 173 ? -31.297 -12.258 -11.406 1 84.19 173 HIS B C 1
ATOM 5788 O O . HIS B 1 173 ? -32.344 -12 -12.023 1 84.19 173 HIS B O 1
ATOM 5794 N N . GLY B 1 174 ? -31.016 -13.414 -10.867 1 84.25 174 GLY B N 1
ATOM 5795 C CA . GLY B 1 174 ? -31.984 -14.492 -10.898 1 84.25 174 GLY B CA 1
ATOM 5796 C C . GLY B 1 174 ? -33.125 -14.305 -9.914 1 84.25 174 GLY B C 1
ATOM 5797 O O . GLY B 1 174 ? -34.094 -15.07 -9.914 1 84.25 174 GLY B O 1
ATOM 5798 N N . GLY B 1 175 ? -32.969 -13.305 -9.062 1 86 175 GLY B N 1
ATOM 5799 C CA . GLY B 1 175 ? -34.031 -13.016 -8.102 1 86 175 GLY B CA 1
ATOM 5800 C C . GLY B 1 175 ? -33.969 -13.875 -6.859 1 86 175 GLY B C 1
ATOM 5801 O O . GLY B 1 175 ? -34.906 -13.883 -6.051 1 86 175 GLY B O 1
ATOM 5802 N N . VAL B 1 176 ? -32.938 -14.617 -6.723 1 87.94 176 VAL B N 1
ATOM 5803 C CA . VAL B 1 176 ? -32.781 -15.508 -5.578 1 87.94 176 VAL B CA 1
ATOM 5804 C C . VAL B 1 176 ? -32.375 -14.695 -4.344 1 87.94 176 VAL B C 1
ATOM 5806 O O . VAL B 1 176 ? -32.75 -15.039 -3.223 1 87.94 176 VAL B O 1
ATOM 5809 N N . LEU B 1 177 ? -31.562 -13.648 -4.57 1 89.31 177 LEU B N 1
ATOM 5810 C CA . LEU B 1 177 ? -31.078 -12.805 -3.482 1 89.31 177 LEU B CA 1
ATOM 5811 C C . LEU B 1 177 ? -31.516 -11.352 -3.686 1 89.31 177 LEU B C 1
ATOM 5813 O O . LEU B 1 177 ? -31.688 -10.906 -4.82 1 89.31 177 LEU B O 1
ATOM 5817 N N . SER B 1 178 ? -31.672 -10.727 -2.578 1 89.44 178 SER B N 1
ATOM 5818 C CA . SER B 1 178 ? -31.922 -9.289 -2.611 1 89.44 178 SER B CA 1
ATOM 5819 C C . SER B 1 178 ? -30.609 -8.508 -2.682 1 89.44 178 SER B C 1
ATOM 5821 O O . SER B 1 178 ? -29.641 -8.852 -1.997 1 89.44 178 SER B O 1
ATOM 5823 N N . PRO B 1 179 ? -30.578 -7.473 -3.582 1 88.69 179 PRO B N 1
ATOM 5824 C CA . PRO B 1 179 ? -29.359 -6.66 -3.633 1 88.69 179 PRO B CA 1
ATOM 5825 C C . PRO B 1 179 ? -29.141 -5.844 -2.361 1 88.69 179 PRO B C 1
ATOM 5827 O O . PRO B 1 179 ? -28.047 -5.348 -2.123 1 88.69 179 PRO B O 1
ATOM 5830 N N . PHE B 1 180 ? -30.125 -5.695 -1.471 1 88.62 180 PHE B N 1
ATOM 5831 C CA . PHE B 1 180 ? -30.016 -4.852 -0.287 1 88.62 180 PHE B CA 1
ATOM 5832 C C . PHE B 1 180 ? -29.547 -5.66 0.916 1 88.62 180 PHE B C 1
ATOM 5834 O O . PHE B 1 180 ? -28.828 -5.145 1.772 1 88.62 180 PHE B O 1
ATOM 5841 N N . SER B 1 181 ? -29.891 -6.91 0.915 1 90.19 181 SER B N 1
ATOM 5842 C CA . SER B 1 181 ? -29.578 -7.691 2.109 1 90.19 181 SER B CA 1
ATOM 5843 C C . SER B 1 181 ? -28.516 -8.75 1.822 1 90.19 181 SER B C 1
ATOM 5845 O O . SER B 1 181 ? -27.922 -9.312 2.746 1 90.19 181 SER B O 1
ATOM 5847 N N . GLY B 1 182 ? -28.266 -8.953 0.541 1 90.81 182 GLY B N 1
ATOM 5848 C CA . GLY B 1 182 ? -27.406 -10.094 0.253 1 90.81 182 GLY B CA 1
ATOM 5849 C C . GLY B 1 182 ? -27.953 -11.398 0.793 1 90.81 182 GLY B C 1
ATOM 5850 O O . GLY B 1 182 ? -29.172 -11.602 0.841 1 90.81 182 GLY B O 1
ATOM 5851 N N . GLY B 1 183 ? -27.062 -12.367 1.091 1 92.12 183 GLY B N 1
ATOM 5852 C CA . GLY B 1 183 ? -27.547 -13.625 1.635 1 92.12 183 GLY B CA 1
ATOM 5853 C C . GLY B 1 183 ? -26.719 -14.82 1.192 1 92.12 183 GLY B C 1
ATOM 5854 O O . GLY B 1 183 ? -25.719 -14.664 0.487 1 92.12 183 GLY B O 1
ATOM 5855 N N . CYS B 1 184 ? -27.188 -15.953 1.837 1 93.06 184 CYS B N 1
ATOM 5856 C CA . CYS B 1 184 ? -26.547 -17.219 1.479 1 93.06 184 CYS B CA 1
ATOM 5857 C C . CYS B 1 184 ? -27.344 -17.953 0.406 1 93.06 184 CYS B C 1
ATOM 5859 O O . CYS B 1 184 ? -28.578 -17.891 0.402 1 93.06 184 CYS B O 1
ATOM 5861 N N . VAL B 1 185 ? -26.641 -18.516 -0.529 1 92.25 185 VAL B N 1
ATOM 5862 C CA . VAL B 1 185 ? -27.281 -19.266 -1.595 1 92.25 185 VAL B CA 1
ATOM 5863 C C . VAL B 1 185 ? -26.562 -20.594 -1.801 1 92.25 185 VAL B C 1
ATOM 5865 O O . VAL B 1 185 ? -25.359 -20.703 -1.528 1 92.25 185 VAL B O 1
ATOM 5868 N N . LYS B 1 186 ? -27.297 -21.5 -2.18 1 91.81 186 LYS B N 1
ATOM 5869 C CA . LYS B 1 186 ? -26.75 -22.812 -2.52 1 91.81 186 LYS B CA 1
ATOM 5870 C C . LYS B 1 186 ? -26.656 -23 -4.031 1 91.81 186 LYS B C 1
ATOM 5872 O O . LYS B 1 186 ? -27.641 -22.828 -4.75 1 91.81 186 LYS B O 1
ATOM 5877 N N . ILE B 1 187 ? -25.453 -23.297 -4.523 1 90.19 187 ILE B N 1
ATOM 5878 C CA . ILE B 1 187 ? -25.172 -23.484 -5.945 1 90.19 187 ILE B CA 1
ATOM 5879 C C . ILE B 1 187 ? -24.922 -24.953 -6.238 1 90.19 187 ILE B C 1
ATOM 5881 O O . ILE B 1 187 ? -24.25 -25.641 -5.469 1 90.19 187 ILE B O 1
ATOM 5885 N N . LYS B 1 188 ? -25.547 -25.406 -7.266 1 88.62 188 LYS B N 1
ATOM 5886 C CA . LYS B 1 188 ? -25.312 -26.766 -7.777 1 88.62 188 LYS B CA 1
ATOM 5887 C C . LYS B 1 188 ? -24.75 -26.719 -9.195 1 88.62 188 LYS B C 1
ATOM 5889 O O . LYS B 1 188 ? -25.375 -26.156 -10.102 1 88.62 188 LYS B O 1
ATOM 5894 N N . PHE B 1 189 ? -23.625 -27.328 -9.391 1 88 189 PHE B N 1
ATOM 5895 C CA . PHE B 1 189 ? -23.016 -27.375 -10.711 1 88 189 PHE B CA 1
ATOM 5896 C C . PHE B 1 189 ? -23.625 -28.484 -11.562 1 88 189 PHE B C 1
ATOM 5898 O O . PHE B 1 189 ? -23.812 -29.594 -11.094 1 88 189 PHE B O 1
ATOM 5905 N N . THR B 1 190 ? -23.906 -28.156 -12.812 1 87.31 190 THR B N 1
ATOM 5906 C CA . THR B 1 190 ? -24.641 -29.078 -13.672 1 87.31 190 THR B CA 1
ATOM 5907 C C . THR B 1 190 ? -23.781 -29.562 -14.828 1 87.31 190 THR B C 1
ATOM 5909 O O . THR B 1 190 ? -24.219 -30.328 -15.672 1 87.31 190 THR B O 1
ATOM 5912 N N . GLY B 1 191 ? -22.562 -29.078 -14.867 1 84.31 191 GLY B N 1
ATOM 5913 C CA . GLY B 1 191 ? -21.656 -29.516 -15.922 1 84.31 191 GLY B CA 1
ATOM 5914 C C . GLY B 1 191 ? -21.75 -28.672 -17.188 1 84.31 191 GLY B C 1
ATOM 5915 O O . GLY B 1 191 ? -21.906 -27.453 -17.109 1 84.31 191 GLY B O 1
ATOM 5916 N N . VAL B 1 192 ? -21.672 -29.344 -18.406 1 84.88 192 VAL B N 1
ATOM 5917 C CA . VAL B 1 192 ? -21.594 -28.656 -19.688 1 84.88 192 VAL B CA 1
ATOM 5918 C C . VAL B 1 192 ? -22.953 -28.078 -20.047 1 84.88 192 VAL B C 1
ATOM 5920 O O . VAL B 1 192 ? -23.984 -28.734 -19.906 1 84.88 192 VAL B O 1
ATOM 5923 N N . GLY B 1 193 ? -22.938 -26.797 -20.391 1 84.44 193 GLY B N 1
ATOM 5924 C CA . GLY B 1 193 ? -24.109 -26.125 -20.922 1 84.44 193 GLY B CA 1
ATOM 5925 C C . GLY B 1 193 ? -24.031 -25.906 -22.422 1 84.44 193 GLY B C 1
ATOM 5926 O O . GLY B 1 193 ? -22.969 -25.594 -22.953 1 84.44 193 GLY B O 1
ATOM 5927 N N . LEU B 1 194 ? -25.172 -26 -23.062 1 84.44 194 LEU B N 1
ATOM 5928 C CA . LEU B 1 194 ? -25.172 -25.938 -24.516 1 84.44 194 LEU B CA 1
ATOM 5929 C C . LEU B 1 194 ? -25.578 -24.547 -25 1 84.44 194 LEU B C 1
ATOM 5931 O O . LEU B 1 194 ? -25.25 -24.156 -26.125 1 84.44 194 LEU B O 1
ATOM 5935 N N . SER B 1 195 ? -26.312 -23.922 -24.281 1 84.38 195 SER B N 1
ATOM 5936 C CA . SER B 1 195 ? -26.734 -22.562 -24.609 1 84.38 195 SER B CA 1
ATOM 5937 C C . SER B 1 195 ? -27.188 -21.797 -23.375 1 84.38 195 SER B C 1
ATOM 5939 O O . SER B 1 195 ? -27.734 -22.391 -22.438 1 84.38 195 SER B O 1
ATOM 5941 N N . PHE B 1 196 ? -26.969 -20.484 -23.438 1 83.25 196 PHE B N 1
ATOM 5942 C CA . PHE B 1 196 ? -27.359 -19.609 -22.344 1 83.25 196 PHE B CA 1
ATOM 5943 C C . PHE B 1 196 ? -28.156 -18.422 -22.875 1 83.25 196 PHE B C 1
ATOM 5945 O O . PHE B 1 196 ? -27.594 -17.516 -23.5 1 83.25 196 PHE B O 1
ATOM 5952 N N . GLU B 1 197 ? -29.297 -18.422 -22.625 1 81.5 197 GLU B N 1
ATOM 5953 C CA . GLU B 1 197 ? -30.188 -17.391 -23.156 1 81.5 197 GLU B CA 1
ATOM 5954 C C . GLU B 1 197 ? -30.156 -16.125 -22.281 1 81.5 197 GLU B C 1
ATOM 5956 O O . GLU B 1 197 ? -30 -16.219 -21.062 1 81.5 197 GLU B O 1
ATOM 5961 N N . SER B 1 198 ? -30.25 -14.977 -22.969 1 82 198 SER B N 1
ATOM 5962 C CA . SER B 1 198 ? -30.344 -13.703 -22.266 1 82 198 SER B CA 1
ATOM 5963 C C . SER B 1 198 ? -31.688 -13.547 -21.562 1 82 198 SER B C 1
ATOM 5965 O O . SER B 1 198 ? -32.719 -13.875 -22.125 1 82 198 SER B O 1
ATOM 5967 N N . LYS B 1 199 ? -31.625 -13.219 -20.312 1 79.44 199 LYS B N 1
ATOM 5968 C CA . LYS B 1 199 ? -32.844 -12.992 -19.516 1 79.44 199 LYS B CA 1
ATOM 5969 C C . LYS B 1 199 ? -32.75 -11.672 -18.766 1 79.44 199 LYS B C 1
ATOM 5971 O O . LYS B 1 199 ? -31.672 -11.211 -18.422 1 79.44 199 LYS B O 1
ATOM 5976 N N . LYS B 1 200 ? -33.875 -11.094 -18.609 1 81.31 200 LYS B N 1
ATOM 5977 C CA . LYS B 1 200 ? -33.938 -9.883 -17.797 1 81.31 200 LYS B CA 1
ATOM 5978 C C . LYS B 1 200 ? -34.125 -10.211 -16.328 1 81.31 200 LYS B C 1
ATOM 5980 O O . LYS B 1 200 ? -34.938 -11.055 -15.961 1 81.31 200 LYS B O 1
ATOM 5985 N N . GLY B 1 201 ? -33.312 -9.633 -15.555 1 79.44 201 GLY B N 1
ATOM 5986 C CA . GLY B 1 201 ? -33.406 -9.906 -14.125 1 79.44 201 GLY B CA 1
ATOM 5987 C C . GLY B 1 201 ? -34.188 -8.859 -13.359 1 79.44 201 GLY B C 1
ATOM 5988 O O . GLY B 1 201 ? -34.5 -7.793 -13.891 1 79.44 201 GLY B O 1
ATOM 5989 N N . PRO B 1 202 ? -34.562 -9.234 -12.172 1 82.12 202 PRO B N 1
ATOM 5990 C CA . PRO B 1 202 ? -35.25 -8.281 -11.297 1 82.12 202 PRO B CA 1
ATOM 5991 C C . PRO B 1 202 ? -34.312 -7.266 -10.664 1 82.12 202 PRO B C 1
ATOM 5993 O O . PRO B 1 202 ? -33.094 -7.281 -10.953 1 82.12 202 PRO B O 1
ATOM 5996 N N . HIS B 1 203 ? -34.875 -6.199 -9.906 1 80.06 203 HIS B N 1
ATOM 5997 C CA . HIS B 1 203 ? -34.125 -5.246 -9.094 1 80.06 203 HIS B CA 1
ATOM 5998 C C . HIS B 1 203 ? -33.312 -4.301 -9.969 1 80.06 203 HIS B C 1
ATOM 6000 O O . HIS B 1 203 ? -32.188 -3.955 -9.617 1 80.06 203 HIS B O 1
ATOM 6006 N N . GLY B 1 204 ? -33.781 -4.129 -11.148 1 74.75 204 GLY B N 1
ATOM 6007 C CA . GLY B 1 204 ? -33.094 -3.172 -12.023 1 74.75 204 GLY B CA 1
ATOM 6008 C C . GLY B 1 204 ? -31.859 -3.734 -12.68 1 74.75 204 GLY B C 1
ATOM 6009 O O . GLY B 1 204 ? -31.016 -2.98 -13.172 1 74.75 204 GLY B O 1
ATOM 6010 N N . THR B 1 205 ? -31.781 -5.105 -12.477 1 76.81 205 THR B N 1
ATOM 6011 C CA . THR B 1 205 ? -30.656 -5.738 -13.156 1 76.81 205 THR B CA 1
ATOM 6012 C C . THR B 1 205 ? -30.938 -5.883 -14.648 1 76.81 205 THR B C 1
ATOM 6014 O O . THR B 1 205 ? -32.094 -6.059 -15.062 1 76.81 205 THR B O 1
ATOM 6017 N N . ASN B 1 206 ? -30.375 -5.258 -15.492 1 76.62 206 ASN B N 1
ATOM 6018 C CA . ASN B 1 206 ? -30.547 -5.238 -16.938 1 76.62 206 ASN B CA 1
ATOM 6019 C C . ASN B 1 206 ? -30.453 -6.645 -17.531 1 76.62 206 ASN B C 1
ATOM 6021 O O . ASN B 1 206 ? -30.625 -7.633 -16.812 1 76.62 206 ASN B O 1
ATOM 6025 N N . TRP B 1 207 ? -30.438 -6.699 -18.719 1 77 207 TRP B N 1
ATOM 6026 C CA . TRP B 1 207 ? -30.391 -7.965 -19.453 1 77 207 TRP B CA 1
ATOM 6027 C C . TRP B 1 207 ? -29.031 -8.625 -19.312 1 77 207 TRP B C 1
ATOM 6029 O O . TRP B 1 207 ? -28 -7.945 -19.328 1 77 207 TRP B O 1
ATOM 6039 N N . SER B 1 208 ? -29.094 -9.93 -19.062 1 78.44 208 SER B N 1
ATOM 6040 C CA . SER B 1 208 ? -27.844 -10.695 -19.109 1 78.44 208 SER B CA 1
ATOM 6041 C C . SER B 1 208 ? -27.344 -10.883 -20.531 1 78.44 208 SER B C 1
ATOM 6043 O O . SER B 1 208 ? -28.094 -10.672 -21.484 1 78.44 208 SER B O 1
ATOM 6045 N N . VAL B 1 209 ? -26.078 -11.148 -20.625 1 78.56 209 VAL B N 1
ATOM 6046 C CA . VAL B 1 209 ? -25.5 -11.383 -21.953 1 78.56 209 VAL B CA 1
ATOM 6047 C C . VAL B 1 209 ? -25.703 -12.836 -22.359 1 78.56 209 VAL B C 1
ATOM 6049 O O . VAL B 1 209 ? -25.344 -13.75 -21.609 1 78.56 209 VAL B O 1
ATOM 6052 N N . GLY B 1 210 ? -26.344 -12.961 -23.406 1 79.94 210 GLY B N 1
ATOM 6053 C CA . GLY B 1 210 ? -26.547 -14.312 -23.922 1 79.94 210 GLY B CA 1
ATOM 6054 C C . GLY B 1 210 ? -25.281 -14.93 -24.5 1 79.94 210 GLY B C 1
ATOM 6055 O O . GLY B 1 210 ? -24.406 -14.219 -24.984 1 79.94 210 GLY B O 1
ATOM 6056 N N . PHE B 1 211 ? -25.25 -16.266 -24.422 1 84.38 211 PHE B N 1
ATOM 6057 C CA . PHE B 1 211 ? -24.156 -17.062 -25 1 84.38 211 PHE B CA 1
ATOM 6058 C C . PHE B 1 211 ? -24.719 -18.266 -25.75 1 84.38 211 PHE B C 1
ATOM 6060 O O . PHE B 1 211 ? -24.953 -19.328 -25.141 1 84.38 211 PHE B O 1
ATOM 6067 N N . PRO B 1 212 ? -24.781 -18.078 -27.016 1 87.44 212 PRO B N 1
ATOM 6068 C CA . PRO B 1 212 ? -25.438 -19.109 -27.812 1 87.44 212 PRO B CA 1
ATOM 6069 C C . PRO B 1 212 ? -24.484 -20.234 -28.234 1 87.44 212 PRO B C 1
ATOM 6071 O O . PRO B 1 212 ? -24.438 -20.594 -29.422 1 87.44 212 PRO B O 1
ATOM 6074 N N . SER B 1 213 ? -23.734 -20.766 -27.328 1 90 213 SER B N 1
ATOM 6075 C CA . SER B 1 213 ? -22.812 -21.859 -27.594 1 90 213 SER B CA 1
ATOM 6076 C C . SER B 1 213 ? -22.531 -22.656 -26.328 1 90 213 SER B C 1
ATOM 6078 O O . SER B 1 213 ? -23.094 -22.375 -25.266 1 90 213 SER B O 1
ATOM 6080 N N . PHE B 1 214 ? -21.75 -23.734 -26.5 1 87.44 214 PHE B N 1
ATOM 6081 C CA . PHE B 1 214 ? -21.484 -24.594 -25.359 1 87.44 214 PHE B CA 1
ATOM 6082 C C . PHE B 1 214 ? -20.422 -23.984 -24.453 1 87.44 214 PHE B C 1
ATOM 6084 O O . PHE B 1 214 ? -19.578 -23.219 -24.906 1 87.44 214 PHE B O 1
ATOM 6091 N N . PHE B 1 215 ? -20.547 -24.234 -23.25 1 87.5 215 PHE B N 1
ATOM 6092 C CA . PHE B 1 215 ? -19.578 -23.875 -22.219 1 87.5 215 PHE B CA 1
ATOM 6093 C C . PHE B 1 215 ? -19.406 -25 -21.219 1 87.5 215 PHE B C 1
ATOM 6095 O O . PHE B 1 215 ? -20.375 -25.672 -20.844 1 87.5 215 PHE B O 1
ATOM 6102 N N . PRO B 1 216 ? -18.25 -25.25 -20.75 1 85.5 216 PRO B N 1
ATOM 6103 C CA . PRO B 1 216 ? -17.953 -26.469 -20.016 1 85.5 216 PRO B CA 1
ATOM 6104 C C . PRO B 1 216 ? -18.531 -26.453 -18.594 1 85.5 216 PRO B C 1
ATOM 6106 O O . PRO B 1 216 ? -18.578 -27.5 -17.938 1 85.5 216 PRO B O 1
ATOM 6109 N N . SER B 1 217 ? -18.859 -25.438 -18.078 1 84.94 217 SER B N 1
ATOM 6110 C CA . SER B 1 217 ? -19.359 -25.391 -16.719 1 84.94 217 SER B CA 1
ATOM 6111 C C . SER B 1 217 ? -20.641 -24.562 -16.641 1 84.94 217 SER B C 1
ATOM 6113 O O . SER B 1 217 ? -20.766 -23.531 -17.312 1 84.94 217 SER B O 1
ATOM 6115 N N . SER B 1 218 ? -21.562 -25.062 -15.914 1 84.06 218 SER B N 1
ATOM 6116 C CA . SER B 1 218 ? -22.828 -24.375 -15.633 1 84.06 218 SER B CA 1
ATOM 6117 C C . SER B 1 218 ? -23.312 -24.672 -14.227 1 84.06 218 SER B C 1
ATOM 6119 O O . SER B 1 218 ? -22.875 -25.641 -13.594 1 84.06 218 SER B O 1
ATOM 6121 N N . PHE B 1 219 ? -24.094 -23.719 -13.68 1 85.75 219 PHE B N 1
ATOM 6122 C CA . PHE B 1 219 ? -24.609 -23.938 -12.336 1 85.75 219 PHE B CA 1
ATOM 6123 C C . PHE B 1 219 ? -26.031 -23.422 -12.211 1 85.75 219 PHE B C 1
ATOM 6125 O O . PHE B 1 219 ? -26.484 -22.609 -13.023 1 85.75 219 PHE B O 1
ATOM 6132 N N . VAL B 1 220 ? -26.734 -24.016 -11.266 1 86.5 220 VAL B N 1
ATOM 6133 C CA . VAL B 1 220 ? -28.094 -23.594 -10.93 1 86.5 220 VAL B CA 1
ATOM 6134 C C . VAL B 1 220 ? -28.203 -23.328 -9.43 1 86.5 220 VAL B C 1
ATOM 6136 O O . VAL B 1 220 ? -27.391 -23.828 -8.648 1 86.5 220 VAL B O 1
ATOM 6139 N N . PHE B 1 221 ? -29.219 -22.469 -9.133 1 89.5 221 PHE B N 1
ATOM 6140 C CA . PHE B 1 221 ? -29.453 -22.172 -7.727 1 89.5 221 PHE B CA 1
ATOM 6141 C C . PHE B 1 221 ? -30.484 -23.109 -7.133 1 89.5 221 PHE B C 1
ATOM 6143 O O . PHE B 1 221 ? -31.516 -23.375 -7.75 1 89.5 221 PHE B O 1
ATOM 6150 N N . GLU B 1 222 ? -30.078 -23.625 -5.988 1 88.62 222 GLU B N 1
ATOM 6151 C CA . GLU B 1 222 ? -30.984 -24.516 -5.277 1 88.62 222 GLU B CA 1
ATOM 6152 C C . GLU B 1 222 ? -31.531 -23.859 -4.012 1 88.62 222 GLU B C 1
ATOM 6154 O O . GLU B 1 222 ? -30.875 -22.984 -3.434 1 88.62 222 GLU B O 1
ATOM 6159 N N . PRO B 1 223 ? -32.781 -24.266 -3.629 1 85.44 223 PRO B N 1
ATOM 6160 C CA . PRO B 1 223 ? -33.312 -23.719 -2.381 1 85.44 223 PRO B CA 1
ATOM 6161 C C . PRO B 1 223 ? -32.469 -24.094 -1.162 1 85.44 223 PRO B C 1
ATOM 6163 O O . PRO B 1 223 ? -31.938 -25.203 -1.085 1 85.44 223 PRO B O 1
ATOM 6166 N N . LEU B 1 224 ? -32.219 -23.062 -0.364 1 86.31 224 LEU B N 1
ATOM 6167 C CA . LEU B 1 224 ? -31.438 -23.25 0.861 1 86.31 224 LEU B CA 1
ATOM 6168 C C . LEU B 1 224 ? -32.344 -23.703 2.004 1 86.31 224 LEU B C 1
ATOM 6170 O O . LEU B 1 224 ? -33.219 -22.953 2.443 1 86.31 224 LEU B O 1
ATOM 6174 N N . ASN B 1 225 ? -32.312 -24.984 2.504 1 80.06 225 ASN B N 1
ATOM 6175 C CA . ASN B 1 225 ? -33.125 -25.531 3.586 1 80.06 225 ASN B CA 1
ATOM 6176 C C . ASN B 1 225 ? -32.375 -25.5 4.918 1 80.06 225 ASN B C 1
ATOM 6178 O O . ASN B 1 225 ? -33 -25.672 5.977 1 80.06 225 ASN B O 1
ATOM 6182 N N . GLU B 1 226 ? -31.172 -25.188 4.922 1 77.5 226 GLU B N 1
ATOM 6183 C CA . GLU B 1 226 ? -30.328 -25.203 6.121 1 77.5 226 GLU B CA 1
ATOM 6184 C C . GLU B 1 226 ? -30.406 -23.875 6.855 1 77.5 226 GLU B C 1
ATOM 6186 O O . GLU B 1 226 ? -30.609 -22.828 6.238 1 77.5 226 GLU B O 1
ATOM 6191 N N . SER B 1 227 ? -30.484 -24 8.133 1 81.56 227 SER B N 1
ATOM 6192 C CA . SER B 1 227 ? -30.438 -22.797 8.953 1 81.56 227 SER B CA 1
ATOM 6193 C C . SER B 1 227 ? -29 -22.297 9.086 1 81.56 227 SER B C 1
ATOM 6195 O O . SER B 1 227 ? -28.188 -22.906 9.789 1 81.56 227 SER B O 1
ATOM 6197 N N . ILE B 1 228 ? -28.703 -21.312 8.281 1 85.25 228 ILE B N 1
ATOM 6198 C CA . ILE B 1 228 ? -27.359 -20.75 8.297 1 85.25 228 ILE B CA 1
ATOM 6199 C C . ILE B 1 228 ? -27.359 -19.438 9.094 1 85.25 228 ILE B C 1
ATOM 6201 O O . ILE B 1 228 ? -28.266 -18.625 8.953 1 85.25 228 ILE B O 1
ATOM 6205 N N . SER B 1 229 ? -26.422 -19.391 9.984 1 85.56 229 SER B N 1
ATOM 6206 C CA . SER B 1 229 ? -26.281 -18.156 10.75 1 85.56 229 SER B CA 1
ATOM 6207 C C . SER B 1 229 ? -25.328 -17.172 10.055 1 85.56 229 SER B C 1
ATOM 6209 O O . SER B 1 229 ? -24.359 -17.594 9.422 1 85.56 229 SER B O 1
ATOM 6211 N N . GLY B 1 230 ? -25.656 -15.852 10.125 1 86 230 GLY B N 1
ATOM 6212 C CA . GLY B 1 230 ? -24.75 -14.82 9.641 1 86 230 GLY B CA 1
ATOM 6213 C C . GLY B 1 230 ? -24.844 -14.602 8.148 1 86 230 GLY B C 1
ATOM 6214 O O . GLY B 1 230 ? -23.875 -14.172 7.516 1 86 230 GLY B O 1
ATOM 6215 N N . CYS B 1 231 ? -25.922 -14.867 7.52 1 88.19 231 CYS B N 1
ATOM 6216 C CA . CYS B 1 231 ? -26.047 -14.789 6.066 1 88.19 231 CYS B CA 1
ATOM 6217 C C . CYS B 1 231 ? -26.391 -13.367 5.625 1 88.19 231 CYS B C 1
ATOM 6219 O O . CYS B 1 231 ? -26.094 -12.984 4.492 1 88.19 231 CYS B O 1
ATOM 6221 N N . HIS B 1 232 ? -26.938 -12.641 6.496 1 87.44 232 HIS B N 1
ATOM 6222 C CA . HIS B 1 232 ? -27.344 -11.297 6.117 1 87.44 232 HIS B CA 1
ATOM 6223 C C . HIS B 1 232 ? -26.172 -10.328 6.137 1 87.44 232 HIS B C 1
ATOM 6225 O O . HIS B 1 232 ? -25.312 -10.398 7.02 1 87.44 232 HIS B O 1
ATOM 6231 N N . ASP B 1 233 ? -26.172 -9.453 5.098 1 90.5 233 ASP B N 1
ATOM 6232 C CA . ASP B 1 233 ? -25.156 -8.406 5.039 1 90.5 233 ASP B CA 1
ATOM 6233 C C . ASP B 1 233 ? -25.594 -7.184 5.848 1 90.5 233 ASP B C 1
ATOM 6235 O O . ASP B 1 233 ? -26.609 -6.57 5.555 1 90.5 233 ASP B O 1
ATOM 6239 N N . PRO B 1 234 ? -24.844 -6.801 6.82 1 91.38 234 PRO B N 1
ATOM 6240 C CA . PRO B 1 234 ? -25.25 -5.73 7.734 1 91.38 234 PRO B CA 1
ATOM 6241 C C . PRO B 1 234 ? -24.891 -4.34 7.219 1 91.38 234 PRO B C 1
ATOM 6243 O O . PRO B 1 234 ? -25 -3.357 7.953 1 91.38 234 PRO B O 1
ATOM 6246 N N . ARG B 1 235 ? -24.484 -4.125 6.027 1 91.94 235 ARG B N 1
ATOM 6247 C CA . ARG B 1 235 ? -23.922 -2.873 5.527 1 91.94 235 ARG B CA 1
ATOM 6248 C C . ARG B 1 235 ? -24.922 -1.725 5.688 1 91.94 235 ARG B C 1
ATOM 6250 O O . ARG B 1 235 ? -24.562 -0.657 6.191 1 91.94 235 ARG B O 1
ATOM 6257 N N . PHE B 1 236 ? -26.219 -1.912 5.395 1 93.56 236 PHE B N 1
ATOM 6258 C CA . PHE B 1 236 ? -27.188 -0.824 5.445 1 93.56 236 PHE B CA 1
ATOM 6259 C C . PHE B 1 236 ? -27.609 -0.546 6.879 1 93.56 236 PHE B C 1
ATOM 6261 O O . PHE B 1 236 ? -27.875 0.603 7.242 1 93.56 236 PHE B O 1
ATOM 6268 N N . ILE B 1 237 ? -27.625 -1.553 7.664 1 94.56 237 ILE B N 1
ATOM 6269 C CA . ILE B 1 237 ? -27.984 -1.38 9.07 1 94.56 237 ILE B CA 1
ATOM 6270 C C . ILE B 1 237 ? -26.906 -0.56 9.781 1 94.56 237 ILE B C 1
ATOM 6272 O O . ILE B 1 237 ? -27.219 0.388 10.5 1 94.56 237 ILE B O 1
ATOM 6276 N N . ILE B 1 238 ? -25.703 -0.886 9.523 1 96.06 238 ILE B N 1
ATOM 6277 C CA . ILE B 1 238 ? -24.594 -0.186 10.156 1 96.06 238 ILE B CA 1
ATOM 6278 C C . ILE B 1 238 ? -24.516 1.243 9.625 1 96.06 238 ILE B C 1
ATOM 6280 O O . ILE B 1 238 ? -24.266 2.184 10.383 1 96.06 238 ILE B O 1
ATOM 6284 N N . LEU B 1 239 ? -24.703 1.412 8.328 1 96.81 239 LEU B N 1
ATOM 6285 C CA . LEU B 1 239 ? -24.688 2.746 7.738 1 96.81 239 LEU B CA 1
ATOM 6286 C C . LEU B 1 239 ? -25.75 3.635 8.367 1 96.81 239 LEU B C 1
ATOM 6288 O O . LEU B 1 239 ? -25.453 4.746 8.82 1 96.81 239 LEU B O 1
ATOM 6292 N N . ILE B 1 240 ? -26.984 3.109 8.484 1 97.31 240 ILE B N 1
ATOM 6293 C CA . ILE B 1 240 ? -28.094 3.875 9.031 1 97.31 240 ILE B CA 1
ATOM 6294 C C . ILE B 1 240 ? -27.859 4.156 10.516 1 97.31 240 ILE B C 1
ATOM 6296 O O . ILE B 1 240 ? -28.094 5.27 10.984 1 97.31 240 ILE B O 1
ATOM 6300 N N . LEU B 1 241 ? -27.344 3.182 11.188 1 97.88 241 LEU B N 1
ATOM 6301 C CA . LEU B 1 241 ? -27.047 3.344 12.609 1 97.88 241 LEU B CA 1
ATOM 6302 C C . LEU B 1 241 ? -26.016 4.449 12.82 1 97.88 241 LEU B C 1
ATOM 6304 O O . LEU B 1 241 ? -26.203 5.324 13.664 1 97.88 241 LEU B O 1
ATOM 6308 N N . ASN B 1 242 ? -24.953 4.438 12.062 1 98.44 242 ASN B N 1
ATOM 6309 C CA . ASN B 1 242 ? -23.906 5.43 12.227 1 98.44 242 ASN B CA 1
ATOM 6310 C C . ASN B 1 242 ? -24.359 6.816 11.789 1 98.44 242 ASN B C 1
ATOM 6312 O O . ASN B 1 242 ? -23.938 7.824 12.352 1 98.44 242 ASN B O 1
ATOM 6316 N N . ILE B 1 243 ? -25.25 6.887 10.781 1 98.25 243 ILE B N 1
ATOM 6317 C CA . ILE B 1 243 ? -25.828 8.164 10.383 1 98.25 243 ILE B CA 1
ATOM 6318 C C . ILE B 1 243 ? -26.656 8.734 11.531 1 98.25 243 ILE B C 1
ATOM 6320 O O . ILE B 1 243 ? -26.516 9.906 11.891 1 98.25 243 ILE B O 1
ATOM 6324 N N . LEU B 1 244 ? -27.422 7.906 12.172 1 98.44 244 LEU B N 1
ATOM 6325 C CA . LEU B 1 244 ? -28.328 8.352 13.219 1 98.44 244 LEU B CA 1
ATOM 6326 C C . LEU B 1 244 ? -27.578 8.711 14.484 1 98.44 244 LEU B C 1
ATOM 6328 O O . LEU B 1 244 ? -27.859 9.727 15.125 1 98.44 244 LEU B O 1
ATOM 6332 N N . LEU B 1 245 ? -26.609 7.93 14.789 1 98.38 245 LEU B N 1
ATOM 6333 C CA . LEU B 1 245 ? -25.906 8.133 16.047 1 98.38 245 LEU B CA 1
ATOM 6334 C C . LEU B 1 245 ? -24.875 9.242 15.922 1 98.38 245 LEU B C 1
ATOM 6336 O O . LEU B 1 245 ? -24.453 9.828 16.922 1 98.38 245 LEU B O 1
ATOM 6340 N N . GLY B 1 246 ? -24.406 9.547 14.727 1 98.38 246 GLY B N 1
ATOM 6341 C CA . GLY B 1 246 ? -23.453 10.633 14.539 1 98.38 246 GLY B CA 1
ATOM 6342 C C . GLY B 1 246 ? -24.109 12 14.508 1 98.38 246 GLY B C 1
ATOM 6343 O O . GLY B 1 246 ? -23.469 13.008 14.797 1 98.38 246 GLY B O 1
ATOM 6344 N N . ALA B 1 247 ? -25.391 12.07 14.281 1 98.31 247 ALA B N 1
ATOM 6345 C CA . ALA B 1 247 ? -26.125 13.32 14.109 1 98.31 247 ALA B CA 1
ATOM 6346 C C . ALA B 1 247 ? -26.125 14.141 15.398 1 98.31 247 ALA B C 1
ATOM 6348 O O . ALA B 1 247 ? -25.812 15.328 15.391 1 98.31 247 ALA B O 1
ATOM 6349 N N . PRO B 1 248 ? -26.344 13.516 16.531 1 97.38 248 PRO B N 1
ATOM 6350 C CA . PRO B 1 248 ? -26.344 14.305 17.766 1 97.38 248 PRO B CA 1
ATOM 6351 C C . PRO B 1 248 ? -24.953 14.875 18.094 1 97.38 248 PRO B C 1
ATOM 6353 O O . PRO B 1 248 ? -24.859 15.969 18.656 1 97.38 248 PRO B O 1
ATOM 6356 N N . VAL B 1 249 ? -23.938 14.188 17.75 1 97.38 249 VAL B N 1
ATOM 6357 C CA . VAL B 1 249 ? -22.594 14.672 18.016 1 97.38 249 VAL B CA 1
ATOM 6358 C C . VAL B 1 249 ? -22.281 15.875 17.125 1 97.38 249 VAL B C 1
ATOM 6360 O O . VAL B 1 249 ? -21.75 16.891 17.594 1 97.38 249 VAL B O 1
ATOM 6363 N N . MET B 1 250 ? -22.688 15.805 15.875 1 97 250 MET B N 1
ATOM 6364 C CA . MET B 1 250 ? -22.469 16.906 14.938 1 97 250 MET B CA 1
ATOM 6365 C C . MET B 1 250 ? -23.281 18.125 15.336 1 97 250 MET B C 1
ATOM 6367 O O . MET B 1 250 ? -22.844 19.266 15.141 1 97 250 MET B O 1
ATOM 6371 N N . TYR B 1 251 ? -24.406 17.922 15.969 1 97.25 251 TYR B N 1
ATOM 6372 C CA . TYR B 1 251 ? -25.312 19 16.328 1 97.25 251 TYR B CA 1
ATOM 6373 C C . TYR B 1 251 ? -24.906 19.609 17.656 1 97.25 251 TYR B C 1
ATOM 6375 O O . TYR B 1 251 ? -24.812 20.844 17.781 1 97.25 251 TYR B O 1
ATOM 6383 N N . LEU B 1 252 ? -24.578 18.797 18.641 1 95.75 252 LEU B N 1
ATOM 6384 C CA . LEU B 1 252 ? -24.453 19.266 20.016 1 95.75 252 LEU B CA 1
ATOM 6385 C C . LEU B 1 252 ? -22.984 19.594 20.344 1 95.75 252 LEU B C 1
ATOM 6387 O O . LEU B 1 252 ? -22.719 20.453 21.188 1 95.75 252 LEU B O 1
ATOM 6391 N N . ALA B 1 253 ? -22.109 18.875 19.703 1 93.94 253 ALA B N 1
ATOM 6392 C CA . ALA B 1 253 ? -20.703 19.078 20.031 1 93.94 253 ALA B CA 1
ATOM 6393 C C . ALA B 1 253 ? -20.109 20.234 19.219 1 93.94 253 ALA B C 1
ATOM 6395 O O . ALA B 1 253 ? -20.75 20.734 18.281 1 93.94 253 ALA B O 1
ATOM 6396 N N . GLY B 1 254 ? -19 20.719 19.594 1 91.88 254 GLY B N 1
ATOM 6397 C CA . GLY B 1 254 ? -18.281 21.75 18.859 1 91.88 254 GLY B CA 1
ATOM 6398 C C . GLY B 1 254 ? -17.797 21.281 17.5 1 91.88 254 GLY B C 1
ATOM 6399 O O . GLY B 1 254 ? -17.844 20.094 17.188 1 91.88 254 GLY B O 1
ATOM 6400 N N . GLY B 1 255 ? -17.359 22.266 16.703 1 94.75 255 GLY B N 1
ATOM 6401 C CA . GLY B 1 255 ? -16.922 21.953 15.344 1 94.75 255 GLY B CA 1
ATOM 6402 C C . GLY B 1 255 ? -15.781 20.953 15.297 1 94.75 255 GLY B C 1
ATOM 6403 O O . GLY B 1 255 ? -15.781 20.047 14.461 1 94.75 255 GLY B O 1
ATOM 6404 N N . LEU B 1 256 ? -14.852 21.109 16.234 1 96.62 256 LEU B N 1
ATOM 6405 C CA . LEU B 1 256 ? -13.672 20.25 16.25 1 96.62 256 LEU B CA 1
ATOM 6406 C C . LEU B 1 256 ? -14.062 18.812 16.562 1 96.62 256 LEU B C 1
ATOM 6408 O O . LEU B 1 256 ? -13.641 17.875 15.875 1 96.62 256 LEU B O 1
ATOM 6412 N N . VAL B 1 257 ? -14.867 18.609 17.578 1 96.75 257 VAL B N 1
ATOM 6413 C CA . VAL B 1 257 ? -15.281 17.281 18.016 1 96.75 257 VAL B CA 1
ATOM 6414 C C . VAL B 1 257 ? -16.172 16.641 16.938 1 96.75 257 VAL B C 1
ATOM 6416 O O . VAL B 1 257 ? -16.016 15.461 16.641 1 96.75 257 VAL B O 1
ATOM 6419 N N . GLY B 1 258 ? -17.078 17.406 16.391 1 97.38 258 GLY B N 1
ATOM 6420 C CA . GLY B 1 258 ? -17.922 16.891 15.312 1 97.38 258 GLY B CA 1
ATOM 6421 C C . GLY B 1 258 ? -17.141 16.469 14.094 1 97.38 258 GLY B C 1
ATOM 6422 O O . GLY B 1 258 ? -17.422 15.422 13.5 1 97.38 258 GLY B O 1
ATOM 6423 N N . TYR B 1 259 ? -16.172 17.297 13.742 1 98.19 259 TYR B N 1
ATOM 6424 C CA . TYR B 1 259 ? -15.305 17.016 12.602 1 98.19 259 TYR B CA 1
ATOM 6425 C C . TYR B 1 259 ? -14.609 15.664 12.773 1 98.19 259 TYR B C 1
ATOM 6427 O O . TYR B 1 259 ? -14.742 14.781 11.922 1 98.19 259 TYR B O 1
ATOM 6435 N N . TRP B 1 260 ? -13.969 15.438 13.859 1 98.19 260 TRP B N 1
ATOM 6436 C CA . TRP B 1 260 ? -13.141 14.25 14.062 1 98.19 260 TRP B CA 1
ATOM 6437 C C . TRP B 1 260 ? -14.008 13.016 14.305 1 98.19 260 TRP B C 1
ATOM 6439 O O . TRP B 1 260 ? -13.703 11.93 13.812 1 98.19 260 TRP B O 1
ATOM 6449 N N . THR B 1 261 ? -15.062 13.133 15.031 1 98.12 261 THR B N 1
ATOM 6450 C CA . THR B 1 261 ? -15.938 11.992 15.297 1 98.12 261 THR B CA 1
ATOM 6451 C C . THR B 1 261 ? -16.562 11.484 14 1 98.12 261 THR B C 1
ATOM 6453 O O . THR B 1 261 ? -16.625 10.281 13.758 1 98.12 261 THR B O 1
ATOM 6456 N N . SER B 1 262 ? -17 12.43 13.156 1 98.38 262 SER B N 1
ATOM 6457 C CA . SER B 1 262 ? -17.594 12.047 11.883 1 98.38 262 SER B CA 1
ATOM 6458 C C . SER B 1 262 ? -16.578 11.359 10.984 1 98.38 262 SER B C 1
ATOM 6460 O O . SER B 1 262 ? -16.891 10.359 10.336 1 98.38 262 SER B O 1
ATOM 6462 N N . LEU B 1 263 ? -15.406 11.898 10.984 1 98.69 263 LEU B N 1
ATOM 6463 C CA . LEU B 1 263 ? -14.375 11.367 10.102 1 98.69 263 LEU B CA 1
ATOM 6464 C C . LEU B 1 263 ? -13.938 9.977 10.547 1 98.69 263 LEU B C 1
ATOM 6466 O O . LEU B 1 263 ? -13.727 9.086 9.719 1 98.69 263 LEU B O 1
ATOM 6470 N N . VAL B 1 264 ? -13.789 9.766 11.891 1 98.25 264 VAL B N 1
ATOM 6471 C CA . VAL B 1 264 ? -13.398 8.461 12.414 1 98.25 264 VAL B CA 1
ATOM 6472 C C . VAL B 1 264 ? -14.5 7.441 12.156 1 98.25 264 VAL B C 1
ATOM 6474 O O . VAL B 1 264 ? -14.242 6.344 11.664 1 98.25 264 VAL B O 1
ATOM 6477 N N . ALA B 1 265 ? -15.727 7.828 12.406 1 98.25 265 ALA B N 1
ATOM 6478 C CA . ALA B 1 265 ? -16.859 6.938 12.172 1 98.25 265 ALA B CA 1
ATOM 6479 C C . ALA B 1 265 ? -17.016 6.629 10.68 1 98.25 265 ALA B C 1
ATOM 6481 O O . ALA B 1 265 ? -17.266 5.484 10.297 1 98.25 265 ALA B O 1
ATOM 6482 N N . GLY B 1 266 ? -16.891 7.656 9.891 1 98.44 266 GLY B N 1
ATOM 6483 C CA . GLY B 1 266 ? -17.016 7.473 8.453 1 98.44 266 GLY B CA 1
ATOM 6484 C C . GLY B 1 266 ? -15.977 6.543 7.867 1 98.44 266 GLY B C 1
ATOM 6485 O O . GLY B 1 266 ? -16.297 5.633 7.102 1 98.44 266 GLY B O 1
ATOM 6486 N N . PHE B 1 267 ? -14.719 6.707 8.273 1 98.56 267 PHE B N 1
ATOM 6487 C CA . PHE B 1 267 ? -13.625 5.91 7.734 1 98.56 267 PHE B CA 1
ATOM 6488 C C . PHE B 1 267 ? -13.82 4.434 8.062 1 98.56 267 PHE B C 1
ATOM 6490 O O . PHE B 1 267 ? -13.734 3.582 7.176 1 98.56 267 PHE B O 1
ATOM 6497 N N . TRP B 1 268 ? -14.086 4.152 9.273 1 97.94 268 TRP B N 1
ATOM 6498 C CA . TRP B 1 268 ? -14.18 2.762 9.711 1 97.94 268 TRP B CA 1
ATOM 6499 C C . TRP B 1 268 ? -15.469 2.121 9.195 1 97.94 268 TRP B C 1
ATOM 6501 O O . TRP B 1 268 ? -15.516 0.91 8.969 1 97.94 268 TRP B O 1
ATOM 6511 N N . THR B 1 269 ? -16.531 2.949 8.992 1 97.75 269 THR B N 1
ATOM 6512 C CA . THR B 1 269 ? -17.75 2.426 8.367 1 97.75 269 THR B CA 1
ATOM 6513 C C . THR B 1 269 ? -17.469 1.981 6.934 1 97.75 269 THR B C 1
ATOM 6515 O O . THR B 1 269 ? -17.922 0.919 6.508 1 97.75 269 THR B O 1
ATOM 6518 N N . ILE B 1 270 ? -16.719 2.781 6.23 1 97.75 270 ILE B N 1
ATOM 6519 C CA . ILE B 1 270 ? -16.406 2.457 4.844 1 97.75 270 ILE B CA 1
ATOM 6520 C C . ILE B 1 270 ? -15.516 1.22 4.793 1 97.75 270 ILE B C 1
ATOM 6522 O O . ILE B 1 270 ? -15.812 0.264 4.07 1 97.75 270 ILE B O 1
ATOM 6526 N N . LEU B 1 271 ? -14.477 1.165 5.574 1 97.44 271 LEU B N 1
ATOM 6527 C CA . LEU B 1 271 ? -13.445 0.14 5.5 1 97.44 271 LEU B CA 1
ATOM 6528 C C . LEU B 1 271 ? -13.992 -1.217 5.934 1 97.44 271 LEU B C 1
ATOM 6530 O O . LEU B 1 271 ? -13.695 -2.238 5.312 1 97.44 271 LEU B O 1
ATOM 6534 N N . LEU B 1 272 ? -14.797 -1.217 6.945 1 95.31 272 LEU B N 1
ATOM 6535 C CA . LEU B 1 272 ? -15.195 -2.49 7.535 1 95.31 272 LEU B CA 1
ATOM 6536 C C . LEU B 1 272 ? -16.469 -3.016 6.887 1 95.31 272 LEU B C 1
ATOM 6538 O O . LEU B 1 272 ? -16.719 -4.227 6.863 1 95.31 272 LEU B O 1
ATOM 6542 N N . VAL B 1 273 ? -17.281 -2.07 6.359 1 93.06 273 VAL B N 1
ATOM 6543 C CA . VAL B 1 273 ? -18.625 -2.551 6.055 1 93.06 273 VAL B CA 1
ATOM 6544 C C . VAL B 1 273 ? -19.016 -2.115 4.645 1 93.06 273 VAL B C 1
ATOM 6546 O O . VAL B 1 273 ? -19.406 -2.945 3.818 1 93.06 273 VAL B O 1
ATOM 6549 N N . LEU B 1 274 ? -18.859 -0.877 4.305 1 94.12 274 LEU B N 1
ATOM 6550 C CA . LEU B 1 274 ? -19.453 -0.309 3.104 1 94.12 274 LEU B CA 1
ATOM 6551 C C . LEU B 1 274 ? -18.672 -0.717 1.861 1 94.12 274 LEU B C 1
ATOM 6553 O O . LEU B 1 274 ? -19.266 -1.11 0.852 1 94.12 274 LEU B O 1
ATOM 6557 N N . ASP B 1 275 ? -17.406 -0.604 1.955 1 93.75 275 ASP B N 1
ATOM 6558 C CA . ASP B 1 275 ? -16.562 -0.884 0.797 1 93.75 275 ASP B CA 1
ATOM 6559 C C . ASP B 1 275 ? -15.195 -1.409 1.228 1 93.75 275 ASP B C 1
ATOM 6561 O O . ASP B 1 275 ? -14.172 -0.765 0.983 1 93.75 275 ASP B O 1
ATOM 6565 N N . PRO B 1 276 ? -15.234 -2.607 1.788 1 93.81 276 PRO B N 1
ATOM 6566 C CA . PRO B 1 276 ? -13.953 -3.17 2.223 1 93.81 276 PRO B CA 1
ATOM 6567 C C . PRO B 1 276 ? -13.008 -3.461 1.058 1 93.81 276 PRO B C 1
ATOM 6569 O O . PRO B 1 276 ? -13.461 -3.816 -0.034 1 93.81 276 PRO B O 1
ATOM 6572 N N . PRO B 1 277 ? -11.773 -3.318 1.262 1 93.88 277 PRO B N 1
ATOM 6573 C CA . PRO B 1 277 ? -10.805 -3.529 0.18 1 93.88 277 PRO B CA 1
ATOM 6574 C C . PRO B 1 277 ? -10.719 -4.992 -0.253 1 93.88 277 PRO B C 1
ATOM 6576 O O . PRO B 1 277 ? -10.312 -5.281 -1.382 1 93.88 277 PRO B O 1
ATOM 6579 N N . PHE B 1 278 ? -10.992 -5.906 0.656 1 91.06 278 PHE B N 1
ATOM 6580 C CA . PHE B 1 278 ? -11.023 -7.324 0.309 1 91.06 278 PHE B CA 1
ATOM 6581 C C . PHE B 1 278 ? -12.031 -8.07 1.169 1 91.06 278 PHE B C 1
ATOM 6583 O O . PHE B 1 278 ? -12.5 -7.547 2.186 1 91.06 278 PHE B O 1
ATOM 6590 N N . ILE B 1 279 ? -12.328 -9.234 0.727 1 89.38 279 ILE B N 1
ATOM 6591 C CA . ILE B 1 279 ? -13.352 -10.031 1.397 1 89.38 279 ILE B CA 1
ATOM 6592 C C . ILE B 1 279 ? -12.727 -10.828 2.533 1 89.38 279 ILE B C 1
ATOM 6594 O O . ILE B 1 279 ? -11.578 -11.281 2.422 1 89.38 279 ILE B O 1
ATOM 6598 N N . VAL B 1 280 ? -13.484 -10.984 3.596 1 90.69 280 VAL B N 1
ATOM 6599 C CA . VAL B 1 280 ? -13 -11.672 4.789 1 90.69 280 VAL B CA 1
ATOM 6600 C C . VAL B 1 280 ? -13.633 -13.062 4.871 1 90.69 280 VAL B C 1
ATOM 6602 O O . VAL B 1 280 ? -14.859 -13.203 4.809 1 90.69 280 VAL B O 1
ATOM 6605 N N . ASN B 1 281 ? -12.828 -14.141 5.02 1 90.19 281 ASN B N 1
ATOM 6606 C CA . ASN B 1 281 ? -13.336 -15.508 5.113 1 90.19 281 ASN B CA 1
ATOM 6607 C C . ASN B 1 281 ? -12.727 -16.25 6.301 1 90.19 281 ASN B C 1
ATOM 6609 O O . ASN B 1 281 ? -13.086 -17.391 6.57 1 90.19 281 ASN B O 1
ATOM 6613 N N . SER B 1 282 ? -11.797 -15.609 7.008 1 88.12 282 SER B N 1
ATOM 6614 C CA . SER B 1 282 ? -11.125 -16.219 8.156 1 88.12 282 SER B CA 1
ATOM 6615 C C . SER B 1 282 ? -10.797 -15.172 9.219 1 88.12 282 SER B C 1
ATOM 6617 O O . SER B 1 282 ? -10.93 -13.977 8.984 1 88.12 282 SER B O 1
ATOM 6619 N N . ASP B 1 283 ? -10.453 -15.648 10.352 1 87.5 283 ASP B N 1
ATOM 6620 C CA . ASP B 1 283 ? -10.039 -14.742 11.422 1 87.5 283 ASP B CA 1
ATOM 6621 C C . ASP B 1 283 ? -8.781 -13.969 11.031 1 87.5 283 ASP B C 1
ATOM 6623 O O . ASP B 1 283 ? -8.609 -12.82 11.43 1 87.5 283 ASP B O 1
ATOM 6627 N N . GLU B 1 284 ? -7.992 -14.625 10.289 1 88.31 284 GLU B N 1
ATOM 6628 C CA . GLU B 1 284 ? -6.781 -13.961 9.82 1 88.31 284 GLU B CA 1
ATOM 6629 C C . GLU B 1 284 ? -7.113 -12.836 8.844 1 88.31 284 GLU B C 1
ATOM 6631 O O . GLU B 1 284 ? -6.465 -11.789 8.844 1 88.31 284 GLU B O 1
ATOM 6636 N N . ASP B 1 285 ? -8.109 -13.07 8.055 1 91.81 285 ASP B N 1
ATOM 6637 C CA . ASP B 1 285 ? -8.539 -12.039 7.117 1 91.81 285 ASP B CA 1
ATOM 6638 C C . ASP B 1 285 ? -9.102 -10.828 7.859 1 91.81 285 ASP B C 1
ATOM 6640 O O . ASP B 1 285 ? -8.891 -9.688 7.441 1 91.81 285 ASP B O 1
ATOM 6644 N N . THR B 1 286 ? -9.828 -11.188 8.891 1 93.12 286 THR B N 1
ATOM 6645 C CA . THR B 1 286 ? -10.383 -10.102 9.688 1 93.12 286 THR B CA 1
ATOM 6646 C C . THR B 1 286 ? -9.266 -9.258 10.305 1 93.12 286 THR B C 1
ATOM 6648 O O . THR B 1 286 ? -9.312 -8.031 10.258 1 93.12 286 THR B O 1
ATOM 6651 N N . ALA B 1 287 ? -8.289 -9.938 10.891 1 94.06 287 ALA B N 1
ATOM 6652 C CA . ALA B 1 287 ? -7.148 -9.234 11.461 1 94.06 287 ALA B CA 1
ATOM 6653 C C . ALA B 1 287 ? -6.406 -8.43 10.391 1 94.06 287 ALA B C 1
ATOM 6655 O O . ALA B 1 287 ? -5.957 -7.309 10.656 1 94.06 287 ALA B O 1
ATOM 6656 N N . GLN B 1 288 ? -6.32 -9.016 9.266 1 95.25 288 GLN B N 1
ATOM 6657 C CA . GLN B 1 288 ? -5.652 -8.32 8.164 1 95.25 288 GLN B CA 1
ATOM 6658 C C . GLN B 1 288 ? -6.422 -7.07 7.754 1 95.25 288 GLN B C 1
ATOM 6660 O O . GLN B 1 288 ? -5.824 -6.047 7.422 1 95.25 288 GLN B O 1
ATOM 6665 N N . LEU B 1 289 ? -7.703 -7.164 7.695 1 96.06 289 LEU B N 1
ATOM 6666 C CA . LEU B 1 289 ? -8.531 -6.016 7.352 1 96.06 289 LEU B CA 1
ATOM 6667 C C . LEU B 1 289 ? -8.336 -4.887 8.359 1 96.06 289 LEU B C 1
ATOM 6669 O O . LEU B 1 289 ? -8.203 -3.723 7.973 1 96.06 289 LEU B O 1
ATOM 6673 N N . ILE B 1 290 ? -8.297 -5.227 9.609 1 95.81 290 ILE B N 1
ATOM 6674 C CA . ILE B 1 290 ? -8.094 -4.234 10.664 1 95.81 290 ILE B CA 1
ATOM 6675 C C . ILE B 1 290 ? -6.695 -3.637 10.555 1 95.81 290 ILE B C 1
ATOM 6677 O O . ILE B 1 290 ? -6.523 -2.422 10.672 1 95.81 290 ILE B O 1
ATOM 6681 N N . SER B 1 291 ? -5.703 -4.5 10.328 1 96.69 291 SER B N 1
ATOM 6682 C CA . SER B 1 291 ? -4.34 -4.023 10.141 1 96.69 291 SER B CA 1
ATOM 6683 C C . SER B 1 291 ? -4.246 -3.066 8.953 1 96.69 291 SER B C 1
ATOM 6685 O O . SER B 1 291 ? -3.641 -1.999 9.062 1 96.69 291 SER B O 1
ATOM 6687 N N . ASN B 1 292 ? -4.875 -3.465 7.902 1 96.81 292 ASN B N 1
ATOM 6688 C CA . ASN B 1 292 ? -4.93 -2.619 6.715 1 96.81 292 ASN B CA 1
ATOM 6689 C C . ASN B 1 292 ? -5.586 -1.274 7.012 1 96.81 292 ASN B C 1
ATOM 6691 O O . ASN B 1 292 ? -5.148 -0.24 6.508 1 96.81 292 ASN B O 1
ATOM 6695 N N . GLY B 1 293 ? -6.609 -1.302 7.766 1 97.75 293 GLY B N 1
ATOM 6696 C CA . GLY B 1 293 ? -7.285 -0.08 8.172 1 97.75 293 GLY B CA 1
ATOM 6697 C C . GLY B 1 293 ? -6.391 0.875 8.938 1 97.75 293 GLY B C 1
ATOM 6698 O O . GLY B 1 293 ? -6.355 2.072 8.641 1 97.75 293 GLY B O 1
ATOM 6699 N N . PHE B 1 294 ? -5.641 0.38 9.859 1 97.25 294 PHE B N 1
ATOM 6700 C CA . PHE B 1 294 ? -4.777 1.237 10.664 1 97.25 294 PHE B CA 1
ATOM 6701 C C . PHE B 1 294 ? -3.613 1.768 9.844 1 97.25 294 PHE B C 1
ATOM 6703 O O . PHE B 1 294 ? -3.141 2.883 10.07 1 97.25 294 PHE B O 1
ATOM 6710 N N . ALA B 1 295 ? -3.172 0.992 8.883 1 97.38 295 ALA B N 1
ATOM 6711 C CA . ALA B 1 295 ? -2.105 1.445 7.996 1 97.38 295 ALA B CA 1
ATOM 6712 C C . ALA B 1 295 ? -2.537 2.68 7.207 1 97.38 295 ALA B C 1
ATOM 6714 O O . ALA B 1 295 ? -1.754 3.617 7.035 1 97.38 295 ALA B O 1
ATOM 6715 N N . LYS B 1 296 ? -3.775 2.721 6.797 1 98.06 296 LYS B N 1
ATOM 6716 C CA . LYS B 1 296 ? -4.312 3.82 6 1 98.06 296 LYS B CA 1
ATOM 6717 C C . LYS B 1 296 ? -4.734 4.988 6.887 1 98.06 296 LYS B C 1
ATOM 6719 O O . LYS B 1 296 ? -4.648 6.148 6.477 1 98.06 296 LYS B O 1
ATOM 6724 N N . PHE B 1 297 ? -5.191 4.621 8.016 1 98.06 297 PHE B N 1
ATOM 6725 C CA . PHE B 1 297 ? -5.801 5.605 8.898 1 98.06 297 PHE B CA 1
ATOM 6726 C C . PHE B 1 297 ? -4.754 6.57 9.445 1 98.06 297 PHE B C 1
ATOM 6728 O O . PHE B 1 297 ? -5.02 7.766 9.578 1 98.06 297 PHE B O 1
ATOM 6735 N N . LEU B 1 298 ? -3.574 6.094 9.711 1 97.44 298 LEU B N 1
ATOM 6736 C CA . LEU B 1 298 ? -2.539 6.914 10.328 1 97.44 298 LEU B CA 1
ATOM 6737 C C . LEU B 1 298 ? -2.164 8.086 9.422 1 97.44 298 LEU B C 1
ATOM 6739 O O . LEU B 1 298 ? -2.312 9.25 9.805 1 97.44 298 LEU B O 1
ATOM 6743 N N . PRO B 1 299 ? -1.689 7.887 8.219 1 97.81 299 PRO B N 1
ATOM 6744 C CA . PRO B 1 299 ? -1.391 9.031 7.359 1 97.81 299 PRO B CA 1
ATOM 6745 C C . PRO B 1 299 ? -2.631 9.859 7.027 1 97.81 299 PRO B C 1
ATOM 6747 O O . PRO B 1 299 ? -2.537 11.078 6.855 1 97.81 299 PRO B O 1
ATOM 6750 N N . LEU B 1 300 ? -3.775 9.242 6.949 1 98.62 300 LEU B N 1
ATOM 6751 C CA . LEU B 1 300 ? -5.016 9.953 6.676 1 98.62 300 LEU B CA 1
ATOM 6752 C C . LEU B 1 300 ? -5.301 10.984 7.766 1 98.62 300 LEU B C 1
ATOM 6754 O O . LEU B 1 300 ? -5.758 12.094 7.473 1 98.62 300 LEU B O 1
ATOM 6758 N N . CYS B 1 301 ? -5.027 10.648 9.016 1 98.19 301 CYS B N 1
ATOM 6759 C CA . CYS B 1 301 ? -5.262 11.57 10.125 1 98.19 301 CYS B CA 1
ATOM 6760 C C . CYS B 1 301 ? -4.438 12.836 9.961 1 98.19 301 CYS B C 1
ATOM 6762 O O . CYS B 1 301 ? -4.898 13.93 10.289 1 98.19 301 CYS B O 1
ATOM 6764 N N . PHE B 1 302 ? -3.289 12.719 9.469 1 98.31 302 PHE B N 1
ATOM 6765 C CA . PHE B 1 302 ? -2.457 13.891 9.242 1 98.31 302 PHE B CA 1
ATOM 6766 C C . PHE B 1 302 ? -3.012 14.734 8.102 1 98.31 302 PHE B C 1
ATOM 6768 O O . PHE B 1 302 ? -2.998 15.969 8.172 1 98.31 302 PHE B O 1
ATOM 6775 N N . VAL B 1 303 ? -3.479 14.062 7.059 1 98.56 303 VAL B N 1
ATOM 6776 C CA . VAL B 1 303 ? -4.109 14.781 5.953 1 98.56 303 VAL B CA 1
ATOM 6777 C C . VAL B 1 303 ? -5.328 15.547 6.461 1 98.56 303 VAL B C 1
ATOM 6779 O O . VAL B 1 303 ? -5.488 16.734 6.172 1 98.56 303 VAL B O 1
ATOM 6782 N N . LEU B 1 304 ? -6.117 14.859 7.234 1 98.62 304 LEU B N 1
ATOM 6783 C CA . LEU B 1 304 ? -7.352 15.453 7.742 1 98.62 304 LEU B CA 1
ATOM 6784 C C . LEU B 1 304 ? -7.047 16.609 8.688 1 98.62 304 LEU B C 1
ATOM 6786 O O . LEU B 1 304 ? -7.797 17.594 8.742 1 98.62 304 LEU B O 1
ATOM 6790 N N . HIS B 1 305 ? -5.977 16.5 9.43 1 98.31 305 HIS B N 1
ATOM 6791 C CA . HIS B 1 305 ? -5.578 17.594 10.305 1 98.31 305 HIS B CA 1
ATOM 6792 C C . HIS B 1 305 ? -5.199 18.828 9.5 1 98.31 305 HIS B C 1
ATOM 6794 O O . HIS B 1 305 ? -5.57 19.953 9.859 1 98.31 305 HIS B O 1
ATOM 6800 N N . VAL B 1 306 ? -4.48 18.625 8.461 1 98.19 306 VAL B N 1
ATOM 6801 C CA . VAL B 1 306 ? -4.082 19.75 7.621 1 98.19 306 VAL B CA 1
ATOM 6802 C C . VAL B 1 306 ? -5.32 20.359 6.973 1 98.19 306 VAL B C 1
ATOM 6804 O O . VAL B 1 306 ? -5.43 21.594 6.875 1 98.19 306 VAL B O 1
ATOM 6807 N N . LEU B 1 307 ? -6.254 19.562 6.562 1 98.25 307 LEU B N 1
ATOM 6808 C CA . LEU B 1 307 ? -7.484 20.062 5.961 1 98.25 307 LEU B CA 1
ATOM 6809 C C . LEU B 1 307 ? -8.328 20.828 6.984 1 98.25 307 LEU B C 1
ATOM 6811 O O . LEU B 1 307 ? -9.008 21.797 6.645 1 98.25 307 LEU B O 1
ATOM 6815 N N . TRP B 1 308 ? -8.258 20.344 8.227 1 98.06 308 TRP B N 1
ATOM 6816 C CA . TRP B 1 308 ? -8.93 21.062 9.305 1 98.06 308 TRP B CA 1
ATOM 6817 C C . TRP B 1 308 ? -8.391 22.484 9.422 1 98.06 308 TRP B C 1
ATOM 6819 O O . TRP B 1 308 ? -9.156 23.453 9.43 1 98.06 308 TRP B O 1
ATOM 6829 N N . THR B 1 309 ? -7.055 22.625 9.422 1 96.69 309 THR B N 1
ATOM 6830 C CA . THR B 1 309 ? -6.422 23.922 9.641 1 96.69 309 THR B CA 1
ATOM 6831 C C . THR B 1 309 ? -6.512 24.781 8.391 1 96.69 309 THR B C 1
ATOM 6833 O O . THR B 1 309 ? -6.586 26.016 8.477 1 96.69 309 THR B O 1
ATOM 6836 N N . ALA B 1 310 ? -6.594 24.172 7.246 1 94.81 310 ALA B N 1
ATOM 6837 C CA . ALA B 1 310 ? -6.543 24.906 5.984 1 94.81 310 ALA B CA 1
ATOM 6838 C C . ALA B 1 310 ? -7.922 25.453 5.605 1 94.81 310 ALA B C 1
ATOM 6840 O O . ALA B 1 310 ? -8.031 26.438 4.879 1 94.81 310 ALA B O 1
ATOM 6841 N N . GLY B 1 311 ? -8.945 24.812 6.125 1 94.31 311 GLY B N 1
ATOM 6842 C CA . GLY B 1 311 ? -10.242 25.297 5.672 1 94.31 311 GLY B CA 1
ATOM 6843 C C . GLY B 1 311 ? -11.367 24.984 6.645 1 94.31 311 GLY B C 1
ATOM 6844 O O . GLY B 1 311 ? -12.094 25.891 7.062 1 94.31 311 GLY B O 1
ATOM 6845 N N . CYS B 1 312 ? -11.461 23.859 7.16 1 97.5 312 CYS B N 1
ATOM 6846 C CA . CYS B 1 312 ? -12.617 23.391 7.91 1 97.5 312 CYS B CA 1
ATOM 6847 C C . CYS B 1 312 ? -12.727 24.109 9.25 1 97.5 312 CYS B C 1
ATOM 6849 O O . CYS B 1 312 ? -13.828 24.312 9.766 1 97.5 312 CYS B O 1
ATOM 6851 N N . LYS B 1 313 ? -11.641 24.516 9.82 1 97.38 313 LYS B N 1
ATOM 6852 C CA . LYS B 1 313 ? -11.641 25.203 11.109 1 97.38 313 LYS B CA 1
ATOM 6853 C C . LYS B 1 313 ? -12.422 26.516 11.023 1 97.38 313 LYS B C 1
ATOM 6855 O O . LYS B 1 313 ? -13.234 26.812 11.906 1 97.38 313 LYS B O 1
ATOM 6860 N N . ARG B 1 314 ? -12.211 27.281 9.992 1 95.19 314 ARG B N 1
ATOM 6861 C CA . ARG B 1 314 ? -12.875 28.562 9.805 1 95.19 314 ARG B CA 1
ATOM 6862 C C . ARG B 1 314 ? -14.383 28.391 9.672 1 95.19 314 ARG B C 1
ATOM 6864 O O . ARG B 1 314 ? -15.156 29.203 10.18 1 95.19 314 ARG B O 1
ATOM 6871 N N . THR B 1 315 ? -14.758 27.328 9.008 1 96.44 315 THR B N 1
ATOM 6872 C CA . THR B 1 315 ? -16.172 27.094 8.727 1 96.44 315 THR B CA 1
ATOM 6873 C C . THR B 1 315 ? -16.891 26.531 9.961 1 96.44 315 THR B C 1
ATOM 6875 O O . THR B 1 315 ? -17.969 27 10.312 1 96.44 315 THR B O 1
ATOM 6878 N N . LEU B 1 316 ? -16.25 25.625 10.68 1 96.81 316 LEU B N 1
ATOM 6879 C CA . LEU B 1 316 ? -16.953 24.828 11.664 1 96.81 316 LEU B CA 1
ATOM 6880 C C . LEU B 1 316 ? -16.781 25.406 13.062 1 96.81 316 LEU B C 1
ATOM 6882 O O . LEU B 1 316 ? -17.562 25.109 13.969 1 96.81 316 LEU B O 1
ATOM 6886 N N . THR B 1 317 ? -15.711 26.172 13.25 1 94.62 317 THR B N 1
ATOM 6887 C CA . THR B 1 317 ? -15.555 26.797 14.562 1 94.62 317 THR B CA 1
ATOM 6888 C C . THR B 1 317 ? -16.578 27.906 14.758 1 94.62 317 THR B C 1
ATOM 6890 O O . THR B 1 317 ? -16.625 28.859 13.969 1 94.62 317 THR B O 1
ATOM 6893 N N . ASP B 1 318 ? -17.391 27.812 15.75 1 90.94 318 ASP B N 1
ATOM 6894 C CA . ASP B 1 318 ? -18.453 28.781 16.062 1 90.94 318 ASP B CA 1
ATOM 6895 C C . ASP B 1 318 ? -19.406 28.938 14.883 1 90.94 318 ASP B C 1
ATOM 6897 O O . ASP B 1 318 ? -19.859 30.047 14.586 1 90.94 318 ASP B O 1
ATOM 6901 N N . GLY B 1 319 ? -19.516 27.922 14.102 1 92.44 319 GLY B N 1
ATOM 6902 C CA . GLY B 1 319 ? -20.453 27.906 12.984 1 92.44 319 GLY B CA 1
ATOM 6903 C C . GLY B 1 319 ? -21.859 27.547 13.398 1 92.44 319 GLY B C 1
ATOM 6904 O O . GLY B 1 319 ? -22.109 27.234 14.562 1 92.44 319 GLY B O 1
ATOM 6905 N N . SER B 1 320 ? -22.797 27.594 12.461 1 94.69 320 SER B N 1
ATOM 6906 C CA . SER B 1 320 ? -24.203 27.297 12.703 1 94.69 320 SER B CA 1
ATOM 6907 C C . SER B 1 320 ? -24.422 25.797 12.945 1 94.69 320 SER B C 1
ATOM 6909 O O . SER B 1 320 ? -24.125 24.969 12.086 1 94.69 320 SER B O 1
ATOM 6911 N N . PRO B 1 321 ? -24.938 25.406 14.117 1 95.69 321 PRO B N 1
ATOM 6912 C CA . PRO B 1 321 ? -25.203 23.984 14.391 1 95.69 321 PRO B CA 1
ATOM 6913 C C . PRO B 1 321 ? -26.203 23.375 13.414 1 95.69 321 PRO B C 1
ATOM 6915 O O . PRO B 1 321 ? -26.078 22.203 13.039 1 95.69 321 PRO B O 1
ATOM 6918 N N . LEU B 1 322 ? -27.125 24.141 13.008 1 96.12 322 LEU B N 1
ATOM 6919 C CA . LEU B 1 322 ? -28.125 23.641 12.07 1 96.12 322 LEU B CA 1
ATOM 6920 C C . LEU B 1 322 ? -27.5 23.406 10.695 1 96.12 322 LEU B C 1
ATOM 6922 O O . LEU B 1 322 ? -27.828 22.438 10.016 1 96.12 322 LEU B O 1
ATOM 6926 N N . ALA B 1 323 ? -26.641 24.344 10.234 1 96.12 323 ALA B N 1
ATOM 6927 C CA . ALA B 1 323 ? -25.953 24.156 8.953 1 96.12 323 ALA B CA 1
ATOM 6928 C C . ALA B 1 323 ? -25.062 22.922 8.992 1 96.12 323 ALA B C 1
ATOM 6930 O O . ALA B 1 323 ? -24.953 22.203 7.996 1 96.12 323 ALA B O 1
ATOM 6931 N N . LYS B 1 324 ? -24.453 22.688 10.141 1 96.94 324 LYS B N 1
ATOM 6932 C CA . LYS B 1 324 ? -23.641 21.5 10.312 1 96.94 324 LYS B CA 1
ATOM 6933 C C . LYS B 1 324 ? -24.484 20.234 10.188 1 96.94 324 LYS B C 1
ATOM 6935 O O . LYS B 1 324 ? -24.109 19.297 9.469 1 96.94 324 LYS B O 1
ATOM 6940 N N . LEU B 1 325 ? -25.578 20.219 10.797 1 97.38 325 LEU B N 1
ATOM 6941 C CA . LEU B 1 325 ? -26.422 19.031 10.891 1 97.38 325 LEU B CA 1
ATOM 6942 C C . LEU B 1 325 ? -27.172 18.797 9.586 1 97.38 325 LEU B C 1
ATOM 6944 O O . LEU B 1 325 ? -27.281 17.656 9.117 1 97.38 325 LEU B O 1
ATOM 6948 N N . LEU B 1 326 ? -27.672 19.844 8.969 1 97 326 LEU B N 1
ATOM 6949 C CA . LEU B 1 326 ? -28.609 19.688 7.863 1 97 326 LEU B CA 1
ATOM 6950 C C . LEU B 1 326 ? -27.875 19.75 6.523 1 97 326 LEU B C 1
ATOM 6952 O O . LEU B 1 326 ? -28.375 19.25 5.512 1 97 326 LEU B O 1
ATOM 6956 N N . LEU B 1 327 ? -26.703 20.359 6.488 1 97.44 327 LEU B N 1
ATOM 6957 C CA . LEU B 1 327 ? -26.016 20.516 5.215 1 97.44 327 LEU B CA 1
ATOM 6958 C C . LEU B 1 327 ? -24.703 19.75 5.211 1 97.44 327 LEU B C 1
ATOM 6960 O O . LEU B 1 327 ? -24.516 18.844 4.398 1 97.44 327 LEU B O 1
ATOM 6964 N N . TRP B 1 328 ? -23.812 20 6.168 1 98.31 328 TRP B N 1
ATOM 6965 C CA . TRP B 1 328 ? -22.484 19.391 6.203 1 98.31 328 TRP B CA 1
ATOM 6966 C C . TRP B 1 328 ? -22.609 17.875 6.422 1 98.31 328 TRP B C 1
ATOM 6968 O O . TRP B 1 328 ? -22.016 17.094 5.68 1 98.31 328 TRP B O 1
ATOM 6978 N N . TYR B 1 329 ? -23.406 17.453 7.348 1 98.56 329 TYR B N 1
ATOM 6979 C CA . TYR B 1 329 ? -23.453 16.078 7.844 1 98.56 329 TYR B CA 1
ATOM 6980 C C . TYR B 1 329 ? -24.094 15.148 6.82 1 98.56 329 TYR B C 1
ATOM 6982 O O . TYR B 1 329 ? -23.531 14.109 6.477 1 98.56 329 TYR B O 1
ATOM 6990 N N . PRO B 1 330 ? -25.234 15.484 6.23 1 98.19 330 PRO B N 1
ATOM 6991 C CA . PRO B 1 330 ? -25.812 14.586 5.23 1 98.19 330 PRO B CA 1
ATOM 6992 C C . PRO B 1 330 ? -24.938 14.438 3.988 1 98.19 330 PRO B C 1
ATOM 6994 O O . PRO B 1 330 ? -24.812 13.344 3.447 1 98.19 330 PRO B O 1
ATOM 6997 N N . LEU B 1 3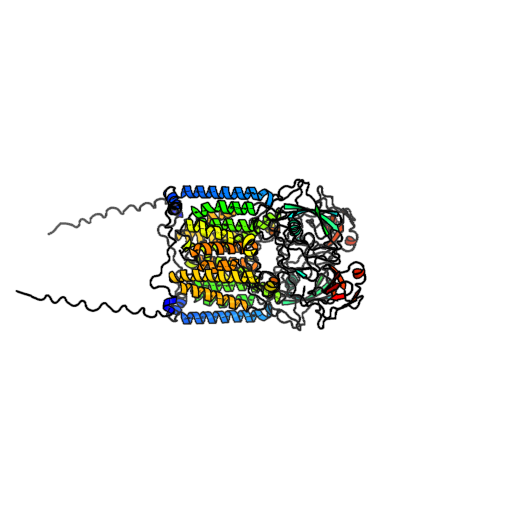31 ? -24.359 15.523 3.57 1 98.19 331 LEU B N 1
ATOM 6998 C CA . LEU B 1 331 ? -23.531 15.445 2.371 1 98.19 331 LEU B CA 1
ATOM 6999 C C . LEU B 1 331 ? -22.234 14.719 2.656 1 98.19 331 LEU B C 1
ATOM 7001 O O . LEU B 1 331 ? -21.656 14.086 1.764 1 98.19 331 LEU B O 1
ATOM 7005 N N . PHE B 1 332 ? -21.812 14.797 3.953 1 98.62 332 PHE B N 1
ATOM 7006 C CA . PHE B 1 332 ? -20.672 13.992 4.363 1 98.62 332 PHE B CA 1
ATOM 7007 C C . PHE B 1 332 ? -20.953 12.508 4.148 1 98.62 332 PHE B C 1
ATOM 7009 O O . PHE B 1 332 ? -20.109 11.789 3.604 1 98.62 332 PHE B O 1
ATOM 7016 N N . TRP B 1 333 ? -22.031 12.039 4.469 1 98.56 333 TRP B N 1
ATOM 7017 C CA . TRP B 1 333 ? -22.375 10.625 4.348 1 98.56 333 TRP B CA 1
ATOM 7018 C C . TRP B 1 333 ? -22.656 10.258 2.895 1 98.56 333 TRP B C 1
ATOM 7020 O O . TRP B 1 333 ? -22.391 9.133 2.469 1 98.56 333 TRP B O 1
ATOM 7030 N N . VAL B 1 334 ? -23.172 11.258 2.121 1 97.5 334 VAL B N 1
ATOM 7031 C CA . VAL B 1 334 ? -23.344 11.023 0.69 1 97.5 334 VAL B CA 1
ATOM 7032 C C . VAL B 1 334 ? -21.984 10.766 0.042 1 97.5 334 VAL B C 1
ATOM 7034 O O . VAL B 1 334 ? -21.844 9.859 -0.783 1 97.5 334 VAL B O 1
ATOM 7037 N N . GLY B 1 335 ? -21.031 11.547 0.461 1 97.31 335 GLY B N 1
ATOM 7038 C CA . GLY B 1 335 ? -19.688 11.336 -0.041 1 97.31 335 GLY B CA 1
ATOM 7039 C C . GLY B 1 335 ? -19.047 10.062 0.471 1 97.31 335 GLY B C 1
ATOM 7040 O O . GLY B 1 335 ? -18.344 9.375 -0.272 1 97.31 335 GLY B O 1
ATOM 7041 N N . SER B 1 336 ? -19.297 9.75 1.714 1 97.88 336 SER B N 1
ATOM 7042 C CA . SER B 1 336 ? -18.734 8.555 2.33 1 97.88 336 SER B CA 1
ATOM 7043 C C . SER B 1 336 ? -19.328 7.285 1.714 1 97.88 336 SER B C 1
ATOM 7045 O O . SER B 1 336 ? -18.625 6.273 1.589 1 97.88 336 SER B O 1
ATOM 7047 N N . ALA B 1 337 ? -20.609 7.34 1.336 1 97.25 337 ALA B N 1
ATOM 7048 C CA . ALA B 1 337 ? -21.266 6.195 0.72 1 97.25 337 ALA B CA 1
ATOM 7049 C C . ALA B 1 337 ? -21.141 6.238 -0.8 1 97.25 337 ALA B C 1
ATOM 7051 O O . ALA B 1 337 ? -22.125 6.023 -1.518 1 97.25 337 ALA B O 1
ATOM 7052 N N . ASN B 1 338 ? -19.984 6.496 -1.215 1 94.25 338 ASN B N 1
ATOM 7053 C CA . ASN B 1 338 ? -19.703 6.641 -2.639 1 94.25 338 ASN B CA 1
ATOM 7054 C C . ASN B 1 338 ? -20.109 5.395 -3.42 1 94.25 338 ASN B C 1
ATOM 7056 O O . ASN B 1 338 ? -20.562 5.492 -4.559 1 94.25 338 ASN B O 1
ATOM 7060 N N . VAL B 1 339 ? -20.016 4.223 -2.809 1 90.56 339 VAL B N 1
ATOM 7061 C CA . VAL B 1 339 ? -20.297 2.945 -3.453 1 90.56 339 VAL B CA 1
ATOM 7062 C C . VAL B 1 339 ? -21.781 2.871 -3.826 1 90.56 339 VAL B C 1
ATOM 7064 O O . VAL B 1 339 ? -22.156 2.225 -4.809 1 90.56 339 VAL B O 1
ATOM 7067 N N . ILE B 1 340 ? -22.609 3.623 -3.072 1 90.75 340 ILE B N 1
ATOM 7068 C CA . ILE B 1 340 ? -24.047 3.598 -3.281 1 90.75 340 ILE B CA 1
ATOM 7069 C C . ILE B 1 340 ? -24.484 4.828 -4.078 1 90.75 340 ILE B C 1
ATOM 7071 O O . ILE B 1 340 ? -25.531 4.824 -4.727 1 90.75 340 ILE B O 1
ATOM 7075 N N . THR B 1 341 ? -23.594 5.828 -4.113 1 91.5 341 THR B N 1
ATOM 7076 C CA . THR B 1 341 ? -24.016 7.09 -4.715 1 91.5 341 THR B CA 1
ATOM 7077 C C . THR B 1 341 ? -23.312 7.32 -6.047 1 91.5 341 THR B C 1
ATOM 7079 O O . THR B 1 341 ? -23.766 6.859 -7.09 1 91.5 341 THR B O 1
ATOM 7082 N N . PHE B 1 342 ? -22.062 7.766 -6.027 1 88.19 342 PHE B N 1
ATOM 7083 C CA . PHE B 1 342 ? -21.406 8.266 -7.227 1 88.19 342 PHE B CA 1
ATOM 7084 C C . PHE B 1 342 ? -20.812 7.125 -8.039 1 88.19 342 PHE B C 1
ATOM 7086 O O . PHE B 1 342 ? -20.672 7.234 -9.258 1 88.19 342 PHE B O 1
ATOM 7093 N N . ASP B 1 343 ? -20.469 6.078 -7.438 1 83.94 343 ASP B N 1
ATOM 7094 C CA . ASP B 1 343 ? -19.938 4.926 -8.156 1 83.94 343 ASP B CA 1
ATOM 7095 C C . ASP B 1 343 ? -20.984 4.309 -9.078 1 83.94 343 ASP B C 1
ATOM 7097 O O . ASP B 1 343 ? -20.656 3.545 -9.984 1 83.94 343 ASP B O 1
ATOM 7101 N N . ARG B 1 344 ? -22.125 4.629 -8.812 1 82.5 344 ARG B N 1
ATOM 7102 C CA . ARG B 1 344 ? -23.203 4.051 -9.609 1 82.5 344 ARG B CA 1
ATOM 7103 C C . ARG B 1 344 ? -23.453 4.875 -10.867 1 82.5 344 ARG B C 1
ATOM 7105 O O . ARG B 1 344 ? -24.219 4.461 -11.75 1 82.5 344 ARG B O 1
ATOM 7112 N N . ILE B 1 345 ? -22.75 6.004 -10.914 1 80.25 345 ILE B N 1
ATOM 7113 C CA . ILE B 1 345 ? -22.781 6.809 -12.133 1 80.25 345 ILE B CA 1
ATOM 7114 C C . ILE B 1 345 ? -21.781 6.262 -13.141 1 80.25 345 ILE B C 1
ATOM 7116 O O . ILE B 1 345 ? -20.641 5.973 -12.789 1 80.25 345 ILE B O 1
ATOM 7120 N N . PRO B 1 346 ? -22.188 6.039 -14.344 1 76.94 346 PRO B N 1
ATOM 7121 C CA . PRO B 1 346 ? -21.328 5.391 -15.344 1 76.94 346 PRO B CA 1
ATOM 7122 C C . PRO B 1 346 ? -20.188 6.285 -15.797 1 76.94 346 PRO B C 1
ATOM 7124 O O . PRO B 1 346 ? -20.094 6.625 -16.984 1 76.94 346 PRO B O 1
ATOM 7127 N N . ILE B 1 347 ? -19.438 6.777 -14.961 1 74.12 347 ILE B N 1
ATOM 7128 C CA . ILE B 1 347 ? -18.219 7.52 -15.242 1 74.12 347 ILE B CA 1
ATOM 7129 C C . ILE B 1 347 ? -17.016 6.785 -14.633 1 74.12 347 ILE B C 1
ATOM 7131 O O . ILE B 1 347 ? -16.969 6.57 -13.422 1 74.12 347 ILE B O 1
ATOM 7135 N N . ASP B 1 348 ? -16.188 6.25 -15.469 1 68.12 348 ASP B N 1
ATOM 7136 C CA . ASP B 1 348 ? -15.031 5.488 -15 1 68.12 348 ASP B CA 1
ATOM 7137 C C . ASP B 1 348 ? -13.766 6.344 -15.016 1 68.12 348 ASP B C 1
ATOM 7139 O O . ASP B 1 348 ? -13.633 7.281 -14.227 1 68.12 348 ASP B O 1
ATOM 7143 N N . ARG B 1 349 ? -12.875 6.18 -15.992 1 63.69 349 ARG B N 1
ATOM 7144 C CA . ARG B 1 349 ? -11.594 6.887 -16.047 1 63.69 349 ARG B CA 1
ATOM 7145 C C . ARG B 1 349 ? -11.688 8.109 -16.953 1 63.69 349 ARG B C 1
ATOM 7147 O O . ARG B 1 349 ? -10.68 8.781 -17.188 1 63.69 349 ARG B O 1
ATOM 7154 N N . MET B 1 350 ? -12.906 8.398 -17.312 1 64.12 350 MET B N 1
ATOM 7155 C CA . MET B 1 350 ? -13.148 9.5 -18.25 1 64.12 350 MET B CA 1
ATOM 7156 C C . MET B 1 350 ? -12.281 9.359 -19.484 1 64.12 350 MET B C 1
ATOM 7158 O O . MET B 1 350 ? -11.758 10.352 -20 1 64.12 350 MET B O 1
ATOM 7162 N N . ARG B 1 351 ? -11.969 8.234 -19.734 1 69.94 351 ARG B N 1
ATOM 7163 C CA . ARG B 1 351 ? -11.305 7.965 -21 1 69.94 351 ARG B CA 1
ATOM 7164 C C . ARG B 1 351 ? -12.32 7.746 -22.109 1 69.94 351 ARG B C 1
ATOM 7166 O O . ARG B 1 351 ? -13.438 7.277 -21.859 1 69.94 351 ARG B O 1
ATOM 7173 N N . ILE B 1 352 ? -11.781 8.141 -23.219 1 71.5 352 ILE B N 1
ATOM 7174 C CA . ILE B 1 352 ? -12.68 8.094 -24.359 1 71.5 352 ILE B CA 1
ATOM 7175 C C . ILE B 1 352 ? -13.148 6.66 -24.594 1 71.5 352 ILE B C 1
ATOM 7177 O O . ILE B 1 352 ? -14.328 6.426 -24.859 1 71.5 352 ILE B O 1
ATOM 7181 N N . ASP B 1 353 ? -12.266 5.73 -24.406 1 67.38 353 ASP B N 1
ATOM 7182 C CA . ASP B 1 353 ? -12.625 4.336 -24.641 1 67.38 353 ASP B CA 1
ATOM 7183 C C . ASP B 1 353 ? -13.641 3.848 -23.609 1 67.38 353 ASP B C 1
ATOM 7185 O O . ASP B 1 353 ? -14.539 3.064 -23.938 1 67.38 353 ASP B O 1
ATOM 7189 N N . ASP B 1 354 ? -13.547 4.371 -22.438 1 70.5 354 ASP B N 1
ATOM 7190 C CA . ASP B 1 354 ? -14.492 3.996 -21.391 1 70.5 354 ASP B CA 1
ATOM 7191 C C . ASP B 1 354 ? -15.867 4.602 -21.641 1 70.5 354 ASP B C 1
ATOM 7193 O O . ASP B 1 354 ? -16.891 3.961 -21.391 1 70.5 354 ASP B O 1
ATOM 7197 N N . ILE B 1 355 ? -15.867 5.809 -22.188 1 71.88 355 ILE B N 1
ATOM 7198 C CA . ILE B 1 355 ? -17.109 6.531 -22.422 1 71.88 355 ILE B CA 1
ATOM 7199 C C . ILE B 1 355 ? -17.906 5.844 -23.531 1 71.88 355 ILE B C 1
ATOM 7201 O O . ILE B 1 355 ? -19.141 5.762 -23.453 1 71.88 355 ILE B O 1
ATOM 7205 N N . LYS B 1 356 ? -17.141 5.227 -24.375 1 69.75 356 LYS B N 1
ATOM 7206 C CA . LYS B 1 356 ? -17.797 4.555 -25.5 1 69.75 356 LYS B CA 1
ATOM 7207 C C . LYS B 1 356 ? -18.344 3.195 -25.078 1 69.75 356 LYS B C 1
ATOM 7209 O O . LYS B 1 356 ? -19.359 2.73 -25.625 1 69.75 356 LYS B O 1
ATOM 7214 N N . GLN B 1 357 ? -17.734 2.674 -24.109 1 67.31 357 GLN B N 1
ATOM 7215 C CA . GLN B 1 357 ? -18.078 1.298 -23.766 1 67.31 357 GLN B CA 1
ATOM 7216 C C . GLN B 1 357 ? -19.172 1.257 -22.703 1 67.31 357 GLN B C 1
ATOM 7218 O O . GLN B 1 357 ? -19.797 0.22 -22.5 1 67.31 357 GLN B O 1
ATOM 7223 N N . MET B 1 358 ? -19.375 2.367 -22.062 1 68.31 358 MET B N 1
ATOM 7224 C CA . MET B 1 358 ? -20.359 2.373 -20.969 1 68.31 358 MET B CA 1
ATOM 7225 C C . MET B 1 358 ? -21.594 3.168 -21.359 1 68.31 358 MET B C 1
ATOM 7227 O O . MET B 1 358 ? -21.531 4.387 -21.531 1 68.31 358 MET B O 1
ATOM 7231 N N . PRO B 1 359 ? -22.656 2.537 -21.516 1 70.94 359 PRO B N 1
ATOM 7232 C CA . PRO B 1 359 ? -23.891 3.273 -21.844 1 70.94 359 PRO B CA 1
ATOM 7233 C C . PRO B 1 359 ? -24.281 4.281 -20.766 1 70.94 359 PRO B C 1
ATOM 7235 O O . PRO B 1 359 ? -24.141 3.996 -19.578 1 70.94 359 PRO B O 1
ATOM 7238 N N . GLY B 1 360 ? -24.578 5.484 -21.094 1 76 360 GLY B N 1
ATOM 7239 C CA . GLY B 1 360 ? -25.016 6.512 -20.156 1 76 360 GLY B CA 1
ATOM 7240 C C . GLY B 1 360 ? -23.891 7.418 -19.703 1 76 360 GLY B C 1
ATOM 7241 O O . GLY B 1 360 ? -24.125 8.383 -18.969 1 76 360 GLY B O 1
ATOM 7242 N N . SER B 1 361 ? -22.781 7.074 -20.109 1 78.06 361 SER B N 1
ATOM 7243 C CA . SER B 1 361 ? -21.609 7.828 -19.672 1 78.06 361 SER B CA 1
ATOM 7244 C C . SER B 1 361 ? -21.688 9.281 -20.141 1 78.06 361 SER B C 1
ATOM 7246 O O . SER B 1 361 ? -21.359 10.195 -19.391 1 78.06 361 SER B O 1
ATOM 7248 N N . VAL B 1 362 ? -22.203 9.453 -21.344 1 83.19 362 VAL B N 1
ATOM 7249 C CA . VAL B 1 362 ? -22.25 10.797 -21.906 1 83.19 362 VAL B CA 1
ATOM 7250 C C . VAL B 1 362 ? -23.266 11.641 -21.141 1 83.19 362 VAL B C 1
ATOM 7252 O O . VAL B 1 362 ? -22.969 12.789 -20.781 1 83.19 362 VAL B O 1
ATOM 7255 N N . LEU B 1 363 ? -24.344 11.039 -20.828 1 83.5 363 LEU B N 1
ATOM 7256 C CA . LEU B 1 363 ? -25.359 11.742 -20.047 1 83.5 363 LEU B CA 1
ATOM 7257 C C . LEU B 1 363 ? -24.828 12.094 -18.672 1 83.5 363 LEU B C 1
ATOM 7259 O O . LEU B 1 363 ? -25.062 13.203 -18.172 1 83.5 363 LEU B O 1
ATOM 7263 N N . ALA B 1 364 ? -24.219 11.156 -18.109 1 85.06 364 ALA B N 1
ATOM 7264 C CA . ALA B 1 364 ? -23.641 11.391 -16.781 1 85.06 364 ALA B CA 1
ATOM 7265 C C . ALA B 1 364 ? -22.641 12.539 -16.812 1 85.06 364 ALA B C 1
ATOM 7267 O O . ALA B 1 364 ? -22.641 13.391 -15.93 1 85.06 364 ALA B O 1
ATOM 7268 N N . ILE B 1 365 ? -21.953 12.648 -17.812 1 85.5 365 ILE B N 1
ATOM 7269 C CA . ILE B 1 365 ? -20.922 13.672 -17.938 1 85.5 365 ILE B CA 1
ATOM 7270 C C . ILE B 1 365 ? -21.578 15.039 -18.172 1 85.5 365 ILE B C 1
ATOM 7272 O O . ILE B 1 365 ? -21.172 16.031 -17.578 1 85.5 365 ILE B O 1
ATOM 7276 N N . ILE B 1 366 ? -22.609 15.102 -18.938 1 87.56 366 ILE B N 1
ATOM 7277 C CA . ILE B 1 366 ? -23.297 16.344 -19.281 1 87.56 366 ILE B CA 1
ATOM 7278 C C . ILE B 1 366 ? -23.969 16.922 -18.031 1 87.56 366 ILE B C 1
ATOM 7280 O O . ILE B 1 366 ? -24.078 18.141 -17.891 1 87.56 366 ILE B O 1
ATOM 7284 N N . VAL B 1 367 ? -24.188 16.062 -17.141 1 87.75 367 VAL B N 1
ATOM 7285 C CA . VAL B 1 367 ? -24.891 16.531 -15.938 1 87.75 367 VAL B CA 1
ATOM 7286 C C . VAL B 1 367 ? -23.891 16.828 -14.836 1 87.75 367 VAL B C 1
ATOM 7288 O O . VAL B 1 367 ? -23.969 17.875 -14.188 1 87.75 367 VAL B O 1
ATOM 7291 N N . VAL B 1 368 ? -23 16.016 -14.68 1 85.62 368 VAL B N 1
ATOM 7292 C CA . VAL B 1 368 ? -22.094 16.094 -13.531 1 85.62 368 VAL B CA 1
ATOM 7293 C C . VAL B 1 368 ? -21.109 17.234 -13.727 1 85.62 368 VAL B C 1
ATOM 7295 O O . VAL B 1 368 ? -20.828 18 -12.797 1 85.62 368 VAL B O 1
ATOM 7298 N N . ILE B 1 369 ? -20.672 17.484 -14.867 1 86.44 369 ILE B N 1
ATOM 7299 C CA . ILE B 1 369 ? -19.625 18.469 -15.109 1 86.44 369 ILE B CA 1
ATOM 7300 C C . ILE B 1 369 ? -20.188 19.875 -14.891 1 86.44 369 ILE B C 1
ATOM 7302 O O . ILE B 1 369 ? -19.594 20.672 -14.156 1 86.44 369 ILE B O 1
ATOM 7306 N N . PRO B 1 370 ? -21.312 20.188 -15.438 1 91 370 PRO B N 1
ATOM 7307 C CA . PRO B 1 370 ? -21.875 21.516 -15.172 1 91 370 PRO B CA 1
ATOM 7308 C C . PRO B 1 370 ? -22.203 21.734 -13.695 1 91 370 PRO B C 1
ATOM 7310 O O . PRO B 1 370 ? -22.062 22.844 -13.18 1 91 370 PRO B O 1
ATOM 7313 N N . LEU B 1 371 ? -22.547 20.672 -13.055 1 90.06 371 LEU B N 1
ATOM 7314 C CA . LEU B 1 371 ? -22.828 20.781 -11.625 1 90.06 371 LEU B CA 1
ATOM 7315 C C . LEU B 1 371 ? -21.562 21.109 -10.852 1 90.06 371 LEU B C 1
ATOM 7317 O O . LEU B 1 371 ? -21.562 21.953 -9.953 1 90.06 371 LEU B O 1
ATOM 7321 N N . ILE B 1 372 ? -20.531 20.531 -11.188 1 88.38 372 ILE B N 1
ATOM 7322 C CA . ILE B 1 372 ? -19.25 20.781 -10.531 1 88.38 372 ILE B CA 1
ATOM 7323 C C . ILE B 1 372 ? -18.797 22.219 -10.82 1 88.38 372 ILE B C 1
ATOM 7325 O O . ILE B 1 372 ? -18.375 22.938 -9.906 1 88.38 372 ILE B O 1
ATOM 7329 N N . ILE B 1 373 ? -19 22.672 -12.016 1 91.31 373 ILE B N 1
ATOM 7330 C CA . ILE B 1 373 ? -18.594 24.016 -12.414 1 91.31 373 ILE B CA 1
ATOM 7331 C C . ILE B 1 373 ? -19.438 25.047 -11.656 1 91.31 373 ILE B C 1
ATOM 7333 O O . ILE B 1 373 ? -18.906 26.062 -11.188 1 91.31 373 ILE B O 1
ATOM 7337 N N . ALA B 1 374 ? -20.641 24.688 -11.539 1 93.81 374 ALA B N 1
ATOM 7338 C CA . ALA B 1 374 ? -21.531 25.594 -10.805 1 93.81 374 ALA B CA 1
ATOM 7339 C C . ALA B 1 374 ? -21.125 25.688 -9.336 1 93.81 374 ALA B C 1
ATOM 7341 O O . ALA B 1 374 ? -21.094 26.781 -8.758 1 93.81 374 ALA B O 1
ATOM 7342 N N . CYS B 1 375 ? -20.781 24.578 -8.727 1 92.69 375 CYS B N 1
ATOM 7343 C CA . CYS B 1 375 ? -20.359 24.562 -7.328 1 92.69 375 CYS B CA 1
ATOM 7344 C C . CYS B 1 375 ? -19.047 25.312 -7.145 1 92.69 375 CYS B C 1
ATOM 7346 O O . CYS B 1 375 ? -18.891 26.094 -6.199 1 92.69 375 CYS B O 1
ATOM 7348 N N . VAL B 1 376 ? -18.172 25.203 -8.055 1 91.75 376 VAL B N 1
ATOM 7349 C CA . VAL B 1 376 ? -16.875 25.875 -7.996 1 91.75 376 VAL B CA 1
ATOM 7350 C C . VAL B 1 376 ? -17.062 27.375 -8.18 1 91.75 376 VAL B C 1
ATOM 7352 O O . VAL B 1 376 ? -16.438 28.172 -7.477 1 91.75 376 VAL B O 1
ATOM 7355 N N . ALA B 1 377 ? -17.938 27.766 -9.047 1 93.31 377 ALA B N 1
ATOM 7356 C CA . ALA B 1 377 ? -18.203 29.172 -9.297 1 93.31 377 ALA B CA 1
ATOM 7357 C C . ALA B 1 377 ? -18.844 29.844 -8.078 1 93.31 377 ALA B C 1
ATOM 7359 O O . ALA B 1 377 ? -18.469 30.953 -7.699 1 93.31 377 ALA B O 1
ATOM 7360 N N . LEU B 1 378 ? -19.719 29.109 -7.523 1 93.56 378 LEU B N 1
ATOM 7361 C CA . LEU B 1 378 ? -20.391 29.641 -6.34 1 93.56 378 LEU B CA 1
ATOM 7362 C C . LEU B 1 378 ? -19.406 29.812 -5.195 1 93.56 378 LEU B C 1
ATOM 7364 O O . LEU B 1 378 ? -19.391 30.859 -4.531 1 93.56 378 LEU B O 1
ATOM 7368 N N . GLN B 1 379 ? -18.578 28.859 -5 1 93.56 379 GLN B N 1
ATOM 7369 C CA . GLN B 1 379 ? -17.594 28.938 -3.92 1 93.56 379 GLN B CA 1
ATOM 7370 C C . GLN B 1 379 ? -16.531 29.984 -4.23 1 93.56 379 GLN B C 1
ATOM 7372 O O . GLN B 1 379 ? -16.047 30.688 -3.328 1 93.56 379 GLN B O 1
ATOM 7377 N N . ALA B 1 380 ? -16.203 30.125 -5.469 1 92.81 380 ALA B N 1
ATOM 7378 C CA . ALA B 1 380 ? -15.242 31.141 -5.879 1 92.81 380 ALA B CA 1
ATOM 7379 C C . ALA B 1 380 ? -15.797 32.531 -5.609 1 92.81 380 ALA B C 1
ATOM 7381 O O . ALA B 1 380 ? -15.047 33.438 -5.207 1 92.81 380 ALA B O 1
ATOM 7382 N N . PHE B 1 381 ? -17.031 32.656 -5.781 1 93.25 381 PHE B N 1
ATOM 7383 C CA . PHE B 1 381 ? -17.688 33.906 -5.512 1 93.25 381 PHE B CA 1
ATOM 7384 C C . PHE B 1 381 ? -17.641 34.25 -4.023 1 93.25 381 PHE B C 1
ATOM 7386 O O . PHE B 1 381 ? -17.422 35.406 -3.641 1 93.25 381 PHE B O 1
ATOM 7393 N N . GLN B 1 382 ? -17.812 33.281 -3.221 1 93.38 382 GLN B N 1
ATOM 7394 C CA . GLN B 1 382 ? -17.75 33.469 -1.778 1 93.38 382 GLN B CA 1
ATOM 7395 C C . GLN B 1 382 ? -16.344 33.844 -1.335 1 93.38 382 GLN B C 1
ATOM 7397 O O . GLN B 1 382 ? -16.156 34.656 -0.442 1 93.38 382 GLN B O 1
ATOM 7402 N N . ILE B 1 383 ? -15.383 33.281 -1.889 1 93.88 383 ILE B N 1
ATOM 7403 C CA . ILE B 1 383 ? -13.992 33.562 -1.576 1 93.88 383 ILE B CA 1
ATOM 7404 C C . ILE B 1 383 ? -13.648 34.969 -2.039 1 93.88 383 ILE B C 1
ATOM 7406 O O . ILE B 1 383 ? -12.898 35.688 -1.366 1 93.88 383 ILE B O 1
ATOM 7410 N N . TRP B 1 384 ? -14.211 35.344 -3.193 1 93.62 384 TRP B N 1
ATOM 7411 C CA . TRP B 1 384 ? -14.031 36.688 -3.699 1 93.62 384 TRP B CA 1
ATOM 7412 C C . TRP B 1 384 ? -14.633 37.719 -2.742 1 93.62 384 TRP B C 1
ATOM 7414 O O . TRP B 1 384 ? -14.023 38.75 -2.459 1 93.62 384 TRP B O 1
ATOM 7424 N N . LYS B 1 385 ? -15.805 37.406 -2.242 1 93 385 LYS B N 1
ATOM 7425 C CA . LYS B 1 385 ? -16.484 38.281 -1.288 1 93 385 LYS B CA 1
ATOM 7426 C C . LYS B 1 385 ? -15.664 38.438 -0.012 1 93 385 LYS B C 1
ATOM 7428 O O . LYS B 1 385 ? -15.688 39.5 0.619 1 93 385 LYS B O 1
ATOM 7433 N N . ALA B 1 386 ? -14.93 37.406 0.317 1 92.25 386 ALA B N 1
ATOM 7434 C CA . ALA B 1 386 ? -14.102 37.406 1.521 1 92.25 386 ALA B CA 1
ATOM 7435 C C . ALA B 1 386 ? -12.766 38.125 1.266 1 92.25 386 ALA B C 1
ATOM 7437 O O . ALA B 1 386 ? -12 38.375 2.199 1 92.25 386 ALA B O 1
ATOM 7438 N N . GLY B 1 387 ? -12.391 38.406 0.033 1 90.31 387 GLY B N 1
ATOM 7439 C CA . GLY B 1 387 ? -11.172 39.094 -0.332 1 90.31 387 GLY B CA 1
ATOM 7440 C C . GLY B 1 387 ? -9.953 38.188 -0.365 1 90.31 387 GLY B C 1
ATOM 7441 O O . GLY B 1 387 ? -8.828 38.656 -0.121 1 90.31 387 GLY B O 1
ATOM 7442 N N . LYS B 1 388 ? -10.172 37 -0.536 1 90.88 388 LYS B N 1
ATOM 7443 C CA . LYS B 1 388 ? -9.062 36.031 -0.486 1 90.88 388 LYS B CA 1
ATOM 7444 C C . LYS B 1 388 ? -8.859 35.344 -1.834 1 90.88 388 LYS B C 1
ATOM 7446 O O . LYS B 1 388 ? -8.148 34.344 -1.928 1 90.88 388 LYS B O 1
ATOM 7451 N N . LEU B 1 389 ? -9.375 35.812 -2.855 1 91.88 389 LEU B N 1
ATOM 7452 C CA . LEU B 1 389 ? -9.414 35.125 -4.148 1 91.88 389 LEU B CA 1
ATOM 7453 C C . LEU B 1 389 ? -8.008 35 -4.742 1 91.88 389 LEU B C 1
ATOM 7455 O O . LEU B 1 389 ? -7.645 33.969 -5.277 1 91.88 389 LEU B O 1
ATOM 7459 N N . ILE B 1 390 ? -7.227 36 -4.664 1 90.94 390 ILE B N 1
ATOM 7460 C CA . ILE B 1 390 ? -5.906 36 -5.281 1 90.94 390 ILE B CA 1
ATOM 7461 C C . ILE B 1 390 ? -5.004 35 -4.59 1 90.94 390 ILE B C 1
ATOM 7463 O O . ILE B 1 390 ? -4.246 34.281 -5.246 1 90.94 390 ILE B O 1
ATOM 7467 N N . LYS B 1 391 ? -5.059 34.938 -3.35 1 90.12 391 LYS B N 1
ATOM 7468 C CA . LYS B 1 391 ? -4.258 33.969 -2.602 1 90.12 391 LYS B CA 1
ATOM 7469 C C . LYS B 1 391 ? -4.594 32.531 -3.016 1 90.12 391 LYS B C 1
ATOM 7471 O O . LYS B 1 391 ? -3.695 31.734 -3.262 1 90.12 391 LYS B O 1
ATOM 7476 N N . TYR B 1 392 ? -5.82 32.281 -3.131 1 92.19 392 TYR B N 1
ATOM 7477 C CA . TYR B 1 392 ? -6.25 30.938 -3.518 1 92.19 392 TYR B CA 1
ATOM 7478 C C . TYR B 1 392 ? -5.926 30.656 -4.98 1 92.19 392 TYR B C 1
ATOM 7480 O O . TYR B 1 392 ? -5.543 29.547 -5.34 1 92.19 392 TYR B O 1
ATOM 7488 N N . ALA B 1 393 ? -6.082 31.656 -5.805 1 92.5 393 ALA B N 1
ATOM 7489 C CA . ALA B 1 393 ? -5.785 31.5 -7.227 1 92.5 393 ALA B CA 1
ATOM 7490 C C . ALA B 1 393 ? -4.316 31.156 -7.441 1 92.5 393 ALA B C 1
ATOM 7492 O O . ALA B 1 393 ? -3.988 30.281 -8.25 1 92.5 393 ALA B O 1
ATOM 7493 N N . LYS B 1 394 ? -3.51 31.797 -6.742 1 92.69 394 LYS B N 1
ATOM 7494 C CA . LYS B 1 394 ? -2.084 31.5 -6.852 1 92.69 394 LYS B CA 1
ATOM 7495 C C . LYS B 1 394 ? -1.785 30.062 -6.438 1 92.69 394 LYS B C 1
ATOM 7497 O O . LYS B 1 394 ? -1.013 29.375 -7.102 1 92.69 394 LYS B O 1
ATOM 7502 N N . ALA B 1 395 ? -2.395 29.625 -5.406 1 93.25 395 ALA B N 1
ATOM 7503 C CA . ALA B 1 395 ? -2.184 28.266 -4.91 1 93.25 395 ALA B CA 1
ATOM 7504 C C . ALA B 1 395 ? -2.674 27.234 -5.922 1 93.25 395 ALA B C 1
ATOM 7506 O O . ALA B 1 395 ? -1.964 26.281 -6.234 1 93.25 395 ALA B O 1
ATOM 7507 N N . TYR B 1 396 ? -3.814 27.453 -6.5 1 94.38 396 TYR B N 1
ATOM 7508 C CA . TYR B 1 396 ? -4.406 26.469 -7.395 1 94.38 396 TYR B CA 1
ATOM 7509 C C . TYR B 1 396 ? -3.705 26.469 -8.75 1 94.38 396 TYR B C 1
ATOM 7511 O O . TYR B 1 396 ? -3.582 25.422 -9.398 1 94.38 396 TYR B O 1
ATOM 7519 N N . VAL B 1 397 ? -3.26 27.625 -9.164 1 95 397 VAL B N 1
ATOM 7520 C CA . VAL B 1 397 ? -2.486 27.688 -10.398 1 95 397 VAL B CA 1
ATOM 7521 C C . VAL B 1 397 ? -1.19 26.891 -10.234 1 95 397 VAL B C 1
ATOM 7523 O O . VAL B 1 397 ? -0.782 26.156 -11.133 1 95 397 VAL B O 1
ATOM 7526 N N . THR B 1 398 ? -0.576 27.047 -9.078 1 94.19 398 THR B N 1
ATOM 7527 C CA . THR B 1 398 ? 0.642 26.297 -8.797 1 94.19 398 THR B CA 1
ATOM 7528 C C . THR B 1 398 ? 0.369 24.797 -8.82 1 94.19 398 THR B C 1
ATOM 7530 O O . THR B 1 398 ? 1.166 24.031 -9.359 1 94.19 398 THR B O 1
ATOM 7533 N N . ILE B 1 399 ? -0.727 24.391 -8.297 1 94.81 399 ILE B N 1
ATOM 7534 C CA . ILE B 1 399 ? -1.095 22.969 -8.273 1 94.81 399 ILE B CA 1
ATOM 7535 C C . ILE B 1 399 ? -1.348 22.484 -9.703 1 94.81 399 ILE B C 1
ATOM 7537 O O . ILE B 1 399 ? -0.897 21.406 -10.086 1 94.81 399 ILE B O 1
ATOM 7541 N N . ILE B 1 400 ? -2.01 23.328 -10.492 1 95 400 ILE B N 1
ATOM 7542 C CA . ILE B 1 400 ? -2.332 22.969 -11.867 1 95 400 ILE B CA 1
ATOM 7543 C C . ILE B 1 400 ? -1.046 22.828 -12.68 1 95 400 ILE B C 1
ATOM 7545 O O . ILE B 1 400 ? -0.895 21.875 -13.453 1 95 400 ILE B O 1
ATOM 7549 N N . VAL B 1 401 ? -0.161 23.703 -12.477 1 95.25 401 VAL B N 1
ATOM 7550 C CA . VAL B 1 401 ? 1.122 23.641 -13.172 1 95.25 401 VAL B CA 1
ATOM 7551 C C . VAL B 1 401 ? 1.879 22.375 -12.734 1 95.25 401 VAL B C 1
ATOM 7553 O O . VAL B 1 401 ? 2.471 21.688 -13.562 1 95.25 401 VAL B O 1
ATOM 7556 N N . GLY B 1 402 ? 1.84 22.109 -11.453 1 94.31 402 GLY B N 1
ATOM 7557 C CA . GLY B 1 402 ? 2.461 20.891 -10.961 1 94.31 402 GLY B CA 1
ATOM 7558 C C . GLY B 1 402 ? 1.881 19.625 -11.578 1 94.31 402 GLY B C 1
ATOM 7559 O O . GLY B 1 402 ? 2.623 18.719 -11.961 1 94.31 402 GLY B O 1
ATOM 7560 N N . LEU B 1 403 ? 0.611 19.547 -11.719 1 94.81 403 LEU B N 1
ATOM 7561 C CA . LEU B 1 403 ? -0.061 18.391 -12.32 1 94.81 403 LEU B CA 1
ATOM 7562 C C . LEU B 1 403 ? 0.271 18.281 -13.805 1 94.81 403 LEU B C 1
ATOM 7564 O O . LEU B 1 403 ? 0.419 17.172 -14.336 1 94.81 403 LEU B O 1
ATOM 7568 N N . ALA B 1 404 ? 0.42 19.438 -14.445 1 95.44 404 ALA B N 1
ATOM 7569 C CA . ALA B 1 404 ? 0.785 19.438 -15.859 1 95.44 404 ALA B CA 1
ATOM 7570 C C . ALA B 1 404 ? 2.188 18.875 -16.062 1 95.44 404 ALA B C 1
ATOM 7572 O O . ALA B 1 404 ? 2.424 18.109 -17 1 95.44 404 ALA B O 1
ATOM 7573 N N . VAL B 1 405 ? 3.021 19.203 -15.156 1 93.75 405 VAL B N 1
ATOM 7574 C CA . VAL B 1 405 ? 4.387 18.688 -15.234 1 93.75 405 VAL B CA 1
ATOM 7575 C C . VAL B 1 405 ? 4.383 17.172 -15.016 1 93.75 405 VAL B C 1
ATOM 7577 O O . VAL B 1 405 ? 5.055 16.438 -15.734 1 93.75 405 VAL B O 1
ATOM 7580 N N . LEU B 1 406 ? 3.609 16.719 -14.102 1 94.19 406 LEU B N 1
ATOM 7581 C CA . LEU B 1 406 ? 3.529 15.289 -13.812 1 94.19 406 LEU B CA 1
ATOM 7582 C C . LEU B 1 406 ? 2.947 14.523 -14.992 1 94.19 406 LEU B C 1
ATOM 7584 O O . LEU B 1 406 ? 3.293 13.359 -15.219 1 94.19 406 LEU B O 1
ATOM 7588 N N . SER B 1 407 ? 2.107 15.18 -15.789 1 93.25 407 SER B N 1
ATOM 7589 C CA . SER B 1 407 ? 1.456 14.539 -16.938 1 93.25 407 SER B CA 1
ATOM 7590 C C . SER B 1 407 ? 2.447 14.281 -18.062 1 93.25 407 SER B C 1
ATOM 7592 O O . SER B 1 407 ? 2.166 13.5 -18.969 1 93.25 407 SER B O 1
ATOM 7594 N N . THR B 1 408 ? 3.664 14.883 -17.969 1 93.44 408 THR B N 1
ATOM 7595 C CA . THR B 1 408 ? 4.641 14.75 -19.047 1 93.44 408 THR B CA 1
ATOM 7596 C C . THR B 1 408 ? 5.605 13.602 -18.766 1 93.44 408 THR B C 1
ATOM 7598 O O . THR B 1 408 ? 6.434 13.258 -19.609 1 93.44 408 THR B O 1
ATOM 7601 N N . LEU B 1 409 ? 5.484 12.984 -17.672 1 91.62 409 LEU B N 1
ATOM 7602 C CA . LEU B 1 409 ? 6.395 11.898 -17.328 1 91.62 409 LEU B CA 1
ATOM 7603 C C . LEU B 1 409 ? 6.203 10.719 -18.281 1 91.62 409 LEU B C 1
ATOM 7605 O O . LEU B 1 409 ? 5.07 10.32 -18.562 1 91.62 409 LEU B O 1
ATOM 7609 N N . PRO B 1 410 ? 7.281 10.203 -18.672 1 89.75 410 PRO B N 1
ATOM 7610 C CA . PRO B 1 410 ? 7.18 9.117 -19.656 1 89.75 410 PRO B CA 1
ATOM 7611 C C . PRO B 1 410 ? 6.594 7.84 -19.062 1 89.75 410 PRO B C 1
ATOM 7613 O O . PRO B 1 410 ? 6.875 7.504 -17.922 1 89.75 410 PRO B O 1
ATOM 7616 N N . ASN B 1 411 ? 5.824 7.176 -19.812 1 89.31 411 ASN B N 1
ATOM 7617 C CA . ASN B 1 411 ? 5.238 5.879 -19.5 1 89.31 411 ASN B CA 1
ATOM 7618 C C . ASN B 1 411 ? 4.301 5.969 -18.297 1 89.31 411 ASN B C 1
ATOM 7620 O O . ASN B 1 411 ? 4.082 4.977 -17.594 1 89.31 411 ASN B O 1
ATOM 7624 N N . LEU B 1 412 ? 3.934 7.176 -17.953 1 93.19 412 LEU B N 1
ATOM 7625 C CA . LEU B 1 412 ? 3.004 7.387 -16.844 1 93.19 412 LEU B CA 1
ATOM 7626 C C . LEU B 1 412 ? 1.832 8.258 -17.281 1 93.19 412 LEU B C 1
ATOM 7628 O O . LEU B 1 412 ? 1.976 9.102 -18.172 1 93.19 412 LEU B O 1
ATOM 7632 N N . GLY B 1 413 ? 0.704 7.961 -16.766 1 90.56 413 GLY B N 1
ATOM 7633 C CA . GLY B 1 413 ? -0.493 8.75 -16.984 1 90.56 413 GLY B CA 1
ATOM 7634 C C . GLY B 1 413 ? -1.04 9.391 -15.727 1 90.56 413 GLY B C 1
ATOM 7635 O O . GLY B 1 413 ? -0.944 8.82 -14.641 1 90.56 413 GLY B O 1
ATOM 7636 N N . LEU B 1 414 ? -1.583 10.516 -15.977 1 90.94 414 LEU B N 1
ATOM 7637 C CA . LEU B 1 414 ? -2.164 11.234 -14.852 1 90.94 414 LEU B CA 1
ATOM 7638 C C . LEU B 1 414 ? -3.561 10.711 -14.531 1 90.94 414 LEU B C 1
ATOM 7640 O O . LEU B 1 414 ? -4.395 10.57 -15.43 1 90.94 414 LEU B O 1
ATOM 7644 N N . ARG B 1 415 ? -3.793 10.32 -13.32 1 88.31 415 ARG B N 1
ATOM 7645 C CA . ARG B 1 415 ? -5.105 9.906 -12.844 1 88.31 415 ARG B CA 1
ATOM 7646 C C . ARG B 1 415 ? -5.461 10.602 -11.531 1 88.31 415 ARG B C 1
ATOM 7648 O O . ARG B 1 415 ? -4.828 10.352 -10.5 1 88.31 415 ARG B O 1
ATOM 7655 N N . ILE B 1 416 ? -6.445 11.383 -11.625 1 89.12 416 ILE B N 1
ATOM 7656 C CA . ILE B 1 416 ? -6.891 12.094 -10.43 1 89.12 416 ILE B CA 1
ATOM 7657 C C . ILE B 1 416 ? -8.016 11.312 -9.758 1 89.12 416 ILE B C 1
ATOM 7659 O O . ILE B 1 416 ? -9.18 11.414 -10.156 1 89.12 416 ILE B O 1
ATOM 7663 N N . HIS B 1 417 ? -7.746 10.609 -8.781 1 91 417 HIS B N 1
ATOM 7664 C CA . HIS B 1 417 ? -8.711 9.844 -8 1 91 417 HIS B CA 1
ATOM 7665 C C . HIS B 1 417 ? -9.625 10.766 -7.199 1 91 417 HIS B C 1
ATOM 7667 O O . HIS B 1 417 ? -9.266 11.906 -6.914 1 91 417 HIS B O 1
ATOM 7673 N N . HIS B 1 418 ? -10.75 10.344 -6.848 1 90.94 418 HIS B N 1
ATOM 7674 C CA . HIS B 1 418 ? -11.734 11.188 -6.172 1 90.94 418 HIS B CA 1
ATOM 7675 C C . HIS B 1 418 ? -11.234 11.617 -4.793 1 90.94 418 HIS B C 1
ATOM 7677 O O . HIS B 1 418 ? -11.57 12.703 -4.316 1 90.94 418 HIS B O 1
ATOM 7683 N N . TYR B 1 419 ? -10.422 10.812 -4.094 1 95.75 419 TYR B N 1
ATOM 7684 C CA . TYR B 1 419 ? -9.914 11.258 -2.805 1 95.75 419 TYR B CA 1
ATOM 7685 C C . TYR B 1 419 ? -9.016 12.484 -2.971 1 95.75 419 TYR B C 1
ATOM 7687 O O . TYR B 1 419 ? -8.938 13.336 -2.08 1 95.75 419 TYR B O 1
ATOM 7695 N N . MET B 1 420 ? -8.352 12.578 -4.129 1 95.25 420 MET B N 1
ATOM 7696 C CA . MET B 1 420 ? -7.488 13.727 -4.406 1 95.25 420 MET B CA 1
ATOM 7697 C C . MET B 1 420 ? -8.312 14.977 -4.691 1 95.25 420 MET B C 1
ATOM 7699 O O . MET B 1 420 ? -7.91 16.078 -4.34 1 95.25 420 MET B O 1
ATOM 7703 N N . ILE B 1 421 ? -9.453 14.758 -5.324 1 92.19 421 ILE B N 1
ATOM 7704 C CA . ILE B 1 421 ? -10.359 15.875 -5.555 1 92.19 421 ILE B CA 1
ATOM 7705 C C . ILE B 1 421 ? -10.797 16.469 -4.219 1 92.19 421 ILE B C 1
ATOM 7707 O O . ILE B 1 421 ? -10.797 17.688 -4.043 1 92.19 421 ILE B O 1
ATOM 7711 N N . GLY B 1 422 ? -11.125 15.562 -3.326 1 94.62 422 GLY B N 1
ATOM 7712 C CA . GLY B 1 422 ? -11.461 16.031 -1.99 1 94.62 422 GLY B CA 1
ATOM 7713 C C . GLY B 1 422 ? -10.336 16.781 -1.312 1 94.62 422 GLY B C 1
ATOM 7714 O O . GLY B 1 422 ? -10.547 17.859 -0.761 1 94.62 422 GLY B O 1
ATOM 7715 N N . MET B 1 423 ? -9.148 16.297 -1.418 1 95.75 423 MET B N 1
ATOM 7716 C CA . MET B 1 423 ? -7.984 16.922 -0.786 1 95.75 423 MET B CA 1
ATOM 7717 C C . MET B 1 423 ? -7.668 18.266 -1.416 1 95.75 423 MET B C 1
ATOM 7719 O O . MET B 1 423 ? -7.277 19.203 -0.719 1 95.75 423 MET B O 1
ATOM 7723 N N . LEU B 1 424 ? -7.879 18.422 -2.697 1 94.38 424 LEU B N 1
ATOM 7724 C CA . LEU B 1 424 ? -7.52 19.609 -3.443 1 94.38 424 LEU B CA 1
ATOM 7725 C C . LEU B 1 424 ? -8.547 20.719 -3.229 1 94.38 424 LEU B C 1
ATOM 7727 O O . LEU B 1 424 ? -8.195 21.906 -3.146 1 94.38 424 LEU B O 1
ATOM 7731 N N . LEU B 1 425 ? -9.789 20.344 -3.051 1 95.06 425 LEU B N 1
ATOM 7732 C CA . LEU B 1 425 ? -10.844 21.359 -3.115 1 95.06 425 LEU B CA 1
ATOM 7733 C C . LEU B 1 425 ? -11.297 21.766 -1.717 1 95.06 425 LEU B C 1
ATOM 7735 O O . LEU B 1 425 ? -11.852 22.844 -1.53 1 95.06 425 LEU B O 1
ATOM 7739 N N . VAL B 1 426 ? -11.039 21 -0.695 1 97 426 VAL B N 1
ATOM 7740 C CA . VAL B 1 426 ? -11.5 21.297 0.654 1 97 426 VAL B CA 1
ATOM 7741 C C . VAL B 1 426 ? -10.891 22.609 1.128 1 97 426 VAL B C 1
ATOM 7743 O O . VAL B 1 426 ? -11.586 23.469 1.672 1 97 426 VAL B O 1
ATOM 7746 N N . PRO B 1 427 ? -9.594 22.859 0.987 1 95.5 427 PRO B N 1
ATOM 7747 C CA . PRO B 1 427 ? -9.039 24.156 1.417 1 95.5 427 PRO B CA 1
ATOM 7748 C C . PRO B 1 427 ? -9.727 25.344 0.762 1 95.5 427 PRO B C 1
ATOM 7750 O O . PRO B 1 427 ? -9.812 26.422 1.361 1 95.5 427 PRO B O 1
ATOM 7753 N N . GLY B 1 428 ? -10.234 25.188 -0.432 1 94.19 428 GLY B N 1
ATOM 7754 C CA . GLY B 1 428 ? -10.938 26.25 -1.139 1 94.19 428 GLY B CA 1
ATOM 7755 C C . GLY B 1 428 ? -12.305 26.547 -0.555 1 94.19 428 GLY B C 1
ATOM 7756 O O . GLY B 1 428 ? -12.938 27.531 -0.927 1 94.19 428 GLY B O 1
ATOM 7757 N N . THR B 1 429 ? -12.727 25.75 0.379 1 94.94 429 THR B N 1
ATOM 7758 C CA . THR B 1 429 ? -14.023 25.969 1.016 1 94.94 429 THR B CA 1
ATOM 7759 C C . THR B 1 429 ? -13.852 26.656 2.369 1 94.94 429 THR B C 1
ATOM 7761 O O . THR B 1 429 ? -14.773 26.656 3.186 1 94.94 429 THR B O 1
ATOM 7764 N N . GLY B 1 430 ? -12.734 27.25 2.652 1 94.06 430 GLY B N 1
ATOM 7765 C CA . GLY B 1 430 ? -12.422 27.828 3.945 1 94.06 430 GLY B CA 1
ATOM 7766 C C . GLY B 1 430 ? -13.094 29.172 4.172 1 94.06 430 GLY B C 1
ATOM 7767 O O . GLY B 1 430 ? -12.422 30.172 4.395 1 94.06 430 GLY B O 1
ATOM 7768 N N . THR B 1 431 ? -14.422 29.297 4.039 1 94.69 431 THR B N 1
ATOM 7769 C CA . THR B 1 431 ? -15.25 30.469 4.309 1 94.69 431 THR B CA 1
ATOM 7770 C C . THR B 1 431 ? -16.312 30.141 5.355 1 94.69 431 THR B C 1
ATOM 7772 O O . THR B 1 431 ? -16.5 28.984 5.723 1 94.69 431 THR B O 1
ATOM 7775 N N . ARG B 1 432 ? -16.953 31.125 5.879 1 95.12 432 ARG B N 1
ATOM 7776 C CA . ARG B 1 432 ? -17.953 30.953 6.922 1 95.12 432 ARG B CA 1
ATOM 7777 C C . ARG B 1 432 ? -19.359 30.875 6.32 1 95.12 432 ARG B C 1
ATOM 7779 O O . ARG B 1 432 ? -20.328 30.547 7.016 1 95.12 432 ARG B O 1
ATOM 7786 N N . GLY B 1 433 ? -19.422 31.016 5.02 1 93 433 GLY B N 1
ATOM 7787 C CA . GLY B 1 433 ? -20.703 31.062 4.348 1 93 433 GLY B CA 1
ATOM 7788 C C . GLY B 1 433 ? -21.391 29.703 4.27 1 93 433 GLY B C 1
ATOM 7789 O O . GLY B 1 433 ? -20.75 28.672 4.496 1 93 433 GLY B O 1
ATOM 7790 N N . ILE B 1 434 ? -22.625 29.703 3.844 1 94.12 434 ILE B N 1
ATOM 7791 C CA . ILE B 1 434 ? -23.484 28.531 3.861 1 94.12 434 ILE B CA 1
ATOM 7792 C C . ILE B 1 434 ? -23.016 27.531 2.805 1 94.12 434 ILE B C 1
ATOM 7794 O O . ILE B 1 434 ? -23.188 26.328 2.965 1 94.12 434 ILE B O 1
ATOM 7798 N N . THR B 1 435 ? -22.422 27.984 1.751 1 94.5 435 THR B N 1
ATOM 7799 C CA . THR B 1 435 ? -22.016 27.109 0.655 1 94.5 435 THR B CA 1
ATOM 7800 C C . THR B 1 435 ? -20.859 26.203 1.077 1 94.5 435 THR B C 1
ATOM 7802 O O . THR B 1 435 ? -20.672 25.125 0.517 1 94.5 435 THR B O 1
ATOM 7805 N N . ALA B 1 436 ? -20.125 26.562 2.074 1 96.75 436 ALA B N 1
ATOM 7806 C CA . ALA B 1 436 ? -18.953 25.812 2.52 1 96.75 436 ALA B CA 1
ATOM 7807 C C . ALA B 1 436 ? -19.375 24.516 3.205 1 96.75 436 ALA B C 1
ATOM 7809 O O . ALA B 1 436 ? -18.672 23.5 3.094 1 96.75 436 ALA B O 1
ATOM 7810 N N . TYR B 1 437 ? -20.531 24.516 3.828 1 97.31 437 TYR B N 1
ATOM 7811 C CA . TYR B 1 437 ? -20.953 23.375 4.648 1 97.31 437 TYR B CA 1
ATOM 7812 C C . TYR B 1 437 ? -21.219 22.156 3.787 1 97.31 437 TYR B C 1
ATOM 7814 O O . TYR B 1 437 ? -20.609 21.109 3.982 1 97.31 437 TYR B O 1
ATOM 7822 N N . PRO B 1 438 ? -22.062 22.25 2.742 1 97.12 438 PRO B N 1
ATOM 7823 C CA . PRO B 1 438 ? -22.312 21.062 1.926 1 97.12 438 PRO B CA 1
ATOM 7824 C C . PRO B 1 438 ? -21.078 20.625 1.135 1 97.12 438 PRO B C 1
ATOM 7826 O O . PRO B 1 438 ? -20.828 19.422 0.98 1 97.12 438 PRO B O 1
ATOM 7829 N N . LEU B 1 439 ? -20.297 21.562 0.715 1 97.44 439 LEU B N 1
ATOM 7830 C CA . LEU B 1 439 ? -19.141 21.219 -0.099 1 97.44 439 LEU B CA 1
ATOM 7831 C C . LEU B 1 439 ? -18.078 20.516 0.738 1 97.44 439 LEU B C 1
ATOM 7833 O O . LEU B 1 439 ? -17.5 19.516 0.307 1 97.44 439 LEU B O 1
ATOM 7837 N N . GLN B 1 440 ? -17.844 21.016 1.915 1 97.88 440 GLN B N 1
ATOM 7838 C CA . GLN B 1 440 ? -16.859 20.391 2.797 1 97.88 440 GLN B CA 1
ATOM 7839 C C . GLN B 1 440 ? -17.281 18.953 3.15 1 97.88 440 GLN B C 1
ATOM 7841 O O . GLN B 1 440 ? -16.469 18.031 3.068 1 97.88 440 GLN B O 1
ATOM 7846 N N . GLY B 1 441 ? -18.516 18.828 3.547 1 98.38 441 GLY B N 1
ATOM 7847 C CA . GLY B 1 441 ? -19.016 17.5 3.896 1 98.38 441 GLY B CA 1
ATOM 7848 C C . GLY B 1 441 ? -18.859 16.5 2.771 1 98.38 441 GLY B C 1
ATOM 7849 O O . GLY B 1 441 ? -18.312 15.414 2.973 1 98.38 441 GLY B O 1
ATOM 7850 N N . LEU B 1 442 ? -19.281 16.891 1.629 1 97.88 442 LEU B N 1
ATOM 7851 C CA . LEU B 1 442 ? -19.234 16.016 0.467 1 97.88 442 LEU B CA 1
ATOM 7852 C C . LEU B 1 442 ? -17.812 15.641 0.111 1 97.88 442 LEU B C 1
ATOM 7854 O O . LEU B 1 442 ? -17.5 14.469 -0.106 1 97.88 442 LEU B O 1
ATOM 7858 N N . LEU B 1 443 ? -16.969 16.594 0.075 1 98 443 LEU B N 1
ATOM 7859 C CA . LEU B 1 443 ? -15.578 16.406 -0.349 1 98 443 LEU B CA 1
ATOM 7860 C C . LEU B 1 443 ? -14.812 15.555 0.664 1 98 443 LEU B C 1
ATOM 7862 O O . LEU B 1 443 ? -14.008 14.703 0.283 1 98 443 LEU B O 1
ATOM 7866 N N . LEU B 1 444 ? -15.055 15.758 1.952 1 98.75 444 LEU B N 1
ATOM 7867 C CA . LEU B 1 444 ? -14.398 14.953 2.979 1 98.75 444 LEU B CA 1
ATOM 7868 C C . LEU B 1 444 ? -14.875 13.508 2.914 1 98.75 444 LEU B C 1
ATOM 7870 O O . LEU B 1 444 ? -14.086 12.578 3.104 1 98.75 444 LEU B O 1
ATOM 7874 N N . GLY B 1 445 ? -16.172 13.352 2.662 1 98.62 445 GLY B N 1
ATOM 7875 C CA . GLY B 1 445 ? -16.688 12 2.473 1 98.62 445 GLY B CA 1
ATOM 7876 C C . GLY B 1 445 ? -16.031 11.273 1.311 1 98.62 445 GLY B C 1
ATOM 7877 O O . GLY B 1 445 ? -15.648 10.109 1.436 1 98.62 445 GLY B O 1
ATOM 7878 N N . LEU B 1 446 ? -15.867 11.984 0.244 1 97.44 446 LEU B N 1
ATOM 7879 C CA . LEU B 1 446 ? -15.234 11.406 -0.938 1 97.44 446 LEU B CA 1
ATOM 7880 C C . LEU B 1 446 ? -13.773 11.062 -0.66 1 97.44 446 LEU B C 1
ATOM 7882 O O . LEU B 1 446 ? -13.266 10.047 -1.14 1 97.44 446 LEU B O 1
ATOM 7886 N N . LEU B 1 447 ? -13.141 11.922 0.061 1 98.38 447 LEU B N 1
ATOM 7887 C CA . LEU B 1 447 ? -11.758 11.68 0.449 1 98.38 447 LEU B CA 1
ATOM 7888 C C . LEU B 1 447 ? -11.633 10.391 1.265 1 98.38 447 LEU B C 1
ATOM 7890 O O . LEU B 1 447 ? -10.781 9.555 0.983 1 98.38 447 LEU B O 1
ATOM 7894 N N . LEU B 1 448 ? -12.523 10.227 2.195 1 98.69 448 LEU B N 1
ATOM 7895 C CA . LEU B 1 448 ? -12.492 9.047 3.049 1 98.69 448 LEU B CA 1
ATOM 7896 C C . LEU B 1 448 ? -12.773 7.785 2.238 1 98.69 448 LEU B C 1
ATOM 7898 O O . LEU B 1 448 ? -12.109 6.762 2.428 1 98.69 448 LEU B O 1
ATOM 7902 N N . SER B 1 449 ? -13.742 7.863 1.392 1 97.88 449 SER B N 1
ATOM 7903 C CA . SER B 1 449 ? -14.125 6.699 0.596 1 97.88 449 SER B CA 1
ATOM 7904 C C . SER B 1 449 ? -12.969 6.227 -0.281 1 97.88 449 SER B C 1
ATOM 7906 O O . SER B 1 449 ? -12.711 5.027 -0.388 1 97.88 449 SER B O 1
ATOM 7908 N N . GLY B 1 450 ? -12.297 7.176 -0.857 1 97.06 450 GLY B N 1
ATOM 7909 C CA . GLY B 1 450 ? -11.172 6.832 -1.712 1 97.06 450 GLY B CA 1
ATOM 7910 C C . GLY B 1 450 ? -10.016 6.195 -0.957 1 97.06 450 GLY B C 1
ATOM 7911 O O . GLY B 1 450 ? -9.492 5.164 -1.378 1 97.06 450 GLY B O 1
ATOM 7912 N N . VAL B 1 451 ? -9.641 6.746 0.144 1 98.06 451 VAL B N 1
ATOM 7913 C CA . VAL B 1 451 ? -8.492 6.266 0.902 1 98.06 451 VAL B CA 1
ATOM 7914 C C . VAL B 1 451 ? -8.828 4.926 1.558 1 98.06 451 VAL B C 1
ATOM 7916 O O . VAL B 1 451 ? -7.996 4.016 1.589 1 98.06 451 VAL B O 1
ATOM 7919 N N . ALA B 1 452 ? -10.047 4.789 2.02 1 98.12 452 ALA B N 1
ATOM 7920 C CA . ALA B 1 452 ? -10.445 3.561 2.707 1 98.12 452 ALA B CA 1
ATOM 7921 C C . ALA B 1 452 ? -10.445 2.373 1.749 1 98.12 452 ALA B C 1
ATOM 7923 O O . ALA B 1 452 ? -10.016 1.274 2.111 1 98.12 452 ALA B O 1
ATOM 7924 N N . ARG B 1 453 ? -10.852 2.588 0.565 1 95.25 453 ARG B N 1
ATOM 7925 C CA . ARG B 1 453 ? -10.969 1.491 -0.389 1 95.25 453 ARG B CA 1
ATOM 7926 C C . ARG B 1 453 ? -9.656 1.259 -1.129 1 95.25 453 ARG B C 1
ATOM 7928 O O . ARG B 1 453 ? -9.219 0.118 -1.28 1 95.25 453 ARG B O 1
ATOM 7935 N N . TRP B 1 454 ? -9.016 2.338 -1.53 1 93.38 454 TRP B N 1
ATOM 7936 C CA . TRP B 1 454 ? -7.934 2.184 -2.494 1 93.38 454 TRP B CA 1
ATOM 7937 C C . TRP B 1 454 ? -6.617 2.693 -1.921 1 93.38 454 TRP B C 1
ATOM 7939 O O . TRP B 1 454 ? -5.613 2.773 -2.633 1 93.38 454 TRP B O 1
ATOM 7949 N N . ASP B 1 455 ? -6.598 3.064 -0.642 1 96.44 455 ASP B N 1
ATOM 7950 C CA . ASP B 1 455 ? -5.391 3.637 -0.057 1 96.44 455 ASP B CA 1
ATOM 7951 C C . ASP B 1 455 ? -4.953 4.891 -0.813 1 96.44 455 ASP B C 1
ATOM 7953 O O . ASP B 1 455 ? -5.742 5.48 -1.552 1 96.44 455 ASP B O 1
ATOM 7957 N N . PHE B 1 456 ? -3.836 5.395 -0.539 1 97.06 456 PHE B N 1
ATOM 7958 C CA . PHE B 1 456 ? -3.318 6.57 -1.227 1 97.06 456 PHE B CA 1
ATOM 7959 C C . PHE B 1 456 ? -2.74 6.191 -2.586 1 97.06 456 PHE B C 1
ATOM 7961 O O . PHE B 1 456 ? -1.528 6.277 -2.795 1 97.06 456 PHE B O 1
ATOM 7968 N N . ALA B 1 457 ? -3.672 5.902 -3.508 1 94.56 457 ALA B N 1
ATOM 7969 C CA . ALA B 1 457 ? -3.256 5.551 -4.863 1 94.56 457 ALA B CA 1
ATOM 7970 C C . ALA B 1 457 ? -2.469 6.688 -5.508 1 94.56 457 ALA B C 1
ATOM 7972 O O . ALA B 1 457 ? -2.734 7.863 -5.246 1 94.56 457 ALA B O 1
ATOM 7973 N N . SER B 1 458 ? -1.604 6.344 -6.395 1 95.75 458 SER B N 1
ATOM 7974 C CA . SER B 1 458 ? -0.688 7.316 -6.98 1 95.75 458 SER B CA 1
ATOM 7975 C C . SER B 1 458 ? -1.414 8.25 -7.941 1 95.75 458 SER B C 1
ATOM 7977 O O . SER B 1 458 ? -2.387 7.859 -8.586 1 95.75 458 SER B O 1
ATOM 7979 N N . VAL B 1 459 ? -0.92 9.477 -8.047 1 95 459 VAL B N 1
ATOM 7980 C CA . VAL B 1 459 ? -1.462 10.477 -8.961 1 95 459 VAL B CA 1
ATOM 7981 C C . VAL B 1 459 ? -1.029 10.156 -10.391 1 95 459 VAL B C 1
ATOM 7983 O O . VAL B 1 459 ? -1.692 10.555 -11.352 1 95 459 VAL B O 1
ATOM 7986 N N . VAL B 1 460 ? 0.103 9.445 -10.477 1 95.25 460 VAL B N 1
ATOM 7987 C CA . VAL B 1 460 ? 0.603 8.992 -11.766 1 95.25 460 VAL B CA 1
ATOM 7988 C C . VAL B 1 460 ? 0.652 7.469 -11.805 1 95.25 460 VAL B C 1
ATOM 7990 O O . VAL B 1 460 ? 1.21 6.84 -10.898 1 95.25 460 VAL B O 1
ATOM 7993 N N . GLU B 1 461 ? 0.028 6.875 -12.734 1 92.19 461 GLU B N 1
ATOM 7994 C CA . GLU B 1 461 ? -0.039 5.418 -12.82 1 92.19 461 GLU B CA 1
ATOM 7995 C C . GLU B 1 461 ? 0.488 4.922 -14.164 1 92.19 461 GLU B C 1
ATOM 7997 O O . GLU B 1 461 ? 0.47 5.656 -15.156 1 92.19 461 GLU B O 1
ATOM 8002 N N . THR B 1 462 ? 0.97 3.748 -14.172 1 90.81 462 THR B N 1
ATOM 8003 C CA . THR B 1 462 ? 1.46 3.119 -15.398 1 90.81 462 THR B CA 1
ATOM 8004 C C . THR B 1 462 ? 0.301 2.75 -16.312 1 90.81 462 THR B C 1
ATOM 8006 O O . THR B 1 462 ? -0.851 2.693 -15.883 1 90.81 462 THR B O 1
ATOM 8009 N N . GLU B 1 463 ? 0.604 2.486 -17.469 1 82.88 463 GLU B N 1
ATOM 8010 C CA . GLU B 1 463 ? -0.417 2.102 -18.438 1 82.88 463 GLU B CA 1
ATOM 8011 C C . GLU B 1 463 ? -1.059 0.769 -18.062 1 82.88 463 GLU B C 1
ATOM 8013 O O . GLU B 1 463 ? -2.266 0.585 -18.234 1 82.88 463 GLU B O 1
ATOM 8018 N N . VAL B 1 464 ? -0.229 -0.117 -17.531 1 80.44 464 VAL B N 1
ATOM 8019 C CA . VAL B 1 464 ? -0.741 -1.425 -17.141 1 80.44 464 VAL B CA 1
ATOM 8020 C C . VAL B 1 464 ? -1.733 -1.264 -15.984 1 80.44 464 VAL B C 1
ATOM 8022 O O . VAL B 1 464 ? -2.789 -1.902 -15.977 1 80.44 464 VAL B O 1
ATOM 8025 N N . SER B 1 465 ? -1.401 -0.421 -15.133 1 78.81 465 SER B N 1
ATOM 8026 C CA . SER B 1 465 ? -2.285 -0.179 -14 1 78.81 465 SER B CA 1
ATOM 8027 C C . SER B 1 465 ? -3.562 0.533 -14.43 1 78.81 465 SER B C 1
ATOM 8029 O O . SER B 1 465 ? -4.637 0.288 -13.875 1 78.81 465 SER B O 1
ATOM 8031 N N . LEU B 1 466 ? -3.424 1.329 -15.43 1 76 466 LEU B N 1
ATOM 8032 C CA . LEU B 1 466 ? -4.574 2.088 -15.914 1 76 466 LEU B CA 1
ATOM 8033 C C . LEU B 1 466 ? -5.562 1.177 -16.625 1 76 466 LEU B C 1
ATOM 8035 O O . LEU B 1 466 ? -6.77 1.426 -16.609 1 76 466 LEU B O 1
ATOM 8039 N N . LEU B 1 467 ? -4.984 0.148 -17.172 1 73.25 467 LEU B N 1
ATOM 8040 C CA . LEU B 1 467 ? -5.836 -0.78 -17.906 1 73.25 467 LEU B CA 1
ATOM 8041 C C . LEU B 1 467 ? -6.547 -1.737 -16.953 1 73.25 467 LEU B C 1
ATOM 8043 O O . LEU B 1 467 ? -7.582 -2.312 -17.297 1 73.25 467 LEU B O 1
ATOM 8047 N N . ARG B 1 468 ? -6.156 -1.789 -15.711 1 69.38 468 ARG B N 1
ATOM 8048 C CA . ARG B 1 468 ? -6.785 -2.596 -14.672 1 69.38 468 ARG B CA 1
ATOM 8049 C C . ARG B 1 468 ? -7.102 -3.996 -15.18 1 69.38 468 ARG B C 1
ATOM 8051 O O . ARG B 1 468 ? -8.219 -4.488 -15.008 1 69.38 468 ARG B O 1
ATOM 8058 N N . GLY B 1 469 ? -6.172 -4.617 -15.969 1 67.75 469 GLY B N 1
ATOM 8059 C CA . GLY B 1 469 ? -6.367 -5.98 -16.438 1 67.75 469 GLY B CA 1
ATOM 8060 C C . GLY B 1 469 ? -6.945 -6.051 -17.844 1 67.75 469 GLY B C 1
ATOM 8061 O O . GLY B 1 469 ? -7.102 -7.137 -18.391 1 67.75 469 GLY B O 1
ATOM 8062 N N . GLU B 1 470 ? -7.312 -4.922 -18.359 1 76.25 470 GLU B N 1
ATOM 8063 C CA . GLU B 1 470 ? -7.781 -4.906 -19.75 1 76.25 470 GLU B CA 1
ATOM 8064 C C . GLU B 1 470 ? -6.641 -5.191 -20.719 1 76.25 470 GLU B C 1
ATOM 8066 O O . GLU B 1 470 ? -5.469 -5.023 -20.375 1 76.25 470 GLU B O 1
ATOM 8071 N N . ALA B 1 471 ? -7.055 -5.703 -21.828 1 78.88 471 ALA B N 1
ATOM 8072 C CA . ALA B 1 471 ? -6.062 -6.035 -22.859 1 78.88 471 ALA B CA 1
ATOM 8073 C C . ALA B 1 471 ? -5.461 -4.773 -23.453 1 78.88 471 ALA B C 1
ATOM 8075 O O . ALA B 1 471 ? -6.031 -3.686 -23.344 1 78.88 471 ALA B O 1
ATOM 8076 N N . GLY B 1 472 ? -4.238 -4.922 -24.031 1 76.94 472 GLY B N 1
ATOM 8077 C CA . GLY B 1 472 ? -3.666 -3.807 -24.766 1 76.94 472 GLY B CA 1
ATOM 8078 C C . GLY B 1 472 ? -2.199 -3.578 -24.453 1 76.94 472 GLY B C 1
ATOM 8079 O O . GLY B 1 472 ? -1.529 -2.797 -25.125 1 76.94 472 GLY B O 1
ATOM 8080 N N . THR B 1 473 ? -1.741 -4.277 -23.484 1 78.12 473 THR B N 1
ATOM 8081 C CA . THR B 1 473 ? -0.36 -4.004 -23.094 1 78.12 473 THR B CA 1
ATOM 8082 C C . THR B 1 473 ? 0.549 -5.168 -23.484 1 78.12 473 THR B C 1
ATOM 8084 O O . THR B 1 473 ? 1.775 -5.047 -23.438 1 78.12 473 THR B O 1
ATOM 8087 N N . SER B 1 474 ? -0.057 -6.25 -23.859 1 84.19 474 SER B N 1
ATOM 8088 C CA . SER B 1 474 ? 0.735 -7.414 -24.25 1 84.19 474 SER B CA 1
ATOM 8089 C C . SER B 1 474 ? 0.969 -7.445 -25.75 1 84.19 474 SER B C 1
ATOM 8091 O O . SER B 1 474 ? 0.581 -6.52 -26.469 1 84.19 474 SER B O 1
ATOM 8093 N N . SER B 1 475 ? 1.674 -8.438 -26.219 1 89 475 SER B N 1
ATOM 8094 C CA . SER B 1 475 ? 1.972 -8.57 -27.641 1 89 475 SER B CA 1
ATOM 8095 C C . SER B 1 475 ? 0.693 -8.695 -28.469 1 89 475 SER B C 1
ATOM 8097 O O . SER B 1 475 ? -0.262 -9.352 -28.047 1 89 475 SER B O 1
ATOM 8099 N N . ALA B 1 476 ? 0.769 -8.016 -29.609 1 92.12 476 ALA B N 1
ATOM 8100 C CA . ALA B 1 476 ? -0.389 -8.023 -30.5 1 92.12 476 ALA B CA 1
ATOM 8101 C C . ALA B 1 476 ? -0.667 -9.43 -31.031 1 92.12 476 ALA B C 1
ATOM 8103 O O . ALA B 1 476 ? 0.257 -10.227 -31.203 1 92.12 476 ALA B O 1
ATOM 8104 N N . PRO B 1 477 ? -1.96 -9.648 -31.25 1 94.56 477 PRO B N 1
ATOM 8105 C CA . PRO B 1 477 ? -2.32 -10.961 -31.781 1 94.56 477 PRO B CA 1
ATOM 8106 C C . PRO B 1 477 ? -1.817 -11.164 -33.219 1 94.56 477 PRO B C 1
ATOM 8108 O O . PRO B 1 477 ? -1.444 -10.195 -33.875 1 94.56 477 PRO B O 1
ATOM 8111 N N . PRO B 1 478 ? -1.755 -12.43 -33.625 1 93.56 478 PRO B N 1
ATOM 8112 C CA . PRO B 1 478 ? -1.327 -12.695 -35 1 93.56 478 PRO B CA 1
ATOM 8113 C C . PRO B 1 478 ? -2.293 -12.125 -36.062 1 93.56 478 PRO B C 1
ATOM 8115 O O . PRO B 1 478 ? -3.51 -12.156 -35.844 1 93.56 478 PRO B O 1
ATOM 8118 N N . PRO B 1 479 ? -1.636 -11.688 -37.156 1 91.88 479 PRO B N 1
ATOM 8119 C CA . PRO B 1 479 ? -2.486 -11.125 -38.219 1 91.88 479 PRO B CA 1
ATOM 8120 C C . PRO B 1 479 ? -3.119 -12.203 -39.094 1 91.88 479 PRO B C 1
ATOM 8122 O O . PRO B 1 479 ? -2.717 -13.367 -39.031 1 91.88 479 PRO B O 1
ATOM 8125 N N . GLY B 1 480 ? -4.184 -11.852 -39.781 1 90.62 480 GLY B N 1
ATOM 8126 C CA . GLY B 1 480 ? -4.758 -12.68 -40.844 1 90.62 480 GLY B CA 1
ATOM 8127 C C . GLY B 1 480 ? -5.598 -13.82 -40.312 1 90.62 480 GLY B C 1
ATOM 8128 O O . GLY B 1 480 ? -5.512 -14.953 -40.781 1 90.62 480 GLY B O 1
ATOM 8129 N N . PHE B 1 481 ? -6.352 -13.633 -39.25 1 93.12 481 PHE B N 1
ATOM 8130 C CA . PHE B 1 481 ? -7.23 -14.656 -38.719 1 93.12 481 PHE B CA 1
ATOM 8131 C C . PHE B 1 481 ? -8.375 -14.961 -39.656 1 93.12 481 PHE B C 1
ATOM 8133 O O . PHE B 1 481 ? -9.227 -14.109 -39.938 1 93.12 481 PHE B O 1
ATOM 8140 N N . GLN B 1 482 ? -8.336 -16.219 -40.281 1 94.69 482 GLN B N 1
ATOM 8141 C CA . GLN B 1 482 ? -9.289 -16.594 -41.312 1 94.69 482 GLN B CA 1
ATOM 8142 C C . GLN B 1 482 ? -9.797 -18.016 -41.125 1 94.69 482 GLN B C 1
ATOM 8144 O O . GLN B 1 482 ? -9.352 -18.719 -40.219 1 94.69 482 GLN B O 1
ATOM 8149 N N . PHE B 1 483 ? -10.859 -18.344 -41.906 1 94.81 483 PHE B N 1
ATOM 8150 C CA . PHE B 1 483 ? -11.5 -19.641 -41.875 1 94.81 483 PHE B CA 1
ATOM 8151 C C . PHE B 1 483 ? -11.625 -20.219 -43.281 1 94.81 483 PHE B C 1
ATOM 8153 O O . PHE B 1 483 ? -12.086 -19.531 -44.188 1 94.81 483 PHE B O 1
ATOM 8160 N N . ASN B 1 484 ? -11.141 -21.516 -43.469 1 92.06 484 ASN B N 1
ATOM 8161 C CA . ASN B 1 484 ? -11.195 -22.109 -44.781 1 92.06 484 ASN B CA 1
ATOM 8162 C C . ASN B 1 484 ? -12.25 -23.219 -44.875 1 92.06 484 ASN B C 1
ATOM 8164 O O . ASN B 1 484 ? -12.203 -24.062 -45.75 1 92.06 484 ASN B O 1
ATOM 8168 N N . GLY B 1 485 ? -13.125 -23.391 -43.938 1 89.5 485 GLY B N 1
ATOM 8169 C CA . GLY B 1 485 ? -14.195 -24.375 -43.938 1 89.5 485 GLY B CA 1
ATOM 8170 C C . GLY B 1 485 ? -14.047 -25.438 -42.875 1 89.5 485 GLY B C 1
ATOM 8171 O O . GLY B 1 485 ? -15.039 -25.875 -42.281 1 89.5 485 GLY B O 1
ATOM 8172 N N . THR B 1 486 ? -12.75 -25.828 -42.719 1 91.31 486 THR B N 1
ATOM 8173 C CA . THR B 1 486 ? -12.508 -26.859 -41.719 1 91.31 486 THR B CA 1
ATOM 8174 C C . THR B 1 486 ? -11.508 -26.391 -40.688 1 91.31 486 THR B C 1
ATOM 8176 O O . THR B 1 486 ? -11.539 -26.844 -39.531 1 91.31 486 THR B O 1
ATOM 8179 N N . HIS B 1 487 ? -10.68 -25.484 -41.188 1 94.94 487 HIS B N 1
ATOM 8180 C CA . HIS B 1 487 ? -9.617 -25.016 -40.312 1 94.94 487 HIS B CA 1
ATOM 8181 C C . HIS B 1 487 ? -9.672 -23.5 -40.125 1 94.94 487 HIS B C 1
ATOM 8183 O O . HIS B 1 487 ? -10.047 -22.781 -41.062 1 94.94 487 HIS B O 1
ATOM 8189 N N . VAL B 1 488 ? -9.422 -23.109 -38.875 1 95.31 488 VAL B N 1
ATOM 8190 C CA . VAL B 1 488 ? -9.102 -21.703 -38.656 1 95.31 488 VAL B CA 1
ATOM 8191 C C . VAL B 1 488 ? -7.598 -21.484 -38.844 1 95.31 488 VAL B C 1
ATOM 8193 O O . VAL B 1 488 ? -6.793 -22.312 -38.406 1 95.31 488 VAL B O 1
ATOM 8196 N N . LEU B 1 489 ? -7.223 -20.375 -39.531 1 96.06 489 LEU B N 1
ATOM 8197 C CA . LEU B 1 489 ? -5.828 -20.094 -39.844 1 96.06 489 LEU B CA 1
ATOM 8198 C C . LEU B 1 489 ? -5.449 -18.672 -39.469 1 96.06 489 LEU B C 1
ATOM 8200 O O . LEU B 1 489 ? -6.309 -17.797 -39.406 1 96.06 489 LEU B O 1
ATOM 8204 N N . TRP B 1 490 ? -4.203 -18.438 -39.125 1 95.62 490 TRP B N 1
ATOM 8205 C CA . TRP B 1 490 ? -3.633 -17.125 -38.875 1 95.62 490 TRP B CA 1
ATOM 8206 C C . TRP B 1 490 ? -2.229 -17.016 -39.438 1 95.62 490 TRP B C 1
ATOM 8208 O O . TRP B 1 490 ? -1.599 -18.016 -39.781 1 95.62 490 TRP B O 1
ATOM 8218 N N . ASP B 1 491 ? -1.772 -15.781 -39.594 1 94 491 ASP B N 1
ATOM 8219 C CA . ASP B 1 491 ? -0.468 -15.523 -40.188 1 94 491 ASP B CA 1
ATOM 8220 C C . ASP B 1 491 ? 0.615 -15.391 -39.125 1 94 491 ASP B C 1
ATOM 8222 O O . ASP B 1 491 ? 0.328 -15.016 -37.969 1 94 491 ASP B O 1
ATOM 8226 N N . VAL B 1 492 ? 1.811 -15.781 -39.562 1 92.56 492 VAL B N 1
ATOM 8227 C CA . VAL B 1 492 ? 2.969 -15.562 -38.688 1 92.56 492 VAL B CA 1
ATOM 8228 C C . VAL B 1 492 ? 3.314 -14.07 -38.688 1 92.56 492 VAL B C 1
ATOM 8230 O O . VAL B 1 492 ? 3.408 -13.43 -39.719 1 92.56 492 VAL B O 1
ATOM 8233 N N . PRO B 1 493 ? 3.389 -13.586 -37.5 1 91.69 493 PRO B N 1
ATOM 8234 C CA . PRO B 1 493 ? 3.762 -12.172 -37.438 1 91.69 493 PRO B CA 1
ATOM 8235 C C . PRO B 1 493 ? 5.141 -11.898 -38.031 1 91.69 493 PRO B C 1
ATOM 8237 O O . PRO B 1 493 ? 6.016 -12.766 -38 1 91.69 493 PRO B O 1
ATOM 8240 N N . GLU B 1 494 ? 5.348 -10.727 -38.438 1 86.75 494 GLU B N 1
ATOM 8241 C CA . GLU B 1 494 ? 6.613 -10.336 -39.031 1 86.75 494 GLU B CA 1
ATOM 8242 C C . GLU B 1 494 ? 7.754 -10.367 -38.031 1 86.75 494 GLU B C 1
ATOM 8244 O O . GLU B 1 494 ? 8.859 -10.82 -38.344 1 86.75 494 GLU B O 1
ATOM 8249 N N . HIS B 1 495 ? 7.516 -9.938 -36.812 1 84.38 495 HIS B N 1
ATOM 8250 C CA . HIS B 1 495 ? 8.508 -9.914 -35.75 1 84.38 495 HIS B CA 1
ATOM 8251 C C . HIS B 1 495 ? 7.984 -10.578 -34.5 1 84.38 495 HIS B C 1
ATOM 8253 O O . HIS B 1 495 ? 7.562 -9.898 -33.562 1 84.38 495 HIS B O 1
ATOM 8259 N N . PRO B 1 496 ? 8.055 -11.859 -34.531 1 82.5 496 PRO B N 1
ATOM 8260 C CA . PRO B 1 496 ? 7.566 -12.531 -33.312 1 82.5 496 PRO B CA 1
ATOM 8261 C C . PRO B 1 496 ? 8.484 -12.328 -32.125 1 82.5 496 PRO B C 1
ATOM 8263 O O . PRO B 1 496 ? 9.711 -12.406 -32.25 1 82.5 496 PRO B O 1
ATOM 8266 N N . PRO B 1 497 ? 7.828 -11.953 -31.047 1 84.69 497 PRO B N 1
ATOM 8267 C CA . PRO B 1 497 ? 8.664 -11.859 -29.844 1 84.69 497 PRO B CA 1
ATOM 8268 C C . PRO B 1 497 ? 9.336 -13.188 -29.5 1 84.69 497 PRO B C 1
ATOM 8270 O O . PRO B 1 497 ? 8.727 -14.25 -29.641 1 84.69 497 PRO B O 1
ATOM 8273 N N . SER B 1 498 ? 10.547 -13.117 -28.984 1 79.19 498 SER B N 1
ATOM 8274 C CA . SER B 1 498 ? 11.344 -14.305 -28.688 1 79.19 498 SER B CA 1
ATOM 8275 C C . SER B 1 498 ? 10.742 -15.109 -27.547 1 79.19 498 SER B C 1
ATOM 8277 O O . SER B 1 498 ? 10.891 -16.328 -27.484 1 79.19 498 SER B O 1
ATOM 8279 N N . ASN B 1 499 ? 9.945 -14.453 -26.75 1 80.75 499 ASN B N 1
ATOM 8280 C CA . ASN B 1 499 ? 9.406 -15.133 -25.578 1 80.75 499 ASN B CA 1
ATOM 8281 C C . ASN B 1 499 ? 8.055 -15.781 -25.875 1 80.75 499 ASN B C 1
ATOM 8283 O O . ASN B 1 499 ? 7.512 -16.516 -25.047 1 80.75 499 ASN B O 1
ATOM 8287 N N . LEU B 1 500 ? 7.5 -15.516 -27.094 1 91.44 500 LEU B N 1
ATOM 8288 C CA . LEU B 1 500 ? 6.199 -16.062 -27.469 1 91.44 500 LEU B CA 1
ATOM 8289 C C . LEU B 1 500 ? 6.262 -16.703 -28.859 1 91.44 500 LEU B C 1
ATOM 8291 O O . LEU B 1 500 ? 5.617 -16.234 -29.797 1 91.44 500 LEU B O 1
ATOM 8295 N N . PRO B 1 501 ? 6.844 -17.828 -28.875 1 88.75 501 PRO B N 1
ATOM 8296 C CA . PRO B 1 501 ? 7.02 -18.469 -30.172 1 88.75 501 PRO B CA 1
ATOM 8297 C C . PRO B 1 501 ? 5.773 -19.234 -30.641 1 88.75 501 PRO B C 1
ATOM 8299 O O . PRO B 1 501 ? 5.645 -19.562 -31.812 1 88.75 501 PRO B O 1
ATOM 8302 N N . GLY B 1 502 ? 4.891 -19.469 -29.688 1 94.5 502 GLY B N 1
ATOM 8303 C CA . GLY B 1 502 ? 3.729 -20.266 -30.047 1 94.5 502 GLY B CA 1
ATOM 8304 C C . GLY B 1 502 ? 2.447 -19.453 -30.141 1 94.5 502 GLY B C 1
ATOM 8305 O O . GLY B 1 502 ? 2.49 -18.234 -30.234 1 94.5 502 GLY B O 1
ATOM 8306 N N . TYR B 1 503 ? 1.335 -20.297 -30.297 1 95.5 503 TYR B N 1
ATOM 8307 C CA . TYR B 1 503 ? 0.008 -19.703 -30.406 1 95.5 503 TYR B CA 1
ATOM 8308 C C . TYR B 1 503 ? -0.971 -20.359 -29.453 1 95.5 503 TYR B C 1
ATOM 8310 O O . TYR B 1 503 ? -0.803 -21.531 -29.078 1 95.5 503 TYR B O 1
ATOM 8318 N N . SER B 1 504 ? -1.902 -19.547 -28.984 1 96 504 SER B N 1
ATOM 8319 C CA . SER B 1 504 ? -2.986 -20.016 -28.125 1 96 504 SER B CA 1
ATOM 8320 C C . SER B 1 504 ? -4.348 -19.766 -28.766 1 96 504 SER B C 1
ATOM 8322 O O . SER B 1 504 ? -4.605 -18.688 -29.281 1 96 504 SER B O 1
ATOM 8324 N N . LEU B 1 505 ? -5.141 -20.781 -28.766 1 96.19 505 LEU B N 1
ATOM 8325 C CA . LEU B 1 505 ? -6.469 -20.688 -29.359 1 96.19 505 LEU B CA 1
ATOM 8326 C C . LEU B 1 505 ? -7.551 -20.828 -28.297 1 96.19 505 LEU B C 1
ATOM 8328 O O . LEU B 1 505 ? -7.551 -21.797 -27.531 1 96.19 505 LEU B O 1
ATOM 8332 N N . ILE B 1 506 ? -8.406 -19.859 -28.281 1 95 506 ILE B N 1
ATOM 8333 C CA . ILE B 1 506 ? -9.555 -19.875 -27.391 1 95 506 ILE B CA 1
ATOM 8334 C C . ILE B 1 506 ? -10.82 -20.188 -28.188 1 95 506 ILE B C 1
ATOM 8336 O O . ILE B 1 506 ? -11.062 -19.594 -29.234 1 95 506 ILE B O 1
ATOM 8340 N N . VAL B 1 507 ? -11.5 -21.188 -27.703 1 93 507 VAL B N 1
ATOM 8341 C CA . VAL B 1 507 ? -12.781 -21.562 -28.281 1 93 507 VAL B CA 1
ATOM 8342 C C . VAL B 1 507 ? -13.891 -21.344 -27.25 1 93 507 VAL B C 1
ATOM 8344 O O . VAL B 1 507 ? -13.867 -21.953 -26.172 1 93 507 VAL B O 1
ATOM 8347 N N . ASN B 1 508 ? -14.828 -20.578 -27.609 1 90.25 508 ASN B N 1
ATOM 8348 C CA . ASN B 1 508 ? -15.93 -20.266 -26.703 1 90.25 508 ASN B CA 1
ATOM 8349 C C . ASN B 1 508 ? -15.422 -19.844 -25.328 1 90.25 508 ASN B C 1
ATOM 8351 O O . ASN B 1 508 ? -15.836 -20.391 -24.297 1 90.25 508 ASN B O 1
ATOM 8355 N N . ASP B 1 509 ? -14.43 -18.969 -25.328 1 88.75 509 ASP B N 1
ATOM 8356 C CA . ASP B 1 509 ? -13.891 -18.25 -24.172 1 88.75 509 ASP B CA 1
ATOM 8357 C C . ASP B 1 509 ? -13.125 -19.203 -23.25 1 88.75 509 ASP B C 1
ATOM 8359 O O . ASP B 1 509 ? -12.859 -18.875 -22.094 1 88.75 509 ASP B O 1
ATOM 8363 N N . VAL B 1 510 ? -12.797 -20.391 -23.719 1 90.44 510 VAL B N 1
ATOM 8364 C CA . VAL B 1 510 ? -11.945 -21.328 -23 1 90.44 510 VAL B CA 1
ATOM 8365 C C . VAL B 1 510 ? -10.719 -21.656 -23.859 1 90.44 510 VAL B C 1
ATOM 8367 O O . VAL B 1 510 ? -10.836 -21.922 -25.047 1 90.44 510 VAL B O 1
ATOM 8370 N N . GLU B 1 511 ? -9.57 -21.625 -23.203 1 93.06 511 GLU B N 1
ATOM 8371 C CA . GLU B 1 511 ? -8.359 -21.969 -23.938 1 93.06 511 GLU B CA 1
ATOM 8372 C C . GLU B 1 511 ? -8.336 -23.453 -24.297 1 93.06 511 GLU B C 1
ATOM 8374 O O . GLU B 1 511 ? -8.344 -24.312 -23.406 1 93.06 511 GLU B O 1
ATOM 8379 N N . PHE B 1 512 ? -8.242 -23.734 -25.578 1 93.06 512 PHE B N 1
ATOM 8380 C CA . PHE B 1 512 ? -8.406 -25.109 -26.016 1 93.06 512 PHE B CA 1
ATOM 8381 C C . PHE B 1 512 ? -7.078 -25.688 -26.5 1 93.06 512 PHE B C 1
ATOM 8383 O O . PHE B 1 512 ? -6.855 -26.891 -26.422 1 93.06 512 PHE B O 1
ATOM 8390 N N . TRP B 1 513 ? -6.273 -24.781 -27.031 1 94.69 513 TRP B N 1
ATOM 8391 C CA . TRP B 1 513 ? -5.082 -25.312 -27.688 1 94.69 513 TRP B CA 1
ATOM 8392 C C . TRP B 1 513 ? -3.922 -24.328 -27.594 1 94.69 513 TRP B C 1
ATOM 8394 O O . TRP B 1 513 ? -4.109 -23.125 -27.719 1 94.69 513 TRP B O 1
ATOM 8404 N N . VAL B 1 514 ? -2.732 -24.875 -27.312 1 95 514 VAL B N 1
ATOM 8405 C CA . VAL B 1 514 ? -1.459 -24.156 -27.359 1 95 514 VAL B CA 1
ATOM 8406 C C . VAL B 1 514 ? -0.454 -24.953 -28.188 1 95 514 VAL B C 1
ATOM 8408 O O . VAL B 1 514 ? -0.287 -26.156 -28 1 95 514 VAL B O 1
ATOM 8411 N N . GLY B 1 515 ? 0.132 -24.266 -29.141 1 93.88 515 GLY B N 1
ATOM 8412 C CA . GLY B 1 515 ? 1.084 -24.969 -30 1 93.88 515 GLY B CA 1
ATOM 8413 C C . GLY B 1 515 ? 1.779 -24.047 -30.984 1 93.88 515 GLY B C 1
ATOM 8414 O O . GLY B 1 515 ? 1.615 -22.828 -30.922 1 93.88 515 GLY B O 1
ATOM 8415 N N . GLU B 1 516 ? 2.535 -24.672 -31.922 1 94.12 516 GLU B N 1
ATOM 8416 C CA . GLU B 1 516 ? 3.33 -23.906 -32.875 1 94.12 516 GLU B CA 1
ATOM 8417 C C . GLU B 1 516 ? 2.65 -23.859 -34.25 1 94.12 516 GLU B C 1
ATOM 8419 O O . GLU B 1 516 ? 3.029 -23.062 -35.094 1 94.12 516 GLU B O 1
ATOM 8424 N N . ASP B 1 517 ? 1.622 -24.578 -34.375 1 94.06 517 ASP B N 1
ATOM 8425 C CA . ASP B 1 517 ? 0.953 -24.641 -35.688 1 94.06 517 ASP B CA 1
ATOM 8426 C C . ASP B 1 517 ? 0.188 -23.359 -35.969 1 94.06 517 ASP B C 1
ATOM 8428 O O . ASP B 1 517 ? -0.306 -22.703 -35.062 1 94.06 517 ASP B O 1
ATOM 8432 N N . THR B 1 518 ? 0.096 -23.078 -37.25 1 94.94 518 THR B N 1
ATOM 8433 C CA . THR B 1 518 ? -0.586 -21.844 -37.656 1 94.94 518 THR B CA 1
ATOM 8434 C C . THR B 1 518 ? -2.016 -22.141 -38.094 1 94.94 518 THR B C 1
ATOM 8436 O O . THR B 1 518 ? -2.666 -21.297 -38.719 1 94.94 518 THR B O 1
ATOM 8439 N N . SER B 1 519 ? -2.473 -23.359 -37.844 1 94.75 519 SER B N 1
ATOM 8440 C CA . SER B 1 519 ? -3.842 -23.734 -38.188 1 94.75 519 SER B CA 1
ATOM 8441 C C . SER B 1 519 ? -4.371 -24.781 -37.219 1 94.75 519 SER B C 1
ATOM 8443 O O . SER B 1 519 ? -3.594 -25.5 -36.562 1 94.75 519 SER B O 1
ATOM 8445 N N . PHE B 1 520 ? -5.656 -24.766 -37.062 1 95.56 520 PHE B N 1
ATOM 8446 C CA . PHE B 1 520 ? -6.293 -25.719 -36.156 1 95.56 520 PHE B CA 1
ATOM 8447 C C . PHE B 1 520 ? -7.613 -26.203 -36.719 1 95.56 520 PHE B C 1
ATOM 8449 O O . PHE B 1 520 ? -8.406 -25.422 -37.25 1 95.56 520 PHE B O 1
ATOM 8456 N N . ASN B 1 521 ? -7.797 -27.516 -36.625 1 95.25 521 ASN B N 1
ATOM 8457 C CA . ASN B 1 521 ? -9.023 -28.141 -37.094 1 95.25 521 ASN B CA 1
ATOM 8458 C C . ASN B 1 521 ? -10.188 -27.906 -36.156 1 95.25 521 ASN B C 1
ATOM 8460 O O . ASN B 1 521 ? -10.125 -28.312 -34.969 1 95.25 521 ASN B O 1
ATOM 8464 N N . VAL B 1 522 ? -11.266 -27.312 -36.656 1 93.94 522 VAL B N 1
ATOM 8465 C CA . VAL B 1 522 ? -12.352 -26.938 -35.75 1 93.94 522 VAL B CA 1
ATOM 8466 C C . VAL B 1 522 ? -13.625 -27.703 -36.125 1 93.94 522 VAL B C 1
ATOM 8468 O O . VAL B 1 522 ? -14.719 -27.359 -35.688 1 93.94 522 VAL B O 1
ATOM 8471 N N . GLU B 1 523 ? -13.609 -28.734 -36.875 1 91.69 523 GLU B N 1
ATOM 8472 C CA . GLU B 1 523 ? -14.773 -29.484 -37.344 1 91.69 523 GLU B CA 1
ATOM 8473 C C . GLU B 1 523 ? -15.555 -30.078 -36.188 1 91.69 523 GLU B C 1
ATOM 8475 O O . GLU B 1 523 ? -16.781 -30.141 -36.219 1 91.69 523 GLU B O 1
ATOM 8480 N N . ARG B 1 524 ? -14.883 -30.484 -35.25 1 90.69 524 ARG B N 1
ATOM 8481 C CA . ARG B 1 524 ? -15.516 -31.125 -34.094 1 90.69 524 ARG B CA 1
ATOM 8482 C C . ARG B 1 524 ? -16.438 -30.141 -33.375 1 90.69 524 ARG B C 1
ATOM 8484 O O . ARG B 1 524 ? -17.469 -30.531 -32.812 1 90.69 524 ARG B O 1
ATOM 8491 N N . PHE B 1 525 ? -16.094 -28.938 -33.375 1 91.31 525 PHE B N 1
ATOM 8492 C CA . PHE B 1 525 ? -16.875 -27.938 -32.688 1 91.31 525 PHE B CA 1
ATOM 8493 C C . PHE B 1 525 ? -18.109 -27.547 -33.5 1 91.31 525 PHE B C 1
ATOM 8495 O O . PHE B 1 525 ? -19.188 -27.312 -32.938 1 91.31 525 PHE B O 1
ATOM 8502 N N . LEU B 1 526 ? -17.891 -27.562 -34.75 1 90.06 526 LEU B N 1
ATOM 8503 C CA . LEU B 1 526 ? -18.969 -27.141 -35.656 1 90.06 526 LEU B CA 1
ATOM 8504 C C . LEU B 1 526 ? -20.078 -28.203 -35.688 1 90.06 526 LEU B C 1
ATOM 8506 O O . LEU B 1 526 ? -21.234 -27.875 -36 1 90.06 526 LEU B O 1
ATOM 8510 N N . LYS B 1 527 ? -19.75 -29.375 -35.375 1 87.25 527 LYS B N 1
ATOM 8511 C CA . LYS B 1 527 ? -20.734 -30.469 -35.344 1 87.25 527 LYS B CA 1
ATOM 8512 C C . LYS B 1 527 ? -21.625 -30.359 -34.094 1 87.25 527 LYS B C 1
ATOM 8514 O O . LYS B 1 527 ? -22.781 -30.797 -34.125 1 87.25 527 LYS B O 1
ATOM 8519 N N . HIS B 1 528 ? -21.172 -29.75 -33.094 1 85.38 528 HIS B N 1
ATOM 8520 C CA . HIS B 1 528 ? -21.875 -29.781 -31.828 1 85.38 528 HIS B CA 1
ATOM 8521 C C . HIS B 1 528 ? -22.547 -28.453 -31.531 1 85.38 528 HIS B C 1
ATOM 8523 O O . HIS B 1 528 ? -23.375 -28.359 -30.609 1 85.38 528 HIS B O 1
ATOM 8529 N N . ALA B 1 529 ? -22.203 -27.406 -32.219 1 90.19 529 ALA B N 1
ATOM 8530 C CA . ALA B 1 529 ? -22.766 -26.094 -31.953 1 90.19 529 ALA B CA 1
ATOM 8531 C C . ALA B 1 529 ? -22.938 -25.297 -33.25 1 90.19 529 ALA B C 1
ATOM 8533 O O . ALA B 1 529 ? -22.078 -25.344 -34.125 1 90.19 529 ALA B O 1
ATOM 8534 N N . ASP B 1 530 ? -24.016 -24.516 -33.281 1 90.94 530 ASP B N 1
ATOM 8535 C CA . ASP B 1 530 ? -24.281 -23.703 -34.469 1 90.94 530 ASP B CA 1
ATOM 8536 C C . ASP B 1 530 ? -23.438 -22.422 -34.438 1 90.94 530 ASP B C 1
ATOM 8538 O O . ASP B 1 530 ? -23.141 -21.859 -35.5 1 90.94 530 ASP B O 1
ATOM 8542 N N . VAL B 1 531 ? -23.188 -21.984 -33.312 1 93.5 531 VAL B N 1
ATOM 8543 C CA . VAL B 1 531 ? -22.375 -20.781 -33.156 1 93.5 531 VAL B CA 1
ATOM 8544 C C . VAL B 1 531 ? -21.141 -21.109 -32.344 1 93.5 531 VAL B C 1
ATOM 8546 O O . VAL B 1 531 ? -21.219 -21.703 -31.266 1 93.5 531 VAL B O 1
ATOM 8549 N N . VAL B 1 532 ? -19.984 -20.75 -32.812 1 94 532 VAL B N 1
ATOM 8550 C CA . VAL B 1 532 ? -18.734 -20.969 -32.125 1 94 532 VAL B CA 1
ATOM 8551 C C . VAL B 1 532 ? -17.859 -19.719 -32.219 1 94 532 VAL B C 1
ATOM 8553 O O . VAL B 1 532 ? -17.766 -19.094 -33.281 1 94 532 VAL B O 1
ATOM 8556 N N . PHE B 1 533 ? -17.297 -19.328 -31.141 1 93.94 533 PHE B N 1
ATOM 8557 C CA . PHE B 1 533 ? -16.438 -18.156 -31.062 1 93.94 533 PHE B CA 1
ATOM 8558 C C . PHE B 1 533 ? -14.977 -18.562 -30.984 1 93.94 533 PHE B C 1
ATOM 8560 O O . PHE B 1 533 ? -14.625 -19.484 -30.25 1 93.94 533 PHE B O 1
ATOM 8567 N N . PHE B 1 534 ? -14.133 -17.859 -31.734 1 95.06 534 PHE B N 1
ATOM 8568 C CA . PHE B 1 534 ? -12.711 -18.156 -31.75 1 95.06 534 PHE B CA 1
ATOM 8569 C C . PHE B 1 534 ? -11.883 -16.906 -31.469 1 95.06 534 PHE B C 1
ATOM 8571 O O . PHE B 1 534 ? -12.203 -15.828 -31.953 1 95.06 534 PHE B O 1
ATOM 8578 N N . ARG B 1 535 ? -10.891 -17.016 -30.703 1 95.88 535 ARG B N 1
ATOM 8579 C CA . ARG B 1 535 ? -9.883 -15.977 -30.469 1 95.88 535 ARG B CA 1
ATOM 8580 C C . ARG B 1 535 ? -8.477 -16.578 -30.484 1 95.88 535 ARG B C 1
ATOM 8582 O O . ARG B 1 535 ? -8.281 -17.719 -30.047 1 95.88 535 ARG B O 1
ATOM 8589 N N . VAL B 1 536 ? -7.512 -15.859 -30.906 1 96.12 536 VAL B N 1
ATOM 8590 C CA . VAL B 1 536 ? -6.152 -16.391 -31.016 1 96.12 536 VAL B CA 1
ATOM 8591 C C . VAL B 1 536 ? -5.16 -15.352 -30.484 1 96.12 536 VAL B C 1
ATOM 8593 O O . VAL B 1 536 ? -5.41 -14.141 -30.562 1 96.12 536 VAL B O 1
ATOM 8596 N N . ALA B 1 537 ? -4.113 -15.766 -29.875 1 96.38 537 ALA B N 1
ATOM 8597 C CA . ALA B 1 537 ? -3.039 -14.93 -29.359 1 96.38 537 ALA B CA 1
ATOM 8598 C C . ALA B 1 537 ? -1.685 -15.617 -29.5 1 96.38 537 ALA B C 1
ATOM 8600 O O . ALA B 1 537 ? -1.617 -16.812 -29.812 1 96.38 537 ALA B O 1
ATOM 8601 N N . LEU B 1 538 ? -0.641 -14.844 -29.406 1 95.5 538 LEU B N 1
ATOM 8602 C CA . LEU B 1 538 ? 0.696 -15.414 -29.281 1 95.5 538 LEU B CA 1
ATOM 8603 C C . LEU B 1 538 ? 0.896 -16.031 -27.906 1 95.5 538 LEU B C 1
ATOM 8605 O O . LEU B 1 538 ? 0.301 -15.578 -26.922 1 95.5 538 LEU B O 1
ATOM 8609 N N . SER B 1 539 ? 1.648 -17.125 -27.859 1 94.44 539 SER B N 1
ATOM 8610 C CA . SER B 1 539 ? 1.791 -17.812 -26.578 1 94.44 539 SER B CA 1
ATOM 8611 C C . SER B 1 539 ? 3.195 -18.375 -26.406 1 94.44 539 SER B C 1
ATOM 8613 O O . SER B 1 539 ? 3.875 -18.672 -27.391 1 94.44 539 SER B O 1
ATOM 8615 N N . ALA B 1 540 ? 3.572 -18.438 -25.219 1 90 540 ALA B N 1
ATOM 8616 C CA . ALA B 1 540 ? 4.734 -19.266 -24.891 1 90 540 ALA B CA 1
ATOM 8617 C C . ALA B 1 540 ? 4.406 -20.75 -24.984 1 90 540 ALA B C 1
ATOM 8619 O O . ALA B 1 540 ? 3.246 -21.141 -24.844 1 90 540 ALA B O 1
ATOM 8620 N N . LEU B 1 541 ? 5.414 -21.438 -25.359 1 84 541 LEU B N 1
ATOM 8621 C CA . LEU B 1 541 ? 5.172 -22.859 -25.484 1 84 541 LEU B CA 1
ATOM 8622 C C . LEU B 1 541 ? 5.121 -23.547 -24.125 1 84 541 LEU B C 1
ATOM 8624 O O . LEU B 1 541 ? 4.395 -24.516 -23.938 1 84 541 LEU B O 1
ATOM 8628 N N . HIS B 1 542 ? 5.965 -22.969 -23.297 1 77.31 542 HIS B N 1
ATOM 8629 C CA . HIS B 1 542 ? 5.984 -23.453 -21.922 1 77.31 542 HIS B CA 1
ATOM 8630 C C . HIS B 1 542 ? 5.719 -22.328 -20.938 1 77.31 542 HIS B C 1
ATOM 8632 O O . HIS B 1 542 ? 6.23 -21.219 -21.109 1 77.31 542 HIS B O 1
ATOM 8638 N N . GLY B 1 543 ? 4.641 -22.531 -20.141 1 75.19 543 GLY B N 1
ATOM 8639 C CA . GLY B 1 543 ? 4.312 -21.5 -19.172 1 75.19 543 GLY B CA 1
ATOM 8640 C C . GLY B 1 543 ? 2.953 -20.875 -19.406 1 75.19 543 GLY B C 1
ATOM 8641 O O . GLY B 1 543 ? 2.182 -21.344 -20.25 1 75.19 543 GLY B O 1
ATOM 8642 N N . ASP B 1 544 ? 2.672 -19.781 -18.672 1 80.44 544 ASP B N 1
ATOM 8643 C CA . ASP B 1 544 ? 1.332 -19.203 -18.703 1 80.44 544 ASP B CA 1
ATOM 8644 C C . ASP B 1 544 ? 1.346 -17.844 -19.375 1 80.44 544 ASP B C 1
ATOM 8646 O O . ASP B 1 544 ? 0.334 -17.125 -19.375 1 80.44 544 ASP B O 1
ATOM 8650 N N . ASP B 1 545 ? 2.449 -17.531 -20.078 1 86.56 545 ASP B N 1
ATOM 8651 C CA . ASP B 1 545 ? 2.543 -16.219 -20.688 1 86.56 545 ASP B CA 1
ATOM 8652 C C . ASP B 1 545 ? 1.816 -16.188 -22.031 1 86.56 545 ASP B C 1
ATOM 8654 O O . ASP B 1 545 ? 1.999 -17.078 -22.875 1 86.56 545 ASP B O 1
ATOM 8658 N N . ARG B 1 546 ? 0.901 -15.25 -22.156 1 92.25 546 ARG B N 1
ATOM 8659 C CA . ARG B 1 546 ? 0.152 -15.062 -23.406 1 92.25 546 ARG B CA 1
ATOM 8660 C C . ARG B 1 546 ? 0.165 -13.602 -23.828 1 92.25 546 ARG B C 1
ATOM 8662 O O . ARG B 1 546 ? 0.302 -12.703 -23 1 92.25 546 ARG B O 1
ATOM 8669 N N . GLY B 1 547 ? 0.095 -13.453 -25.109 1 91.88 547 GLY B N 1
ATOM 8670 C CA . GLY B 1 547 ? -0.158 -12.109 -25.609 1 91.88 547 GLY B CA 1
ATOM 8671 C C . GLY B 1 547 ? -1.629 -11.742 -25.594 1 91.88 547 GLY B C 1
ATOM 8672 O O . GLY B 1 547 ? -2.451 -12.445 -25.016 1 91.88 547 GLY B O 1
ATOM 8673 N N . ASP B 1 548 ? -1.913 -10.617 -26.25 1 92.31 548 ASP B N 1
ATOM 8674 C CA . ASP B 1 548 ? -3.307 -10.203 -26.375 1 92.31 548 ASP B CA 1
ATOM 8675 C C . ASP B 1 548 ? -4.035 -11.062 -27.406 1 92.31 548 ASP B C 1
ATOM 8677 O O . ASP B 1 548 ? -3.463 -11.43 -28.438 1 92.31 548 ASP B O 1
ATOM 8681 N N . TYR B 1 549 ? -5.215 -11.297 -27.109 1 93.69 549 TYR B N 1
ATOM 8682 C CA . TYR B 1 549 ? -6.031 -12.07 -28.047 1 93.69 549 TYR B CA 1
ATOM 8683 C C . TYR B 1 549 ? -6.766 -11.148 -29.016 1 93.69 549 TYR B C 1
ATOM 8685 O O . TYR B 1 549 ? -7.008 -9.977 -28.703 1 93.69 549 TYR B O 1
ATOM 8693 N N . THR B 1 550 ? -7.09 -11.734 -30.109 1 94.06 550 THR B N 1
ATOM 8694 C CA . THR B 1 550 ? -7.988 -11.031 -31.031 1 94.06 550 THR B CA 1
ATOM 8695 C C . THR B 1 550 ? -9.383 -10.906 -30.422 1 94.06 550 THR B C 1
ATOM 8697 O O . THR B 1 550 ? -9.711 -11.602 -29.453 1 94.06 550 THR B O 1
ATOM 8700 N N . ARG B 1 551 ? -10.117 -9.992 -31.047 1 92.75 551 ARG B N 1
ATOM 8701 C CA . ARG B 1 551 ? -11.547 -10.062 -30.75 1 92.75 551 ARG B CA 1
ATOM 8702 C C . ARG B 1 551 ? -12.156 -11.352 -31.297 1 92.75 551 ARG B C 1
ATOM 8704 O O . ARG B 1 551 ? -11.5 -12.086 -32.031 1 92.75 551 ARG B O 1
ATOM 8711 N N . ALA B 1 552 ? -13.352 -11.602 -30.859 1 93.19 552 ALA B N 1
ATOM 8712 C CA . ALA B 1 552 ? -13.945 -12.898 -31.172 1 93.19 552 ALA B CA 1
ATOM 8713 C C . ALA B 1 552 ? -14.359 -12.977 -32.656 1 93.19 552 ALA B C 1
ATOM 8715 O O . ALA B 1 552 ? -15.117 -12.133 -33.125 1 93.19 552 ALA B O 1
ATOM 8716 N N . ALA B 1 553 ? -13.727 -13.938 -33.312 1 95.38 553 ALA B N 1
ATOM 8717 C CA . ALA B 1 553 ? -14.273 -14.367 -34.594 1 95.38 553 ALA B CA 1
ATOM 8718 C C . ALA B 1 553 ? -15.406 -15.375 -34.406 1 95.38 553 ALA B C 1
ATOM 8720 O O . ALA B 1 553 ? -15.352 -16.203 -33.469 1 95.38 553 ALA B O 1
ATOM 8721 N N . THR B 1 554 ? -16.406 -15.305 -35.25 1 95.06 554 THR B N 1
ATOM 8722 C CA . THR B 1 554 ? -17.594 -16.141 -35.031 1 95.06 554 THR B CA 1
ATOM 8723 C C . THR B 1 554 ? -17.922 -16.953 -36.281 1 95.06 554 THR B C 1
ATOM 8725 O O . THR B 1 554 ? -17.828 -16.453 -37.406 1 95.06 554 THR B O 1
ATOM 8728 N N . ILE B 1 555 ? -18.203 -18.188 -36.062 1 94.75 555 ILE B N 1
ATOM 8729 C CA . ILE B 1 555 ? -18.797 -19.016 -37.094 1 94.75 555 ILE B CA 1
ATOM 8730 C C . ILE B 1 555 ? -20.266 -19.297 -36.75 1 94.75 555 ILE B C 1
ATOM 8732 O O . ILE B 1 555 ? -20.562 -19.875 -35.719 1 94.75 555 ILE B O 1
ATOM 8736 N N . ILE B 1 556 ? -21.109 -18.812 -37.594 1 93.88 556 ILE B N 1
ATOM 8737 C CA . ILE B 1 556 ? -22.547 -19.031 -37.438 1 93.88 556 ILE B CA 1
ATOM 8738 C C . ILE B 1 556 ? -23.062 -19.922 -38.562 1 93.88 556 ILE B C 1
ATOM 8740 O O . ILE B 1 556 ? -23.125 -19.5 -39.719 1 93.88 556 ILE B O 1
ATOM 8744 N N . ASN B 1 557 ? -23.5 -21.062 -38.219 1 91.38 557 ASN B N 1
ATOM 8745 C CA . ASN B 1 557 ? -24.016 -22 -39.188 1 91.38 557 ASN B CA 1
ATOM 8746 C C . ASN B 1 557 ? -23.094 -22.125 -40.406 1 91.38 557 ASN B C 1
ATOM 8748 O O . ASN B 1 557 ? -23.531 -22.047 -41.531 1 91.38 557 ASN B O 1
ATOM 8752 N N . GLY B 1 558 ? -21.875 -22.125 -40.062 1 87.56 558 GLY B N 1
ATOM 8753 C CA . GLY B 1 558 ? -20.891 -22.344 -41.094 1 87.56 558 GLY B CA 1
ATOM 8754 C C . GLY B 1 558 ? -20.359 -21.062 -41.719 1 87.56 558 GLY B C 1
ATOM 8755 O O . GLY B 1 558 ? -19.406 -21.094 -42.5 1 87.56 558 GLY B O 1
ATOM 8756 N N . THR B 1 559 ? -20.891 -19.984 -41.438 1 93.12 559 THR B N 1
ATOM 8757 C CA . THR B 1 559 ? -20.453 -18.703 -42 1 93.12 559 THR B CA 1
ATOM 8758 C C . THR B 1 559 ? -19.453 -18.031 -41.062 1 93.12 559 THR B C 1
ATOM 8760 O O . THR B 1 559 ? -19.703 -17.922 -39.844 1 93.12 559 THR B O 1
ATOM 8763 N N . TRP B 1 560 ? -18.406 -17.578 -41.719 1 94.75 560 TRP B N 1
ATOM 8764 C CA . TRP B 1 560 ? -17.312 -16.969 -40.969 1 94.75 560 TRP B CA 1
ATOM 8765 C C . TRP B 1 560 ? -17.531 -15.469 -40.844 1 94.75 560 TRP B C 1
ATOM 8767 O O . TRP B 1 560 ? -17.719 -14.773 -41.844 1 94.75 560 TRP B O 1
ATOM 8777 N N . ILE B 1 561 ? -17.5 -14.906 -39.656 1 94.88 561 ILE B N 1
ATOM 8778 C CA . ILE B 1 561 ? -17.484 -13.477 -39.344 1 94.88 561 ILE B CA 1
ATOM 8779 C C . ILE B 1 561 ? -16.141 -13.086 -38.75 1 94.88 561 ILE B C 1
ATOM 8781 O O . ILE B 1 561 ? -15.836 -13.484 -37.625 1 94.88 561 ILE B O 1
ATOM 8785 N N . PRO B 1 562 ? -15.352 -12.336 -39.438 1 93.62 562 PRO B N 1
ATOM 8786 C CA . PRO B 1 562 ? -14.031 -11.961 -38.906 1 93.62 562 PRO B CA 1
ATOM 8787 C C . PRO B 1 562 ? -14.109 -11.141 -37.625 1 93.62 562 PRO B C 1
ATOM 8789 O O . PRO B 1 562 ? -15.148 -10.531 -37.344 1 93.62 562 PRO B O 1
ATOM 8792 N N . PRO B 1 563 ? -13.047 -11.227 -36.844 1 93.62 563 PRO B N 1
ATOM 8793 C CA . PRO B 1 563 ? -13.031 -10.461 -35.594 1 93.62 563 PRO B CA 1
ATOM 8794 C C . PRO B 1 563 ? -13.055 -8.953 -35.812 1 93.62 563 PRO B C 1
ATOM 8796 O O . PRO B 1 563 ? -12.453 -8.461 -36.781 1 93.62 563 PRO B O 1
ATOM 8799 N N . GLU B 1 564 ? -13.742 -8.188 -34.969 1 89.75 564 GLU B N 1
ATOM 8800 C CA . GLU B 1 564 ? -13.703 -6.727 -35 1 89.75 564 GLU B CA 1
ATOM 8801 C C . GLU B 1 564 ? -12.328 -6.203 -34.594 1 89.75 564 GLU B C 1
ATOM 8803 O O . GLU B 1 564 ? -11.5 -6.945 -34.062 1 89.75 564 GLU B O 1
ATOM 8808 N N . ASP B 1 565 ? -12.141 -4.984 -34.875 1 87.38 565 ASP B N 1
ATOM 8809 C CA . ASP B 1 565 ? -10.867 -4.379 -34.5 1 87.38 565 ASP B CA 1
ATOM 8810 C C . ASP B 1 565 ? -10.719 -4.297 -32.969 1 87.38 565 ASP B C 1
ATOM 8812 O O . ASP B 1 565 ? -11.711 -4.109 -32.25 1 87.38 565 ASP B O 1
ATOM 8816 N N . GLY B 1 566 ? -9.484 -4.48 -32.531 1 87 566 GLY B N 1
ATOM 8817 C CA . GLY B 1 566 ? -9.219 -4.41 -31.109 1 87 566 GLY B CA 1
ATOM 8818 C C . GLY B 1 566 ? -8.633 -5.688 -30.547 1 87 566 GLY B C 1
ATOM 8819 O O . GLY B 1 566 ? -8.352 -6.629 -31.297 1 87 566 GLY B O 1
ATOM 8820 N N . VAL B 1 567 ? -8.367 -5.621 -29.266 1 89.88 567 VAL B N 1
ATOM 8821 C CA . VAL B 1 567 ? -7.75 -6.77 -28.609 1 89.88 567 VAL B CA 1
ATOM 8822 C C . VAL B 1 567 ? -8.555 -7.148 -27.359 1 89.88 567 VAL B C 1
ATOM 8824 O O . VAL B 1 567 ? -9.375 -6.363 -26.891 1 89.88 567 VAL B O 1
ATOM 8827 N N . SER B 1 568 ? -8.352 -8.312 -27.031 1 87.19 568 SER B N 1
ATOM 8828 C CA . SER B 1 568 ? -9.039 -8.82 -25.844 1 87.19 568 SER B CA 1
ATOM 8829 C C . SER B 1 568 ? -8.086 -9.609 -24.938 1 87.19 568 SER B C 1
ATOM 8831 O O . SER B 1 568 ? -7.066 -10.117 -25.406 1 87.19 568 SER B O 1
#

InterPro domains:
  IPR004043 LCCL domain [PF03815] (125-200)
  IPR036609 LCCL domain superfamily [G3DSA:2.170.130.20] (116-222)
  IPR036609 LCCL domain superfamily [SSF69848] (115-220)
  IPR051957 Cysteine-rich secretory LCCL domain-containing protein [PTHR31331] (23-563)

Secondary structure (DSSP, 8-state):
------------------------HHHHHT--SS----------TTTHHHHHHHHHHHHHS-HHHHHHHHHHHHHHHHHHHHHHHIIIIII--EETTEEPEE--TTGGGSSS--SGGGG-GGGTTT-PPTT-EEEEEE-S-TTS---SS-EEETTEEESS--SSSSHHHHHHHTTSSBTTTBEEEEEEE---BS-B---B-STT--BPPPB-S-BS--EEEE---S--BS-S--HHHHHHHHHHHHHHHHHHS-HHHHHHHHHHHHHHHIIIIIS-SS---SHHHHHHHHHHHHHHHHHHHHHHHHHIIIIIHHHHTT--HHHIIIIIHHHHHHHHTTTTTGGGSS-SS--HHHHHHSTTHHHHHHHHHHHHHHHHHHHHHHHHHHT-HHHHHHHHHHHHHHHHHHTTSTT-EE---HHHHHHHHGGGG-SSSTTHHHHHHHHHHHHHHHHHHH-S--SEE-HHHHHTT-SSSSPPPPS--EE-SSEEE-PPPSS--TT--EEEEEETTEEEEEES-SEEE-HHHHHH-SEEEEEEEEE-SSSS-B-PPBPPEEEETTEEEPPPSSB-/------------------------HHHHHT--SS----------TTTHHHHHHHHHHHHHS-HHHHHHHHHHHHHHHHHHHHHHHIIIIII--EETTEEPEE--TTGGGSSS--SGGGG-GGGTTT-PPTT-EEEEEE-S-TTS-EEEEEEEETTEEEEE--TTSSHHHHHHHTTSSBTTTBEEEEEEE---BS-B---BPSTT--BPPPB-S-BS--EEEE---S--BS-S--HHHHHHHHHHHHHHHHHHS-HHHHHHHHHHHHHHHIIIIIS-SS---SHHHHHHHHHHHHHHHHHHHHHHHHHIIIIIHHHHTT--HHHIIIIIHHHHHHHHTTTTTGGGSS-SS--HHHHHHSTTHHHHHHHHHHHHHHHHHHHHHHHHHHT-HHHHHHHHHHHHHHHHHHTTSTTEEE---HHHHHHHHGGGG-SSSTTHHHHHHHHHHHHHHHHHHH-S--SEEEHHHHHTT-SSSSPPPPS--EE-SSEEE-PPPSS--TT--EEEEEETTEEEEEES-SEEE-HHHHHH-SEEEEEEEEE-SSSS-B-PPBPPEEEETTEEEPPPSSB-

Solvent-accessible surface area (backbone atoms only — not comparable to full-atom values): 59481 Å² total; per-residue (Å²): 133,86,71,78,75,75,75,69,78,74,78,68,80,75,76,73,74,71,66,81,66,81,65,48,71,66,50,54,50,46,16,52,96,70,56,53,68,56,58,64,78,77,77,52,78,82,51,36,60,65,50,47,42,40,60,50,50,57,71,70,43,59,69,68,59,53,50,52,50,49,51,53,49,51,51,51,53,48,50,53,54,47,63,65,39,38,46,48,60,63,68,31,27,32,47,98,87,40,73,44,49,53,38,46,41,70,30,81,32,71,61,54,57,58,67,58,62,57,19,36,67,70,27,65,75,32,56,72,60,66,66,44,71,49,60,37,29,25,51,46,61,15,48,58,14,70,39,88,28,55,40,75,52,63,76,42,76,41,30,62,54,43,22,79,80,22,63,36,5,25,32,20,28,69,57,76,34,48,41,73,37,20,24,63,44,27,39,33,27,67,23,68,33,62,58,39,78,57,48,73,24,47,89,82,21,60,68,38,81,54,38,73,28,55,37,74,62,37,70,46,82,45,89,73,84,69,83,60,47,47,35,63,38,59,42,62,59,52,51,52,48,51,55,60,65,44,44,58,43,38,35,54,42,53,37,68,58,22,51,52,53,49,50,54,52,47,35,54,44,26,33,74,50,68,43,42,69,67,82,59,73,43,65,65,40,39,30,43,51,53,23,52,47,49,23,47,46,55,49,45,52,35,44,51,50,50,42,32,75,54,7,47,45,62,30,36,52,93,39,49,33,53,48,37,45,71,32,15,45,55,29,20,50,49,18,36,39,27,79,78,46,62,64,68,43,53,66,79,82,80,33,71,72,53,46,71,71,32,82,57,17,64,59,48,47,67,52,50,50,55,50,52,51,50,52,51,51,54,45,49,48,52,35,23,37,45,40,45,32,54,66,52,47,54,53,52,50,52,50,50,52,51,51,55,57,58,47,66,41,73,71,36,40,67,42,85,51,61,26,52,51,17,65,65,48,39,43,70,38,45,41,30,37,67,70,25,33,37,51,41,17,26,26,52,12,26,24,39,38,33,34,44,41,60,37,66,63,37,53,38,36,31,64,66,63,70,35,53,76,32,58,75,82,50,50,74,40,53,47,68,67,44,73,77,88,48,35,43,36,42,40,83,56,93,76,64,52,88,77,32,75,18,29,32,36,26,47,54,72,28,21,64,46,75,42,76,64,58,57,45,81,46,54,74,55,58,74,76,31,57,34,49,30,37,30,39,17,27,9,27,81,73,73,87,55,61,33,18,20,34,30,34,20,36,32,50,75,84,40,80,41,70,46,56,91,64,61,63,136,86,69,83,69,79,75,71,76,74,76,69,81,75,76,74,73,72,64,82,68,80,62,49,71,65,52,54,49,48,17,53,98,71,54,53,67,55,59,63,80,76,77,52,78,82,52,38,60,65,48,45,43,40,60,50,51,56,72,71,43,57,69,70,59,53,50,52,50,49,52,53,48,51,50,52,54,50,50,52,53,47,64,66,40,38,48,49,60,63,69,30,26,31,46,97,87,41,74,45,49,54,39,47,42,73,29,81,31,71,60,54,56,57,67,58,61,58,19,36,68,69,28,63,75,30,56,72,59,68,66,44,72,49,60,36,29,24,52,46,60,15,50,59,18,72,40,87,28,54,41,75,53,63,74,42,75,36,28,65,33,54,20,80,81,23,63,36,5,24,33,22,28,69,57,77,32,47,40,72,36,20,25,61,48,28,40,33,27,66,24,68,34,63,60,39,80,55,47,74,25,48,90,81,22,60,66,38,81,56,39,73,26,55,37,74,62,37,70,46,81,45,89,73,85,70,83,60,47,46,35,62,38,59,42,62,60,53,51,52,48,50,54,60,62,45,44,58,43,36,36,55,42,53,36,69,56,22,51,52,54,50,52,55,51,48,35,54,43,27,32,72,49,68,42,42,70,67,82,58,75,44,66,65,40,40,30,44,52,53,22,52,47,47,24,46,45,55,50,45,51,35,45,51,50,50,43,33,74,55,6,47,45,62,30,34,50,90,39,51,34,53,49,38,44,70,32,15,46,54,29,19,51,50,19,36,40,27,79,78,47,62,65,66,42,55,68,81,82,80,34,71,71,52,46,72,70,33,84,58,15,63,60,47,47,66,50,50,50,56,50,51,52,49,52,50,50,52,45,49,48,51,36,22,36,44,41,46,33,54,66,50,48,54,53,51,51,52,51,50,52,51,52,54,55,58,46,66,41,75,71,36,40,69,42,85,50,62,26,53,52,17,65,66,49,38,44,69,36,45,40,29,38,65,72,26,33,37,50,42,18,25,27,52,13,27,23,39,37,33,36,45,40,59,38,66,63,36,52,38,38,32,63,67,65,71,36,53,76,33,56,75,82,50,50,72,39,53,47,68,68,44,72,77,88,47,35,41,34,44,40,82,56,93,76,65,53,87,77,32,74,18,29,31,37,26,48,53,71,30,20,64,46,77,42,75,64,56,58,45,80,45,54,74,54,57,75,76,31,57,32,48,31,35,29,38,17,29,10,26,83,73,74,88,57,60,33,18,20,35,30,31,21,36,33,51,76,82,42,79,41,71,45,56,91,64,61,62

Nearest PDB structures (foldseek):
  3pdg-assembly1_A  TM=5.366E-01  e=3.078E+00  Acetivibrio thermocellus ATCC 27405
  3skq-assembly1_A  TM=2.572E-01  e=7.039E+00  Saccharomyces cerevisiae

Radius of gyration: 35.7 Å; Cα contacts (8 Å, |Δi|>4): 2079; chains: 2; bounding box: 76×144×117 Å